Protein 5DEC (pdb70)

GO terms:
  GO:0008728 GTP diphosphokinase activity (F, EXP)

Structure (mmCIF, N/CA/C/O backbone):
data_5DEC
#
_entry.id   5DEC
#
_cell.length_a   78.130
_cell.length_b   77.690
_cell.length_c   81.610
_cell.angle_alpha   90.00
_cell.angle_beta   90.40
_cell.angle_gamma   90.00
#
_symmetry.space_group_name_H-M   'P 1 21 1'
#
loop_
_entity.id
_entity.type
_entity.pdbx_description
1 polymer 'GTP pyrophosphokinase YjbM'
2 water water
#
loop_
_atom_site.group_PDB
_atom_site.id
_atom_site.type_symbol
_atom_site.label_atom_id
_atom_site.label_alt_id
_atom_site.label_comp_id
_atom_site.label_asym_id
_atom_site.label_entity_id
_atom_site.label_seq_id
_atom_site.pdbx_PDB_ins_code
_atom_site.Cartn_x
_atom_site.Cartn_y
_atom_site.Cartn_z
_atom_site.occupancy
_atom_site.B_iso_or_equiv
_atom_site.auth_seq_id
_atom_site.auth_comp_id
_atom_site.auth_asym_id
_atom_site.auth_atom_id
_atom_site.pdbx_PDB_model_num
ATOM 1 N N . ASP A 1 10 ? -44.496 31.509 -18.855 1.00 99.41 3 ASP A N 1
ATOM 2 C CA . ASP A 1 10 ? -43.188 31.333 -19.472 1.00 101.52 3 ASP A CA 1
ATOM 3 C C . ASP A 1 10 ? -42.352 30.396 -18.605 1.00 96.60 3 ASP A C 1
ATOM 4 O O . ASP A 1 10 ? -41.400 29.773 -19.067 1.00 95.78 3 ASP A O 1
ATOM 9 N N . ASP A 1 11 ? -42.724 30.307 -17.335 1.00 95.94 4 ASP A N 1
ATOM 10 C CA . ASP A 1 11 ? -42.189 29.300 -16.429 1.00 91.95 4 ASP A CA 1
ATOM 11 C C . ASP A 1 11 ? -42.873 27.955 -16.591 1.00 80.44 4 ASP A C 1
ATOM 12 O O . ASP A 1 11 ? -42.303 26.894 -16.329 1.00 76.28 4 ASP A O 1
ATOM 17 N N . LYS A 1 12 ? -44.089 28.021 -17.103 1.00 79.71 5 LYS A N 1
ATOM 18 C CA . LYS A 1 12 ? -44.858 26.850 -17.475 1.00 76.88 5 LYS A CA 1
ATOM 19 C C . LYS A 1 12 ? -44.201 26.088 -18.622 1.00 77.62 5 LYS A C 1
ATOM 20 O O . LYS A 1 12 ? -44.231 24.860 -18.665 1.00 75.23 5 LYS A O 1
ATOM 26 N N . TRP A 1 13 ? -43.571 26.826 -19.529 1.00 71.07 6 TRP A N 1
ATOM 27 C CA . TRP A 1 13 ? -42.900 26.224 -20.675 1.00 67.43 6 TRP A CA 1
ATOM 28 C C . TRP A 1 13 ? -41.681 25.406 -20.280 1.00 64.23 6 TRP A C 1
ATOM 29 O O . TRP A 1 13 ? -41.521 24.273 -20.730 1.00 64.74 6 TRP A O 1
ATOM 40 N N . GLU A 1 14 ? -40.823 25.971 -19.443 1.00 60.42 7 GLU A N 1
ATOM 41 C CA . GLU A 1 14 ? -39.587 25.288 -19.111 1.00 65.85 7 GLU A CA 1
ATOM 42 C C . GLU A 1 14 ? -39.855 24.087 -18.200 1.00 67.04 7 GLU A C 1
ATOM 43 O O . GLU A 1 14 ? -39.072 23.141 -18.175 1.00 68.45 7 GLU A O 1
ATOM 49 N N . ARG A 1 15 ? -40.962 24.114 -17.463 1.00 59.61 8 ARG A N 1
ATOM 50 C CA . ARG A 1 15 ? -41.359 22.937 -16.697 1.00 56.82 8 ARG A CA 1
ATOM 51 C C . ARG A 1 15 ? -41.924 21.877 -17.634 1.00 51.38 8 ARG A C 1
ATOM 52 O O . ARG A 1 15 ? -41.748 20.678 -17.414 1.00 51.03 8 ARG A O 1
ATOM 60 N N . PHE A 1 16 ? -42.597 22.324 -18.686 1.00 46.40 9 PHE A N 1
ATOM 61 C CA . PHE A 1 16 ? -43.130 21.412 -19.692 1.00 49.12 9 PHE A CA 1
ATOM 62 C C . PHE A 1 16 ? -41.995 20.706 -20.445 1.00 40.92 9 PHE A C 1
ATOM 63 O O . PHE A 1 16 ? -42.128 19.548 -20.833 1.00 40.23 9 PHE A O 1
ATOM 71 N N . LEU A 1 17 ? -40.881 21.398 -20.630 1.00 35.84 10 LEU A N 1
ATOM 72 C CA . LEU A 1 17 ? -39.789 20.860 -21.443 1.00 40.86 10 LEU A CA 1
ATOM 73 C C . LEU A 1 17 ? -38.799 20.011 -20.643 1.00 41.75 10 LEU A C 1
ATOM 74 O O . LEU A 1 17 ? -37.956 19.312 -21.224 1.00 37.10 10 LEU A O 1
ATOM 79 N N . VAL A 1 18 ? -38.884 20.085 -19.317 1.00 38.45 11 VAL A N 1
ATOM 80 C CA . VAL A 1 18 ? -37.979 19.321 -18.453 1.00 33.24 11 VAL A CA 1
ATOM 81 C C . VAL A 1 18 ? -37.922 17.813 -18.785 1.00 26.54 11 VAL A C 1
ATOM 82 O O . VAL A 1 18 ? -36.825 17.278 -18.937 1.00 34.18 11 VAL A O 1
ATOM 86 N N . PRO A 1 19 ? -39.077 17.133 -18.914 1.00 27.55 12 PRO A N 1
ATOM 87 C CA . PRO A 1 19 ? -39.001 15.701 -19.248 1.00 30.15 12 PRO A CA 1
ATOM 88 C C . PRO A 1 19 ? -38.386 15.443 -20.631 1.00 34.49 12 PRO A C 1
ATOM 89 O O . PRO A 1 19 ? -37.738 14.422 -20.858 1.00 29.24 12 PRO A O 1
ATOM 93 N N . TYR A 1 20 ? -38.640 16.348 -21.564 1.00 35.12 13 TYR A N 1
ATOM 94 C CA . TYR A 1 20 ? -38.117 16.171 -22.924 1.00 30.46 13 TYR A CA 1
ATOM 95 C C . TYR A 1 20 ? -36.600 16.277 -22.894 1.00 27.21 13 TYR A C 1
ATOM 96 O O . TYR A 1 20 ? -35.897 15.477 -23.528 1.00 28.57 13 TYR A O 1
ATOM 105 N N . ARG A 1 21 ? -36.082 17.246 -22.136 1.00 32.11 14 ARG A N 1
ATOM 106 C CA . ARG A 1 21 ? -34.632 17.417 -21.995 1.00 31.82 14 ARG A CA 1
ATOM 107 C C . ARG A 1 21 ? -33.967 16.194 -21.364 1.00 29.06 14 ARG A C 1
ATOM 108 O O . ARG A 1 21 ? -32.887 15.768 -21.781 1.00 21.43 14 ARG A O 1
ATOM 116 N N . GLN A 1 22 ? -34.603 15.649 -20.331 1.00 26.21 15 GLN A N 1
ATOM 117 C CA . GLN A 1 22 ? -34.035 14.490 -19.628 1.00 23.36 15 GLN A CA 1
ATOM 118 C C . GLN A 1 22 ? -34.070 13.243 -20.534 1.00 18.91 15 GLN A C 1
ATOM 119 O O . GLN A 1 22 ? -33.123 12.450 -20.543 1.00 20.59 15 GLN A O 1
ATOM 125 N N . ALA A 1 23 ? -35.157 13.070 -21.291 1.00 22.82 16 ALA A N 1
ATOM 126 C CA . ALA A 1 23 ? -35.240 11.948 -22.231 1.00 25.52 16 ALA A CA 1
ATOM 127 C C . ALA A 1 23 ? -34.087 12.007 -23.232 1.00 23.53 16 ALA A C 1
ATOM 128 O O . ALA A 1 23 ? -33.388 11.007 -23.497 1.00 25.11 16 ALA A O 1
ATOM 130 N N . VAL A 1 24 ? -33.871 13.198 -23.776 1.00 24.91 17 VAL A N 1
ATOM 131 C CA . VAL A 1 24 ? -32.754 13.397 -24.685 1.00 24.99 17 VAL A CA 1
ATOM 132 C C . VAL A 1 24 ? -31.407 13.078 -24.056 1.00 23.79 17 VAL A C 1
ATOM 133 O O . VAL A 1 24 ? -30.578 12.389 -24.674 1.00 24.67 17 VAL A O 1
ATOM 137 N N . GLU A 1 25 ? -31.163 13.554 -22.837 1.00 22.59 18 GLU A N 1
ATOM 138 C CA . GLU A 1 25 ? -29.862 13.292 -22.216 1.00 23.43 18 GLU A CA 1
ATOM 139 C C . GLU A 1 25 ? -29.670 11.799 -21.961 1.00 23.71 18 GLU A C 1
ATOM 140 O O . GLU A 1 25 ? -28.566 11.281 -22.083 1.00 24.56 18 GLU A O 1
ATOM 146 N N . GLU A 1 26 ? -30.736 11.103 -21.567 1.00 25.07 19 GLU A N 1
ATOM 147 C CA . GLU A 1 26 ? -30.619 9.662 -21.328 1.00 21.71 19 GLU A CA 1
ATOM 148 C C . GLU A 1 26 ? -30.366 8.904 -22.626 1.00 18.30 19 GLU A C 1
ATOM 149 O O . GLU A 1 26 ? -29.523 8.013 -22.672 1.00 19.73 19 GLU A O 1
ATOM 155 N N . LEU A 1 27 ? -31.093 9.258 -23.675 1.00 21.43 20 LEU A N 1
ATOM 156 C CA . LEU A 1 27 ? -30.919 8.575 -24.962 1.00 24.43 20 LEU A CA 1
ATOM 157 C C . LEU A 1 27 ? -29.549 8.857 -25.574 1.00 21.33 20 LEU A C 1
ATOM 158 O O . LEU A 1 27 ? -28.971 7.980 -26.205 1.00 23.92 20 LEU A O 1
ATOM 163 N N . LYS A 1 28 ? -29.025 10.065 -25.380 1.00 21.71 21 LYS A N 1
ATOM 164 C CA . LYS A 1 28 ? -27.685 10.388 -25.892 1.00 22.00 21 LYS A CA 1
ATOM 165 C C . LYS A 1 28 ? -26.635 9.463 -25.299 1.00 22.05 21 LYS A C 1
ATOM 166 O O . LYS A 1 28 ? -25.817 8.903 -26.024 1.00 23.16 21 LYS A O 1
ATOM 172 N N . VAL A 1 29 ? -26.661 9.279 -23.980 1.00 20.68 22 VAL A N 1
ATOM 173 C CA . VAL A 1 29 ? -25.664 8.421 -23.350 1.00 23.05 22 VAL A CA 1
ATOM 174 C C . VAL A 1 29 ? -25.813 6.958 -23.789 1.00 24.11 22 VAL A C 1
ATOM 175 O O . VAL A 1 29 ? -24.829 6.249 -23.997 1.00 25.44 22 VAL A O 1
ATOM 179 N N . LYS A 1 30 ? -27.051 6.504 -23.919 1.00 22.15 23 LYS A N 1
ATOM 180 C CA . LYS A 1 30 ? -27.307 5.145 -24.419 1.00 19.65 23 LYS A CA 1
ATOM 181 C C . LYS A 1 30 ? -26.737 4.958 -25.837 1.00 22.65 23 LYS A C 1
ATOM 182 O O . LYS A 1 30 ? -25.959 4.043 -26.094 1.00 21.93 23 LYS A O 1
ATOM 188 N N . LEU A 1 31 ? -27.130 5.844 -26.742 1.00 17.95 24 LEU A N 1
ATOM 189 C CA . LEU A 1 31 ? -26.754 5.697 -28.155 1.00 25.54 24 LEU A CA 1
ATOM 190 C C . LEU A 1 31 ? -25.251 5.898 -28.387 1.00 34.49 24 LEU A C 1
ATOM 191 O O . LEU A 1 31 ? -24.657 5.228 -29.228 1.00 28.45 24 LEU A O 1
ATOM 196 N N . LYS A 1 32 ? -24.623 6.776 -27.608 1.00 32.41 25 LYS A N 1
ATOM 197 C CA . LYS A 1 32 ? -23.162 6.931 -27.674 1.00 31.24 25 LYS A CA 1
ATOM 198 C C . LYS A 1 32 ? -22.430 5.691 -27.193 1.00 34.88 25 LYS A C 1
ATOM 199 O O . LYS A 1 32 ? -21.247 5.494 -27.479 1.00 31.32 25 LYS A O 1
ATOM 205 N N . GLY A 1 33 ? -23.127 4.846 -26.444 1.00 29.50 26 GLY A N 1
ATOM 206 C CA . GLY A 1 33 ? -22.536 3.602 -25.994 1.00 30.04 26 GLY A CA 1
ATOM 207 C C . GLY A 1 33 ? -22.307 2.607 -27.121 1.00 37.28 26 GLY A C 1
ATOM 208 O O . GLY A 1 33 ? -21.432 1.753 -27.029 1.00 33.67 26 GLY A O 1
ATOM 209 N N . ILE A 1 34 ? -23.060 2.739 -28.205 1.00 35.00 27 ILE A N 1
ATOM 210 C CA . ILE A 1 34 ? -22.928 1.803 -29.324 1.00 32.31 27 ILE A CA 1
ATOM 211 C C . ILE A 1 34 ? -21.530 1.874 -29.918 1.00 28.47 27 ILE A C 1
ATOM 212 O O . ILE A 1 34 ? -20.862 0.854 -30.054 1.00 39.17 27 ILE A O 1
ATOM 217 N N . ARG A 1 35 ? -21.085 3.092 -30.218 1.00 32.24 28 ARG A N 1
ATOM 218 C CA . ARG A 1 35 ? -19.766 3.316 -30.792 1.00 39.25 28 ARG A CA 1
ATOM 219 C C . ARG A 1 35 ? -18.699 2.788 -29.842 1.00 47.94 28 ARG A C 1
ATOM 220 O O . ARG A 1 35 ? -17.730 2.148 -30.275 1.00 44.33 28 ARG A O 1
ATOM 228 N N . THR A 1 36 ? -18.887 3.060 -28.549 1.00 47.48 29 THR A N 1
ATOM 229 C CA . THR A 1 36 ? -17.982 2.568 -27.509 1.00 44.93 29 THR A CA 1
ATOM 230 C C . THR A 1 36 ? -17.872 1.059 -27.548 1.00 43.51 29 THR A C 1
ATOM 231 O O . THR A 1 36 ? -16.767 0.514 -27.517 1.00 57.42 29 THR A O 1
ATOM 235 N N . LEU A 1 37 ? -19.019 0.386 -27.622 1.00 48.66 30 LEU A N 1
ATOM 236 C CA . LEU A 1 37 ? -19.047 -1.069 -27.746 1.00 52.90 30 LEU A CA 1
ATOM 237 C C . LEU A 1 37 ? -18.177 -1.582 -28.906 1.00 62.20 30 LEU A C 1
ATOM 238 O O . LEU A 1 37 ? -17.695 -2.709 -28.849 1.00 56.61 30 LEU A O 1
ATOM 243 N N . TYR A 1 38 ? -17.958 -0.756 -29.936 1.00 71.34 31 TYR A N 1
ATOM 244 C CA . TYR A 1 38 ? -17.251 -1.201 -31.147 1.00 71.06 31 TYR A CA 1
ATOM 245 C C . TYR A 1 38 ? -15.748 -0.923 -31.187 1.00 73.24 31 TYR A C 1
ATOM 246 O O . TYR A 1 38 ? -15.028 -1.553 -31.954 1.00 69.36 31 TYR A O 1
ATOM 255 N N . GLU A 1 39 ? -15.292 0.058 -30.437 1.00 77.90 32 GLU A N 1
ATOM 256 C CA . GLU A 1 39 ? -13.956 0.574 -30.611 1.00 79.34 32 GLU A CA 1
ATOM 257 C C . GLU A 1 39 ? -12.912 -0.158 -29.815 1.00 85.33 32 GLU A C 1
ATOM 258 O O . GLU A 1 39 ? -11.730 -0.072 -30.134 1.00 91.30 32 GLU A O 1
ATOM 264 N N . ASP A 1 42 ? -9.601 -4.494 -34.581 1.00 100.48 35 ASP A N 1
ATOM 265 C CA . ASP A 1 42 ? -10.650 -3.642 -34.020 1.00 105.55 35 ASP A CA 1
ATOM 266 C C . ASP A 1 42 ? -11.654 -3.292 -35.083 1.00 107.44 35 ASP A C 1
ATOM 267 O O . ASP A 1 42 ? -11.327 -3.274 -36.264 1.00 109.16 35 ASP A O 1
ATOM 272 N N . ASP A 1 43 ? -12.882 -3.009 -34.680 1.00 105.49 36 ASP A N 1
ATOM 273 C CA . ASP A 1 43 ? -13.941 -2.929 -35.660 1.00 100.40 36 ASP A CA 1
ATOM 274 C C . ASP A 1 43 ? -14.513 -1.545 -35.984 1.00 88.14 36 ASP A C 1
ATOM 275 O O . ASP A 1 43 ? -14.188 -0.533 -35.379 1.00 92.90 36 ASP A O 1
ATOM 280 N N . HIS A 1 44 ? -15.395 -1.568 -36.953 1.00 62.78 37 HIS A N 1
ATOM 281 C CA . HIS A 1 44 ? -16.026 -0.396 -37.572 1.00 49.70 37 HIS A CA 1
ATOM 282 C C . HIS A 1 44 ? -17.357 -0.104 -36.925 1.00 37.40 37 HIS A C 1
ATOM 283 O O . HIS A 1 44 ? -18.290 -0.828 -37.048 1.00 36.00 37 HIS A O 1
ATOM 290 N N . SER A 1 45 ? -17.425 1.036 -36.310 1.00 34.11 38 SER A N 1
ATOM 291 C CA . SER A 1 45 ? -18.673 1.480 -35.695 1.00 35.68 38 SER A CA 1
ATOM 292 C C . SER A 1 45 ? -19.670 1.992 -36.722 1.00 35.31 38 SER A C 1
ATOM 293 O O . SER A 1 45 ? -19.329 2.810 -37.577 1.00 37.37 38 SER A O 1
ATOM 296 N N . PRO A 1 46 ? -20.920 1.515 -36.643 1.00 33.61 39 PRO A N 1
ATOM 297 C CA . PRO A 1 46 ? -21.937 2.010 -37.571 1.00 32.24 39 PRO A CA 1
ATOM 298 C C . PRO A 1 46 ? -22.402 3.406 -37.193 1.00 29.73 39 PRO A C 1
ATOM 299 O O . PRO A 1 46 ? -23.158 4.019 -37.936 1.00 30.76 39 PRO A O 1
ATOM 303 N N . ILE A 1 47 ? -21.949 3.901 -36.049 1.00 26.31 40 ILE A N 1
ATOM 304 C CA . ILE A 1 47 ? -22.293 5.247 -35.637 1.00 31.68 40 ILE A CA 1
ATOM 305 C C . ILE A 1 47 ? -21.037 6.088 -35.506 1.00 30.55 40 ILE A C 1
ATOM 306 O O . ILE A 1 47 ? -20.074 5.694 -34.835 1.00 28.59 40 ILE A O 1
ATOM 311 N N . GLU A 1 48 ? -21.058 7.250 -36.155 1.00 26.82 41 GLU A N 1
ATOM 312 C CA . GLU A 1 48 ? -19.943 8.192 -36.071 1.00 31.65 41 GLU A CA 1
ATOM 313 C C . GLU A 1 48 ? -20.144 9.165 -34.894 1.00 25.56 41 GLU A C 1
ATOM 314 O O . GLU A 1 48 ? -19.274 9.291 -34.037 1.00 32.81 41 GLU A O 1
ATOM 320 N N . PHE A 1 49 ? -21.292 9.834 -34.844 1.00 24.60 42 PHE A N 1
ATOM 321 C CA . PHE A 1 49 ? -21.654 10.576 -33.633 1.00 30.07 42 PHE A CA 1
ATOM 322 C C . PHE A 1 49 ? -23.144 10.806 -33.492 1.00 33.59 42 PHE A C 1
ATOM 323 O O . PHE A 1 49 ? -23.941 10.515 -34.404 1.00 25.09 42 PHE A O 1
ATOM 331 N N . VAL A 1 50 ? -23.501 11.342 -32.322 1.00 27.52 43 VAL A N 1
ATOM 332 C CA . VAL A 1 50 ? -24.879 11.480 -31.891 1.00 25.38 43 VAL A CA 1
ATOM 333 C C . VAL A 1 50 ? -25.102 12.864 -31.358 1.00 23.71 43 VAL A C 1
ATOM 334 O O . VAL A 1 50 ? -24.319 13.323 -30.537 1.00 33.06 43 VAL A O 1
ATOM 338 N N . THR A 1 51 ? -26.143 13.538 -31.835 1.00 25.18 44 THR A N 1
ATOM 339 C CA . THR A 1 51 ? -26.521 14.816 -31.261 1.00 31.43 44 THR A CA 1
ATOM 340 C C . THR A 1 51 ? -27.966 14.731 -30.826 1.00 28.87 44 THR A C 1
ATOM 341 O O . THR A 1 51 ? -28.710 13.864 -31.288 1.00 28.58 44 THR A O 1
ATOM 345 N N . GLY A 1 52 ? -28.368 15.645 -29.948 1.00 29.30 45 GLY A N 1
ATOM 346 C CA . GLY A 1 52 ? -29.743 15.705 -29.497 1.00 31.47 45 GLY A CA 1
ATOM 347 C C . GLY A 1 52 ? -30.115 17.120 -29.094 1.00 33.50 45 GLY A C 1
ATOM 348 O O . GLY A 1 52 ? -29.256 17.893 -28.661 1.00 37.32 45 GLY A O 1
ATOM 349 N N . ARG A 1 53 ? -31.394 17.444 -29.230 1.00 29.66 46 ARG A N 1
ATOM 350 C CA . ARG A 1 53 ? -31.879 18.809 -29.049 1.00 37.99 46 ARG A CA 1
ATOM 351 C C . ARG A 1 53 ? -33.342 18.852 -28.637 1.00 33.06 46 ARG A C 1
ATOM 352 O O . ARG A 1 53 ? -34.154 18.090 -29.156 1.00 30.21 46 ARG A O 1
ATOM 360 N N . VAL A 1 54 ? -33.696 19.741 -27.708 1.00 28.99 47 VAL A N 1
ATOM 361 C CA . VAL A 1 54 ? -35.107 20.040 -27.508 1.00 29.96 47 VAL A CA 1
ATOM 362 C C . VAL A 1 54 ? -35.453 21.327 -28.256 1.00 30.60 47 VAL A C 1
ATOM 363 O O . VAL A 1 54 ? -34.726 22.313 -28.174 1.00 34.49 47 VAL A O 1
ATOM 367 N N . LYS A 1 55 ? -36.551 21.296 -29.002 1.00 34.06 48 LYS A N 1
ATOM 368 C CA . LYS A 1 55 ? -36.969 22.441 -29.797 1.00 43.21 48 LYS A CA 1
ATOM 369 C C . LYS A 1 55 ? -37.315 23.622 -28.898 1.00 49.26 48 LYS A C 1
ATOM 370 O O . LYS A 1 55 ? -38.088 23.479 -27.955 1.00 43.46 48 LYS A O 1
ATOM 376 N N . PRO A 1 56 ? -36.754 24.801 -29.199 1.00 56.02 49 PRO A N 1
ATOM 377 C CA . PRO A 1 56 ? -37.066 26.019 -28.438 1.00 53.25 49 PRO A CA 1
ATOM 378 C C . PRO A 1 56 ? -38.556 26.360 -28.501 1.00 45.00 49 PRO A C 1
ATOM 379 O O . PRO A 1 56 ? -39.203 26.026 -29.490 1.00 45.73 49 PRO A O 1
ATOM 383 N N . VAL A 1 57 ? -39.088 26.979 -27.449 1.00 47.35 50 VAL A N 1
ATOM 384 C CA . VAL A 1 57 ? -40.509 27.334 -27.386 1.00 52.04 50 VAL A CA 1
ATOM 385 C C . VAL A 1 57 ? -40.940 28.097 -28.632 1.00 58.81 50 VAL A C 1
ATOM 386 O O . VAL A 1 57 ? -42.021 27.862 -29.184 1.00 58.99 50 VAL A O 1
ATOM 390 N N . ALA A 1 58 ? -40.082 29.013 -29.064 1.00 62.83 51 ALA A N 1
ATOM 391 C CA . ALA A 1 58 ? -40.337 29.798 -30.261 1.00 65.98 51 ALA A CA 1
ATOM 392 C C . ALA A 1 58 ? -40.624 28.887 -31.444 1.00 66.55 51 ALA A C 1
ATOM 393 O O . ALA A 1 58 ? -41.621 29.060 -32.145 1.00 68.77 51 ALA A O 1
ATOM 395 N N . SER A 1 59 ? -39.766 27.894 -31.644 1.00 58.47 52 SER A N 1
ATOM 396 C CA . SER A 1 59 ? -39.893 27.021 -32.798 1.00 56.69 52 SER A CA 1
ATOM 397 C C . SER A 1 59 ? -41.083 26.074 -32.647 1.00 56.28 52 SER A C 1
ATOM 398 O O . SER A 1 59 ? -41.723 25.712 -33.635 1.00 56.71 52 SER A O 1
ATOM 401 N N . ILE A 1 60 ? -41.404 25.712 -31.406 1.00 53.19 53 ILE A N 1
ATOM 402 C CA . ILE A 1 60 ? -42.571 24.876 -31.126 1.00 49.86 53 ILE A CA 1
ATOM 403 C C . ILE A 1 60 ? -43.855 25.604 -31.506 1.00 54.35 53 ILE A C 1
ATOM 404 O O . ILE A 1 60 ? -44.707 25.065 -32.217 1.00 56.61 53 ILE A O 1
ATOM 409 N N . LEU A 1 61 ? -43.987 26.831 -31.016 1.00 55.40 54 LEU A N 1
ATOM 410 C CA . LEU A 1 61 ? -45.152 27.663 -31.310 1.00 57.05 54 LEU A CA 1
ATOM 411 C C . LEU A 1 61 ? -45.321 27.905 -32.807 1.00 53.85 54 LEU A C 1
ATOM 412 O O . LEU A 1 61 ? -46.411 27.748 -33.352 1.00 56.43 54 LEU A O 1
ATOM 417 N N . GLU A 1 62 ? -44.243 28.302 -33.469 1.00 56.04 55 GLU A N 1
ATOM 418 C CA . GLU A 1 62 ? -44.313 28.600 -34.895 1.00 66.64 55 GLU A CA 1
ATOM 419 C C . GLU A 1 62 ? -44.734 27.387 -35.731 1.00 63.69 55 GLU A C 1
ATOM 420 O O . GLU A 1 62 ? -45.549 27.520 -36.645 1.00 56.02 55 GLU A O 1
ATOM 426 N N . LYS A 1 63 ? -44.206 26.207 -35.417 1.00 62.75 56 LYS A N 1
ATOM 427 C CA . LYS A 1 63 ? -44.646 25.006 -36.123 1.00 67.54 56 LYS A CA 1
ATOM 428 C C . LYS A 1 63 ? -46.089 24.671 -35.739 1.00 68.70 56 LYS A C 1
ATOM 429 O O . LYS A 1 63 ? -46.855 24.137 -36.544 1.00 72.79 56 LYS A O 1
ATOM 435 N N . ALA A 1 64 ? -46.469 25.034 -34.518 1.00 63.62 57 ALA A N 1
ATOM 436 C CA . ALA A 1 64 ? -47.818 24.781 -34.035 1.00 63.78 57 ALA A CA 1
ATOM 437 C C . ALA A 1 64 ? -48.807 25.622 -34.823 1.00 68.86 57 ALA A C 1
ATOM 438 O O . ALA A 1 64 ? -49.952 25.222 -35.038 1.00 65.56 57 ALA A O 1
ATOM 440 N N . ARG A 1 65 ? -48.344 26.781 -35.277 1.00 75.39 58 ARG A N 1
ATOM 441 C CA . ARG A 1 65 ? -49.210 27.706 -35.987 1.00 82.96 58 ARG A CA 1
ATOM 442 C C . ARG A 1 65 ? -49.215 27.403 -37.486 1.00 82.20 58 ARG A C 1
ATOM 443 O O . ARG A 1 65 ? -50.139 27.804 -38.191 1.00 82.64 58 ARG A O 1
ATOM 451 N N . ARG A 1 66 ? -48.249 26.616 -37.965 1.00 82.90 59 ARG A N 1
ATOM 452 C CA . ARG A 1 66 ? -48.223 26.293 -39.391 1.00 84.08 59 ARG A CA 1
ATOM 453 C C . ARG A 1 66 ? -48.995 25.023 -39.650 1.00 83.50 59 ARG A C 1
ATOM 454 O O . ARG A 1 66 ? -49.511 24.808 -40.744 1.00 90.92 59 ARG A O 1
ATOM 462 N N . LYS A 1 67 ? -49.078 24.173 -38.638 1.00 76.43 60 LYS A N 1
ATOM 463 C CA . LYS A 1 67 ? -49.896 22.984 -38.773 1.00 81.34 60 LYS A CA 1
ATOM 464 C C . LYS A 1 67 ? -51.012 23.014 -37.752 1.00 86.85 60 LYS A C 1
ATOM 465 O O . LYS A 1 67 ? -51.511 21.974 -37.312 1.00 90.94 60 LYS A O 1
ATOM 471 N N . SER A 1 68 ? -51.389 24.238 -37.396 1.00 87.10 61 SER A N 1
ATOM 472 C CA . SER A 1 68 ? -52.631 24.533 -36.695 1.00 91.15 61 SER A CA 1
ATOM 473 C C . SER A 1 68 ? -52.885 23.629 -35.486 1.00 89.74 61 SER A C 1
ATOM 474 O O . SER A 1 68 ? -53.876 22.896 -35.449 1.00 91.89 61 SER A O 1
ATOM 477 N N . ILE A 1 69 ? -51.977 23.662 -34.515 1.00 85.41 62 ILE A N 1
ATOM 478 C CA . ILE A 1 69 ? -52.063 22.777 -33.359 1.00 78.64 62 ILE A CA 1
ATOM 479 C C . ILE A 1 69 ? -52.494 23.588 -32.155 1.00 81.08 62 ILE A C 1
ATOM 480 O O . ILE A 1 69 ? -51.781 24.491 -31.726 1.00 80.91 62 ILE A O 1
ATOM 485 N N . PRO A 1 70 ? -53.686 23.281 -31.622 1.00 85.97 63 PRO A N 1
ATOM 486 C CA . PRO A 1 70 ? -54.135 23.839 -30.344 1.00 89.04 63 PRO A CA 1
ATOM 487 C C . PRO A 1 70 ? -53.127 23.553 -29.232 1.00 88.41 63 PRO A C 1
ATOM 488 O O . PRO A 1 70 ? -52.595 22.448 -29.126 1.00 89.79 63 PRO A O 1
ATOM 492 N N . LEU A 1 71 ? -52.865 24.574 -28.422 1.00 85.16 64 LEU A N 1
ATOM 493 C CA . LEU A 1 71 ? -51.814 24.531 -27.413 1.00 82.76 64 LEU A CA 1
ATOM 494 C C . LEU A 1 71 ? -52.037 23.449 -26.369 1.00 80.66 64 LEU A C 1
ATOM 495 O O . LEU A 1 71 ? -51.116 23.059 -25.649 1.00 77.70 64 LEU A O 1
ATOM 500 N N . HIS A 1 72 ? -53.259 22.940 -26.316 1.00 83.92 65 HIS A N 1
ATOM 501 C CA . HIS A 1 72 ? -53.581 21.827 -25.444 1.00 87.13 65 HIS A CA 1
ATOM 502 C C . HIS A 1 72 ? -53.230 20.514 -26.135 1.00 84.11 65 HIS A C 1
ATOM 503 O O . HIS A 1 72 ? -53.248 19.466 -25.518 1.00 80.17 65 HIS A O 1
ATOM 510 N N . GLU A 1 73 ? -52.884 20.578 -27.414 1.00 84.30 66 GLU A N 1
ATOM 511 C CA . GLU A 1 73 ? -52.516 19.378 -28.144 1.00 83.98 66 GLU A CA 1
ATOM 512 C C . GLU A 1 73 ? -51.060 19.352 -28.613 1.00 74.44 66 GLU A C 1
ATOM 513 O O . GLU A 1 73 ? -50.705 18.483 -29.416 1.00 68.11 66 GLU A O 1
ATOM 519 N N . ILE A 1 74 ? -50.205 20.214 -28.064 1.00 68.61 67 ILE A N 1
ATOM 520 C CA . ILE A 1 74 ? -48.825 20.276 -28.540 1.00 64.20 67 ILE A CA 1
ATOM 521 C C . ILE A 1 74 ? -48.039 19.015 -28.228 1.00 59.29 67 ILE A C 1
ATOM 522 O O . ILE A 1 74 ? -47.129 18.649 -28.954 1.00 57.06 67 ILE A O 1
ATOM 527 N N . GLU A 1 75 ? -48.391 18.356 -27.134 1.00 61.18 68 GLU A N 1
ATOM 528 C CA . GLU A 1 75 ? -47.650 17.191 -26.665 1.00 62.36 68 GLU A CA 1
ATOM 529 C C . GLU A 1 75 ? -47.760 16.007 -27.627 1.00 61.47 68 GLU A C 1
ATOM 530 O O . GLU A 1 75 ? -47.107 14.980 -27.445 1.00 68.26 68 GLU A O 1
ATOM 536 N N . THR A 1 76 ? -48.579 16.159 -28.658 1.00 61.23 69 THR A N 1
ATOM 537 C CA . THR A 1 76 ? -48.722 15.133 -29.677 1.00 61.10 69 THR A CA 1
ATOM 538 C C . THR A 1 76 ? -47.618 15.298 -30.716 1.00 58.24 69 THR A C 1
ATOM 539 O O . THR A 1 76 ? -47.345 14.388 -31.505 1.00 60.35 69 THR A O 1
ATOM 543 N N . MET A 1 77 ? -46.991 16.471 -30.709 1.00 50.82 70 MET A N 1
ATOM 544 C CA . MET A 1 77 ? -45.893 16.781 -31.616 1.00 52.34 70 MET A CA 1
ATOM 545 C C . MET A 1 77 ? -44.733 15.814 -31.402 1.00 56.09 70 MET A C 1
ATOM 546 O O . MET A 1 77 ? -44.304 15.591 -30.267 1.00 59.86 70 MET A O 1
ATOM 551 N N . GLN A 1 78 ? -44.231 15.237 -32.491 1.00 47.72 71 GLN A N 1
ATOM 552 C CA . GLN A 1 78 ? -43.263 14.144 -32.396 1.00 44.59 71 GLN A CA 1
ATOM 553 C C . GLN A 1 78 ? -41.812 14.576 -32.219 1.00 39.58 71 GLN A C 1
ATOM 554 O O . GLN A 1 78 ? -40.982 13.772 -31.800 1.00 38.63 71 GLN A O 1
ATOM 560 N N . ASP A 1 79 ? -41.498 15.836 -32.496 1.00 42.32 72 ASP A N 1
ATOM 561 C CA . ASP A 1 79 ? -40.090 16.225 -32.529 1.00 42.43 72 ASP A CA 1
ATOM 562 C C . ASP A 1 79 ? -39.765 17.380 -31.592 1.00 43.63 72 ASP A C 1
ATOM 563 O O . ASP A 1 79 ? -38.805 18.121 -31.808 1.00 35.40 72 ASP A O 1
ATOM 568 N N . ILE A 1 80 ? -40.549 17.515 -30.531 1.00 43.78 73 ILE A N 1
ATOM 569 C CA . ILE A 1 80 ? -40.164 18.419 -29.464 1.00 38.61 73 ILE A CA 1
ATOM 570 C C . ILE A 1 80 ? -38.822 17.953 -28.942 1.00 33.86 73 ILE A C 1
ATOM 571 O O . ILE A 1 80 ? -37.902 18.752 -28.719 1.00 40.23 73 ILE A O 1
ATOM 576 N N . ALA A 1 81 ? -38.704 16.644 -28.751 1.00 34.12 74 ALA A N 1
ATOM 577 C CA . ALA A 1 81 ? -37.406 16.040 -28.438 1.00 30.60 74 ALA A CA 1
ATOM 578 C C . ALA A 1 81 ? -36.867 15.368 -29.694 1.00 33.63 74 ALA A C 1
ATOM 579 O O . ALA A 1 81 ? -37.612 14.681 -30.385 1.00 30.25 74 ALA A O 1
ATOM 581 N N . GLY A 1 82 ? -35.587 15.566 -29.993 1.00 36.50 75 GLY A N 1
ATOM 582 C CA . GLY A 1 82 ? -35.013 14.962 -31.184 1.00 35.05 75 GLY A CA 1
ATOM 583 C C . GLY A 1 82 ? -33.574 14.522 -31.013 1.00 31.02 75 GLY A C 1
ATOM 584 O O . GLY A 1 82 ? -32.781 15.177 -30.325 1.00 31.98 75 GLY A O 1
ATOM 585 N N . LEU A 1 83 ? -33.227 13.401 -31.636 1.00 22.94 76 LEU A N 1
ATOM 586 C CA . LEU A 1 83 ? -31.828 13.012 -31.720 1.00 23.61 76 LEU A CA 1
ATOM 587 C C . LEU A 1 83 ? -31.411 12.852 -33.198 1.00 23.34 76 LEU A C 1
ATOM 588 O O . LEU A 1 83 ? -32.238 12.612 -34.074 1.00 29.19 76 LEU A O 1
ATOM 593 N N . ARG A 1 84 ? -30.122 13.005 -33.455 1.00 29.06 77 ARG A N 1
ATOM 594 C CA . ARG A 1 84 ? -29.599 12.740 -34.782 1.00 34.39 77 ARG A CA 1
ATOM 595 C C . ARG A 1 84 ? -28.405 11.835 -34.665 1.00 22.28 77 ARG A C 1
ATOM 596 O O . ARG A 1 84 ? -27.485 12.076 -33.900 1.00 29.84 77 ARG A O 1
ATOM 604 N N . ILE A 1 85 ? -28.445 10.784 -35.455 1.00 21.52 78 ILE A N 1
ATOM 605 C CA . ILE A 1 85 ? -27.383 9.813 -35.509 1.00 20.37 78 ILE A CA 1
ATOM 606 C C . ILE A 1 85 ? -26.712 9.931 -36.874 1.00 25.19 78 ILE A C 1
ATOM 607 O O . ILE A 1 85 ? -27.361 9.750 -37.900 1.00 26.14 78 ILE A O 1
ATOM 612 N N . MET A 1 86 ? -25.417 10.209 -36.885 1.00 24.65 79 MET A N 1
ATOM 613 C CA . MET A 1 86 ? -24.684 10.345 -38.143 1.00 24.37 79 MET A CA 1
ATOM 614 C C . MET A 1 86 ? -23.814 9.113 -38.403 1.00 20.65 79 MET A C 1
ATOM 615 O O . MET A 1 86 ? -23.108 8.657 -37.512 1.00 27.89 79 MET A O 1
ATOM 620 N N . CYS A 1 87 ? -23.888 8.567 -39.617 1.00 24.38 80 CYS A N 1
ATOM 621 C CA . CYS A 1 87 ? -23.120 7.366 -39.993 1.00 20.16 80 CYS A CA 1
ATOM 622 C C . CYS A 1 87 ? -22.164 7.671 -41.147 1.00 24.01 80 CYS A C 1
ATOM 623 O O . CYS A 1 87 ? -22.458 8.541 -41.958 1.00 23.46 80 CYS A O 1
ATOM 626 N N . GLN A 1 88 ? -21.056 6.937 -41.238 1.00 22.05 81 GLN A N 1
ATOM 627 C CA . GLN A 1 88 ? -20.116 7.099 -42.362 1.00 29.02 81 GLN A CA 1
ATOM 628 C C . GLN A 1 88 ? -20.669 6.623 -43.693 1.00 32.93 81 GLN A C 1
ATOM 629 O O . GLN A 1 88 ? -20.460 7.269 -44.722 1.00 32.67 81 GLN A O 1
ATOM 635 N N . PHE A 1 89 ? -21.329 5.462 -43.680 1.00 29.64 82 PHE A N 1
ATOM 636 C CA . PHE A 1 89 ? -21.780 4.797 -44.897 1.00 27.28 82 PHE A CA 1
ATOM 637 C C . PHE A 1 89 ? -23.284 4.606 -44.947 1.00 26.32 82 PHE A C 1
ATOM 638 O O . PHE A 1 89 ? -23.932 4.420 -43.921 1.00 29.33 82 PHE A O 1
ATOM 646 N N . VAL A 1 90 ? -23.826 4.624 -46.159 1.00 26.17 83 VAL A N 1
ATOM 647 C CA . VAL A 1 90 ? -25.253 4.386 -46.381 1.00 27.05 83 VAL A CA 1
ATOM 648 C C . VAL A 1 90 ? -25.712 3.054 -45.746 1.00 35.15 83 VAL A C 1
ATOM 649 O O . VAL A 1 90 ? -26.778 2.981 -45.137 1.00 32.71 83 VAL A O 1
ATOM 653 N N . ASP A 1 91 ? -24.882 2.020 -45.852 1.00 28.52 84 ASP A N 1
ATOM 654 C CA . ASP A 1 91 ? -25.232 0.712 -45.291 1.00 35.68 84 ASP A CA 1
ATOM 655 C C . ASP A 1 91 ? -25.244 0.708 -43.763 1.00 32.91 84 ASP A C 1
ATOM 656 O O . ASP A 1 91 ? -25.914 -0.120 -43.161 1.00 33.43 84 ASP A O 1
ATOM 661 N N . ASP A 1 92 ? -24.534 1.640 -43.132 1.00 25.14 85 ASP A N 1
ATOM 662 C CA . ASP A 1 92 ? -24.567 1.736 -41.668 1.00 29.62 85 ASP A CA 1
ATOM 663 C C . ASP A 1 92 ? -25.959 2.099 -41.171 1.00 32.79 85 ASP A C 1
ATOM 664 O O . ASP A 1 92 ? -26.324 1.804 -40.039 1.00 36.10 85 ASP A O 1
ATOM 669 N N . ILE A 1 93 ? -26.713 2.795 -42.003 1.00 30.40 86 ILE A N 1
ATOM 670 C CA . ILE A 1 93 ? -28.010 3.294 -41.578 1.00 28.89 86 ILE A CA 1
ATOM 671 C C . ILE A 1 93 ? -28.967 2.126 -41.284 1.00 33.27 86 ILE A C 1
ATOM 672 O O . ILE A 1 93 ? -29.687 2.150 -40.290 1.00 23.79 86 ILE A O 1
ATOM 677 N N . GLN A 1 94 ? -28.965 1.114 -42.151 1.00 30.25 87 GLN A N 1
ATOM 678 C CA . GLN A 1 94 ? -29.793 -0.076 -41.947 1.00 30.22 87 GLN A CA 1
ATOM 679 C C . GLN A 1 94 ? -29.365 -0.826 -40.681 1.00 29.19 87 GLN A C 1
ATOM 680 O O . GLN A 1 94 ? -30.194 -1.357 -39.940 1.00 29.73 87 GLN A O 1
ATOM 686 N N . ILE A 1 95 ? -28.061 -0.863 -40.432 1.00 27.53 88 ILE A N 1
ATOM 687 C CA . ILE A 1 95 ? -27.546 -1.526 -39.247 1.00 27.96 88 ILE A CA 1
ATOM 688 C C . ILE A 1 95 ? -28.038 -0.805 -37.987 1.00 30.40 88 ILE A C 1
ATOM 689 O O . ILE A 1 95 ? -28.480 -1.445 -37.025 1.00 24.35 88 ILE A O 1
ATOM 694 N N . VAL A 1 96 ? -27.984 0.525 -38.005 1.00 25.51 89 VAL A N 1
ATOM 695 C CA . VAL A 1 96 ? -28.426 1.310 -36.841 1.00 22.72 89 VAL A CA 1
ATOM 696 C C . VAL A 1 96 ? -29.932 1.170 -36.646 1.00 26.69 89 VAL A C 1
ATOM 697 O O . VAL A 1 96 ? -30.405 1.019 -35.520 1.00 25.18 89 VAL A O 1
ATOM 701 N N . LYS A 1 97 ? -30.671 1.234 -37.747 1.00 24.16 90 LYS A N 1
ATOM 702 C CA . LYS A 1 97 ? -32.109 1.043 -37.711 1.00 26.96 90 LYS A CA 1
ATOM 703 C C . LYS A 1 97 ? -32.461 -0.277 -37.009 1.00 30.61 90 LYS A C 1
ATOM 704 O O . LYS A 1 97 ? -33.337 -0.317 -36.131 1.00 27.28 90 LYS A O 1
ATOM 710 N N . GLU A 1 98 ? -31.773 -1.351 -37.395 1.00 21.83 91 GLU A N 1
ATOM 711 C CA . GLU A 1 98 ? -32.051 -2.664 -36.811 1.00 22.01 91 GLU A CA 1
ATOM 712 C C . GLU A 1 98 ? -31.712 -2.726 -35.332 1.00 30.57 91 GLU A C 1
ATOM 713 O O . GLU A 1 98 ? -32.418 -3.384 -34.568 1.00 29.42 91 GLU A O 1
ATOM 719 N N . MET A 1 99 ? -30.639 -2.046 -34.928 1.00 25.24 92 MET A N 1
ATOM 720 C CA . MET A 1 99 ? -30.277 -1.956 -33.528 1.00 25.72 92 MET A CA 1
ATOM 721 C C . MET A 1 99 ? -31.389 -1.290 -32.744 1.00 26.49 92 MET A C 1
ATOM 722 O O . MET A 1 99 ? -31.761 -1.777 -31.676 1.00 27.70 92 MET A O 1
ATOM 727 N N . LEU A 1 100 ? -31.922 -0.191 -33.283 1.00 19.37 93 LEU A N 1
ATOM 728 C CA . LEU A 1 100 ? -32.956 0.569 -32.572 1.00 22.06 93 LEU A CA 1
ATOM 729 C C . LEU A 1 100 ? -34.240 -0.231 -32.463 1.00 23.23 93 LEU A C 1
ATOM 730 O O . LEU A 1 100 ? -34.922 -0.168 -31.439 1.00 24.62 93 LEU A O 1
ATOM 735 N N . PHE A 1 101 ? -34.597 -0.940 -33.527 1.00 23.15 94 PHE A N 1
ATOM 736 C CA . PHE A 1 101 ? -35.829 -1.737 -33.476 1.00 24.88 94 PHE A CA 1
ATOM 737 C C . PHE A 1 101 ? -35.716 -2.886 -32.471 1.00 27.63 94 PHE A C 1
ATOM 738 O O . PHE A 1 101 ? -36.729 -3.373 -31.953 1.00 25.51 94 PHE A O 1
ATOM 746 N N . ALA A 1 102 ? -34.489 -3.327 -32.196 1.00 24.46 95 ALA A N 1
ATOM 747 C CA . ALA A 1 102 ? -34.271 -4.431 -31.262 1.00 27.64 95 ALA A CA 1
ATOM 748 C C . ALA A 1 102 ? -34.172 -4.024 -29.779 1.00 27.65 95 ALA A C 1
ATOM 749 O O . ALA A 1 102 ? -34.243 -4.883 -28.891 1.00 26.36 95 ALA A O 1
ATOM 751 N N . ARG A 1 103 ? -34.015 -2.735 -29.494 1.00 24.37 96 ARG A N 1
ATOM 752 C CA . ARG A 1 103 ? -33.830 -2.301 -28.110 1.00 29.95 96 ARG A CA 1
ATOM 753 C C . ARG A 1 103 ? -35.112 -2.422 -27.313 1.00 30.62 96 ARG A C 1
ATOM 754 O O . ARG A 1 103 ? -36.193 -2.121 -27.818 1.00 28.90 96 ARG A O 1
ATOM 762 N N . LYS A 1 104 ? -34.978 -2.819 -26.052 1.00 27.56 97 LYS A N 1
ATOM 763 C CA . LYS A 1 104 ? -36.144 -3.011 -25.192 1.00 30.73 97 LYS A CA 1
ATOM 764 C C . LYS A 1 104 ? -36.339 -1.889 -24.164 1.00 36.35 97 LYS A C 1
ATOM 765 O O . LYS A 1 104 ? -37.238 -1.967 -23.321 1.00 32.82 97 LYS A O 1
ATOM 771 N N . ASP A 1 105 ? -35.512 -0.845 -24.219 1.00 27.94 98 ASP A N 1
ATOM 772 C CA . ASP A 1 105 ? -35.681 0.263 -23.276 1.00 27.83 98 ASP A CA 1
ATOM 773 C C . ASP A 1 105 ? -36.528 1.390 -23.877 1.00 27.73 98 ASP A C 1
ATOM 774 O O . ASP A 1 105 ? -36.660 2.461 -23.286 1.00 25.82 98 ASP A O 1
ATOM 779 N N . PHE A 1 106 ? -37.093 1.149 -25.059 1.00 25.24 99 PHE A N 1
ATOM 780 C CA . PHE A 1 106 ? -38.154 2.001 -25.577 1.00 26.19 99 PHE A CA 1
ATOM 781 C C . PHE A 1 106 ? -38.941 1.233 -26.638 1.00 24.15 99 PHE A C 1
ATOM 782 O O . PHE A 1 106 ? -38.614 0.092 -26.955 1.00 27.68 99 PHE A O 1
ATOM 790 N N . THR A 1 107 ? -39.973 1.858 -27.189 1.00 23.43 100 THR A N 1
ATOM 791 C CA . THR A 1 107 ? -40.707 1.241 -28.293 1.00 30.25 100 THR A CA 1
ATOM 792 C C . THR A 1 107 ? -40.764 2.181 -29.487 1.00 33.45 100 THR A C 1
ATOM 793 O O . THR A 1 107 ? -40.910 3.396 -29.340 1.00 34.34 100 THR A O 1
ATOM 797 N N . VAL A 1 108 ? -40.603 1.608 -30.669 1.00 29.01 101 VAL A N 1
ATOM 798 C CA . VAL A 1 108 ? -40.694 2.385 -31.902 1.00 34.70 101 VAL A CA 1
ATOM 799 C C . VAL A 1 108 ? -42.146 2.554 -32.322 1.00 40.06 101 VAL A C 1
ATOM 800 O O . VAL A 1 108 ? -42.875 1.569 -32.392 1.00 44.12 101 VAL A O 1
ATOM 804 N N . VAL A 1 109 ? -42.598 3.782 -32.560 1.00 34.65 102 VAL A N 1
ATOM 805 C CA . VAL A 1 109 ? -44.009 3.931 -32.905 1.00 41.37 102 VAL A CA 1
ATOM 806 C C . VAL A 1 109 ? -44.258 4.465 -34.311 1.00 37.16 102 VAL A C 1
ATOM 807 O O . VAL A 1 109 ? -45.376 4.384 -34.804 1.00 41.37 102 VAL A O 1
ATOM 811 N N . ASP A 1 110 ? -43.226 4.976 -34.970 1.00 40.77 103 ASP A N 1
ATOM 812 C CA . ASP A 1 110 ? -43.379 5.491 -36.337 1.00 48.44 103 ASP A CA 1
ATOM 813 C C . ASP A 1 110 ? -42.030 5.570 -37.031 1.00 45.61 103 ASP A C 1
ATOM 814 O O . ASP A 1 110 ? -40.995 5.543 -36.376 1.00 36.23 103 ASP A O 1
ATOM 819 N N . GLN A 1 111 ? -42.041 5.633 -38.358 1.00 39.46 104 GLN A N 1
ATOM 820 C CA . GLN A 1 111 ? -40.803 5.770 -39.116 1.00 40.44 104 GLN A CA 1
ATOM 821 C C . GLN A 1 111 ? -41.070 6.297 -40.515 1.00 47.10 104 GLN A C 1
ATOM 822 O O . GLN A 1 111 ? -42.183 6.163 -41.024 1.00 46.28 104 GLN A O 1
ATOM 828 N N . ARG A 1 112 ? -40.062 6.906 -41.135 1.00 50.43 105 ARG A N 1
ATOM 829 C CA . ARG A 1 112 ? -40.184 7.279 -42.542 1.00 49.53 105 ARG A CA 1
ATOM 830 C C . ARG A 1 112 ? -38.803 7.421 -43.195 1.00 45.06 105 ARG A C 1
ATOM 831 O O . ARG A 1 112 ? -37.893 8.007 -42.619 1.00 38.80 105 ARG A O 1
ATOM 839 N N . ASP A 1 113 ? -38.679 6.911 -44.418 1.00 44.42 106 ASP A N 1
ATOM 840 C CA . ASP A 1 113 ? -37.393 6.740 -45.090 1.00 49.53 106 ASP A CA 1
ATOM 841 C C . ASP A 1 113 ? -37.254 7.627 -46.329 1.00 53.83 106 ASP A C 1
ATOM 842 O O . ASP A 1 113 ? -37.716 7.259 -47.408 1.00 50.36 106 ASP A O 1
ATOM 847 N N . TYR A 1 114 ? -36.591 8.776 -46.189 1.00 59.45 107 TYR A N 1
ATOM 848 C CA . TYR A 1 114 ? -36.332 9.634 -47.349 1.00 66.02 107 TYR A CA 1
ATOM 849 C C . TYR A 1 114 ? -35.018 9.287 -48.038 1.00 68.52 107 TYR A C 1
ATOM 850 O O . TYR A 1 114 ? -34.558 10.025 -48.904 1.00 74.30 107 TYR A O 1
ATOM 859 N N . ILE A 1 115 ? -34.423 8.160 -47.670 1.00 66.64 108 ILE A N 1
ATOM 860 C CA . ILE A 1 115 ? -33.221 7.683 -48.345 1.00 72.44 108 ILE A CA 1
ATOM 861 C C . ILE A 1 115 ? -33.624 6.824 -49.540 1.00 81.12 108 ILE A C 1
ATOM 862 O O . ILE A 1 115 ? -33.027 6.916 -50.615 1.00 77.01 108 ILE A O 1
ATOM 867 N N . ALA A 1 116 ? -34.634 5.984 -49.337 1.00 91.12 109 ALA A N 1
ATOM 868 C CA . ALA A 1 116 ? -35.188 5.161 -50.406 1.00 101.67 109 ALA A CA 1
ATOM 869 C C . ALA A 1 116 ? -35.755 6.035 -51.524 1.00 104.88 109 ALA A C 1
ATOM 870 O O . ALA A 1 116 ? -35.070 6.346 -52.499 1.00 106.37 109 ALA A O 1
ATOM 872 N N . GLY A 1 122 ? -33.918 17.116 -52.827 1.00 47.14 115 GLY A N 1
ATOM 873 C CA . GLY A 1 122 ? -32.745 16.270 -52.685 1.00 49.90 115 GLY A CA 1
ATOM 874 C C . GLY A 1 122 ? -32.513 15.829 -51.245 1.00 56.90 115 GLY A C 1
ATOM 875 O O . GLY A 1 122 ? -31.474 15.243 -50.923 1.00 45.18 115 GLY A O 1
ATOM 876 N N . TYR A 1 123 ? -33.491 16.101 -50.379 1.00 61.25 116 TYR A N 1
ATOM 877 C CA . TYR A 1 123 ? -33.379 15.777 -48.955 1.00 56.39 116 TYR A CA 1
ATOM 878 C C . TYR A 1 123 ? -33.291 14.270 -48.733 1.00 54.91 116 TYR A C 1
ATOM 879 O O . TYR A 1 123 ? -34.148 13.508 -49.189 1.00 51.72 116 TYR A O 1
ATOM 888 N N . ARG A 1 124 ? -32.236 13.855 -48.037 1.00 45.50 117 ARG A N 1
ATOM 889 C CA . ARG A 1 124 ? -32.009 12.452 -47.700 1.00 49.64 117 ARG A CA 1
ATOM 890 C C . ARG A 1 124 ? -31.851 12.303 -46.186 1.00 50.55 117 ARG A C 1
ATOM 891 O O . ARG A 1 124 ? -31.018 12.988 -45.581 1.00 50.30 117 ARG A O 1
ATOM 899 N N . SER A 1 125 ? -32.653 11.415 -45.589 1.00 39.05 118 SER A N 1
ATOM 900 C CA . SER A 1 125 ? -32.629 11.154 -44.150 1.00 34.78 118 SER A CA 1
ATOM 901 C C . SER A 1 125 ? -33.595 10.019 -43.800 1.00 43.94 118 SER A C 1
ATOM 902 O O . SER A 1 125 ? -34.642 9.880 -44.427 1.00 47.86 118 SER A O 1
ATOM 905 N N . TYR A 1 126 ? -33.233 9.191 -42.824 1.00 40.60 119 TYR A N 1
ATOM 906 C CA . TYR A 1 126 ? -34.170 8.206 -42.283 1.00 31.89 119 TYR A CA 1
ATOM 907 C C . TYR A 1 126 ? -34.718 8.710 -40.941 1.00 32.85 119 TYR A C 1
ATOM 908 O O . TYR A 1 126 ? -33.950 9.133 -40.087 1.00 33.41 119 TYR A O 1
ATOM 917 N N . HIS A 1 127 ? -36.036 8.666 -40.758 1.00 32.53 120 HIS A N 1
ATOM 918 C CA . HIS A 1 127 ? -36.647 9.125 -39.509 1.00 35.19 120 HIS A CA 1
ATOM 919 C C . HIS A 1 127 ? -37.316 7.981 -38.798 1.00 31.12 120 HIS A C 1
ATOM 920 O O . HIS A 1 127 ? -37.984 7.176 -39.429 1.00 33.32 120 HIS A O 1
ATOM 927 N N . LEU A 1 128 ? -37.179 7.923 -37.480 1.00 35.05 121 LEU A N 1
ATOM 928 C CA . LEU A 1 128 ? -38.108 7.097 -36.717 1.00 39.61 121 LEU A CA 1
ATOM 929 C C . LEU A 1 128 ? -38.525 7.832 -35.465 1.00 32.25 121 LEU A C 1
ATOM 930 O O . LEU A 1 128 ? -37.913 8.820 -35.071 1.00 36.08 121 LEU A O 1
ATOM 935 N N . VAL A 1 129 ? -39.619 7.386 -34.876 1.00 28.52 122 VAL A N 1
ATOM 936 C CA . VAL A 1 129 ? -40.105 8.011 -33.661 1.00 24.08 122 VAL A CA 1
ATOM 937 C C . VAL A 1 129 ? -40.245 6.943 -32.579 1.00 27.13 122 VAL A C 1
ATOM 938 O O . VAL A 1 129 ? -40.829 5.880 -32.817 1.00 28.83 122 VAL A O 1
ATOM 942 N N . VAL A 1 130 ? -39.703 7.220 -31.398 1.00 26.66 123 VAL A N 1
ATOM 943 C CA . VAL A 1 130 ? -39.814 6.275 -30.290 1.00 28.90 123 VAL A CA 1
ATOM 944 C C . VAL A 1 130 ? -40.603 6.852 -29.139 1.00 28.31 123 VAL A C 1
ATOM 945 O O . VAL A 1 130 ? -40.721 8.078 -28.973 1.00 27.31 123 VAL A O 1
ATOM 949 N N . LEU A 1 131 ? -41.173 5.944 -28.357 1.00 27.43 124 LEU A N 1
ATOM 950 C CA . LEU A 1 131 ? -41.847 6.306 -27.138 1.00 28.42 124 LEU A CA 1
ATOM 951 C C . LEU A 1 131 ? -40.985 5.884 -25.959 1.00 25.13 124 LEU A C 1
ATOM 952 O O . LEU A 1 131 ? -40.841 4.689 -25.715 1.00 27.09 124 LEU A O 1
ATOM 957 N N . TYR A 1 132 ? -40.443 6.857 -25.238 1.00 25.35 125 TYR A N 1
ATOM 958 C CA . TYR A 1 132 ? -39.459 6.604 -24.187 1.00 25.68 125 TYR A CA 1
ATOM 959 C C . TYR A 1 132 ? -40.105 6.693 -22.816 1.00 26.54 125 TYR A C 1
ATOM 960 O O . TYR A 1 132 ? -40.666 7.727 -22.471 1.00 27.11 125 TYR A O 1
ATOM 969 N N . PRO A 1 133 ? -40.032 5.609 -22.037 1.00 30.55 126 PRO A N 1
ATOM 970 C CA . PRO A 1 133 ? -40.689 5.560 -20.725 1.00 31.17 126 PRO A CA 1
ATOM 971 C C . PRO A 1 133 ? -39.865 6.248 -19.642 1.00 31.59 126 PRO A C 1
ATOM 972 O O . PRO A 1 133 ? -39.212 5.570 -18.841 1.00 36.47 126 PRO A O 1
ATOM 976 N N . LEU A 1 134 ? -39.904 7.576 -19.611 1.00 25.70 127 LEU A N 1
ATOM 977 C CA . LEU A 1 134 ? -39.106 8.356 -18.667 1.00 28.02 127 LEU A CA 1
ATOM 978 C C . LEU A 1 134 ? -39.539 8.172 -17.216 1.00 29.96 127 LEU A C 1
ATOM 979 O O . LEU A 1 134 ? -40.710 8.368 -16.894 1.00 28.61 127 LEU A O 1
ATOM 984 N N . GLN A 1 135 ? -38.606 7.804 -16.338 1.00 26.24 128 GLN A N 1
ATOM 985 C CA . GLN A 1 135 ? -38.904 7.720 -14.909 1.00 31.15 128 GLN A CA 1
ATOM 986 C C . GLN A 1 135 ? -38.796 9.114 -14.302 1.00 36.80 128 GLN A C 1
ATOM 987 O O . GLN A 1 135 ? -37.749 9.759 -14.399 1.00 35.98 128 GLN A O 1
ATOM 993 N N . THR A 1 136 ? -39.886 9.588 -13.700 1.00 30.12 129 THR A N 1
ATOM 994 C CA . THR A 1 136 ? -39.903 10.916 -13.097 1.00 34.74 129 THR A CA 1
ATOM 995 C C . THR A 1 136 ? -40.086 10.786 -11.594 1.00 37.67 129 THR A C 1
ATOM 996 O O . THR A 1 136 ? -40.200 9.675 -11.074 1.00 41.24 129 THR A O 1
ATOM 1000 N N . VAL A 1 137 ? -40.136 11.916 -10.898 1.00 43.72 130 VAL A N 1
ATOM 1001 C CA . VAL A 1 137 ? -40.354 11.899 -9.453 1.00 50.05 130 VAL A CA 1
ATOM 1002 C C . VAL A 1 137 ? -41.758 11.386 -9.093 1.00 51.23 130 VAL A C 1
ATOM 1003 O O . VAL A 1 137 ? -41.936 10.658 -8.115 1.00 56.06 130 VAL A O 1
ATOM 1007 N N . SER A 1 138 ? -42.739 11.738 -9.918 1.00 48.38 131 SER A N 1
ATOM 1008 C CA . SER A 1 138 ? -44.136 11.400 -9.668 1.00 53.58 131 SER A CA 1
ATOM 1009 C C . SER A 1 138 ? -44.586 10.156 -10.430 1.00 60.64 131 SER A C 1
ATOM 1010 O O . SER A 1 138 ? -45.782 9.878 -10.525 1.00 66.44 131 SER A O 1
ATOM 1013 N N . GLY A 1 139 ? -43.630 9.415 -10.980 1.00 49.08 132 GLY A N 1
ATOM 1014 C CA . GLY A 1 139 ? -43.949 8.207 -11.712 1.00 50.20 132 GLY A CA 1
ATOM 1015 C C . GLY A 1 139 ? -43.390 8.232 -13.116 1.00 48.91 132 GLY A C 1
ATOM 1016 O O . GLY A 1 139 ? -42.364 8.854 -13.371 1.00 55.76 132 GLY A O 1
ATOM 1017 N N . GLU A 1 140 ? -44.089 7.578 -14.032 1.00 39.27 133 GLU A N 1
ATOM 1018 C CA . GLU A 1 140 ? -43.641 7.466 -15.417 1.00 42.31 133 GLU A CA 1
ATOM 1019 C C . GLU A 1 140 ? -44.250 8.510 -16.324 1.00 40.10 133 GLU A C 1
ATOM 1020 O O . GLU A 1 140 ? -45.403 8.892 -16.156 1.00 41.09 133 GLU A O 1
ATOM 1026 N N . LYS A 1 141 ? -43.471 8.952 -17.300 1.00 35.50 134 LYS A N 1
ATOM 1027 C CA . LYS A 1 141 ? -44.002 9.782 -18.364 1.00 43.45 134 LYS A CA 1
ATOM 1028 C C . LYS A 1 141 ? -43.460 9.239 -19.686 1.00 33.48 134 LYS A C 1
ATOM 1029 O O . LYS A 1 141 ? -42.251 9.131 -19.873 1.00 37.48 134 LYS A O 1
ATOM 1035 N N . HIS A 1 142 ? -44.351 8.844 -20.583 1.00 30.37 135 HIS A N 1
ATOM 1036 C CA . HIS A 1 142 ? -43.918 8.354 -21.876 1.00 31.45 135 HIS A CA 1
ATOM 1037 C C . HIS A 1 142 ? -43.762 9.539 -22.823 1.00 37.14 135 HIS A C 1
ATOM 1038 O O . HIS A 1 142 ? -44.717 10.256 -23.094 1.00 37.27 135 HIS A O 1
ATOM 1045 N N . VAL A 1 143 ? -42.553 9.759 -23.323 1.00 29.58 136 VAL A N 1
ATOM 1046 C CA . VAL A 1 143 ? -42.355 10.909 -24.185 1.00 33.54 136 VAL A CA 1
ATOM 1047 C C . VAL A 1 143 ? -41.920 10.500 -25.595 1.00 34.20 136 VAL A C 1
ATOM 1048 O O . VAL A 1 143 ? -41.094 9.598 -25.782 1.00 27.37 136 VAL A O 1
ATOM 1052 N N . LEU A 1 144 ? -42.465 11.200 -26.584 1.00 24.65 137 LEU A N 1
ATOM 1053 C CA . LEU A 1 144 ? -42.114 10.942 -27.974 1.00 29.60 137 LEU A CA 1
ATOM 1054 C C . LEU A 1 144 ? -40.778 11.592 -28.283 1.00 30.07 137 LEU A C 1
ATOM 1055 O O . LEU A 1 144 ? -40.543 12.746 -27.925 1.00 30.36 137 LEU A O 1
ATOM 1060 N N . VAL A 1 145 ? -39.891 10.843 -28.934 1.00 27.54 138 VAL A N 1
ATOM 1061 C CA . VAL A 1 145 ? -38.591 11.372 -29.298 1.00 26.25 138 VAL A CA 1
ATOM 1062 C C . VAL A 1 145 ? -38.320 11.009 -30.752 1.00 31.27 138 VAL A C 1
ATOM 1063 O O . VAL A 1 145 ? -38.407 9.837 -31.116 1.00 28.80 138 VAL A O 1
ATOM 1067 N N . GLU A 1 146 ? -38.027 11.996 -31.590 1.00 28.31 139 GLU A N 1
ATOM 1068 C CA . GLU A 1 146 ? -37.702 11.693 -33.000 1.00 30.58 139 GLU A CA 1
ATOM 1069 C C . GLU A 1 146 ? -36.227 11.353 -33.148 1.00 27.40 139 GLU A C 1
ATOM 1070 O O . GLU A 1 146 ? -35.374 12.039 -32.603 1.00 30.43 139 GLU A O 1
ATOM 1076 N N . ILE A 1 147 ? -35.912 10.277 -33.853 1.00 26.05 140 ILE A N 1
ATOM 1077 C CA . ILE A 1 147 ? -34.501 9.951 -34.081 1.00 21.09 140 ILE A CA 1
ATOM 1078 C C . ILE A 1 147 ? -34.287 9.927 -35.590 1.00 29.94 140 ILE A C 1
ATOM 1079 O O . ILE A 1 147 ? -34.969 9.177 -36.292 1.00 30.74 140 ILE A O 1
ATOM 1084 N N . GLN A 1 148 ? -33.392 10.779 -36.087 1.00 26.72 141 GLN A N 1
ATOM 1085 C CA . GLN A 1 148 ? -33.050 10.764 -37.513 1.00 33.25 141 GLN A CA 1
ATOM 1086 C C . GLN A 1 148 ? -31.711 10.097 -37.710 1.00 25.84 141 GLN A C 1
ATOM 1087 O O . GLN A 1 148 ? -30.798 10.256 -36.910 1.00 28.32 141 GLN A O 1
ATOM 1093 N N . ILE A 1 149 ? -31.605 9.312 -38.770 1.00 25.92 142 ILE A N 1
ATOM 1094 C CA . ILE A 1 149 ? -30.350 8.654 -39.069 1.00 22.10 142 ILE A CA 1
ATOM 1095 C C . ILE A 1 149 ? -29.917 9.156 -40.451 1.00 24.98 142 ILE A C 1
ATOM 1096 O O . ILE A 1 149 ? -30.701 9.104 -41.409 1.00 26.53 142 ILE A O 1
ATOM 1101 N N . ARG A 1 150 ? -28.692 9.657 -40.525 1.00 25.89 143 ARG A N 1
ATOM 1102 C CA . ARG A 1 150 ? -28.180 10.309 -41.726 1.00 30.92 143 ARG A CA 1
ATOM 1103 C C . ARG A 1 150 ? -26.725 9.969 -42.002 1.00 28.36 143 ARG A C 1
ATOM 1104 O O . ARG A 1 150 ? -25.955 9.806 -41.072 1.00 26.29 143 ARG A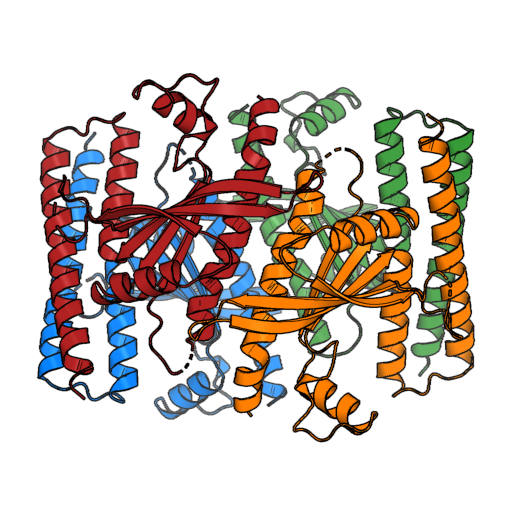 O 1
ATOM 1112 N N . THR A 1 151 ? -26.308 9.945 -43.272 1.00 23.11 144 THR A N 1
ATOM 1113 C CA . THR A 1 151 ? -24.861 9.976 -43.529 1.00 25.71 144 THR A CA 1
ATOM 1114 C C . THR A 1 151 ? -24.327 11.365 -43.241 1.00 22.90 144 THR A C 1
ATOM 1115 O O . THR A 1 151 ? -25.086 12.332 -43.145 1.00 21.93 144 THR A O 1
ATOM 1119 N N . LEU A 1 152 ? -23.017 11.464 -43.078 1.00 22.27 145 LEU A N 1
ATOM 1120 C CA . LEU A 1 152 ? -22.363 12.735 -42.885 1.00 22.95 145 LEU A CA 1
ATOM 1121 C C . LEU A 1 152 ? -22.674 13.706 -44.043 1.00 28.00 145 LEU A C 1
ATOM 1122 O O . LEU A 1 152 ? -22.938 14.897 -43.840 1.00 20.70 145 LEU A O 1
ATOM 1127 N N . ALA A 1 153 ? -22.624 13.188 -45.264 1.00 22.60 146 ALA A N 1
ATOM 1128 C CA . ALA A 1 153 ? -22.853 14.048 -46.424 1.00 24.12 146 ALA A CA 1
ATOM 1129 C C . ALA A 1 153 ? -24.305 14.515 -46.470 1.00 26.71 146 ALA A C 1
ATOM 1130 O O . ALA A 1 153 ? -24.576 15.682 -46.763 1.00 26.66 146 ALA A O 1
ATOM 1132 N N . MET A 1 154 ? -25.237 13.610 -46.163 1.00 26.26 147 MET A N 1
ATOM 1133 C CA . MET A 1 154 ? -26.660 13.960 -46.025 1.00 28.41 147 MET A CA 1
ATOM 1134 C C . MET A 1 154 ? -26.903 15.046 -44.984 1.00 24.03 147 MET A C 1
ATOM 1135 O O . MET A 1 154 ? -27.657 15.989 -45.230 1.00 20.91 147 MET A O 1
ATOM 1140 N N . ASN A 1 155 ? -26.294 14.905 -43.806 1.00 19.31 148 ASN A N 1
ATOM 1141 C CA . ASN A 1 155 ? -26.500 15.856 -42.722 1.00 23.01 148 ASN A CA 1
ATOM 1142 C C . ASN A 1 155 ? -25.955 17.238 -43.105 1.00 22.68 148 ASN A C 1
ATOM 1143 O O . ASN A 1 155 ? -26.555 18.279 -42.809 1.00 21.10 148 ASN A O 1
ATOM 1148 N N . PHE A 1 156 ? -24.811 17.228 -43.768 1.00 22.62 149 PHE A N 1
ATOM 1149 C CA . PHE A 1 156 ? -24.189 18.468 -44.243 1.00 27.36 149 PHE A CA 1
ATOM 1150 C C . PHE A 1 156 ? -25.128 19.211 -45.180 1.00 24.83 149 PHE A C 1
ATOM 1151 O O . PHE A 1 156 ? -25.409 20.399 -44.977 1.00 23.98 149 PHE A O 1
ATOM 1159 N N . TRP A 1 157 ? -25.592 18.514 -46.220 1.00 20.63 150 TRP A N 1
ATOM 1160 C CA . TRP A 1 157 ? -26.528 19.143 -47.164 1.00 22.17 150 TRP A CA 1
ATOM 1161 C C . TRP A 1 157 ? -27.792 19.621 -46.448 1.00 22.21 150 TRP A C 1
ATOM 1162 O O . TRP A 1 157 ? -28.243 20.751 -46.669 1.00 24.65 150 TRP A O 1
ATOM 1173 N N . ALA A 1 158 ? -28.384 18.772 -45.602 1.00 21.51 151 ALA A N 1
ATOM 1174 C CA . ALA A 1 158 ? -29.615 19.150 -44.922 1.00 24.01 151 ALA A CA 1
ATOM 1175 C C . ALA A 1 158 ? -29.416 20.351 -44.007 1.00 22.03 151 ALA A C 1
ATOM 1176 O O . ALA A 1 158 ? -30.302 21.194 -43.910 1.00 22.21 151 ALA A O 1
ATOM 1178 N N . THR A 1 159 ? -28.254 20.451 -43.360 1.00 20.01 152 THR A N 1
ATOM 1179 C CA . THR A 1 159 ? -27.972 21.589 -42.482 1.00 24.40 152 THR A CA 1
ATOM 1180 C C . THR A 1 159 ? -27.932 22.901 -43.285 1.00 24.69 152 THR A C 1
ATOM 1181 O O . THR A 1 159 ? -28.482 23.937 -42.879 1.00 21.56 152 THR A O 1
ATOM 1185 N N . ILE A 1 160 ? -27.304 22.850 -44.445 1.00 18.65 153 ILE A N 1
ATOM 1186 C CA . ILE A 1 160 ? -27.241 24.029 -45.308 1.00 18.20 153 ILE A CA 1
ATOM 1187 C C . ILE A 1 160 ? -28.612 24.389 -45.838 1.00 19.34 153 ILE A C 1
ATOM 1188 O O . ILE A 1 160 ? -28.987 25.564 -45.873 1.00 25.11 153 ILE A O 1
ATOM 1193 N N . GLU A 1 161 ? -29.368 23.381 -46.273 1.00 21.24 154 GLU A N 1
ATOM 1194 C CA . GLU A 1 161 ? -30.700 23.643 -46.805 1.00 21.12 154 GLU A CA 1
ATOM 1195 C C . GLU A 1 161 ? -31.565 24.320 -45.741 1.00 27.03 154 GLU A C 1
ATOM 1196 O O . GLU A 1 161 ? -32.343 25.235 -46.029 1.00 24.64 154 GLU A O 1
ATOM 1202 N N . HIS A 1 162 ? -31.466 23.841 -44.510 1.00 24.78 155 HIS A N 1
ATOM 1203 C CA . HIS A 1 162 ? -32.257 24.413 -43.415 1.00 25.61 155 HIS A CA 1
ATOM 1204 C C . HIS A 1 162 ? -31.880 25.872 -43.151 1.00 21.87 155 HIS A C 1
ATOM 1205 O O . HIS A 1 162 ? -32.755 26.723 -42.955 1.00 27.85 155 HIS A O 1
ATOM 1212 N N . SER A 1 163 ? -30.583 26.164 -43.146 1.00 24.50 156 SER A N 1
ATOM 1213 C CA . SER A 1 163 ? -30.094 27.528 -42.925 1.00 27.35 156 SER A CA 1
ATOM 1214 C C . SER A 1 163 ? -30.561 28.513 -43.987 1.00 32.25 156 SER A C 1
ATOM 1215 O O . SER A 1 163 ? -30.940 29.647 -43.676 1.00 26.44 156 SER A O 1
ATOM 1218 N N . LEU A 1 164 ? -30.513 28.090 -45.250 1.00 26.00 157 LEU A N 1
ATOM 1219 C CA . LEU A 1 164 ? -30.900 28.972 -46.347 1.00 22.50 157 LEU A CA 1
ATOM 1220 C C . LEU A 1 164 ? -32.382 29.274 -46.326 1.00 23.57 157 LEU A C 1
ATOM 1221 O O . LEU A 1 164 ? -32.843 30.393 -46.605 1.00 28.12 157 LEU A O 1
ATOM 1226 N N . ASN A 1 165 ? -33.140 28.238 -46.019 1.00 26.92 158 ASN A N 1
ATOM 1227 C CA . ASN A 1 165 ? -34.575 28.363 -45.932 1.00 31.51 158 ASN A CA 1
ATOM 1228 C C . ASN A 1 165 ? -34.977 29.290 -44.778 1.00 36.97 158 ASN A C 1
ATOM 1229 O O . ASN A 1 165 ? -35.944 30.067 -44.917 1.00 33.03 158 ASN A O 1
ATOM 1234 N N . TYR A 1 166 ? -34.171 29.307 -43.715 1.00 37.56 159 TYR A N 1
ATOM 1235 C CA . TYR A 1 166 ? -34.350 30.287 -42.646 1.00 35.93 159 TYR A CA 1
ATOM 1236 C C . TYR A 1 166 ? -33.925 31.689 -43.118 1.00 33.54 159 TYR A C 1
ATOM 1237 O O . TYR A 1 166 ? -34.664 32.657 -42.960 1.00 37.00 159 TYR A O 1
ATOM 1246 N N . LYS A 1 167 ? -32.736 31.814 -43.694 1.00 29.57 160 LYS A N 1
ATOM 1247 C CA . LYS A 1 167 ? -32.282 33.126 -44.172 1.00 32.52 160 LYS A CA 1
ATOM 1248 C C . LYS A 1 167 ? -33.234 33.773 -45.191 1.00 40.58 160 LYS A C 1
ATOM 1249 O O . LYS A 1 167 ? -33.397 34.997 -45.208 1.00 37.86 160 LYS A O 1
ATOM 1255 N N . TYR A 1 168 ? -33.858 32.952 -46.035 1.00 26.02 161 TYR A N 1
ATOM 1256 C CA . TYR A 1 168 ? -34.727 33.464 -47.088 1.00 31.68 161 TYR A CA 1
ATOM 1257 C C . TYR A 1 168 ? -36.198 33.312 -46.754 1.00 27.20 161 TYR A C 1
ATOM 1258 O O . TYR A 1 168 ? -37.046 33.440 -47.631 1.00 28.83 161 TYR A O 1
ATOM 1267 N N . SER A 1 169 ? -36.488 33.030 -45.490 1.00 31.98 162 SER A N 1
ATOM 1268 C CA . SER A 1 169 ? -37.862 32.883 -45.009 1.00 37.72 162 SER A CA 1
ATOM 1269 C C . SER A 1 169 ? -38.690 31.984 -45.925 1.00 39.57 162 SER A C 1
ATOM 1270 O O . SER A 1 169 ? -39.849 32.278 -46.243 1.00 41.64 162 SER A O 1
ATOM 1273 N N . GLY A 1 170 ? -38.086 30.904 -46.393 1.00 37.40 163 GLY A N 1
ATOM 1274 C CA . GLY A 1 170 ? -38.848 29.938 -47.149 1.00 34.23 163 GLY A CA 1
ATOM 1275 C C . GLY A 1 170 ? -38.934 30.196 -48.624 1.00 33.05 163 GLY A C 1
ATOM 1276 O O . GLY A 1 170 ? -39.542 29.413 -49.353 1.00 37.97 163 GLY A O 1
ATOM 1277 N N . ASN A 1 171 ? -38.293 31.266 -49.079 1.00 28.61 164 ASN A N 1
ATOM 1278 C CA . ASN A 1 171 ? -38.362 31.606 -50.488 1.00 30.75 164 ASN A CA 1
ATOM 1279 C C . ASN A 1 171 ? -36.968 31.806 -51.040 1.00 29.27 164 ASN A C 1
ATOM 1280 O O . ASN A 1 171 ? -36.496 32.914 -51.250 1.00 27.58 164 ASN A O 1
ATOM 1285 N N . ILE A 1 172 ? -36.330 30.683 -51.335 1.00 29.12 165 ILE A N 1
ATOM 1286 C CA . ILE A 1 172 ? -34.987 30.701 -51.854 1.00 25.45 165 ILE A CA 1
ATOM 1287 C C . ILE A 1 172 ? -34.995 31.086 -53.322 1.00 24.63 165 ILE A C 1
ATOM 1288 O O . ILE A 1 172 ? -35.745 30.508 -54.103 1.00 32.43 165 ILE A O 1
ATOM 1293 N N . PRO A 1 173 ? -34.139 32.046 -53.711 1.00 28.78 166 PRO A N 1
ATOM 1294 C CA . PRO A 1 173 ? -34.054 32.498 -55.104 1.00 30.97 166 PRO A CA 1
ATOM 1295 C C . PRO A 1 173 ? -33.598 31.372 -56.017 1.00 34.89 166 PRO A C 1
ATOM 1296 O O . PRO A 1 173 ? -32.858 30.476 -55.583 1.00 24.98 166 PRO A O 1
ATOM 1300 N N . GLU A 1 174 ? -33.998 31.433 -57.279 1.00 30.60 167 GLU A N 1
ATOM 1301 C CA . GLU A 1 174 ? -33.761 30.324 -58.192 1.00 33.90 167 GLU A CA 1
ATOM 1302 C C . GLU A 1 174 ? -32.287 30.058 -58.383 1.00 32.82 167 GLU A C 1
ATOM 1303 O O . GLU A 1 174 ? -31.865 28.913 -58.535 1.00 31.57 167 GLU A O 1
ATOM 1309 N N . LYS A 1 175 ? -31.495 31.112 -58.318 1.00 32.78 168 LYS A N 1
ATOM 1310 C CA . LYS A 1 175 ? -30.066 30.970 -58.499 1.00 34.17 168 LYS A CA 1
ATOM 1311 C C . LYS A 1 175 ? -29.417 30.180 -57.348 1.00 35.24 168 LYS A C 1
ATOM 1312 O O . LYS A 1 175 ? -28.513 29.385 -57.590 1.00 28.53 168 LYS A O 1
ATOM 1318 N N . VAL A 1 176 ? -29.958 30.291 -56.136 1.00 26.05 169 VAL A N 1
ATOM 1319 C CA . VAL A 1 176 ? -29.452 29.528 -54.993 1.00 21.63 169 VAL A CA 1
ATOM 1320 C C . VAL A 1 176 ? -30.061 28.140 -54.992 1.00 29.09 169 VAL A C 1
ATOM 1321 O O . VAL A 1 176 ? -29.397 27.144 -54.686 1.00 28.01 169 VAL A O 1
ATOM 1325 N N . LYS A 1 177 ? -31.330 28.068 -55.366 1.00 25.14 170 LYS A N 1
ATOM 1326 C CA . LYS A 1 177 ? -32.023 26.789 -55.409 1.00 27.66 170 LYS A CA 1
ATOM 1327 C C . LYS A 1 177 ? -31.410 25.779 -56.411 1.00 28.75 170 LYS A C 1
ATOM 1328 O O . LYS A 1 177 ? -31.322 24.577 -56.121 1.00 24.81 170 LYS A O 1
ATOM 1334 N N . LEU A 1 178 ? -30.972 26.260 -57.570 1.00 25.36 171 LEU A N 1
ATOM 1335 C CA . LEU A 1 178 ? -30.296 25.387 -58.539 1.00 26.58 171 LEU A CA 1
ATOM 1336 C C . LEU A 1 178 ? -28.982 24.823 -57.954 1.00 23.51 171 LEU A C 1
ATOM 1337 O O . LEU A 1 178 ? -28.646 23.645 -58.122 1.00 24.22 171 LEU A O 1
ATOM 1342 N N . ARG A 1 179 ? -28.210 25.677 -57.311 1.00 22.51 172 ARG A N 1
ATOM 1343 C CA . ARG A 1 179 ? -26.960 25.215 -56.730 1.00 25.71 172 ARG A CA 1
ATOM 1344 C C . ARG A 1 179 ? -27.180 24.228 -55.581 1.00 29.35 172 ARG A C 1
ATOM 1345 O O . ARG A 1 179 ? -26.411 23.277 -55.414 1.00 21.91 172 ARG A O 1
ATOM 1353 N N . LEU A 1 180 ? -28.232 24.451 -54.802 1.00 21.40 173 LEU A N 1
ATOM 1354 C CA . LEU A 1 180 ? -28.572 23.560 -53.689 1.00 26.19 173 LEU A CA 1
ATOM 1355 C C . LEU A 1 180 ? -28.935 22.184 -54.217 1.00 18.69 173 LEU A C 1
ATOM 1356 O O . LEU A 1 180 ? -28.568 21.150 -53.648 1.00 17.68 173 LEU A O 1
ATOM 1361 N N . GLN A 1 181 ? -29.654 22.178 -55.345 1.00 19.31 174 GLN A N 1
ATOM 1362 C CA . GLN A 1 181 ? -30.004 20.924 -55.987 1.00 23.80 174 GLN A CA 1
ATOM 1363 C C . GLN A 1 181 ? -28.771 20.188 -56.515 1.00 27.60 174 GLN A C 1
ATOM 1364 O O . GLN A 1 181 ? -28.637 18.978 -56.324 1.00 23.76 174 GLN A O 1
ATOM 1370 N N . ARG A 1 182 ? -27.865 20.911 -57.163 1.00 21.65 175 ARG A N 1
ATOM 1371 C CA . ARG A 1 182 ? -26.634 20.285 -57.649 1.00 20.72 175 ARG A CA 1
ATOM 1372 C C . ARG A 1 182 ? -25.799 19.784 -56.471 1.00 20.96 175 ARG A C 1
ATOM 1373 O O . ARG A 1 182 ? -25.155 18.754 -56.568 1.00 19.95 175 ARG A O 1
ATOM 1381 N N . ALA A 1 183 ? -25.809 20.536 -55.372 1.00 19.10 176 ALA A N 1
ATOM 1382 C CA . ALA A 1 183 ? -25.069 20.123 -54.184 1.00 23.28 176 ALA A CA 1
ATOM 1383 C C . ALA A 1 183 ? -25.607 18.820 -53.611 1.00 22.77 176 ALA A C 1
ATOM 1384 O O . ALA A 1 183 ? -24.818 17.975 -53.152 1.00 20.63 176 ALA A O 1
ATOM 1386 N N . SER A 1 184 ? -26.932 18.643 -53.605 1.00 18.22 177 SER A N 1
ATOM 1387 C CA . SER A 1 184 ? -27.493 17.385 -53.099 1.00 18.75 177 SER A CA 1
ATOM 1388 C C . SER A 1 184 ? -27.088 16.239 -54.009 1.00 20.61 177 SER A C 1
ATOM 1389 O O . SER A 1 184 ? -26.854 15.125 -53.560 1.00 19.88 177 SER A O 1
ATOM 1392 N N . GLU A 1 185 ? -27.007 16.499 -55.313 1.00 21.36 178 GLU A N 1
ATOM 1393 C CA . GLU A 1 185 ? -26.563 15.441 -56.221 1.00 20.91 178 GLU A CA 1
ATOM 1394 C C . GLU A 1 185 ? -25.072 15.118 -55.972 1.00 22.95 178 GLU A C 1
ATOM 1395 O O . GLU A 1 185 ? -24.655 13.972 -56.030 1.00 25.05 178 GLU A O 1
ATOM 1401 N N . ALA A 1 186 ? -24.260 16.135 -55.707 1.00 22.97 179 ALA A N 1
ATOM 1402 C CA . ALA A 1 186 ? -22.853 15.883 -55.388 1.00 19.03 179 ALA A CA 1
ATOM 1403 C C . ALA A 1 186 ? -22.702 15.078 -54.092 1.00 21.18 179 ALA A C 1
ATOM 1404 O O . ALA A 1 186 ? -21.861 14.177 -54.004 1.00 22.65 179 ALA A O 1
ATOM 1406 N N . ALA A 1 187 ? -23.506 15.418 -53.087 1.00 19.85 180 ALA A N 1
ATOM 1407 C CA . ALA A 1 187 ? -23.494 14.683 -51.817 1.00 20.07 180 ALA A CA 1
ATOM 1408 C C . ALA A 1 187 ? -23.887 13.224 -52.036 1.00 22.88 180 ALA A C 1
ATOM 1409 O O . ALA A 1 187 ? -23.293 12.308 -51.476 1.00 23.25 180 ALA A O 1
ATOM 1411 N N . SER A 1 188 ? -24.912 13.012 -52.846 1.00 23.11 181 SER A N 1
ATOM 1412 C CA . SER A 1 188 ? -25.331 11.673 -53.183 1.00 26.17 181 SER A CA 1
ATOM 1413 C C . SER A 1 188 ? -24.205 10.893 -53.928 1.00 33.03 181 SER A C 1
ATOM 1414 O O . SER A 1 188 ? -24.002 9.713 -53.673 1.00 28.66 181 SER A O 1
ATOM 1417 N N . ARG A 1 189 ? -23.489 11.533 -54.856 1.00 28.29 182 ARG A N 1
ATOM 1418 C CA . ARG A 1 189 ? -22.387 10.837 -55.552 1.00 30.63 182 ARG A CA 1
ATOM 1419 C C . ARG A 1 189 ? -21.207 10.541 -54.614 1.00 27.63 182 ARG A C 1
ATOM 1420 O O . ARG A 1 189 ? -20.523 9.527 -54.765 1.00 28.80 182 ARG A O 1
ATOM 1428 N N . LEU A 1 190 ? -20.952 11.442 -53.673 1.00 22.14 183 LEU A N 1
ATOM 1429 C CA . LEU A 1 190 ? -19.921 11.213 -52.672 1.00 25.99 183 LEU A CA 1
ATOM 1430 C C . LEU A 1 190 ? -20.270 9.963 -51.865 1.00 30.54 183 LEU A C 1
ATOM 1431 O O . LEU A 1 190 ? -19.416 9.096 -51.630 1.00 32.86 183 LEU A O 1
ATOM 1436 N N . ASP A 1 191 ? -21.527 9.857 -51.450 1.00 24.49 184 ASP A N 1
ATOM 1437 C CA . ASP A 1 191 ? -21.939 8.679 -50.703 1.00 28.43 184 ASP A CA 1
ATOM 1438 C C . ASP A 1 191 ? -21.770 7.406 -51.560 1.00 29.67 184 ASP A C 1
ATOM 1439 O O . ASP A 1 191 ? -21.353 6.367 -51.054 1.00 30.12 184 ASP A O 1
ATOM 1444 N N . GLU A 1 192 ? -22.071 7.498 -52.855 1.00 34.04 185 GLU A N 1
ATOM 1445 C CA . GLU A 1 192 ? -21.937 6.350 -53.762 1.00 29.27 185 GLU A CA 1
ATOM 1446 C C . GLU A 1 192 ? -20.500 5.845 -53.889 1.00 33.66 185 GLU A C 1
ATOM 1447 O O . GLU A 1 192 ? -20.240 4.642 -53.865 1.00 42.17 185 GLU A O 1
ATOM 1453 N N . GLU A 1 193 ? -19.551 6.750 -54.046 1.00 29.10 186 GLU A N 1
ATOM 1454 C CA . GLU A 1 193 ? -18.170 6.307 -54.145 1.00 43.83 186 GLU A CA 1
ATOM 1455 C C . GLU A 1 193 ? -17.715 5.695 -52.819 1.00 38.38 186 GLU A C 1
ATOM 1456 O O . GLU A 1 193 ? -16.936 4.740 -52.800 1.00 35.11 186 GLU A O 1
ATOM 1462 N N . MET A 1 194 ? -18.201 6.250 -51.714 1.00 26.59 187 MET A N 1
ATOM 1463 C CA . MET A 1 194 ? -17.886 5.704 -50.391 1.00 30.39 187 MET A CA 1
ATOM 1464 C C . MET A 1 194 ? -18.458 4.286 -50.235 1.00 34.69 187 MET A C 1
ATOM 1465 O O . MET A 1 194 ? -17.812 3.387 -49.688 1.00 32.72 187 MET A O 1
ATOM 1470 N N . SER A 1 195 ? -19.670 4.083 -50.730 1.00 26.77 188 SER A N 1
ATOM 1471 C CA . SER A 1 195 ? -20.293 2.776 -50.662 1.00 31.50 188 SER A CA 1
ATOM 1472 C C . SER A 1 195 ? -19.488 1.714 -51.430 1.00 41.59 188 SER A C 1
ATOM 1473 O O . SER A 1 195 ? -19.430 0.549 -51.031 1.00 33.40 188 SER A O 1
ATOM 1476 N N . GLU A 1 196 ? -18.921 2.120 -52.560 1.00 33.16 189 GLU A N 1
ATOM 1477 C CA . GLU A 1 196 ? -18.093 1.243 -53.378 1.00 37.15 189 GLU A CA 1
ATOM 1478 C C . GLU A 1 196 ? -16.801 0.862 -52.678 1.00 36.99 189 GLU A C 1
ATOM 1479 O O . GLU A 1 196 ? -16.322 -0.269 -52.805 1.00 40.00 189 GLU A O 1
ATOM 1485 N N . ILE A 1 197 ? -16.210 1.817 -51.972 1.00 30.51 190 ILE A N 1
ATOM 1486 C CA . ILE A 1 197 ? -15.049 1.513 -51.145 1.00 37.68 190 ILE A CA 1
ATOM 1487 C C . ILE A 1 197 ? -15.424 0.431 -50.119 1.00 46.86 190 ILE A C 1
ATOM 1488 O O . ILE A 1 197 ? -14.723 -0.576 -49.979 1.00 41.99 190 ILE A O 1
ATOM 1493 N N . ARG A 1 198 ? -16.554 0.624 -49.438 1.00 44.68 191 ARG A N 1
ATOM 1494 C CA . ARG A 1 198 ? -17.024 -0.329 -48.423 1.00 49.33 191 ARG A CA 1
ATOM 1495 C C . ARG A 1 198 ? -17.324 -1.710 -49.015 1.00 54.35 191 ARG A C 1
ATOM 1496 O O . ARG A 1 198 ? -16.933 -2.738 -48.451 1.00 52.00 191 ARG A O 1
ATOM 1504 N N . GLY A 1 199 ? -17.996 -1.720 -50.164 1.00 50.29 192 GLY A N 1
ATOM 1505 C CA . GLY A 1 199 ? -18.412 -2.955 -50.809 1.00 50.58 192 GLY A CA 1
ATOM 1506 C C . GLY A 1 199 ? -17.243 -3.825 -51.217 1.00 57.93 192 GLY A C 1
ATOM 1507 O O . GLY A 1 199 ? -17.331 -5.048 -51.216 1.00 59.31 192 GLY A O 1
ATOM 1508 N N . GLU A 1 200 ? -16.151 -3.184 -51.596 1.00 56.09 193 GLU A N 1
ATOM 1509 C CA . GLU A 1 200 ? -14.949 -3.894 -51.987 1.00 59.20 193 GLU A CA 1
ATOM 1510 C C . GLU A 1 200 ? -14.153 -4.486 -50.815 1.00 61.12 193 GLU A C 1
ATOM 1511 O O . GLU A 1 200 ? -13.720 -5.629 -50.882 1.00 62.22 193 GLU A O 1
ATOM 1517 N N . VAL A 1 201 ? -13.954 -3.691 -49.760 1.00 54.02 194 VAL A N 1
ATOM 1518 C CA . VAL A 1 201 ? -13.217 -4.106 -48.567 1.00 59.47 194 VAL A CA 1
ATOM 1519 C C . VAL A 1 201 ? -13.909 -5.314 -47.960 1.00 69.14 194 VAL A C 1
ATOM 1520 O O . VAL A 1 201 ? -13.291 -6.348 -47.642 1.00 72.01 194 VAL A O 1
ATOM 1524 N N . GLN A 1 202 ? -15.221 -5.170 -47.861 1.00 73.86 195 GLN A N 1
ATOM 1525 C CA . GLN A 1 202 ? -16.121 -6.184 -47.362 1.00 79.51 195 GLN A CA 1
ATOM 1526 C C . GLN A 1 202 ? -16.065 -7.469 -48.140 1.00 84.89 195 GLN A C 1
ATOM 1527 O O . GLN A 1 202 ? -16.287 -8.543 -47.606 1.00 88.87 195 GLN A O 1
ATOM 1533 N N . GLU A 1 203 ? -15.763 -7.348 -49.417 1.00 86.34 196 GLU A N 1
ATOM 1534 C CA . GLU A 1 203 ? -15.530 -8.514 -50.238 1.00 84.12 196 GLU A CA 1
ATOM 1535 C C . GLU A 1 203 ? -14.102 -8.985 -50.002 1.00 83.97 196 GLU A C 1
ATOM 1536 O O . GLU A 1 203 ? -13.290 -9.005 -50.918 1.00 78.83 196 GLU A O 1
ATOM 1542 N N . ALA A 1 204 ? -13.800 -9.332 -48.754 1.00 89.73 197 ALA A N 1
ATOM 1543 C CA . ALA A 1 204 ? -12.458 -9.719 -48.341 1.00 87.72 197 ALA A CA 1
ATOM 1544 C C . ALA A 1 204 ? -12.180 -11.196 -48.609 1.00 91.94 197 ALA A C 1
ATOM 1545 O O . ALA A 1 204 ? -12.864 -12.079 -48.084 1.00 96.01 197 ALA A O 1
ATOM 1547 N N . ASP B 1 10 ? -33.535 42.096 -24.042 1.00 92.94 3 ASP B N 1
ATOM 1548 C CA . ASP B 1 10 ? -33.209 41.142 -22.988 1.00 98.45 3 ASP B CA 1
ATOM 1549 C C . ASP B 1 10 ? -32.141 40.143 -23.405 1.00 101.84 3 ASP B C 1
ATOM 1550 O O . ASP B 1 10 ? -31.475 39.556 -22.557 1.00 100.11 3 ASP B O 1
ATOM 1555 N N . ASP B 1 11 ? -31.993 39.922 -24.705 1.00 106.52 4 ASP B N 1
ATOM 1556 C CA . ASP B 1 11 ? -30.837 39.180 -25.197 1.00 112.53 4 ASP B CA 1
ATOM 1557 C C . ASP B 1 11 ? -29.616 40.092 -25.329 1.00 107.97 4 ASP B C 1
ATOM 1558 O O . ASP B 1 11 ? -28.526 39.632 -25.673 1.00 111.30 4 ASP B O 1
ATOM 1563 N N . LYS B 1 12 ? -29.817 41.392 -25.114 1.00 99.35 5 LYS B N 1
ATOM 1564 C CA . LYS B 1 12 ? -28.682 42.287 -24.931 1.00 86.09 5 LYS B CA 1
ATOM 1565 C C . LYS B 1 12 ? -27.951 41.787 -23.687 1.00 82.16 5 LYS B C 1
ATOM 1566 O O . LYS B 1 12 ? -26.728 41.870 -23.596 1.00 78.49 5 LYS B O 1
ATOM 1572 N N . TRP B 1 13 ? -28.722 41.261 -22.735 1.00 83.36 6 TRP B N 1
ATOM 1573 C CA . TRP B 1 13 ? -28.175 40.660 -21.519 1.00 83.90 6 TRP B CA 1
ATOM 1574 C C . TRP B 1 13 ? -27.397 39.405 -21.848 1.00 78.50 6 TRP B C 1
ATOM 1575 O O . TRP B 1 13 ? -26.275 39.218 -21.384 1.00 75.88 6 TRP B O 1
ATOM 1586 N N . GLU B 1 14 ? -28.007 38.546 -22.655 1.00 72.33 7 GLU B N 1
ATOM 1587 C CA . GLU B 1 14 ? -27.421 37.256 -22.959 1.00 72.63 7 GLU B CA 1
ATOM 1588 C C . GLU B 1 14 ? -26.185 37.445 -23.822 1.00 65.04 7 GLU B C 1
ATOM 1589 O O . GLU B 1 14 ? -25.250 36.651 -23.759 1.00 60.10 7 GLU B O 1
ATOM 1595 N N . ARG B 1 15 ? -26.159 38.536 -24.580 1.00 59.26 8 ARG B N 1
ATOM 1596 C CA . ARG B 1 15 ? -24.978 38.890 -25.347 1.00 61.64 8 ARG B CA 1
ATOM 1597 C C . ARG B 1 15 ? -23.901 39.466 -24.414 1.00 55.29 8 ARG B C 1
ATOM 1598 O O . ARG B 1 15 ? -22.712 39.236 -24.624 1.00 53.17 8 ARG B O 1
ATOM 1606 N N . PHE B 1 16 ? -24.324 40.183 -23.374 1.00 53.24 9 PHE B N 1
ATOM 1607 C CA . PHE B 1 16 ? -23.412 40.728 -22.358 1.00 48.87 9 PHE B CA 1
ATOM 1608 C C . PHE B 1 16 ? -22.733 39.623 -21.539 1.00 43.35 9 PHE B C 1
ATOM 1609 O O . PHE B 1 16 ? -21.600 39.770 -21.093 1.00 41.93 9 PHE B O 1
ATOM 1617 N N . LEU B 1 17 ? -23.443 38.528 -21.326 1.00 36.05 10 LEU B N 1
ATOM 1618 C CA . LEU B 1 17 ? -22.963 37.474 -20.443 1.00 39.42 10 LEU B CA 1
ATOM 1619 C C . LEU B 1 17 ? -22.115 36.424 -21.153 1.00 38.15 10 LEU B C 1
ATOM 1620 O O . LEU B 1 17 ? -21.443 35.619 -20.500 1.00 32.39 10 LEU B O 1
ATOM 1625 N N . VAL B 1 18 ? -22.153 36.430 -22.484 1.00 37.68 11 VAL B N 1
ATOM 1626 C CA . VAL B 1 18 ? -21.409 35.447 -23.276 1.00 37.06 11 VAL B CA 1
ATOM 1627 C C . VAL B 1 18 ? -19.921 35.365 -22.880 1.00 31.52 11 VAL B C 1
ATOM 1628 O O . VAL B 1 18 ? -19.420 34.267 -22.621 1.00 34.12 11 VAL B O 1
ATOM 1632 N N . PRO B 1 19 ? -19.218 36.511 -22.795 1.00 30.45 12 PRO B N 1
ATOM 1633 C CA . PRO B 1 19 ? -17.807 36.392 -22.394 1.00 34.39 12 PRO B CA 1
ATOM 1634 C C . PRO B 1 19 ? -17.625 35.832 -20.983 1.00 36.19 12 PRO B C 1
ATOM 1635 O O . PRO B 1 19 ? -16.636 35.142 -20.728 1.00 28.06 12 PRO B O 1
ATOM 1639 N N . TYR B 1 20 ? -18.544 36.160 -20.079 1.00 27.53 13 TYR B N 1
ATOM 1640 C CA . TYR B 1 20 ? -18.451 35.671 -18.706 1.00 28.95 13 TYR B CA 1
ATOM 1641 C C . TYR B 1 20 ? -18.599 34.164 -18.678 1.00 30.50 13 TYR B C 1
ATOM 1642 O O . TYR B 1 20 ? -17.862 33.471 -17.967 1.00 25.71 13 TYR B O 1
ATOM 1651 N N . ARG B 1 21 ? -19.562 33.646 -19.437 1.00 27.02 14 ARG B N 1
ATOM 1652 C CA . ARG B 1 21 ? -19.744 32.198 -19.524 1.00 30.30 14 ARG B CA 1
ATOM 1653 C C . ARG B 1 21 ? -18.535 31.481 -20.104 1.00 29.16 14 ARG B C 1
ATOM 1654 O O . ARG B 1 21 ? -18.164 30.394 -19.644 1.00 23.99 14 ARG B O 1
ATOM 1662 N N . GLN B 1 22 ? -17.940 32.067 -21.136 1.00 25.41 15 GLN B 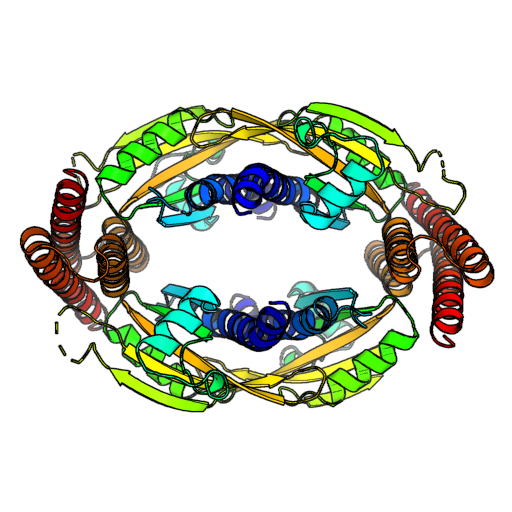N 1
ATOM 1663 C CA . GLN B 1 22 ? -16.778 31.453 -21.770 1.00 28.38 15 GLN B CA 1
ATOM 1664 C C . GLN B 1 22 ? -15.565 31.501 -20.813 1.00 19.25 15 GLN B C 1
ATOM 1665 O O . GLN B 1 22 ? -14.809 30.542 -20.705 1.00 25.05 15 GLN B O 1
ATOM 1671 N N . ALA B 1 23 ? -15.396 32.598 -20.095 1.00 19.15 16 ALA B N 1
ATOM 1672 C CA . ALA B 1 23 ? -14.307 32.658 -19.111 1.00 21.47 16 ALA B CA 1
ATOM 1673 C C . ALA B 1 23 ? -14.445 31.550 -18.067 1.00 28.11 16 ALA B C 1
ATOM 1674 O O . ALA B 1 23 ? -13.472 30.866 -17.718 1.00 26.56 16 ALA B O 1
ATOM 1676 N N . VAL B 1 24 ? -15.660 31.379 -17.561 1.00 24.37 17 VAL B N 1
ATOM 1677 C CA . VAL B 1 24 ? -15.933 30.301 -16.603 1.00 19.99 17 VAL B CA 1
ATOM 1678 C C . VAL B 1 24 ? -15.632 28.921 -17.181 1.00 22.08 17 VAL B C 1
ATOM 1679 O O . VAL B 1 24 ? -14.978 28.103 -16.529 1.00 23.50 17 VAL B O 1
ATOM 1683 N N . GLU B 1 25 ? -16.068 28.638 -18.411 1.00 23.84 18 GLU B N 1
ATOM 1684 C CA . GLU B 1 25 ? -15.781 27.307 -18.974 1.00 24.29 18 GLU B CA 1
ATOM 1685 C C . GLU B 1 25 ? -14.277 27.063 -19.177 1.00 21.52 18 GLU B C 1
ATOM 1686 O O . GLU B 1 25 ? -13.777 25.924 -19.024 1.00 22.35 18 GLU B O 1
ATOM 1692 N N . GLU B 1 26 ? -13.553 28.104 -19.576 1.00 21.91 19 GLU B N 1
ATOM 1693 C CA . GLU B 1 26 ? -12.109 27.952 -19.777 1.00 21.03 19 GLU B CA 1
ATOM 1694 C C . GLU B 1 26 ? -11.412 27.701 -18.447 1.00 24.84 19 GLU B C 1
ATOM 1695 O O . GLU B 1 26 ? -10.582 26.815 -18.337 1.00 24.25 19 GLU B O 1
ATOM 1701 N N . LEU B 1 27 ? -11.773 28.473 -17.432 1.00 22.41 20 LEU B N 1
ATOM 1702 C CA . LEU B 1 27 ? -11.179 28.318 -16.115 1.00 24.26 20 LEU B CA 1
ATOM 1703 C C . LEU B 1 27 ? -11.570 27.003 -15.452 1.00 22.69 20 LEU B C 1
ATOM 1704 O O . LEU B 1 27 ? -10.780 26.433 -14.707 1.00 23.48 20 LEU B O 1
ATOM 1709 N N . LYS B 1 28 ? -12.782 26.511 -15.705 1.00 22.94 21 LYS B N 1
ATOM 1710 C CA . LYS B 1 28 ? -13.150 25.194 -15.165 1.00 24.97 21 LYS B CA 1
ATOM 1711 C C . LYS B 1 28 ? -12.229 24.093 -15.659 1.00 30.46 21 LYS B C 1
ATOM 1712 O O . LYS B 1 28 ? -11.746 23.280 -14.871 1.00 24.49 21 LYS B O 1
ATOM 1718 N N . VAL B 1 29 ? -11.983 24.050 -16.966 1.00 20.85 22 VAL B N 1
ATOM 1719 C CA . VAL B 1 29 ? -11.141 22.991 -17.499 1.00 14.87 22 VAL B CA 1
ATOM 1720 C C . VAL B 1 29 ? -9.702 23.133 -16.998 1.00 19.43 22 VAL B C 1
ATOM 1721 O O . VAL B 1 29 ? -9.016 22.132 -16.706 1.00 23.24 22 VAL B O 1
ATOM 1725 N N . LYS B 1 30 ? -9.243 24.380 -16.915 1.00 23.46 23 LYS B N 1
ATOM 1726 C CA . LYS B 1 30 ? -7.903 24.648 -16.393 1.00 23.83 23 LYS B CA 1
ATOM 1727 C C . LYS B 1 30 ? -7.765 24.148 -14.957 1.00 24.99 23 LYS B C 1
ATOM 1728 O O . LYS B 1 30 ? -6.874 23.382 -14.644 1.00 24.38 23 LYS B O 1
ATOM 1734 N N . LEU B 1 31 ? -8.662 24.579 -14.089 1.00 21.07 24 LEU B N 1
ATOM 1735 C CA . LEU B 1 31 ? -8.535 24.241 -12.664 1.00 23.63 24 LEU B CA 1
ATOM 1736 C C . LEU B 1 31 ? -8.760 22.749 -12.377 1.00 31.68 24 LEU B C 1
ATOM 1737 O O . LEU B 1 31 ? -8.130 22.164 -11.468 1.00 26.21 24 LEU B O 1
ATOM 1742 N N . LYS B 1 32 ? -9.635 22.117 -13.156 1.00 24.82 25 LYS B N 1
ATOM 1743 C CA . LYS B 1 32 ? -9.830 20.674 -13.030 1.00 29.54 25 LYS B CA 1
ATOM 1744 C C . LYS B 1 32 ? -8.589 19.900 -13.433 1.00 32.11 25 LYS B C 1
ATOM 1745 O O . LYS B 1 32 ? -8.422 18.753 -13.044 1.00 33.55 25 LYS B O 1
ATOM 1751 N N . GLY B 1 33 ? -7.708 20.534 -14.196 1.00 25.06 26 GLY B N 1
ATOM 1752 C CA . GLY B 1 33 ? -6.454 19.910 -14.589 1.00 29.47 26 GLY B CA 1
ATOM 1753 C C . GLY B 1 33 ? -5.484 19.727 -13.435 1.00 33.87 26 GLY B C 1
ATOM 1754 O O . GLY B 1 33 ? -4.574 18.908 -13.502 1.00 32.86 26 GLY B O 1
ATOM 1755 N N . ILE B 1 34 ? -5.657 20.520 -12.385 1.00 31.46 27 ILE B N 1
ATOM 1756 C CA . ILE B 1 34 ? -4.783 20.443 -11.220 1.00 34.87 27 ILE B CA 1
ATOM 1757 C C . ILE B 1 34 ? -4.917 19.075 -10.569 1.00 30.40 27 ILE B C 1
ATOM 1758 O O . ILE B 1 34 ? -3.921 18.402 -10.314 1.00 34.93 27 ILE B O 1
ATOM 1763 N N . ARG B 1 35 ? -6.155 18.652 -10.316 1.00 33.03 28 ARG B N 1
ATOM 1764 C CA . ARG B 1 35 ? -6.398 17.347 -9.700 1.00 37.60 28 ARG B CA 1
ATOM 1765 C C . ARG B 1 35 ? -5.866 16.218 -10.579 1.00 48.60 28 ARG B C 1
ATOM 1766 O O . ARG B 1 35 ? -5.249 15.276 -10.081 1.00 44.16 28 ARG B O 1
ATOM 1774 N N . THR B 1 36 ? -6.108 16.310 -11.886 1.00 47.56 29 THR B N 1
ATOM 1775 C CA . THR B 1 36 ? -5.608 15.292 -12.812 1.00 51.19 29 THR B CA 1
ATOM 1776 C C . THR B 1 36 ? -4.092 15.112 -12.725 1.00 45.47 29 THR B C 1
ATOM 1777 O O . THR B 1 36 ? -3.604 13.986 -12.621 1.00 54.16 29 THR B O 1
ATOM 1781 N N . LEU B 1 37 ? -3.359 16.225 -12.756 1.00 48.27 30 LEU B N 1
ATOM 1782 C CA . LEU B 1 37 ? -1.899 16.218 -12.615 1.00 55.24 30 LEU B CA 1
ATOM 1783 C C . LEU B 1 37 ? -1.393 15.474 -11.370 1.00 61.35 30 LEU B C 1
ATOM 1784 O O . LEU B 1 37 ? -0.251 15.018 -11.346 1.00 57.03 30 LEU B O 1
ATOM 1789 N N . TYR B 1 38 ? -2.241 15.367 -10.346 1.00 69.66 31 TYR B N 1
ATOM 1790 C CA . TYR B 1 38 ? -1.870 14.793 -9.046 1.00 70.78 31 TYR B CA 1
ATOM 1791 C C . TYR B 1 38 ? -2.148 13.287 -8.937 1.00 87.00 31 TYR B C 1
ATOM 1792 O O . TYR B 1 38 ? -1.671 12.629 -8.011 1.00 83.92 31 TYR B O 1
ATOM 1801 N N . GLU B 1 39 ? -2.919 12.747 -9.879 1.00 103.25 32 GLU B N 1
ATOM 1802 C CA . GLU B 1 39 ? -3.299 11.333 -9.855 1.00 100.76 32 GLU B CA 1
ATOM 1803 C C . GLU B 1 39 ? -2.348 10.457 -10.662 1.00 102.15 32 GLU B C 1
ATOM 1804 O O . GLU B 1 39 ? -1.906 9.412 -10.187 1.00 102.04 32 GLU B O 1
ATOM 1810 N N . ASP B 1 43 ? -0.430 11.141 -5.605 1.00 121.02 36 ASP B N 1
ATOM 1811 C CA . ASP B 1 43 ? -0.480 11.532 -4.199 1.00 116.27 36 ASP B CA 1
ATOM 1812 C C . ASP B 1 43 ? -1.835 12.156 -3.866 1.00 107.06 36 ASP B C 1
ATOM 1813 O O . ASP B 1 43 ? -2.850 11.835 -4.488 1.00 108.51 36 ASP B O 1
ATOM 1818 N N . HIS B 1 44 ? -1.848 13.041 -2.873 1.00 79.50 37 HIS B N 1
ATOM 1819 C CA . HIS B 1 44 ? -3.081 13.701 -2.459 1.00 58.40 37 HIS B CA 1
ATOM 1820 C C . HIS B 1 44 ? -3.305 14.971 -3.265 1.00 45.63 37 HIS B C 1
ATOM 1821 O O . HIS B 1 44 ? -2.516 15.911 -3.186 1.00 40.24 37 HIS B O 1
ATOM 1828 N N . SER B 1 45 ? -4.396 15.019 -4.017 1.00 35.62 38 SER B N 1
ATOM 1829 C CA . SER B 1 45 ? -4.740 16.253 -4.724 1.00 33.19 38 SER B CA 1
ATOM 1830 C C . SER B 1 45 ? -5.274 17.301 -3.743 1.00 34.50 38 SER B C 1
ATOM 1831 O O . SER B 1 45 ? -6.090 16.986 -2.882 1.00 36.70 38 SER B O 1
ATOM 1834 N N . PRO B 1 46 ? -4.790 18.544 -3.847 1.00 31.94 39 PRO B N 1
ATOM 1835 C CA . PRO B 1 46 ? -5.305 19.629 -2.999 1.00 33.44 39 PRO B CA 1
ATOM 1836 C C . PRO B 1 46 ? -6.696 20.114 -3.436 1.00 27.02 39 PRO B C 1
ATOM 1837 O O . PRO B 1 46 ? -7.313 20.940 -2.749 1.00 31.92 39 PRO B O 1
ATOM 1841 N N . ILE B 1 47 ? -7.181 19.602 -4.557 1.00 26.42 40 ILE B N 1
ATOM 1842 C CA . ILE B 1 47 ? -8.509 19.940 -5.051 1.00 26.11 40 ILE B CA 1
ATOM 1843 C C . ILE B 1 47 ? -9.374 18.697 -5.160 1.00 32.23 40 ILE B C 1
ATOM 1844 O O . ILE B 1 47 ? -8.994 17.701 -5.773 1.00 32.45 40 ILE B O 1
ATOM 1849 N N . GLU B 1 48 ? -10.551 18.753 -4.565 1.00 25.39 41 GLU B N 1
ATOM 1850 C CA . GLU B 1 48 ? -11.455 17.627 -4.645 1.00 26.53 41 GLU B CA 1
ATOM 1851 C C . GLU B 1 48 ? -12.376 17.802 -5.876 1.00 27.28 41 GLU B C 1
ATOM 1852 O O . GLU B 1 48 ? -12.475 16.907 -6.708 1.00 30.40 41 GLU B O 1
ATOM 1858 N N . PHE B 1 49 ? -13.041 18.947 -6.002 1.00 26.24 42 PHE B N 1
ATOM 1859 C CA . PHE B 1 49 ? -13.721 19.247 -7.258 1.00 30.55 42 PHE B CA 1
ATOM 1860 C C . PHE B 1 49 ? -13.912 20.749 -7.462 1.00 30.32 42 PHE B C 1
ATOM 1861 O O . PHE B 1 49 ? -13.609 21.561 -6.583 1.00 25.03 42 PHE B O 1
ATOM 1869 N N . VAL B 1 50 ? -14.375 21.107 -8.658 1.00 22.44 43 VAL B N 1
ATOM 1870 C CA . VAL B 1 50 ? -14.460 22.492 -9.098 1.00 26.88 43 VAL B CA 1
ATO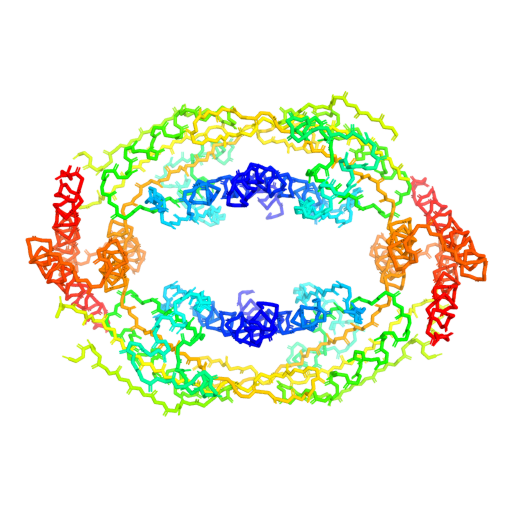M 1871 C C . VAL B 1 50 ? -15.818 22.764 -9.722 1.00 24.80 43 VAL B C 1
ATOM 1872 O O . VAL B 1 50 ? -16.250 21.999 -10.561 1.00 25.94 43 VAL B O 1
ATOM 1876 N N . THR B 1 51 ? -16.493 23.829 -9.302 1.00 27.88 44 THR B N 1
ATOM 1877 C CA . THR B 1 51 ? -17.732 24.231 -9.958 1.00 28.49 44 THR B CA 1
ATOM 1878 C C . THR B 1 51 ? -17.615 25.663 -10.434 1.00 29.69 44 THR B C 1
ATOM 1879 O O . THR B 1 51 ? -16.784 26.427 -9.935 1.00 24.08 44 THR B O 1
ATOM 1883 N N . GLY B 1 52 ? -18.486 26.042 -11.361 1.00 24.94 45 GLY B N 1
ATOM 1884 C CA . GLY B 1 52 ? -18.502 27.401 -11.858 1.00 24.89 45 GLY B CA 1
ATOM 1885 C C . GLY B 1 52 ? -19.891 27.805 -12.305 1.00 29.55 45 GLY B C 1
ATOM 1886 O O . GLY B 1 52 ? -20.708 26.968 -12.691 1.00 34.15 45 GLY B O 1
ATOM 1887 N N . ARG B 1 53 ? -20.156 29.097 -12.238 1.00 29.22 46 ARG B N 1
ATOM 1888 C CA . ARG B 1 53 ? -21.491 29.621 -12.456 1.00 41.67 46 ARG B CA 1
ATOM 1889 C C . ARG B 1 53 ? -21.423 31.083 -12.889 1.00 31.27 46 ARG B C 1
ATOM 1890 O O . ARG B 1 53 ? -20.629 31.865 -12.345 1.00 31.73 46 ARG B O 1
ATOM 1898 N N . VAL B 1 54 ? -22.248 31.458 -13.869 1.00 33.81 47 VAL B N 1
ATOM 1899 C CA . VAL B 1 54 ? -22.486 32.869 -14.164 1.00 31.63 47 VAL B CA 1
ATOM 1900 C C . VAL B 1 54 ? -23.796 33.296 -13.510 1.00 38.76 47 VAL B C 1
ATOM 1901 O O . VAL B 1 54 ? -24.804 32.605 -13.626 1.00 35.03 47 VAL B O 1
ATOM 1905 N N . LYS B 1 55 ? -23.771 34.442 -12.840 1.00 38.03 48 LYS B N 1
ATOM 1906 C CA . LYS B 1 55 ? -24.925 34.935 -12.099 1.00 43.56 48 LYS B CA 1
ATOM 1907 C C . LYS B 1 55 ? -26.143 35.167 -12.995 1.00 48.27 48 LYS B C 1
ATOM 1908 O O . LYS B 1 55 ? -26.030 35.792 -14.046 1.00 48.53 48 LYS B O 1
ATOM 1914 N N . PRO B 1 56 ? -27.311 34.641 -12.591 1.00 52.04 49 PRO B N 1
ATOM 1915 C CA . PRO B 1 56 ? -28.531 34.903 -13.362 1.00 54.79 49 PRO B CA 1
ATOM 1916 C C . PRO B 1 56 ? -28.839 36.402 -13.391 1.00 46.73 49 PRO B C 1
ATOM 1917 O O . PRO B 1 56 ? -28.521 37.114 -12.440 1.00 44.93 49 PRO B O 1
ATOM 1921 N N . VAL B 1 57 ? -29.430 36.862 -14.486 1.00 51.38 50 VAL B N 1
ATOM 1922 C CA . VAL B 1 57 ? -29.730 38.272 -14.695 1.00 58.49 50 VAL B CA 1
ATOM 1923 C C . VAL B 1 57 ? -30.495 38.897 -13.522 1.00 62.97 50 VAL B C 1
ATOM 1924 O O . VAL B 1 57 ? -30.181 40.006 -13.084 1.00 63.28 50 VAL B O 1
ATOM 1928 N N . ALA B 1 58 ? -31.492 38.175 -13.021 1.00 60.23 51 ALA B N 1
ATOM 1929 C CA . ALA B 1 58 ? -32.271 38.609 -11.865 1.00 68.01 51 ALA B CA 1
ATOM 1930 C C . ALA B 1 58 ? -31.362 38.883 -10.672 1.00 69.49 51 ALA B C 1
ATOM 1931 O O . ALA B 1 58 ? -31.499 39.898 -9.981 1.00 68.81 51 ALA B O 1
ATOM 1933 N N . SER B 1 59 ? -30.442 37.957 -10.424 1.00 56.45 52 SER B N 1
ATOM 1934 C CA . SER B 1 59 ? -29.575 38.056 -9.265 1.00 51.84 52 SER B CA 1
ATOM 1935 C C . SER B 1 59 ? -28.554 39.173 -9.454 1.00 54.03 52 SER B C 1
ATOM 1936 O O . SER B 1 59 ? -28.123 39.784 -8.480 1.00 62.43 52 SER B O 1
ATOM 1939 N N . ILE B 1 60 ? -28.173 39.442 -10.704 1.00 55.51 53 ILE B N 1
ATOM 1940 C CA . ILE B 1 60 ? -27.289 40.568 -11.003 1.00 57.54 53 ILE B CA 1
ATOM 1941 C C . ILE B 1 60 ? -28.008 41.878 -10.695 1.00 65.76 53 ILE B C 1
ATOM 1942 O O . ILE B 1 60 ? -27.468 42.741 -10.001 1.00 63.46 53 ILE B O 1
ATOM 1947 N N . LEU B 1 61 ? -29.219 42.022 -11.233 1.00 69.40 54 LEU B N 1
ATOM 1948 C CA . LEU B 1 61 ? -30.046 43.209 -10.997 1.00 72.32 54 LEU B CA 1
ATOM 1949 C C . LEU B 1 61 ? -30.340 43.412 -9.508 1.00 74.65 54 LEU B C 1
ATOM 1950 O O . LEU B 1 61 ? -30.169 44.515 -8.988 1.00 73.55 54 LEU B O 1
ATOM 1955 N N . GLU B 1 62 ? -30.766 42.350 -8.826 1.00 81.80 55 GLU B N 1
ATOM 1956 C CA . GLU B 1 62 ? -31.079 42.437 -7.397 1.00 88.45 55 GLU B CA 1
ATOM 1957 C C . GLU B 1 62 ? -29.927 42.927 -6.541 1.00 85.16 55 GLU B C 1
ATOM 1958 O O . GLU B 1 62 ? -30.096 43.810 -5.697 1.00 86.45 55 GLU B O 1
ATOM 1964 N N . LYS B 1 63 ? -28.746 42.379 -6.782 1.00 78.65 56 LYS B N 1
ATOM 1965 C CA . LYS B 1 63 ? -27.582 42.807 -6.036 1.00 77.66 56 LYS B CA 1
ATOM 1966 C C . LYS B 1 63 ? -27.148 44.219 -6.430 1.00 80.87 56 LYS B C 1
ATOM 1967 O O . LYS B 1 63 ? -26.641 44.974 -5.600 1.00 84.04 56 LYS B O 1
ATOM 1973 N N . ALA B 1 64 ? -27.391 44.582 -7.686 1.00 80.74 57 ALA B N 1
ATOM 1974 C CA . ALA B 1 64 ? -27.022 45.900 -8.192 1.00 84.98 57 ALA B CA 1
ATOM 1975 C C . ALA B 1 64 ? -27.880 46.978 -7.549 1.00 92.96 57 ALA B C 1
ATOM 1976 O O . ALA B 1 64 ? -27.433 48.102 -7.318 1.00 91.24 57 ALA B O 1
ATOM 1978 N N . ARG B 1 65 ? -29.114 46.614 -7.230 1.00 99.60 58 ARG B N 1
ATOM 1979 C CA . ARG B 1 65 ? -30.052 47.565 -6.663 1.00 103.46 58 ARG B CA 1
ATOM 1980 C C . ARG B 1 65 ? -29.907 47.565 -5.131 1.00 101.63 58 ARG B C 1
ATOM 1981 O O . ARG B 1 65 ? -30.293 48.521 -4.447 1.00 104.94 58 ARG B O 1
ATOM 1989 N N . ARG B 1 66 ? -29.248 46.537 -4.604 1.00 99.83 59 ARG B N 1
ATOM 1990 C CA . ARG B 1 66 ? -29.026 46.412 -3.162 1.00 102.21 59 ARG B CA 1
ATOM 1991 C C . ARG B 1 66 ? -27.707 47.072 -2.710 1.00 108.18 59 ARG B C 1
ATOM 1992 O O . ARG B 1 66 ? -27.581 47.557 -1.567 1.00 109.89 59 ARG B O 1
ATOM 2000 N N . LYS B 1 67 ? -26.753 47.110 -3.644 1.00 110.36 60 LYS B N 1
ATOM 2001 C CA . LYS B 1 67 ? -25.451 47.797 -3.493 1.00 115.23 60 LYS B CA 1
ATOM 2002 C C . LYS B 1 67 ? -25.186 48.958 -4.464 1.00 117.12 60 LYS B C 1
ATOM 2003 O O . LYS B 1 67 ? -24.101 48.993 -5.061 1.00 118.44 60 LYS B O 1
ATOM 2009 N N . SER B 1 68 ? -26.144 49.874 -4.643 1.00 118.38 61 SER B N 1
ATOM 2010 C CA . SER B 1 68 ? -25.825 51.111 -5.335 1.00 119.81 61 SER B CA 1
ATOM 2011 C C . SER B 1 68 ? -25.225 50.954 -6.728 1.00 119.90 61 SER B C 1
ATOM 2012 O O . SER B 1 68 ? -24.188 51.586 -7.021 1.00 126.63 61 SER B O 1
ATOM 2015 N N . ILE B 1 69 ? -25.832 50.142 -7.590 1.00 113.04 62 ILE B N 1
ATOM 2016 C CA . ILE B 1 69 ? -25.223 50.012 -8.890 1.00 105.54 62 ILE B CA 1
ATOM 2017 C C . ILE B 1 69 ? -26.164 50.453 -9.986 1.00 101.14 62 ILE B C 1
ATOM 2018 O O . ILE B 1 69 ? -27.111 49.738 -10.321 1.00 100.43 62 ILE B O 1
ATOM 2023 N N . PRO B 1 70 ? -25.903 51.639 -10.541 1.00 100.07 63 PRO B N 1
ATOM 2024 C CA . PRO B 1 70 ? -26.441 51.991 -11.848 1.00 99.51 63 PRO B CA 1
ATOM 2025 C C . PRO B 1 70 ? -25.949 50.980 -12.857 1.00 97.08 63 PRO B C 1
ATOM 2026 O O . PRO B 1 70 ? -24.830 50.483 -12.836 1.00 99.67 63 PRO B O 1
ATOM 2030 N N . LEU B 1 71 ? -26.887 50.628 -13.709 1.00 97.81 64 LEU B N 1
ATOM 2031 C CA . LEU B 1 71 ? -26.768 49.581 -14.697 1.00 94.08 64 LEU B CA 1
ATOM 2032 C C . LEU B 1 71 ? -25.674 49.786 -15.745 1.00 97.14 64 LEU B C 1
ATOM 2033 O O . LEU B 1 71 ? -25.374 48.867 -16.504 1.00 96.03 64 LEU B O 1
ATOM 2038 N N . HIS B 1 72 ? -25.082 50.975 -15.804 1.00 96.17 65 HIS B N 1
ATOM 2039 C CA . HIS B 1 72 ? -23.954 51.176 -16.717 1.00 96.61 65 HIS B CA 1
ATOM 2040 C C . HIS B 1 72 ? -22.570 50.780 -16.168 1.00 88.14 65 HIS B C 1
ATOM 2041 O O . HIS B 1 72 ? -21.602 50.743 -16.937 1.00 84.86 65 HIS B O 1
ATOM 2048 N N . GLU B 1 73 ? -22.445 50.514 -14.864 1.00 85.87 66 GLU B N 1
ATOM 2049 C CA . GLU B 1 73 ? -21.141 50.070 -14.343 1.00 88.77 66 GLU B CA 1
ATOM 2050 C C . GLU B 1 73 ? -21.263 48.671 -13.716 1.00 75.56 66 GLU B C 1
ATOM 2051 O O . GLU B 1 73 ? -20.464 48.308 -12.847 1.00 69.81 66 GLU B O 1
ATOM 2057 N N . ILE B 1 74 ? -22.268 47.894 -14.128 1.00 69.95 67 ILE B N 1
ATOM 2058 C CA . ILE B 1 74 ? -22.457 46.557 -13.558 1.00 65.90 67 ILE B CA 1
ATOM 2059 C C . ILE B 1 74 ? -21.193 45.757 -13.847 1.00 62.07 67 ILE B C 1
ATOM 2060 O O . ILE B 1 74 ? -20.833 44.856 -13.099 1.00 59.24 67 ILE B O 1
ATOM 2065 N N . GLU B 1 75 ? -20.490 46.144 -14.904 1.00 62.50 68 GLU B N 1
ATOM 2066 C CA . GLU B 1 75 ? -19.290 45.460 -15.343 1.00 64.44 68 GLU B CA 1
ATOM 2067 C C . GLU B 1 75 ? -18.198 45.556 -14.273 1.00 67.51 68 GLU B C 1
ATOM 2068 O O . GLU B 1 75 ? -17.141 44.942 -14.401 1.00 73.49 68 GLU B O 1
ATOM 2074 N N . THR B 1 76 ? -18.463 46.334 -13.225 1.00 60.65 69 THR B N 1
ATOM 2075 C CA . THR B 1 76 ? -17.552 46.482 -12.094 1.00 60.97 69 THR B CA 1
ATOM 2076 C C . THR B 1 76 ? -17.780 45.379 -11.078 1.00 54.87 69 THR B C 1
ATOM 2077 O O . THR B 1 76 ? -16.940 45.137 -10.212 1.00 56.38 69 THR B O 1
ATOM 2081 N N . MET B 1 77 ? -18.937 44.729 -11.179 1.00 53.50 70 MET B N 1
ATOM 2082 C CA . MET B 1 77 ? -19.290 43.632 -10.286 1.00 50.43 70 MET B CA 1
ATOM 2083 C C . MET B 1 77 ? -18.275 42.501 -10.429 1.00 56.82 70 MET B C 1
ATOM 2084 O O . MET B 1 77 ? -17.968 42.051 -11.538 1.00 61.01 70 MET B O 1
ATOM 2089 N N . GLN B 1 78 ? -17.749 42.056 -9.296 1.00 47.11 71 GLN B N 1
ATOM 2090 C CA . GLN B 1 78 ? -16.633 41.126 -9.290 1.00 40.65 71 GLN B CA 1
ATOM 2091 C C . GLN B 1 78 ? -17.050 39.667 -9.418 1.00 42.03 71 GLN B C 1
ATOM 2092 O O . GLN B 1 78 ? -16.206 38.805 -9.657 1.00 44.12 71 GLN B O 1
ATOM 2098 N N . ASP B 1 79 ? -18.335 39.382 -9.233 1.00 41.22 72 ASP B N 1
ATOM 2099 C CA . ASP B 1 79 ? -18.771 37.990 -9.151 1.00 42.94 72 ASP B CA 1
ATOM 2100 C C . ASP B 1 79 ? -19.888 37.638 -10.126 1.00 42.64 72 ASP B C 1
ATOM 2101 O O . ASP B 1 79 ? -20.649 36.700 -9.895 1.00 40.34 72 ASP B O 1
ATOM 2106 N N . ILE B 1 80 ? -19.963 38.361 -11.234 1.00 38.28 73 ILE B N 1
ATOM 2107 C CA . ILE B 1 80 ? -20.851 37.965 -12.306 1.00 34.85 73 ILE B CA 1
ATOM 2108 C C . ILE B 1 80 ? -20.435 36.572 -12.751 1.00 38.19 73 ILE B C 1
ATOM 2109 O O . ILE B 1 80 ? -21.277 35.678 -12.927 1.00 37.60 73 ILE B O 1
ATOM 2114 N N . ALA B 1 81 ? -19.126 36.382 -12.898 1.00 31.70 74 ALA B N 1
ATOM 2115 C CA . ALA B 1 81 ? -18.566 35.058 -13.139 1.00 30.24 74 ALA B CA 1
ATOM 2116 C C . ALA B 1 81 ? -17.948 34.536 -11.847 1.00 29.42 74 ALA B C 1
ATOM 2117 O O . ALA B 1 81 ? -17.224 35.271 -11.157 1.00 28.73 74 ALA B O 1
ATOM 2119 N N . GLY B 1 82 ? -18.224 33.283 -11.503 1.00 28.29 75 GLY B N 1
ATOM 2120 C CA . GLY B 1 82 ? -17.673 32.737 -10.266 1.00 30.38 75 GLY B CA 1
ATOM 2121 C C . GLY B 1 82 ? -17.274 31.279 -10.372 1.00 28.69 75 GLY B C 1
ATOM 2122 O O . GLY B 1 82 ? -17.939 30.486 -11.039 1.00 29.63 75 GLY B O 1
ATOM 2123 N N . LEU B 1 83 ? -16.183 30.909 -9.706 1.00 22.11 76 LEU B N 1
ATOM 2124 C CA . LEU B 1 83 ? -15.842 29.500 -9.575 1.00 27.08 76 LEU B CA 1
ATOM 2125 C C . LEU B 1 83 ? -15.716 29.145 -8.113 1.00 26.05 76 LEU B C 1
ATOM 2126 O O . LEU B 1 83 ? -15.481 30.013 -7.263 1.00 28.40 76 LEU B O 1
ATOM 2131 N N . ARG B 1 84 ? -15.894 27.870 -7.808 1.00 27.94 77 ARG B N 1
ATOM 2132 C CA . ARG B 1 84 ? -15.659 27.422 -6.443 1.00 28.63 77 ARG B CA 1
ATOM 2133 C C . ARG B 1 84 ? -14.765 26.223 -6.488 1.00 27.37 77 ARG B C 1
ATOM 2134 O O . ARG B 1 84 ? -15.011 25.275 -7.253 1.00 26.43 77 ARG B O 1
ATOM 2142 N N . ILE B 1 85 ? -13.720 26.275 -5.673 1.00 22.68 78 ILE B N 1
ATOM 2143 C CA . ILE B 1 85 ? -12.772 25.182 -5.597 1.00 19.92 78 ILE B CA 1
ATOM 2144 C C . ILE B 1 85 ? -12.960 24.551 -4.217 1.00 25.16 78 ILE B C 1
ATOM 2145 O O . ILE B 1 85 ? -12.819 25.237 -3.209 1.00 24.80 78 ILE B O 1
ATOM 2150 N N . MET B 1 86 ? -13.282 23.257 -4.180 1.00 22.41 79 MET B N 1
ATOM 2151 C CA . MET B 1 86 ? -13.515 22.552 -2.913 1.00 26.15 79 MET B CA 1
ATOM 2152 C C . MET B 1 86 ? -12.311 21.675 -2.583 1.00 26.31 79 MET B C 1
ATOM 2153 O O . MET B 1 86 ? -11.840 20.926 -3.436 1.00 27.51 79 MET B O 1
ATOM 2158 N N . CYS B 1 87 ? -11.831 21.779 -1.348 1.00 20.36 80 CYS B N 1
ATOM 2159 C CA . CYS B 1 87 ? -10.664 21.029 -0.893 1.00 25.73 80 CYS B CA 1
ATOM 2160 C C . CYS B 1 87 ? -11.023 20.118 0.278 1.00 37.10 80 CYS B C 1
ATOM 2161 O O . CYS B 1 87 ? -11.899 20.440 1.063 1.00 20.92 80 CYS B O 1
ATOM 2164 N N . GLN B 1 88 ? -10.309 19.009 0.414 1.00 25.98 81 GLN B N 1
ATOM 2165 C CA . GLN B 1 88 ? -10.522 18.076 1.516 1.00 31.70 81 GLN B CA 1
ATOM 2166 C C . GLN B 1 88 ? -10.092 18.635 2.858 1.00 31.26 81 GLN B C 1
ATOM 2167 O O . GLN B 1 88 ? -10.810 18.507 3.848 1.00 27.60 81 GLN B O 1
ATOM 2173 N N . PHE B 1 89 ? -8.914 19.250 2.894 1.00 24.70 82 PHE B N 1
ATOM 2174 C CA . PHE B 1 89 ? -8.331 19.732 4.152 1.00 25.99 82 PHE B CA 1
ATOM 2175 C C . PHE B 1 89 ? -8.118 21.245 4.145 1.00 30.03 82 PHE B C 1
ATOM 2176 O O . PHE B 1 89 ? -7.865 21.848 3.093 1.00 27.03 82 PHE B O 1
ATOM 2184 N N . VAL B 1 90 ? -8.204 21.855 5.322 1.00 29.09 83 VAL B N 1
ATOM 2185 C CA . VAL B 1 90 ? -7.955 23.279 5.465 1.00 29.58 83 VAL B CA 1
ATOM 2186 C C . VAL B 1 90 ? -6.586 23.682 4.897 1.00 40.60 83 VAL B C 1
ATOM 2187 O O . VAL B 1 90 ? -6.465 24.738 4.259 1.00 33.74 83 VAL B O 1
ATOM 2191 N N . ASP B 1 91 ? -5.566 22.840 5.093 1.00 36.36 84 ASP B N 1
ATOM 2192 C CA . ASP B 1 91 ? -4.218 23.176 4.605 1.00 44.17 84 ASP B CA 1
ATOM 2193 C C . ASP B 1 91 ? -4.131 23.118 3.073 1.00 39.17 84 ASP B C 1
ATOM 2194 O O . ASP B 1 91 ? -3.239 23.713 2.466 1.00 37.30 84 ASP B O 1
ATOM 2199 N N . ASP B 1 92 ? -5.061 22.407 2.449 1.00 29.20 85 ASP B N 1
ATOM 2200 C CA . ASP B 1 92 ? -5.123 22.393 0.995 1.00 29.43 85 ASP B CA 1
ATOM 2201 C C . ASP B 1 92 ? -5.422 23.772 0.442 1.00 33.49 85 ASP B C 1
ATOM 2202 O O . ASP B 1 92 ? -5.052 24.075 -0.688 1.00 35.86 85 ASP B O 1
ATOM 2207 N N . ILE B 1 93 ? -6.105 24.600 1.226 1.00 34.09 86 ILE B N 1
ATOM 2208 C CA . ILE B 1 93 ? -6.525 25.909 0.740 1.00 31.32 86 ILE B CA 1
ATOM 2209 C C . ILE B 1 93 ? -5.321 26.817 0.459 1.00 33.27 86 ILE B C 1
ATOM 2210 O O . ILE B 1 93 ? -5.247 27.442 -0.588 1.00 31.51 86 ILE B O 1
ATOM 2215 N N . GLN B 1 94 ? -4.353 26.833 1.368 1.00 35.24 87 GLN B N 1
ATOM 2216 C CA . GLN B 1 94 ? -3.152 27.632 1.179 1.00 34.39 87 GLN B CA 1
ATOM 2217 C C . GLN B 1 94 ? -2.379 27.138 -0.043 1.00 32.12 87 GLN B C 1
ATOM 2218 O O . GLN B 1 94 ? -1.809 27.937 -0.777 1.00 32.75 87 GLN B O 1
ATOM 2224 N N . ILE B 1 95 ? -2.374 25.825 -0.259 1.00 28.01 88 ILE B N 1
ATOM 2225 C CA . ILE B 1 95 ? -1.697 25.244 -1.407 1.00 27.66 88 ILE B CA 1
ATOM 2226 C C . ILE B 1 95 ? -2.341 25.702 -2.715 1.00 35.12 88 ILE B C 1
ATOM 2227 O O . ILE B 1 95 ? -1.645 26.147 -3.625 1.00 25.81 88 ILE B O 1
ATOM 2232 N N . VAL B 1 96 ? -3.670 25.668 -2.781 1.00 27.34 89 VAL B N 1
ATOM 2233 C CA . VAL B 1 96 ? -4.374 26.090 -3.988 1.00 27.00 89 VAL B CA 1
ATOM 2234 C C . VAL B 1 96 ? -4.166 27.584 -4.222 1.00 27.42 89 VAL B C 1
ATOM 2235 O O . VAL B 1 96 ? -3.903 28.022 -5.359 1.00 29.63 89 VAL B O 1
ATOM 2239 N N . LYS B 1 97 ? -4.262 28.358 -3.152 1.00 25.62 90 LYS B N 1
ATOM 2240 C CA . LYS B 1 97 ? -4.005 29.794 -3.217 1.00 29.94 90 LYS B CA 1
ATOM 2241 C C . LYS B 1 97 ? -2.664 30.087 -3.877 1.00 29.04 90 LYS B C 1
ATOM 2242 O O . LYS B 1 97 ? -2.558 30.944 -4.757 1.00 28.08 90 LYS B O 1
ATOM 2248 N N . GLU B 1 98 ? -1.631 29.391 -3.420 1.00 27.05 91 GLU B N 1
ATOM 2249 C CA . GLU B 1 98 ? -0.296 29.616 -3.951 1.00 33.03 91 GLU B CA 1
ATOM 2250 C C . GLU B 1 98 ? -0.182 29.191 -5.395 1.00 30.28 91 GLU B C 1
ATOM 2251 O O . GLU B 1 98 ? 0.504 29.853 -6.182 1.00 27.81 91 GLU B O 1
ATOM 2257 N N . MET B 1 99 ? -0.850 28.102 -5.764 1.00 28.00 92 MET B N 1
ATOM 2258 C CA . MET B 1 99 ? -0.897 27.733 -7.166 1.00 27.51 92 MET B CA 1
ATOM 2259 C C . MET B 1 99 ? -1.530 28.841 -8.000 1.00 30.24 92 MET B C 1
ATOM 2260 O O . MET B 1 99 ? -1.015 29.181 -9.073 1.00 29.97 92 MET B O 1
ATOM 2265 N N . LEU B 1 100 ? -2.637 29.408 -7.520 1.00 24.27 93 LEU B N 1
ATOM 2266 C CA . LEU B 1 100 ? -3.355 30.414 -8.312 1.00 29.31 93 LEU B CA 1
ATOM 2267 C C . LEU B 1 100 ? -2.519 31.687 -8.456 1.00 26.42 93 LEU B C 1
ATOM 2268 O O . LEU B 1 100 ? -2.500 32.313 -9.513 1.00 30.39 93 LEU B O 1
ATOM 2273 N N . PHE B 1 101 ? -1.828 32.062 -7.388 1.00 25.19 94 PHE B N 1
ATOM 2274 C CA . PHE B 1 101 ? -0.989 33.255 -7.431 1.00 27.93 94 PHE B CA 1
ATOM 2275 C C . PHE B 1 101 ? 0.169 33.116 -8.427 1.00 31.39 94 PHE B C 1
ATOM 2276 O O . PHE B 1 101 ? 0.641 34.111 -8.979 1.00 31.76 94 PHE B O 1
ATOM 2284 N N . ALA B 1 102 ? 0.598 31.884 -8.683 1.00 29.89 95 ALA B N 1
ATOM 2285 C CA . ALA B 1 102 ? 1.719 31.618 -9.591 1.00 33.19 95 ALA B CA 1
ATOM 2286 C C . ALA B 1 102 ? 1.323 31.478 -11.064 1.00 35.98 95 ALA B C 1
ATOM 2287 O O . ALA B 1 102 ? 2.181 31.488 -11.945 1.00 31.08 95 ALA B O 1
ATOM 2289 N N . ARG B 1 103 ? 0.034 31.325 -11.345 1.00 28.29 96 ARG B N 1
ATOM 2290 C CA . ARG B 1 103 ? -0.370 31.113 -12.727 1.00 33.61 96 ARG B CA 1
ATOM 2291 C C . ARG B 1 103 ? -0.164 32.384 -13.553 1.00 31.77 96 ARG B C 1
ATOM 2292 O O . ARG B 1 103 ? -0.419 33.496 -13.091 1.00 32.05 96 ARG B O 1
ATOM 2300 N N . LYS B 1 104 ? 0.280 32.209 -14.790 1.00 27.79 97 LYS B N 1
ATOM 2301 C CA . LYS B 1 104 ? 0.511 33.347 -15.659 1.00 31.68 97 LYS B CA 1
ATOM 2302 C C . LYS B 1 104 ? -0.587 33.523 -16.705 1.00 37.10 97 LYS B C 1
ATOM 2303 O O . LYS B 1 104 ? -0.485 34.412 -17.539 1.00 32.70 97 LYS B O 1
ATOM 2309 N N . ASP B 1 105 ? -1.641 32.707 -16.659 1.00 30.64 98 ASP B N 1
ATOM 2310 C CA . ASP B 1 105 ? -2.713 32.855 -17.648 1.00 27.31 98 ASP B CA 1
ATOM 2311 C C . ASP B 1 105 ? -3.848 33.745 -17.139 1.00 33.65 98 ASP B C 1
ATOM 2312 O O . ASP B 1 105 ? -4.878 33.895 -17.798 1.00 33.16 98 ASP B O 1
ATOM 2317 N N . PHE B 1 106 ? -3.636 34.350 -15.974 1.00 28.54 99 PHE B N 1
ATOM 2318 C CA . PHE B 1 106 ? -4.474 35.450 -15.500 1.00 28.49 99 PHE B CA 1
ATOM 2319 C C . PHE B 1 106 ? -3.695 36.214 -14.443 1.00 26.50 99 PHE B C 1
ATOM 2320 O O . PHE B 1 106 ? -2.571 35.841 -14.111 1.00 28.31 99 PHE B O 1
ATOM 2328 N N . THR B 1 107 ? -4.276 37.289 -13.923 1.00 26.35 100 THR B N 1
ATOM 2329 C CA . THR B 1 107 ? -3.663 38.013 -12.825 1.00 27.15 100 THR B CA 1
ATOM 2330 C C . THR B 1 107 ? -4.653 38.185 -11.675 1.00 38.05 100 THR B C 1
ATOM 2331 O O . THR B 1 107 ? -5.829 38.466 -11.890 1.00 37.61 100 THR B O 1
ATOM 2335 N N . VAL B 1 108 ? -4.164 38.013 -10.453 1.00 38.90 101 VAL B N 1
ATOM 2336 C CA . VAL B 1 108 ? -4.984 38.194 -9.265 1.00 37.04 101 VAL B CA 1
ATOM 2337 C C . VAL B 1 108 ? -5.055 39.679 -8.924 1.00 36.80 101 VAL B C 1
ATOM 2338 O O . VAL B 1 108 ? -4.029 40.344 -8.835 1.00 37.00 101 VAL B O 1
ATOM 2342 N N . VAL B 1 109 ? -6.267 40.206 -8.782 1.00 32.21 102 VAL B N 1
ATOM 2343 C CA . VAL B 1 109 ? -6.439 41.640 -8.533 1.00 37.09 102 VAL B CA 1
ATOM 2344 C C . VAL B 1 109 ? -7.044 41.953 -7.174 1.00 39.42 102 VAL B C 1
ATOM 2345 O O . VAL B 1 109 ? -7.048 43.109 -6.751 1.00 39.86 102 VAL B O 1
ATOM 2349 N N . ASP B 1 110 ? -7.563 40.937 -6.490 1.00 35.46 103 ASP B N 1
ATOM 2350 C CA . ASP B 1 110 ? -8.134 41.154 -5.166 1.00 42.78 103 ASP B CA 1
ATOM 2351 C C . ASP B 1 110 ? -8.229 39.835 -4.408 1.00 41.49 103 ASP B C 1
ATOM 2352 O O . ASP B 1 110 ? -8.206 38.756 -5.012 1.00 33.38 103 ASP B O 1
ATOM 2357 N N . GLN B 1 111 ? -8.336 39.926 -3.086 1.00 42.98 104 GLN B N 1
ATOM 2358 C CA . GLN B 1 111 ? -8.516 38.746 -2.252 1.00 40.93 104 GLN B CA 1
ATOM 2359 C C . GLN B 1 111 ? -9.110 39.115 -0.895 1.00 42.47 104 GLN B C 1
ATOM 2360 O O . GLN B 1 111 ? -8.971 40.248 -0.447 1.00 47.20 104 GLN B O 1
ATOM 2366 N N . ARG B 1 112 ? -9.780 38.165 -0.248 1.00 46.23 105 ARG B N 1
ATOM 2367 C CA . ARG B 1 112 ? -10.229 38.384 1.120 1.00 53.67 105 ARG B CA 1
ATOM 2368 C C . ARG B 1 112 ? -10.458 37.038 1.798 1.00 46.19 105 ARG B C 1
ATOM 2369 O O . ARG B 1 112 ? -11.015 36.108 1.203 1.00 38.97 105 ARG B O 1
ATOM 2377 N N . ASP B 1 113 ? -10.044 36.954 3.060 1.00 39.90 106 ASP B N 1
ATOM 2378 C CA . ASP B 1 113 ? -9.957 35.685 3.773 1.00 51.38 106 ASP B CA 1
ATOM 2379 C C . ASP B 1 113 ? -10.963 35.609 4.920 1.00 60.97 106 ASP B C 1
ATOM 2380 O O . ASP B 1 113 ? -10.716 36.134 6.006 1.00 70.30 106 ASP B O 1
ATOM 2385 N N . TYR B 1 114 ? -12.098 34.954 4.679 1.00 58.37 107 TYR B N 1
ATOM 2386 C CA . TYR B 1 114 ? -13.070 34.732 5.748 1.00 61.24 107 TYR B CA 1
ATOM 2387 C C . TYR B 1 114 ? -12.789 33.430 6.501 1.00 62.95 107 TYR B C 1
ATOM 2388 O O . TYR B 1 114 ? -13.604 32.977 7.303 1.00 64.54 107 TYR B O 1
ATOM 2397 N N . ILE B 1 115 ? -11.639 32.825 6.235 1.00 63.39 108 ILE B N 1
ATOM 2398 C CA . ILE B 1 115 ? -11.189 31.659 6.990 1.00 68.03 108 ILE B CA 1
ATOM 2399 C C . ILE B 1 115 ? -10.359 32.128 8.180 1.00 73.91 108 ILE B C 1
ATOM 2400 O O . ILE B 1 115 ? -10.451 31.572 9.274 1.00 72.27 108 ILE B O 1
ATOM 2405 N N . ALA B 1 116 ? -9.547 33.156 7.941 1.00 79.09 109 ALA B N 1
ATOM 2406 C CA . ALA B 1 116 ? -8.685 33.739 8.964 1.00 85.51 109 ALA B CA 1
ATOM 2407 C C . ALA B 1 116 ? -9.481 34.218 10.170 1.00 93.95 109 ALA B C 1
ATOM 2408 O O . ALA B 1 116 ? -9.386 33.632 11.250 1.00 101.54 109 ALA B O 1
ATOM 2410 N N . HIS B 1 118 ? -13.880 34.451 11.056 1.00 104.63 111 HIS B N 1
ATOM 2411 C CA . HIS B 1 118 ? -14.978 34.302 10.105 1.00 108.16 111 HIS B CA 1
ATOM 2412 C C . HIS B 1 118 ? -16.148 35.215 10.460 1.00 106.48 111 HIS B C 1
ATOM 2413 O O . HIS B 1 118 ? -16.120 35.898 11.488 1.00 111.79 111 HIS B O 1
ATOM 2420 N N . LYS B 1 119 ? -17.176 35.214 9.610 1.00 102.93 112 LYS B N 1
ATOM 2421 C CA . LYS B 1 119 ? -18.302 36.144 9.747 1.00 96.96 112 LYS B CA 1
ATOM 2422 C C . LYS B 1 119 ? -19.135 35.817 10.983 1.00 96.47 112 LYS B C 1
ATOM 2423 O O . LYS B 1 119 ? -18.906 34.798 11.628 1.00 91.34 112 LYS B O 1
ATOM 2429 N N . GLU B 1 120 ? -20.078 36.693 11.321 1.00 99.98 113 GLU B N 1
ATOM 2430 C CA . GLU B 1 120 ? -20.853 36.556 12.552 1.00 105.78 113 GLU B CA 1
ATOM 2431 C C . GLU B 1 120 ? -21.659 35.249 12.631 1.00 101.31 113 GLU B C 1
ATOM 2432 O O . GLU B 1 120 ? -21.759 34.655 13.710 1.00 97.04 113 GLU B O 1
ATOM 2438 N N . SER B 1 121 ? -22.216 34.791 11.507 1.00 97.63 114 SER B N 1
ATOM 2439 C CA . SER B 1 121 ? -23.076 33.602 11.517 1.00 93.45 114 SER B CA 1
ATOM 2440 C C . SER B 1 121 ? -22.258 32.318 11.390 1.00 77.01 114 SER B C 1
ATOM 2441 O O . SER B 1 121 ? -22.778 31.230 11.623 1.00 79.56 114 SER B O 1
ATOM 2444 N N . GLY B 1 122 ? -21.005 32.438 10.960 1.00 59.28 115 GLY B N 1
ATOM 2445 C CA . GLY B 1 122 ? -20.177 31.266 10.747 1.00 52.73 115 GLY B CA 1
ATOM 2446 C C . GLY B 1 122 ? -19.701 30.994 9.329 1.00 47.21 115 GLY B C 1
ATOM 2447 O O . GLY B 1 122 ? -19.173 29.912 9.067 1.00 42.92 115 GLY B O 1
ATOM 2448 N N . TYR B 1 123 ? -19.873 31.954 8.420 1.00 48.94 116 TYR B N 1
ATOM 2449 C CA . TYR B 1 123 ? -19.432 31.779 7.025 1.00 48.18 116 TYR B CA 1
ATOM 2450 C C . TYR B 1 123 ? -17.929 31.621 6.979 1.00 45.52 116 TYR B C 1
ATOM 2451 O O . TYR B 1 123 ? -17.199 32.432 7.538 1.00 41.00 116 TYR B O 1
ATOM 2460 N N . ARG B 1 124 ? -17.479 30.545 6.345 1.00 41.33 117 ARG B N 1
ATOM 2461 C CA . ARG B 1 124 ? -16.058 30.280 6.159 1.00 43.76 117 ARG B CA 1
ATOM 2462 C C . ARG B 1 124 ? -15.764 30.075 4.661 1.00 45.81 117 ARG B C 1
ATOM 2463 O O . ARG B 1 124 ? -16.377 29.200 4.032 1.00 32.78 117 ARG B O 1
ATOM 2471 N N . SER B 1 125 ? -14.821 30.850 4.111 1.00 43.09 118 SER B N 1
ATOM 2472 C CA . SER B 1 125 ? -14.441 30.770 2.688 1.00 40.73 118 SER B CA 1
ATOM 2473 C C . SER B 1 125 ? -13.270 31.704 2.376 1.00 46.03 118 SER B C 1
ATOM 2474 O O . SER B 1 125 ? -13.141 32.772 2.974 1.00 46.12 118 SER B O 1
ATOM 2477 N N . TYR B 1 126 ? -12.393 31.294 1.466 1.00 40.69 119 TYR B N 1
ATOM 2478 C CA . TYR B 1 126 ? -11.385 32.223 0.970 1.00 31.44 119 TYR B CA 1
ATOM 2479 C C . TYR B 1 126 ? -11.783 32.743 -0.407 1.00 34.55 119 TYR B C 1
ATOM 2480 O O . TYR B 1 126 ? -12.116 31.953 -1.288 1.00 31.86 119 TYR B O 1
ATOM 2489 N N . HIS B 1 127 ? -11.716 34.056 -0.609 1.00 32.09 120 HIS B N 1
ATOM 2490 C CA . HIS B 1 127 ? -12.072 34.626 -1.899 1.00 33.85 120 HIS B CA 1
ATOM 2491 C C . HIS B 1 127 ? -10.876 35.263 -2.582 1.00 33.81 120 HIS B C 1
ATOM 2492 O O . HIS B 1 127 ? -10.050 35.925 -1.941 1.00 32.74 120 HIS B O 1
ATOM 2499 N N . LEU B 1 128 ? -10.783 35.069 -3.892 1.00 31.29 121 LEU B N 1
ATOM 2500 C CA . LEU B 1 128 ? -9.937 35.955 -4.678 1.00 34.60 121 LEU B CA 1
ATOM 2501 C C . LEU B 1 128 ? -10.628 36.316 -5.988 1.00 32.88 121 LEU B C 1
ATOM 2502 O O . LEU B 1 128 ? -11.567 35.653 -6.417 1.00 33.84 121 LEU B O 1
ATOM 2507 N N . VAL B 1 129 ? -10.165 37.387 -6.610 1.00 29.95 122 VAL B N 1
ATOM 2508 C CA . VAL B 1 129 ? -10.746 37.847 -7.856 1.00 31.25 122 VAL B CA 1
ATOM 2509 C C . VAL B 1 129 ? -9.630 37.917 -8.879 1.00 30.13 122 VAL B C 1
ATOM 2510 O O . VAL B 1 129 ? -8.597 38.505 -8.600 1.00 31.45 122 VAL B O 1
ATOM 2514 N N . VAL B 1 130 ? -9.827 37.325 -10.053 1.00 31.63 123 VAL B N 1
ATOM 2515 C CA . VAL B 1 130 ? -8.797 37.376 -11.084 1.00 32.07 123 VAL B CA 1
ATOM 2516 C C . VAL B 1 130 ? -9.275 38.165 -12.285 1.00 34.61 123 VAL B C 1
ATOM 2517 O O . VAL B 1 130 ? -10.481 38.268 -12.546 1.00 33.17 123 VAL B O 1
ATOM 2521 N N . LEU B 1 131 ? -8.320 38.716 -13.025 1.00 29.79 124 LEU B N 1
ATOM 2522 C CA . LEU B 1 131 ? -8.637 39.360 -14.281 1.00 29.24 124 LEU B CA 1
ATOM 2523 C C . LEU B 1 131 ? -8.214 38.413 -15.406 1.00 30.97 124 LEU B C 1
ATOM 2524 O O . LEU B 1 131 ? -7.020 38.162 -15.601 1.00 30.85 124 LEU B O 1
ATOM 2529 N N . TYR B 1 132 ? -9.196 37.869 -16.124 1.00 28.05 125 TYR B N 1
ATOM 2530 C CA . TYR B 1 132 ? -8.941 36.822 -17.117 1.00 25.43 125 TYR B CA 1
ATOM 2531 C C . TYR B 1 132 ? -8.956 37.421 -18.530 1.00 33.79 125 TYR B C 1
ATOM 2532 O O . TYR B 1 132 ? -9.986 37.966 -18.952 1.00 28.57 125 TYR B O 1
ATOM 2541 N N . PRO B 1 133 ? -7.821 37.313 -19.258 1.00 36.07 126 PRO B N 1
ATOM 2542 C CA . PRO B 1 133 ? -7.651 37.879 -20.607 1.00 34.55 126 PRO B CA 1
ATOM 2543 C C . PRO B 1 133 ? -8.277 36.991 -21.676 1.00 33.14 126 PRO B C 1
ATOM 2544 O O . PRO B 1 133 ? -7.579 36.254 -22.381 1.00 37.18 126 PRO B O 1
ATOM 2548 N N . LEU B 1 134 ? -9.597 37.075 -21.789 1.00 28.19 127 LEU B N 1
ATOM 2549 C CA . LEU B 1 134 ? -10.363 36.266 -22.729 1.00 32.54 127 LEU B CA 1
ATOM 2550 C C . LEU B 1 134 ? -10.106 36.648 -24.193 1.00 33.78 127 LEU B C 1
ATOM 2551 O O . LEU B 1 134 ? -10.211 37.821 -24.572 1.00 33.08 127 LEU B O 1
ATOM 2556 N N . GLN B 1 135 ? -9.739 35.658 -25.004 1.00 32.02 128 GLN B N 1
ATOM 2557 C CA . GLN B 1 135 ? -9.577 35.851 -26.438 1.00 36.23 128 GLN B CA 1
ATOM 2558 C C . GLN B 1 135 ? -10.939 35.759 -27.108 1.00 40.64 128 GLN B C 1
ATOM 2559 O O . GLN B 1 135 ? -11.614 34.738 -26.995 1.00 44.32 128 GLN B O 1
ATOM 2565 N N . THR B 1 136 ? -11.346 36.830 -27.786 1.00 34.03 129 THR B N 1
ATOM 2566 C CA . THR B 1 136 ? -12.648 36.861 -28.450 1.00 37.82 129 THR B CA 1
ATOM 2567 C C . THR B 1 136 ? -12.475 37.010 -29.950 1.00 43.09 129 THR B C 1
ATOM 2568 O O . THR B 1 136 ? -11.355 37.110 -30.451 1.00 44.96 129 THR B O 1
ATOM 2572 N N . VAL B 1 137 ? -13.593 37.059 -30.662 1.00 46.15 130 VAL B N 1
ATOM 2573 C CA . VAL B 1 137 ? -13.545 37.216 -32.113 1.00 56.84 130 VAL B CA 1
ATOM 2574 C C . VAL B 1 137 ? -12.981 38.589 -32.479 1.00 59.56 130 VAL B C 1
ATOM 2575 O O . VAL B 1 137 ? -12.271 38.741 -33.476 1.00 63.95 130 VAL B O 1
ATOM 2579 N N . SER B 1 138 ? -13.272 39.584 -31.649 1.00 63.02 131 SER B N 1
ATOM 2580 C CA . SER B 1 138 ? -12.847 40.949 -31.933 1.00 70.04 131 SER B CA 1
ATOM 2581 C C . SER B 1 138 ? -11.566 41.361 -31.210 1.00 71.14 131 SER B C 1
ATOM 2582 O O . SER B 1 138 ? -11.210 42.538 -31.207 1.00 81.33 131 SER B O 1
ATOM 2585 N N . GLY B 1 139 ? -10.867 40.403 -30.608 1.00 54.58 132 GLY B N 1
ATOM 2586 C CA . GLY B 1 139 ? -9.648 40.713 -29.878 1.00 49.05 132 GLY B CA 1
ATOM 2587 C C . GLY B 1 139 ? -9.727 40.236 -28.437 1.00 50.77 132 GLY B C 1
ATOM 2588 O O . GLY B 1 139 ? -10.352 39.216 -28.151 1.00 57.16 132 GLY B O 1
ATOM 2589 N N . GLU B 1 140 ? -9.086 40.962 -27.528 1.00 39.99 133 GLU B N 1
ATOM 2590 C CA . GLU B 1 140 ? -9.089 40.588 -26.116 1.00 50.04 133 GLU B CA 1
ATOM 2591 C C . GLU B 1 140 ? -10.139 41.329 -25.297 1.00 45.80 133 GLU B C 1
ATOM 2592 O O . GLU B 1 140 ? -10.393 42.511 -25.507 1.00 43.31 133 GLU B O 1
ATOM 2598 N N . LYS B 1 141 ? -10.703 40.630 -24.326 1.00 43.86 134 LYS B N 1
ATOM 2599 C CA . LYS B 1 141 ? -11.569 41.238 -23.325 1.00 41.96 134 LYS B CA 1
ATOM 2600 C C . LYS B 1 141 ? -11.158 40.737 -21.953 1.00 37.58 134 LYS B C 1
ATOM 2601 O O . LYS B 1 141 ? -11.137 39.529 -21.706 1.00 41.69 134 LYS B O 1
ATOM 2607 N N . HIS B 1 142 ? -10.807 41.654 -21.061 1.00 36.56 135 HIS B N 1
ATOM 2608 C CA . HIS B 1 142 ? -10.459 41.256 -19.706 1.00 42.27 135 HIS B CA 1
ATOM 2609 C C . HIS B 1 142 ? -11.720 41.166 -18.848 1.00 42.31 135 HIS B C 1
ATOM 2610 O O . HIS B 1 142 ? -12.469 42.132 -18.731 1.00 42.83 135 HIS B O 1
ATOM 2617 N N . VAL B 1 143 ? -11.987 39.987 -18.293 1.00 34.92 136 VAL B N 1
ATOM 2618 C CA . VAL B 1 143 ? -13.173 39.830 -17.451 1.00 33.04 136 VAL B CA 1
ATOM 2619 C C . VAL B 1 143 ? -12.810 39.437 -16.025 1.00 33.67 136 VAL B C 1
ATOM 2620 O O . VAL B 1 143 ? -11.860 38.682 -15.779 1.00 25.92 136 VAL B O 1
ATOM 2624 N N . LEU B 1 144 ? -13.566 39.997 -15.087 1.00 29.44 137 LEU B N 1
ATOM 2625 C CA . LEU B 1 144 ? -13.402 39.708 -13.672 1.00 27.09 137 LEU B CA 1
ATOM 2626 C C . LEU B 1 144 ? -14.083 38.397 -13.364 1.00 31.39 137 LEU B C 1
ATOM 2627 O O . LEU B 1 144 ? -15.198 38.144 -13.827 1.00 31.44 137 LEU B O 1
ATOM 2632 N N . VAL B 1 145 ? -13.385 37.545 -12.623 1.00 28.72 138 VAL B N 1
ATOM 2633 C CA . VAL B 1 145 ? -13.923 36.258 -12.211 1.00 23.08 138 VAL B CA 1
ATOM 2634 C C . VAL B 1 145 ? -13.618 36.060 -10.740 1.00 29.31 138 VAL B C 1
ATOM 2635 O O . VAL B 1 145 ? -12.453 36.140 -10.335 1.00 29.63 138 VAL B O 1
ATOM 2639 N N . GLU B 1 146 ? -14.646 35.805 -9.941 1.00 28.53 139 GLU B N 1
ATOM 2640 C CA . GLU B 1 146 ? -14.418 35.507 -8.528 1.00 33.62 139 GLU B CA 1
ATOM 2641 C C . GLU B 1 146 ? -14.102 34.024 -8.353 1.00 34.03 139 GLU B C 1
ATOM 2642 O O . GLU B 1 146 ? -14.789 33.168 -8.900 1.00 31.39 139 GLU B O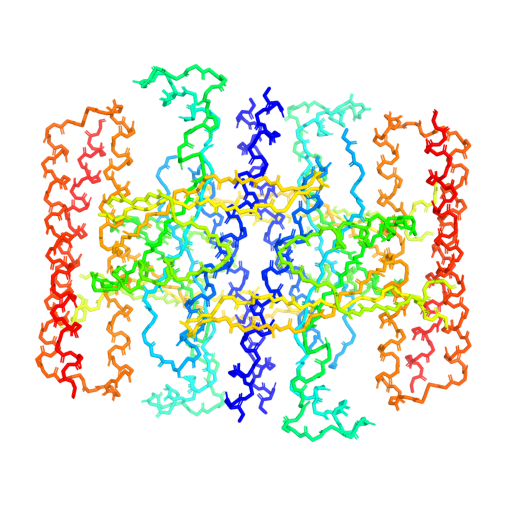 1
ATOM 2648 N N . ILE B 1 147 ? -13.052 33.717 -7.604 1.00 29.73 140 ILE B N 1
ATOM 2649 C CA . ILE B 1 147 ? -12.735 32.326 -7.306 1.00 21.56 140 ILE B CA 1
ATOM 2650 C C . ILE B 1 147 ? -12.788 32.156 -5.785 1.00 28.38 140 ILE B C 1
ATOM 2651 O O . ILE B 1 147 ? -12.068 32.840 -5.066 1.00 31.78 140 ILE B O 1
ATOM 2656 N N . GLN B 1 148 ? -13.657 31.285 -5.293 1.00 27.18 141 GLN B N 1
ATOM 2657 C CA . GLN B 1 148 ? -13.666 30.968 -3.859 1.00 26.23 141 GLN B CA 1
ATOM 2658 C C . GLN B 1 148 ? -13.027 29.614 -3.607 1.00 30.04 141 GLN B C 1
ATOM 2659 O O . GLN B 1 148 ? -13.143 28.710 -4.430 1.00 38.14 141 GLN B O 1
ATOM 2665 N N . ILE B 1 149 ? -12.311 29.488 -2.490 1.00 22.72 142 ILE B N 1
ATOM 2666 C CA . ILE B 1 149 ? -11.705 28.221 -2.121 1.00 21.60 142 ILE B CA 1
ATOM 2667 C C . ILE B 1 149 ? -12.286 27.813 -0.747 1.00 24.01 142 ILE B C 1
ATOM 2668 O O . ILE B 1 149 ? -12.261 28.606 0.182 1.00 26.26 142 ILE B O 1
ATOM 2673 N N . ARG B 1 150 ? -12.807 26.595 -0.645 1.00 23.77 143 ARG B N 1
ATOM 2674 C CA . ARG B 1 150 ? -13.531 26.149 0.547 1.00 29.81 143 ARG B CA 1
ATOM 2675 C C . ARG B 1 150 ? -13.217 24.712 0.849 1.00 25.49 143 ARG B C 1
ATOM 2676 O O . ARG B 1 150 ? -12.992 23.941 -0.069 1.00 27.28 143 ARG B O 1
ATOM 2684 N N . THR B 1 151 ? -13.256 24.313 2.119 1.00 23.68 144 THR B N 1
ATOM 2685 C CA . THR B 1 151 ? -13.288 22.880 2.390 1.00 27.95 144 THR B CA 1
ATOM 2686 C C . THR B 1 151 ? -14.670 22.364 2.043 1.00 22.88 144 THR B C 1
ATOM 2687 O O . THR B 1 151 ? -15.607 23.149 1.875 1.00 23.48 144 THR B O 1
ATOM 2691 N N . LEU B 1 152 ? -14.785 21.045 1.933 1.00 18.41 145 LEU B N 1
ATOM 2692 C CA . LEU B 1 152 ? -16.056 20.387 1.699 1.00 20.75 145 LEU B CA 1
ATOM 2693 C C . LEU B 1 152 ? -17.099 20.780 2.758 1.00 26.38 145 LEU B C 1
ATOM 2694 O O . LEU B 1 152 ? -18.260 21.041 2.434 1.00 24.65 145 LEU B O 1
ATOM 2699 N N . ALA B 1 153 ? -16.678 20.800 4.019 1.00 22.80 146 ALA B N 1
ATOM 2700 C CA . ALA B 1 153 ? -17.571 21.095 5.130 1.00 25.01 146 ALA B CA 1
ATOM 2701 C C . ALA B 1 153 ? -18.028 22.555 5.126 1.00 23.60 146 ALA B C 1
ATOM 2702 O O . ALA B 1 153 ? -19.198 22.845 5.374 1.00 23.06 146 ALA B O 1
ATOM 2704 N N . MET B 1 154 ? -17.097 23.473 4.852 1.00 24.76 147 MET B N 1
ATOM 2705 C CA . MET B 1 154 ? -17.422 24.890 4.626 1.00 23.85 147 MET B CA 1
ATOM 2706 C C . MET B 1 154 ? -18.428 25.054 3.490 1.00 21.33 147 MET B C 1
ATOM 2707 O O . MET B 1 154 ? -19.355 25.860 3.566 1.00 20.81 147 MET B O 1
ATOM 2712 N N . ASN B 1 155 ? -18.192 24.346 2.396 1.00 18.15 148 ASN B N 1
ATOM 2713 C CA . ASN B 1 155 ? -19.065 24.477 1.244 1.00 20.07 148 ASN B CA 1
ATOM 2714 C C . ASN B 1 155 ? -20.466 23.965 1.585 1.00 27.52 148 ASN B C 1
ATOM 2715 O O . ASN B 1 155 ? -21.479 24.551 1.196 1.00 23.00 148 ASN B O 1
ATOM 2720 N N . PHE B 1 156 ? -20.508 22.858 2.312 1.00 20.24 149 PHE B N 1
ATOM 2721 C CA . PHE B 1 156 ? -21.796 22.297 2.736 1.00 23.36 149 PHE B CA 1
ATOM 2722 C C . PHE B 1 156 ? -22.573 23.315 3.581 1.00 25.41 149 PHE B C 1
ATOM 2723 O O . PHE B 1 156 ? -23.742 23.627 3.297 1.00 25.17 149 PHE B O 1
ATOM 2731 N N . TRP B 1 157 ? -21.922 23.828 4.615 1.00 18.44 150 TRP B N 1
ATOM 2732 C CA . TRP B 1 157 ? -22.582 24.823 5.486 1.00 17.52 150 TRP B CA 1
ATOM 2733 C C . TRP B 1 157 ? -23.042 26.053 4.699 1.00 23.69 150 TRP B C 1
ATOM 2734 O O . TRP B 1 157 ? -24.180 26.521 4.867 1.00 24.91 150 TRP B O 1
ATOM 2745 N N . ALA B 1 158 ? -22.172 26.592 3.845 1.00 23.13 151 ALA B N 1
ATOM 2746 C CA . ALA B 1 158 ? -22.523 27.800 3.094 1.00 21.78 151 ALA B CA 1
ATOM 2747 C C . ALA B 1 158 ? -23.696 27.581 2.154 1.00 18.47 151 ALA B C 1
ATOM 2748 O O . ALA B 1 158 ? -24.499 28.500 1.903 1.00 21.96 151 ALA B O 1
ATOM 2750 N N . THR B 1 159 ? -23.784 26.378 1.600 1.00 18.33 152 THR B N 1
ATOM 2751 C CA . THR B 1 159 ? -24.876 26.030 0.696 1.00 22.02 152 THR B CA 1
ATOM 2752 C C . THR B 1 159 ? -26.207 26.024 1.439 1.00 27.29 152 THR B C 1
ATOM 2753 O O . THR B 1 159 ? -27.234 26.501 0.919 1.00 19.67 152 THR B O 1
ATOM 2757 N N . ILE B 1 160 ? -26.196 25.477 2.655 1.00 19.64 153 ILE B N 1
ATOM 2758 C CA . ILE B 1 160 ? -27.398 25.465 3.487 1.00 20.20 153 ILE B CA 1
ATOM 2759 C C . ILE B 1 160 ? -27.790 26.874 3.886 1.00 23.67 153 ILE B C 1
ATOM 2760 O O . ILE B 1 160 ? -28.968 27.255 3.808 1.00 23.42 153 ILE B O 1
ATOM 2765 N N . GLU B 1 161 ? -26.811 27.666 4.322 1.00 20.74 154 GLU B N 1
ATOM 2766 C CA . GLU B 1 161 ? -27.109 29.047 4.679 1.00 25.20 154 GLU B CA 1
ATOM 2767 C C . GLU B 1 161 ? -27.705 29.833 3.506 1.00 26.62 154 GLU B C 1
ATOM 2768 O O . GLU B 1 161 ? -28.616 30.663 3.681 1.00 21.98 154 GLU B O 1
ATOM 2774 N N . HIS B 1 162 ? -27.168 29.603 2.312 1.00 22.84 155 HIS B N 1
ATOM 2775 C CA . HIS B 1 162 ? -27.645 30.324 1.135 1.00 25.08 155 HIS B CA 1
ATOM 2776 C C . HIS B 1 162 ? -29.099 29.967 0.865 1.00 22.91 155 HIS B C 1
ATOM 2777 O O . HIS B 1 162 ? -29.933 30.849 0.642 1.00 26.45 155 HIS B O 1
ATOM 2784 N N . SER B 1 163 ? -29.403 28.671 0.934 1.00 27.67 156 SER B N 1
ATOM 2785 C CA . SER B 1 163 ? -30.765 28.168 0.734 1.00 24.73 156 SER B CA 1
ATOM 2786 C C . SER B 1 163 ? -31.743 28.731 1.764 1.00 26.79 156 SER B C 1
ATOM 2787 O O . SER B 1 163 ? -32.882 29.058 1.438 1.00 25.94 156 SER B O 1
ATOM 2790 N N . LEU B 1 164 ? -31.317 28.800 3.019 1.00 17.55 157 LEU B N 1
ATOM 2791 C CA . LEU B 1 164 ? -32.180 29.352 4.053 1.00 18.52 157 LEU B CA 1
ATOM 2792 C C . LEU B 1 164 ? -32.407 30.831 3.869 1.00 19.65 157 LEU B C 1
ATOM 2793 O O . LEU B 1 164 ? -33.517 31.336 4.083 1.00 25.59 157 LEU B O 1
ATOM 2798 N N . ASN B 1 165 ? -31.367 31.558 3.477 1.00 25.85 158 ASN B N 1
ATOM 2799 C CA . ASN B 1 165 ? -31.551 32.989 3.272 1.00 24.07 158 ASN B CA 1
ATOM 2800 C C . ASN B 1 165 ? -32.504 33.270 2.123 1.00 30.63 158 ASN B C 1
ATOM 2801 O O . ASN B 1 165 ? -33.330 34.191 2.193 1.00 32.99 158 ASN B O 1
ATOM 2806 N N . TYR B 1 166 ? -32.456 32.410 1.113 1.00 28.10 159 TYR B N 1
ATOM 2807 C CA . TYR B 1 166 ? -33.393 32.502 0.000 1.00 28.53 159 TYR B CA 1
ATOM 2808 C C . TYR B 1 166 ? -34.799 32.124 0.448 1.00 30.20 159 TYR B C 1
ATOM 2809 O O . TYR B 1 166 ? -35.734 32.853 0.173 1.00 35.40 159 TYR B O 1
ATOM 2818 N N . LYS B 1 167 ? -34.953 30.981 1.123 1.00 22.63 160 LYS B N 1
ATOM 2819 C CA . LYS B 1 167 ? -36.263 30.564 1.594 1.00 28.71 160 LYS B CA 1
ATOM 2820 C C . LYS B 1 167 ? -36.949 31.602 2.508 1.00 37.12 160 LYS B C 1
ATOM 2821 O O . LYS B 1 167 ? -38.160 31.799 2.428 1.00 31.54 160 LYS B O 1
ATOM 2827 N N . TYR B 1 168 ? -36.167 32.279 3.343 1.00 27.20 161 TYR B N 1
ATOM 2828 C CA . TYR B 1 168 ? -36.715 33.227 4.318 1.00 33.37 161 TYR B CA 1
ATOM 2829 C C . TYR B 1 168 ? -36.523 34.671 3.925 1.00 30.78 161 TYR B C 1
ATOM 2830 O O . TYR B 1 168 ? -36.681 35.565 4.763 1.00 30.22 161 TYR B O 1
ATOM 2839 N N . SER B 1 169 ? -36.193 34.891 2.654 1.00 30.66 162 SER B N 1
ATOM 2840 C CA . SER B 1 169 ? -36.016 36.229 2.105 1.00 36.09 162 SER B CA 1
ATOM 2841 C C . SER B 1 169 ? -35.124 37.110 2.959 1.00 36.35 162 SER B C 1
ATOM 2842 O O . SER B 1 169 ? -35.433 38.289 3.183 1.00 37.04 162 SER B O 1
ATOM 2845 N N . GLY B 1 170 ? -34.043 36.527 3.468 1.00 33.10 163 GLY B N 1
ATOM 2846 C CA . GLY B 1 170 ? -33.035 37.295 4.166 1.00 30.48 163 GLY B CA 1
ATOM 2847 C C . GLY B 1 170 ? -33.332 37.474 5.642 1.00 35.25 163 GLY B C 1
ATOM 2848 O O . GLY B 1 170 ? -32.590 38.154 6.346 1.00 36.01 163 GLY B O 1
ATOM 2849 N N . ASN B 1 171 ? -34.417 36.875 6.121 1.00 28.52 164 ASN B N 1
ATOM 2850 C CA . ASN B 1 171 ? -34.790 37.014 7.538 1.00 26.38 164 ASN B CA 1
ATOM 2851 C C . ASN B 1 171 ? -35.024 35.655 8.147 1.00 31.38 164 ASN B C 1
ATOM 2852 O O . ASN B 1 171 ? -36.157 35.226 8.313 1.00 27.59 164 ASN B O 1
ATOM 2857 N N . ILE B 1 172 ? -33.933 34.980 8.505 1.00 30.16 165 ILE B N 1
ATOM 2858 C CA . ILE B 1 172 ? -34.021 33.655 9.081 1.00 28.81 165 ILE B CA 1
ATOM 2859 C C . ILE B 1 172 ? -34.469 33.798 10.531 1.00 28.73 165 ILE B C 1
ATOM 2860 O O . ILE B 1 172 ? -33.855 34.551 11.279 1.00 30.22 165 ILE B O 1
ATOM 2865 N N . PRO B 1 173 ? -35.503 33.036 10.941 1.00 27.98 166 PRO B N 1
ATOM 2866 C CA . PRO B 1 173 ? -36.027 33.128 12.302 1.00 40.60 166 PRO B CA 1
ATOM 2867 C C . PRO B 1 173 ? -34.953 32.737 13.290 1.00 38.29 166 PRO B C 1
ATOM 2868 O O . PRO B 1 173 ? -34.081 31.937 12.968 1.00 33.02 166 PRO B O 1
ATOM 2872 N N . GLU B 1 174 ? -35.023 33.284 14.491 1.00 32.52 167 GLU B N 1
ATOM 2873 C CA . GLU B 1 174 ? -33.909 33.152 15.407 1.00 36.17 167 GLU B CA 1
ATOM 2874 C C . GLU B 1 174 ? -33.672 31.698 15.801 1.00 29.53 167 GLU B C 1
ATOM 2875 O O . GLU B 1 174 ? -32.529 31.307 15.969 1.00 34.09 167 GLU B O 1
ATOM 2881 N N . LYS B 1 175 ? -34.730 30.884 15.872 1.00 33.64 168 LYS B N 1
ATOM 2882 C CA . LYS B 1 175 ? -34.565 29.488 16.272 1.00 35.06 168 LYS B CA 1
ATOM 2883 C C . LYS B 1 175 ? -33.753 28.732 15.222 1.00 33.47 168 LYS B C 1
ATOM 2884 O O . LYS B 1 175 ? -32.898 27.886 15.537 1.00 31.02 168 LYS B O 1
ATOM 2890 N N . VAL B 1 176 ? -33.957 29.103 13.967 1.00 28.15 169 VAL B N 1
ATOM 2891 C CA . VAL B 1 176 ? -33.232 28.434 12.893 1.00 26.81 169 VAL B CA 1
ATOM 2892 C C . VAL B 1 176 ? -31.834 29.003 12.793 1.00 22.15 169 VAL B C 1
ATOM 2893 O O . VAL B 1 176 ? -30.872 28.268 12.557 1.00 26.28 169 VAL B O 1
ATOM 2897 N N . LYS B 1 177 ? -31.710 30.312 12.969 1.00 21.72 170 LYS B N 1
ATOM 2898 C CA . LYS B 1 177 ? -30.409 30.958 12.924 1.00 29.26 170 LYS B CA 1
ATOM 2899 C C . LYS B 1 177 ? -29.454 30.500 14.024 1.00 27.02 170 LYS B C 1
ATOM 2900 O O . LYS B 1 177 ? -28.259 30.375 13.784 1.00 24.39 170 LYS B O 1
ATOM 2906 N N . LEU B 1 178 ? -29.976 30.264 15.231 1.00 26.27 171 LEU B N 1
ATOM 2907 C CA . LEU B 1 178 ? -29.156 29.727 16.318 1.00 27.94 171 LEU B CA 1
ATOM 2908 C C . LEU B 1 178 ? -28.579 28.360 15.930 1.00 20.97 171 LEU B C 1
ATOM 2909 O O . LEU B 1 178 ? -27.388 28.097 16.113 1.00 27.66 171 LEU B O 1
ATOM 2914 N N . ARG B 1 179 ? -29.422 27.501 15.372 1.00 24.85 172 ARG B N 1
ATOM 2915 C CA . ARG B 1 179 ? -28.987 26.164 14.933 1.00 25.28 172 ARG B CA 1
ATOM 2916 C C . ARG B 1 179 ? -28.010 26.185 13.760 1.00 26.10 172 ARG B C 1
ATOM 2917 O O . ARG B 1 179 ? -27.081 25.363 13.685 1.00 22.91 172 ARG B O 1
ATOM 2925 N N . LEU B 1 180 ? -28.226 27.129 12.846 1.00 24.16 173 LEU B N 1
ATOM 2926 C CA . LEU B 1 180 ? -27.321 27.336 11.716 1.00 20.83 173 LEU B CA 1
ATOM 2927 C C . LEU B 1 180 ? -25.951 27.724 12.223 1.00 24.71 173 LEU B C 1
ATOM 2928 O O . LEU B 1 180 ? -24.936 27.277 11.706 1.00 22.08 173 LEU B O 1
ATOM 2933 N N . GLN B 1 181 ? -25.931 28.563 13.262 1.00 22.53 174 GLN B N 1
ATOM 2934 C CA . GLN B 1 181 ? -24.674 28.948 13.882 1.00 28.91 174 GLN B CA 1
ATOM 2935 C C . GLN B 1 181 ? -24.027 27.731 14.551 1.00 21.05 174 GLN B C 1
ATOM 2936 O O . GLN B 1 181 ? -22.810 27.544 14.456 1.00 24.05 174 GLN B O 1
ATOM 2942 N N . ARG B 1 182 ? -24.820 26.881 15.210 1.00 25.69 175 ARG B N 1
ATOM 2943 C CA . ARG B 1 182 ? -24.234 25.648 15.774 1.00 25.97 175 ARG B CA 1
ATOM 2944 C C . ARG B 1 182 ? -23.670 24.739 14.692 1.00 23.56 175 ARG B C 1
ATOM 2945 O O . ARG B 1 182 ? -22.631 24.077 14.894 1.00 20.86 175 ARG B O 1
ATOM 2953 N N . ALA B 1 183 ? -24.360 24.675 13.556 1.00 24.21 176 ALA B N 1
ATOM 2954 C CA . ALA B 1 183 ? -23.879 23.835 12.463 1.00 19.21 176 ALA B CA 1
ATOM 2955 C C . ALA B 1 183 ? -22.544 24.353 11.947 1.00 23.64 176 ALA B C 1
ATOM 2956 O O . ALA B 1 183 ? -21.674 23.554 11.570 1.00 22.56 176 ALA B O 1
ATOM 2958 N N . SER B 1 184 ? -22.366 25.675 11.915 1.00 21.92 177 SER B N 1
ATOM 2959 C CA . SER B 1 184 ? -21.087 26.213 11.434 1.00 23.78 177 SER B CA 1
ATOM 2960 C C . SER B 1 184 ? -19.935 25.836 12.353 1.00 20.24 177 SER B C 1
ATOM 2961 O O . SER B 1 184 ? -18.822 25.563 11.898 1.00 24.14 177 SER B O 1
ATOM 2964 N N . GLU B 1 185 ? -20.193 25.836 13.656 1.00 22.33 178 GLU B N 1
ATOM 2965 C CA . GLU B 1 185 ? -19.177 25.410 14.616 1.00 22.40 178 GLU B CA 1
ATOM 2966 C C . GLU B 1 185 ? -18.890 23.920 14.479 1.00 19.49 178 GLU B C 1
ATOM 2967 O O . GLU B 1 185 ? -17.744 23.494 14.565 1.00 23.12 178 GLU B O 1
ATOM 2973 N N . ALA B 1 186 ? -19.935 23.124 14.277 1.00 24.20 179 ALA B N 1
ATOM 2974 C CA . ALA B 1 186 ? -19.767 21.702 14.068 1.00 21.57 179 ALA B CA 1
ATOM 2975 C C . ALA B 1 186 ? -18.949 21.420 12.797 1.00 27.93 179 ALA B C 1
ATOM 2976 O O . ALA B 1 186 ? -18.088 20.530 12.798 1.00 22.42 179 ALA B O 1
ATOM 2978 N N . ALA B 1 187 ? -19.217 22.159 11.713 1.00 22.78 180 ALA B N 1
ATOM 2979 C CA . ALA B 1 187 ? -18.421 22.012 10.487 1.00 25.20 180 ALA B CA 1
ATOM 2980 C C . ALA B 1 187 ? -16.958 22.399 10.737 1.00 23.31 180 ALA B C 1
ATOM 2981 O O . ALA B 1 187 ? -16.038 21.763 10.240 1.00 23.04 180 ALA B O 1
ATOM 2983 N N . SER B 1 188 ? -16.761 23.485 11.475 1.00 22.81 181 SER B N 1
ATOM 2984 C CA . SER B 1 188 ? -15.423 23.918 11.847 1.00 28.83 181 SER B CA 1
ATOM 2985 C C . SER B 1 188 ? -14.691 22.853 12.681 1.00 32.98 181 SER B C 1
ATOM 2986 O O . SER B 1 188 ? -13.503 22.565 12.449 1.00 26.69 181 SER B O 1
ATOM 2989 N N . ARG B 1 189 ? -15.394 22.237 13.630 1.00 27.87 182 ARG B N 1
ATOM 2990 C CA . ARG B 1 189 ? -14.739 21.196 14.410 1.00 22.93 182 ARG B CA 1
ATOM 2991 C C . ARG B 1 189 ? -14.386 19.975 13.579 1.00 24.55 182 ARG B C 1
ATOM 2992 O O . ARG B 1 189 ? -13.356 19.357 13.802 1.00 26.97 182 ARG B O 1
ATOM 3000 N N . LEU B 1 190 ? -15.242 19.624 12.628 1.00 23.86 183 LEU B N 1
ATOM 3001 C CA . LEU B 1 190 ? -14.927 18.523 11.734 1.00 19.41 183 LEU B CA 1
ATOM 3002 C C . LEU B 1 190 ? -13.652 18.828 10.962 1.00 20.44 183 LEU B C 1
ATOM 3003 O O . LEU B 1 190 ? -12.786 17.964 10.846 1.00 24.24 183 LEU B O 1
ATOM 3008 N N . ASP B 1 191 ? -13.531 20.048 10.439 1.00 20.92 184 ASP B N 1
ATOM 3009 C CA . ASP B 1 191 ? -12.327 20.418 9.694 1.00 25.77 184 ASP B CA 1
ATOM 3010 C C . ASP B 1 191 ? -11.084 20.343 10.590 1.00 28.33 184 ASP B C 1
ATOM 3011 O O . ASP B 1 191 ? -10.031 19.909 10.141 1.00 27.96 184 ASP B O 1
ATOM 3016 N N . GLU B 1 192 ? -11.217 20.739 11.857 1.00 27.93 185 GLU B N 1
ATOM 3017 C CA . GLU B 1 192 ? -10.098 20.667 12.798 1.00 29.91 185 GLU B CA 1
ATOM 3018 C C . GLU B 1 192 ? -9.632 19.228 13.010 1.00 30.47 185 GLU B C 1
ATOM 3019 O O . GLU B 1 192 ? -8.437 18.951 12.979 1.00 33.88 185 GLU B O 1
ATOM 3025 N N . GLU B 1 193 ? -10.580 18.312 13.203 1.00 27.99 186 GLU B N 1
ATOM 3026 C CA . GLU B 1 193 ? -10.253 16.903 13.399 1.00 30.75 186 GLU B CA 1
ATOM 3027 C C . GLU B 1 193 ? -9.603 16.334 12.143 1.00 30.16 186 GLU B C 1
ATOM 3028 O O . GLU B 1 193 ? -8.686 15.528 12.218 1.00 29.60 186 GLU B O 1
ATOM 3034 N N . MET B 1 194 ? -10.090 16.757 10.984 1.00 29.01 187 MET B N 1
ATOM 3035 C CA . MET B 1 194 ? -9.503 16.343 9.718 1.00 28.66 187 MET B CA 1
ATOM 3036 C C . MET B 1 194 ? -8.070 16.853 9.610 1.00 32.07 187 MET B C 1
ATOM 3037 O O . MET B 1 194 ? -7.167 16.119 9.187 1.00 29.13 187 MET B O 1
ATOM 3042 N N . SER B 1 195 ? -7.855 18.092 10.039 1.00 30.78 188 SER B N 1
ATOM 3043 C CA . SER B 1 195 ? -6.521 18.682 9.985 1.00 34.87 188 SER B CA 1
ATOM 3044 C C . SER B 1 195 ? -5.528 17.887 10.838 1.00 40.89 188 SER B C 1
ATOM 3045 O O . SER B 1 195 ? -4.379 17.680 10.426 1.00 34.56 188 SER B O 1
ATOM 3048 N N . GLU B 1 196 ? -5.982 17.437 12.007 1.00 35.61 189 GLU B N 1
ATOM 3049 C CA . GLU B 1 196 ? -5.150 16.637 12.913 1.00 38.96 189 GLU B CA 1
ATOM 3050 C C . GLU B 1 196 ? -4.783 15.299 12.278 1.00 41.51 189 GLU B C 1
ATOM 3051 O O . GLU B 1 196 ? -3.656 14.824 12.416 1.00 44.66 189 GLU B O 1
ATOM 3057 N N . ILE B 1 197 ? -5.744 14.678 11.600 1.00 32.97 190 ILE B N 1
ATOM 3058 C CA . ILE B 1 197 ? -5.459 13.446 10.863 1.00 32.95 190 ILE B CA 1
ATOM 3059 C C . ILE B 1 197 ? -4.374 13.671 9.821 1.00 38.43 190 ILE B C 1
ATOM 3060 O O . ILE B 1 197 ? -3.400 12.920 9.767 1.00 41.46 190 ILE B O 1
ATOM 3065 N N . ARG B 1 198 ? -4.529 14.724 9.019 1.00 33.95 191 ARG B N 1
ATOM 3066 C CA . ARG B 1 198 ? -3.569 15.032 7.959 1.00 41.97 191 ARG B CA 1
ATOM 3067 C C . ARG B 1 198 ? -2.172 15.303 8.515 1.00 45.73 191 ARG B C 1
ATOM 3068 O O . ARG B 1 198 ? -1.181 14.798 7.995 1.00 51.56 191 ARG B O 1
ATOM 3076 N N . GLY B 1 199 ? -2.102 16.096 9.576 1.00 40.82 192 GLY B N 1
ATOM 3077 C CA . GLY B 1 199 ? -0.829 16.476 10.158 1.00 53.64 192 GLY B CA 1
ATOM 3078 C C . GLY B 1 199 ? -0.102 15.279 10.738 1.00 62.69 192 GLY B C 1
ATOM 3079 O O . GLY B 1 199 ? 1.125 15.175 10.686 1.00 59.90 192 GLY B O 1
ATOM 3080 N N . GLU B 1 200 ? -0.879 14.361 11.290 1.00 60.78 193 GLU B N 1
ATOM 3081 C CA . GLU B 1 200 ? -0.325 13.162 11.891 1.00 65.72 193 GLU B CA 1
ATOM 3082 C C . GLU B 1 200 ? 0.156 12.176 10.838 1.00 60.56 193 GLU B C 1
ATOM 3083 O O . GLU B 1 200 ? 1.137 11.474 11.039 1.00 63.82 193 GLU B O 1
ATOM 3089 N N . VAL B 1 201 ? -0.586 12.041 9.754 1.00 51.68 194 VAL B N 1
ATOM 3090 C CA . VAL B 1 201 ? -0.095 11.222 8.669 1.00 53.50 194 VAL B CA 1
ATOM 3091 C C . VAL B 1 201 ? 1.230 11.825 8.180 1.00 67.06 194 VAL B C 1
ATOM 3092 O O . VAL B 1 201 ? 2.221 11.112 8.007 1.00 72.65 194 VAL B O 1
ATOM 3096 N N . GLN B 1 202 ? 1.246 13.146 7.996 1.00 65.21 195 GLN B N 1
ATOM 3097 C CA . GLN B 1 202 ? 2.431 13.849 7.493 1.00 67.58 195 GLN B CA 1
ATOM 3098 C C . GLN B 1 202 ? 3.645 13.798 8.435 1.00 71.58 195 GLN B C 1
ATOM 3099 O O . GLN B 1 202 ? 4.770 13.994 7.981 1.00 74.71 195 GLN B O 1
ATOM 3105 N N . GLU B 1 203 ? 3.454 13.543 9.728 1.00 76.97 196 GLU B N 1
ATOM 3106 C CA . GLU B 1 203 ? 4.628 13.297 10.574 1.00 82.61 196 GLU B CA 1
ATOM 3107 C C . GLU B 1 203 ? 5.102 11.867 10.245 1.00 84.37 196 GLU B C 1
ATOM 3108 O O . GLU B 1 203 ? 5.220 10.998 11.108 1.00 84.10 196 GLU B O 1
ATOM 3114 N N . ALA B 1 204 ? 5.412 11.653 8.969 1.00 84.81 197 ALA B N 1
ATOM 3115 C CA . ALA B 1 204 ? 5.769 10.343 8.446 1.00 84.48 197 ALA B CA 1
ATOM 3116 C C . ALA B 1 204 ? 7.241 10.037 8.658 1.00 96.25 197 ALA B C 1
ATOM 3117 O O . ALA B 1 204 ? 8.080 10.424 7.846 1.00 104.22 197 ALA B O 1
ATOM 3119 N N . ASP C 1 10 ? -5.870 -9.479 -21.039 1.00 107.42 3 ASP C N 1
ATOM 3120 C CA . ASP C 1 10 ? -6.304 -8.281 -20.322 1.00 110.25 3 ASP C CA 1
ATOM 3121 C C . ASP C 1 10 ? -7.097 -7.321 -21.210 1.00 111.03 3 ASP C C 1
ATOM 3122 O O . ASP C 1 10 ? -7.750 -6.409 -20.714 1.00 113.30 3 ASP C O 1
ATOM 3127 N N . ASP C 1 11 ? -7.027 -7.511 -22.524 1.00 109.31 4 ASP C N 1
ATOM 3128 C CA . ASP C 1 11 ? -7.977 -6.837 -23.394 1.00 107.04 4 ASP C CA 1
ATOM 3129 C C . ASP C 1 11 ? -9.267 -7.636 -23.207 1.00 95.65 4 ASP C C 1
ATOM 3130 O O . ASP C 1 11 ? -10.366 -7.194 -23.578 1.00 90.39 4 ASP C O 1
ATOM 3135 N N . LYS C 1 12 ? -9.095 -8.827 -22.631 1.00 89.92 5 LYS C N 1
ATOM 3136 C CA . LYS C 1 12 ? -10.188 -9.640 -22.128 1.00 87.08 5 LYS C CA 1
ATOM 3137 C C . LYS C 1 12 ? -10.889 -8.909 -20.988 1.00 84.43 5 LYS C C 1
ATOM 3138 O O . LYS C 1 12 ? -12.109 -8.974 -20.841 1.00 86.97 5 LYS C O 1
ATOM 3144 N N . TRP C 1 13 ? -10.093 -8.207 -20.188 1.00 78.48 6 TRP C N 1
ATOM 3145 C CA . TRP C 1 13 ? -10.593 -7.421 -19.066 1.00 76.32 6 TRP C CA 1
ATOM 3146 C C . TRP C 1 13 ? -11.354 -6.188 -19.520 1.00 70.95 6 TRP C C 1
ATOM 3147 O O . TRP C 1 13 ? -12.435 -5.889 -19.014 1.00 67.48 6 TRP C O 1
ATOM 3158 N N . GLU C 1 14 ? -10.769 -5.468 -20.468 1.00 69.58 7 GLU C N 1
ATOM 3159 C CA . GLU C 1 14 ? -11.316 -4.195 -20.899 1.00 71.66 7 GLU C CA 1
ATOM 3160 C C . GLU C 1 14 ? -12.615 -4.438 -21.642 1.00 75.36 7 GLU C C 1
ATOM 3161 O O . GLU C 1 14 ? -13.504 -3.589 -21.645 1.00 77.74 7 GLU C O 1
ATOM 3167 N N . ARG C 1 15 ? -12.723 -5.619 -22.242 1.00 73.25 8 ARG C N 1
ATOM 3168 C CA . ARG C 1 15 ? -13.953 -6.064 -22.887 1.00 67.67 8 ARG C CA 1
ATOM 3169 C C . ARG C 1 15 ? -14.992 -6.541 -21.862 1.00 55.11 8 ARG C C 1
ATOM 3170 O O . ARG C 1 15 ? -16.194 -6.337 -22.037 1.00 52.87 8 ARG C O 1
ATOM 3178 N N . PHE C 1 16 ? -14.520 -7.150 -20.781 1.00 40.16 9 PHE C N 1
ATOM 3179 C CA . PHE C 1 16 ? -15.408 -7.598 -19.708 1.00 42.54 9 PHE C CA 1
ATOM 3180 C C . PHE C 1 16 ? -16.049 -6.398 -18.994 1.00 41.72 9 PHE C C 1
ATOM 3181 O O . PHE C 1 16 ? -17.198 -6.456 -18.576 1.00 42.06 9 PHE C O 1
ATOM 3189 N N . LEU C 1 17 ? -15.306 -5.302 -18.891 1.00 41.02 10 LEU C N 1
ATOM 3190 C CA . LEU C 1 17 ? -15.749 -4.161 -18.101 1.00 42.05 10 LEU C CA 1
ATOM 3191 C C . LEU C 1 17 ? -16.606 -3.189 -18.908 1.00 40.49 10 LEU C C 1
ATOM 3192 O O . LEU C 1 17 ? -17.261 -2.324 -18.335 1.00 36.30 10 LEU C O 1
ATOM 3197 N N . VAL C 1 18 ? -16.601 -3.334 -20.232 1.00 36.35 11 VAL C N 1
ATOM 3198 C CA . VAL C 1 18 ? -17.370 -2.442 -21.103 1.00 37.81 11 VAL C CA 1
ATOM 3199 C C . VAL C 1 18 ? -18.846 -2.318 -20.682 1.00 29.87 11 VAL C C 1
ATOM 3200 O O . VAL C 1 18 ? -19.331 -1.215 -20.540 1.00 32.43 11 VAL C O 1
ATOM 3204 N N . PRO C 1 19 ? -19.551 -3.448 -20.465 1.00 33.89 12 PRO C N 1
ATOM 3205 C CA . PRO C 1 19 ? -20.959 -3.288 -20.076 1.00 37.21 12 PRO C CA 1
ATOM 3206 C C . PRO C 1 19 ? -21.121 -2.595 -18.731 1.00 36.96 12 PRO C C 1
ATOM 3207 O O . PRO C 1 19 ? -22.072 -1.848 -18.529 1.00 29.32 12 PRO C O 1
ATOM 3211 N N . TYR C 1 20 ? -20.195 -2.858 -17.815 1.00 36.73 13 TYR C N 1
ATOM 3212 C CA . TYR C 1 20 ? -20.294 -2.277 -16.481 1.00 28.90 13 TYR C CA 1
ATOM 3213 C C . TYR C 1 20 ? -20.149 -0.783 -16.559 1.00 30.37 13 TYR C C 1
ATOM 3214 O O . TYR C 1 20 ? -20.939 -0.041 -15.960 1.00 31.66 13 TYR C O 1
ATOM 3223 N N . ARG C 1 21 ? -19.163 -0.336 -17.337 1.00 25.36 14 ARG C N 1
ATOM 3224 C CA . ARG C 1 21 ? -18.945 1.088 -17.529 1.00 30.45 14 ARG C CA 1
ATOM 3225 C C . ARG C 1 21 ? -20.153 1.776 -18.164 1.00 30.37 14 ARG C C 1
ATOM 3226 O O . ARG C 1 21 ? -20.522 2.872 -17.761 1.00 25.24 14 ARG C O 1
ATOM 3234 N N . GLN C 1 22 ? -20.759 1.144 -19.163 1.00 28.20 15 GLN C N 1
ATOM 3235 C CA . GLN C 1 22 ? -21.908 1.754 -19.837 1.00 26.37 15 GLN C CA 1
ATOM 3236 C C . GLN C 1 22 ? -23.126 1.835 -18.886 1.00 20.48 15 GLN C C 1
ATOM 3237 O O . GLN C 1 22 ? -23.827 2.845 -18.832 1.00 27.29 15 GLN C O 1
ATOM 3243 N N . ALA C 1 23 ? -23.348 0.782 -18.114 1.00 23.92 16 ALA C N 1
ATOM 3244 C CA . ALA C 1 23 ? -24.424 0.790 -17.133 1.00 28.15 16 ALA C CA 1
ATOM 3245 C C . ALA C 1 23 ? -24.241 1.939 -16.137 1.00 27.82 16 ALA C C 1
ATOM 3246 O O . ALA C 1 23 ? -25.198 2.629 -15.787 1.00 22.93 16 ALA C O 1
ATOM 3248 N N . VAL C 1 24 ? -23.017 2.121 -15.654 1.00 26.98 17 VAL C N 1
ATOM 3249 C CA . VAL C 1 24 ? -22.737 3.249 -14.769 1.00 27.56 17 VAL C CA 1
ATOM 3250 C C . VAL C 1 24 ? -23.011 4.596 -15.440 1.00 26.85 17 VAL C C 1
ATOM 3251 O O . VAL C 1 24 ? -23.635 5.467 -14.827 1.00 23.12 17 VAL C O 1
ATOM 3255 N N . GLU C 1 25 ? -22.565 4.791 -16.683 1.00 23.11 18 GLU C N 1
ATOM 3256 C CA . GLU C 1 25 ? -22.816 6.079 -17.327 1.00 25.23 18 GLU C CA 1
ATOM 3257 C C . GLU C 1 25 ? -24.309 6.304 -17.533 1.00 24.19 18 GLU C C 1
ATOM 3258 O O . GLU C 1 25 ? -24.803 7.421 -17.331 1.00 22.71 18 GLU C O 1
ATOM 3264 N N . GLU C 1 26 ? -25.042 5.253 -17.907 1.00 22.33 19 GLU C N 1
ATOM 3265 C CA . GLU C 1 26 ? -26.486 5.409 -18.112 1.00 19.93 19 GLU C CA 1
ATOM 3266 C C . GLU C 1 26 ? -27.185 5.768 -16.800 1.00 21.40 19 GLU C C 1
ATOM 3267 O O . GLU C 1 26 ? -28.034 6.662 -16.772 1.00 22.30 19 GLU C O 1
ATOM 3273 N N . LEU C 1 27 ? -26.816 5.086 -15.721 1.00 24.83 20 LEU C N 1
ATOM 3274 C CA . LEU C 1 27 ? -27.428 5.332 -14.414 1.00 23.86 20 LEU C CA 1
ATOM 3275 C C . LEU C 1 27 ? -27.049 6.700 -13.861 1.00 22.10 20 LEU C C 1
ATOM 3276 O O . LEU C 1 27 ? -27.851 7.353 -13.204 1.00 23.44 20 LEU C O 1
ATOM 3281 N N . LYS C 1 28 ? -25.823 7.145 -14.125 1.00 20.69 21 LYS C N 1
ATOM 3282 C CA . LYS C 1 28 ? -25.442 8.490 -13.695 1.00 22.88 21 LYS C CA 1
ATOM 3283 C C . LYS C 1 28 ? -26.339 9.563 -14.289 1.00 25.64 21 LYS C C 1
ATOM 3284 O O . LYS C 1 28 ? -26.827 10.447 -13.574 1.00 21.91 21 LYS C O 1
ATOM 3290 N N . VAL C 1 29 ? -26.569 9.512 -15.600 1.00 23.44 22 VAL C N 1
ATOM 3291 C CA . VAL C 1 29 ? -27.378 10.562 -16.212 1.00 17.83 22 VAL C CA 1
ATOM 3292 C C . VAL C 1 29 ? -28.820 10.479 -15.708 1.00 22.64 22 VAL C C 1
ATOM 3293 O O . VAL C 1 29 ? -29.480 11.510 -15.476 1.00 23.26 22 VAL C O 1
ATOM 3297 N N . LYS C 1 30 ? -29.306 9.249 -15.520 1.00 20.17 23 LYS C N 1
ATOM 3298 C CA . LYS C 1 30 ? -30.648 9.050 -14.960 1.00 21.59 23 LYS C CA 1
ATOM 3299 C C . LYS C 1 30 ? -30.781 9.677 -13.571 1.00 26.52 23 LYS C C 1
ATOM 3300 O O . LYS C 1 30 ? -31.689 10.468 -13.323 1.00 23.78 23 LYS C O 1
ATOM 3306 N N . LEU C 1 31 ? -29.877 9.320 -12.666 1.00 20.78 24 LEU C N 1
ATOM 3307 C CA . LEU C 1 31 ? -29.982 9.786 -11.278 1.00 25.69 24 LEU C CA 1
ATOM 3308 C C . LEU C 1 31 ? -29.694 11.272 -11.112 1.00 27.80 24 LEU C C 1
ATOM 3309 O O . LEU C 1 31 ? -30.277 11.936 -10.243 1.00 23.80 24 LEU C O 1
ATOM 3314 N N . LYS C 1 32 ? -28.813 11.815 -11.941 1.00 27.28 25 LYS C N 1
ATOM 3315 C CA . LYS C 1 32 ? -28.569 13.256 -11.896 1.00 29.76 25 LYS C CA 1
ATOM 3316 C C . LYS C 1 32 ? -29.795 14.024 -12.341 1.00 32.46 25 LYS C C 1
ATOM 3317 O O . LYS C 1 32 ? -29.963 15.184 -11.978 1.00 30.06 25 LYS C O 1
ATOM 3323 N N . GLY C 1 33 ? -30.684 13.359 -13.081 1.00 27.11 26 GLY C N 1
ATOM 3324 C CA . GLY C 1 33 ? -31.916 13.983 -13.529 1.00 24.51 26 GLY C CA 1
ATOM 3325 C C . GLY C 1 33 ? -32.916 14.283 -12.428 1.00 29.39 26 GLY C C 1
ATOM 3326 O O . GLY C 1 33 ? -33.794 15.123 -12.580 1.00 27.28 26 GLY C O 1
ATOM 3327 N N . ILE C 1 34 ? -32.803 13.568 -11.323 1.00 28.54 27 ILE C N 1
ATOM 3328 C CA . ILE C 1 34 ? -33.692 13.786 -10.191 1.00 30.16 27 ILE C CA 1
ATOM 3329 C C . ILE C 1 34 ? -33.507 15.190 -9.637 1.00 24.83 27 ILE C C 1
ATOM 3330 O O . ILE C 1 34 ? -34.483 15.895 -9.415 1.00 30.36 27 ILE C O 1
ATOM 3335 N N . ARG C 1 35 ? -32.249 15.584 -9.402 1.00 28.30 28 ARG C N 1
ATOM 3336 C CA . ARG C 1 35 ? -31.979 16.907 -8.847 1.00 37.51 28 ARG C CA 1
ATOM 3337 C C . ARG C 1 35 ? -32.530 17.960 -9.798 1.00 41.70 28 ARG C C 1
ATOM 3338 O O . ARG C 1 35 ? -33.227 18.889 -9.375 1.00 40.44 28 ARG C O 1
ATOM 3346 N N . THR C 1 36 ? -32.273 17.762 -11.089 1.00 38.09 29 THR C N 1
ATOM 3347 C CA . THR C 1 36 ? -32.757 18.677 -12.119 1.00 43.15 29 THR C CA 1
ATOM 3348 C C . THR C 1 36 ? -34.268 18.855 -12.025 1.00 45.79 29 THR C C 1
ATOM 3349 O O . THR C 1 36 ? -34.757 19.981 -11.994 1.00 54.88 29 THR C O 1
ATOM 3353 N N . LEU C 1 37 ? -34.980 17.768 -11.813 1.00 53.21 30 LEU C N 1
ATOM 3354 C CA . LEU C 1 37 ? -36.422 17.785 -11.739 1.00 55.91 30 LEU C CA 1
ATOM 3355 C C . LEU C 1 37 ? -36.905 18.682 -10.617 1.00 63.54 30 LEU C C 1
ATOM 3356 O O . LEU C 1 37 ? -37.903 19.339 -10.745 1.00 59.96 30 LEU C O 1
ATOM 3361 N N . TYR C 1 38 ? -36.213 18.659 -9.493 1.00 68.16 31 TYR C N 1
ATOM 3362 C CA . TYR C 1 38 ? -36.495 19.520 -8.340 1.00 60.80 31 TYR C CA 1
ATOM 3363 C C . TYR C 1 38 ? -36.254 21.013 -8.416 1.00 69.36 31 TYR C C 1
ATOM 3364 O O . TYR C 1 38 ? -36.872 21.753 -7.679 1.00 70.45 31 TYR C O 1
ATOM 3373 N N . GLU C 1 39 ? -35.162 21.364 -9.067 1.00 80.59 32 GLU C N 1
ATOM 3374 C CA . GLU C 1 39 ? -34.541 22.653 -8.878 1.00 92.87 32 GLU C CA 1
ATOM 3375 C C . GLU C 1 39 ?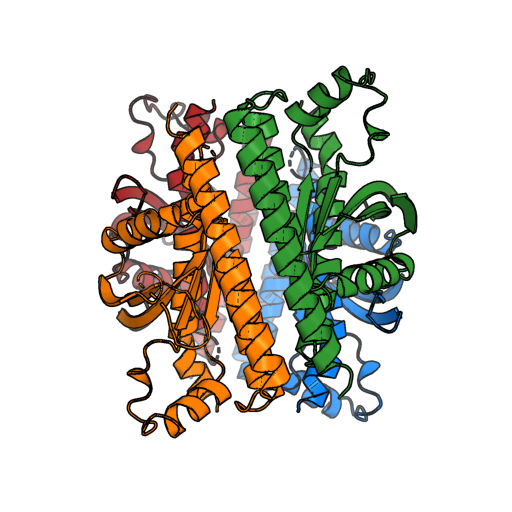 -34.896 23.614 -9.970 1.00 103.72 32 GLU C C 1
ATOM 3376 O O . GLU C 1 39 ? -34.387 24.716 -10.032 1.00 107.35 32 GLU C O 1
ATOM 3382 N N . TYR C 1 40 ? -35.727 23.149 -10.877 1.00 30.00 33 TYR C N 1
ATOM 3383 C CA . TYR C 1 40 ? -36.669 23.972 -11.575 1.00 30.00 33 TYR C CA 1
ATOM 3384 C C . TYR C 1 40 ? -37.722 24.415 -10.607 1.00 30.00 33 TYR C C 1
ATOM 3385 O O . TYR C 1 40 ? -38.249 25.506 -10.714 1.00 30.00 33 TYR C O 1
ATOM 3394 N N . GLU C 1 41 ? -38.025 23.546 -9.658 1.00 100.53 34 GLU C N 1
ATOM 3395 C CA . GLU C 1 41 ? -39.319 23.510 -8.994 1.00 100.88 34 GLU C CA 1
ATOM 3396 C C . GLU C 1 41 ? -39.869 24.674 -8.179 1.00 107.18 34 GLU C C 1
ATOM 3397 O O . GLU C 1 41 ? -41.049 24.924 -8.315 1.00 100.53 34 GLU C O 1
ATOM 3403 N N . ASP C 1 42 ? -39.064 25.392 -7.419 1.00 114.70 35 ASP C N 1
ATOM 3404 C CA . ASP C 1 42 ? -37.757 24.960 -7.027 1.00 114.76 35 ASP C CA 1
ATOM 3405 C C . ASP C 1 42 ? -37.862 24.884 -5.511 1.00 103.92 35 ASP C C 1
ATOM 3406 O O . ASP C 1 42 ? -38.043 25.890 -4.839 1.00 99.93 35 ASP C O 1
ATOM 3411 N N . ASP C 1 43 ? -37.852 23.661 -5.002 1.00 93.69 36 ASP C N 1
ATOM 3412 C CA . ASP C 1 43 ? -37.788 23.389 -3.584 1.00 85.64 36 ASP C CA 1
ATOM 3413 C C . ASP C 1 43 ? -36.515 22.579 -3.288 1.00 75.26 36 ASP C C 1
ATOM 3414 O O . ASP C 1 43 ? -35.503 22.862 -3.882 1.00 75.61 36 ASP C O 1
ATOM 3419 N N . HIS C 1 44 ? -36.539 21.627 -2.372 1.00 61.18 37 HIS C N 1
ATOM 3420 C CA . HIS C 1 44 ? -35.330 20.959 -1.975 1.00 52.27 37 HIS C CA 1
ATOM 3421 C C . HIS C 1 44 ? -35.145 19.610 -2.652 1.00 38.40 37 HIS C C 1
ATOM 3422 O O . HIS C 1 44 ? -35.910 18.713 -2.510 1.00 39.96 37 HIS C O 1
ATOM 3429 N N . SER C 1 45 ? -34.073 19.489 -3.385 1.00 37.88 38 SER C N 1
ATOM 3430 C CA . SER C 1 45 ? -33.705 18.179 -3.942 1.00 28.85 38 SER C CA 1
ATOM 3431 C C . SER C 1 45 ? -33.161 17.228 -2.866 1.00 33.17 38 SER C C 1
ATOM 3432 O O . SER C 1 45 ? -32.269 17.587 -2.103 1.00 35.30 38 SER C O 1
ATOM 3435 N N . PRO C 1 46 ? -33.666 15.987 -2.822 1.00 32.81 39 PRO C N 1
ATOM 3436 C CA . PRO C 1 46 ? -33.125 15.017 -1.866 1.00 33.97 39 PRO C CA 1
ATOM 3437 C C . PRO C 1 46 ? -31.751 14.476 -2.276 1.00 28.92 39 PRO C C 1
ATOM 3438 O O . PRO C 1 46 ? -31.121 13.758 -1.500 1.00 32.41 39 PRO C O 1
ATOM 3442 N N . ILE C 1 47 ? -31.296 14.833 -3.469 1.00 30.63 40 ILE C N 1
ATOM 3443 C CA . ILE C 1 47 ? -29.970 14.442 -3.952 1.00 30.75 40 ILE C CA 1
ATOM 3444 C C . ILE C 1 47 ? -29.099 15.688 -4.181 1.00 30.77 40 ILE C C 1
ATOM 3445 O O . ILE C 1 47 ? -29.529 16.647 -4.813 1.00 31.48 40 ILE C O 1
ATOM 3450 N N . GLU C 1 48 ? -27.900 15.698 -3.606 1.00 23.55 41 GLU C N 1
ATOM 3451 C CA . GLU C 1 48 ? -26.961 16.793 -3.837 1.00 25.61 41 GLU C CA 1
ATOM 3452 C C . GLU C 1 48 ? -26.029 16.457 -5.000 1.00 26.33 41 GLU C C 1
ATOM 3453 O O . GLU C 1 48 ? -25.846 17.273 -5.887 1.00 30.35 41 GLU C O 1
ATOM 3459 N N . PHE C 1 49 ? -25.408 15.278 -4.983 1.00 22.80 42 PHE C N 1
ATOM 3460 C CA . PHE C 1 49 ? -24.743 14.816 -6.200 1.00 33.26 42 PHE C CA 1
ATOM 3461 C C . PHE C 1 49 ? -24.550 13.307 -6.289 1.00 26.96 42 PHE C C 1
ATOM 3462 O O . PHE C 1 49 ? -24.829 12.551 -5.354 1.00 22.33 42 PHE C O 1
ATOM 3470 N N . VAL C 1 50 ? -24.087 12.888 -7.462 1.00 22.40 43 VAL C N 1
ATOM 3471 C CA . VAL C 1 50 ? -24.019 11.480 -7.832 1.00 24.63 43 VAL C CA 1
ATOM 3472 C C . VAL C 1 50 ? -22.660 11.204 -8.444 1.00 27.53 43 VAL C C 1
ATOM 3473 O O . VAL C 1 50 ? -22.226 11.933 -9.335 1.00 29.60 43 VAL C O 1
ATOM 3477 N N . THR C 1 51 ? -21.979 10.179 -7.962 1.00 23.96 44 THR C N 1
ATOM 3478 C CA . THR C 1 51 ? -20.729 9.764 -8.579 1.00 26.34 44 THR C CA 1
ATOM 3479 C C . THR C 1 51 ? -20.855 8.300 -8.945 1.00 28.83 44 THR C C 1
ATOM 3480 O O . THR C 1 51 ? -21.739 7.605 -8.442 1.00 25.36 44 THR C O 1
ATOM 3484 N N . GLY C 1 52 ? -19.990 7.833 -9.837 1.00 29.37 45 GLY C N 1
ATOM 3485 C CA . GLY C 1 52 ? -19.986 6.426 -10.191 1.00 34.65 45 GLY C CA 1
ATOM 3486 C C . GLY C 1 52 ? -18.632 5.975 -10.690 1.00 31.18 45 GLY C C 1
ATOM 3487 O O . GLY C 1 52 ? -17.885 6.766 -11.255 1.00 36.05 45 GLY C O 1
ATOM 3488 N N . ARG C 1 53 ? -18.329 4.701 -10.492 1.00 31.49 46 ARG C N 1
ATOM 3489 C CA . ARG C 1 53 ? -17.013 4.175 -10.812 1.00 41.16 46 ARG C CA 1
ATOM 3490 C C . ARG C 1 53 ? -17.109 2.682 -11.094 1.00 36.50 46 ARG C C 1
ATOM 3491 O O . ARG C 1 53 ? -17.916 1.965 -10.485 1.00 29.89 46 ARG C O 1
ATOM 3499 N N . VAL C 1 54 ? -16.329 2.223 -12.063 1.00 29.85 47 VAL C N 1
ATOM 3500 C CA . VAL C 1 54 ? -16.099 0.794 -12.224 1.00 33.45 47 VAL C CA 1
ATOM 3501 C C . VAL C 1 54 ? -14.778 0.435 -11.566 1.00 35.66 47 VAL C C 1
ATOM 3502 O O . VAL C 1 54 ? -13.779 1.118 -11.747 1.00 40.41 47 VAL C O 1
ATOM 3506 N N . LYS C 1 55 ? -14.791 -0.636 -10.792 1.00 38.69 48 LYS C N 1
ATOM 3507 C CA . LYS C 1 55 ? -13.611 -1.066 -10.065 1.00 52.60 48 LYS C CA 1
ATOM 3508 C C . LYS C 1 55 ? -12.494 -1.437 -11.044 1.00 60.62 48 LYS C C 1
ATOM 3509 O O . LYS C 1 55 ? -12.725 -2.156 -12.019 1.00 56.06 48 LYS C O 1
ATOM 3515 N N . PRO C 1 56 ? -11.281 -0.915 -10.802 1.00 66.52 49 PRO C N 1
ATOM 3516 C CA . PRO C 1 56 ? -10.096 -1.213 -11.616 1.00 65.23 49 PRO C CA 1
ATOM 3517 C C . PRO C 1 56 ? -9.755 -2.702 -11.609 1.00 55.76 49 PRO C C 1
ATOM 3518 O O . PRO C 1 56 ? -10.045 -3.376 -10.626 1.00 52.56 49 PRO C O 1
ATOM 3522 N N . VAL C 1 57 ? -9.167 -3.198 -12.697 1.00 65.49 50 VAL C N 1
ATOM 3523 C CA . VAL C 1 57 ? -8.820 -4.617 -12.822 1.00 68.17 50 VAL C CA 1
ATOM 3524 C C . VAL C 1 57 ? -8.051 -5.138 -11.613 1.00 70.05 50 VAL C C 1
ATOM 3525 O O . VAL C 1 57 ? -8.344 -6.219 -11.096 1.00 69.77 50 VAL C O 1
ATOM 3529 N N . ALA C 1 58 ? -7.077 -4.352 -11.165 1.00 72.30 51 ALA C N 1
ATOM 3530 C CA . ALA C 1 58 ? -6.267 -4.692 -10.000 1.00 77.33 51 ALA C CA 1
ATOM 3531 C C . ALA C 1 58 ? -7.106 -4.945 -8.752 1.00 72.13 51 ALA C C 1
ATOM 3532 O O . ALA C 1 58 ? -6.929 -5.952 -8.076 1.00 67.66 51 ALA C O 1
ATOM 3534 N N . SER C 1 59 ? -8.031 -4.038 -8.457 1.00 66.32 52 SER C N 1
ATOM 3535 C CA . SER C 1 59 ? -8.811 -4.130 -7.229 1.00 63.83 52 SER C CA 1
ATOM 3536 C C . SER C 1 59 ? -9.836 -5.262 -7.263 1.00 62.72 52 SER C C 1
ATOM 3537 O O . SER C 1 59 ? -10.206 -5.795 -6.219 1.00 64.64 52 SER C O 1
ATOM 3540 N N . ILE C 1 60 ? -10.312 -5.616 -8.453 1.00 65.04 53 ILE C N 1
ATOM 3541 C CA . ILE C 1 60 ? -11.233 -6.740 -8.584 1.00 62.50 53 ILE C CA 1
ATOM 3542 C C . ILE C 1 60 ? -10.537 -8.048 -8.215 1.00 68.11 53 ILE C C 1
ATOM 3543 O O . ILE C 1 60 ? -11.039 -8.829 -7.403 1.00 66.10 53 ILE C O 1
ATOM 3548 N N . LEU C 1 61 ? -9.378 -8.273 -8.826 1.00 71.85 54 LEU C N 1
ATOM 3549 C CA . LEU C 1 61 ? -8.583 -9.477 -8.590 1.00 78.77 54 LEU C CA 1
ATOM 3550 C C . LEU C 1 61 ? -8.217 -9.646 -7.125 1.00 88.83 54 LEU C C 1
ATOM 3551 O O . LEU C 1 61 ? -8.363 -10.725 -6.551 1.00 88.64 54 LEU C O 1
ATOM 3556 N N . GLU C 1 62 ? -7.718 -8.567 -6.541 1.00 100.26 55 GLU C N 1
ATOM 3557 C CA . GLU C 1 62 ? -7.291 -8.536 -5.151 1.00 112.68 55 GLU C CA 1
ATOM 3558 C C . GLU C 1 62 ? -8.420 -8.872 -4.181 1.00 109.06 55 GLU C C 1
ATOM 3559 O O . GLU C 1 62 ? -8.233 -9.641 -3.238 1.00 115.67 55 GLU C O 1
ATOM 3565 N N . LYS C 1 63 ? -9.593 -8.295 -4.418 1.00 97.31 56 LYS C N 1
ATOM 3566 C CA . LYS C 1 63 ? -10.753 -8.582 -3.588 1.00 85.62 56 LYS C CA 1
ATOM 3567 C C . LYS C 1 63 ? -11.225 -10.000 -3.879 1.00 83.67 56 LYS C C 1
ATOM 3568 O O . LYS C 1 63 ? -11.783 -10.675 -3.015 1.00 88.19 56 LYS C O 1
ATOM 3574 N N . ALA C 1 64 ? -10.979 -10.453 -5.103 1.00 81.54 57 ALA C N 1
ATOM 3575 C CA . ALA C 1 64 ? -11.361 -11.799 -5.484 1.00 84.48 57 ALA C CA 1
ATOM 3576 C C . ALA C 1 64 ? -10.513 -12.796 -4.710 1.00 96.52 57 ALA C C 1
ATOM 3577 O O . ALA C 1 64 ? -10.976 -13.886 -4.385 1.00 95.71 57 ALA C O 1
ATOM 3579 N N . ARG C 1 65 ? -9.277 -12.419 -4.392 1.00 109.43 58 ARG C N 1
ATOM 3580 C CA . ARG C 1 65 ? -8.385 -13.352 -3.714 1.00 116.11 58 ARG C CA 1
ATOM 3581 C C . ARG C 1 65 ? -8.445 -13.271 -2.174 1.00 119.22 58 ARG C C 1
ATOM 3582 O O . ARG C 1 65 ? -7.980 -14.185 -1.498 1.00 124.34 58 ARG C O 1
ATOM 3590 N N . ARG C 1 66 ? -9.050 -12.224 -1.613 1.00 117.29 59 ARG C N 1
ATOM 3591 C CA . ARG C 1 66 ? -9.161 -12.133 -0.153 1.00 117.11 59 ARG C CA 1
ATOM 3592 C C . ARG C 1 66 ? -10.479 -12.725 0.374 1.00 116.06 59 ARG C C 1
ATOM 3593 O O . ARG C 1 66 ? -10.582 -13.021 1.576 1.00 122.11 59 ARG C O 1
ATOM 3601 N N . LYS C 1 67 ? -11.503 -12.834 -0.472 1.00 107.90 60 LYS C N 1
ATOM 3602 C CA . LYS C 1 67 ? -12.639 -13.645 -0.071 1.00 103.05 60 LYS C CA 1
ATOM 3603 C C . LYS C 1 67 ? -12.745 -14.817 -1.043 1.00 97.39 60 LYS C C 1
ATOM 3604 O O . LYS C 1 67 ? -13.836 -15.290 -1.363 1.00 101.69 60 LYS C O 1
ATOM 3610 N N . SER C 1 68 ? -11.576 -15.268 -1.498 1.00 89.21 61 SER C N 1
ATOM 3611 C CA . SER C 1 68 ? -11.414 -16.535 -2.208 1.00 88.91 61 SER C CA 1
ATOM 3612 C C . SER C 1 68 ? -12.341 -16.752 -3.404 1.00 92.60 61 SER C C 1
ATOM 3613 O O . SER C 1 68 ? -13.115 -17.705 -3.423 1.00 90.85 61 SER C O 1
ATOM 3616 N N . ILE C 1 69 ? -12.271 -15.867 -4.394 1.00 92.88 62 ILE C N 1
ATOM 3617 C CA . ILE C 1 69 ? -13.177 -15.941 -5.534 1.00 91.73 62 ILE C CA 1
ATOM 3618 C C . ILE C 1 69 ? -12.424 -16.355 -6.797 1.00 91.83 62 ILE C C 1
ATOM 3619 O O . ILE C 1 69 ? -11.584 -15.611 -7.301 1.00 88.27 62 ILE C O 1
ATOM 3624 N N . PRO C 1 70 ? -12.732 -17.556 -7.307 1.00 98.39 63 PRO C N 1
ATOM 3625 C CA . PRO C 1 70 ? -12.294 -18.082 -8.610 1.00 97.26 63 PRO C CA 1
ATOM 3626 C C . PRO C 1 70 ? -12.667 -17.175 -9.788 1.00 91.86 63 PRO C C 1
ATOM 3627 O O . PRO C 1 70 ? -13.768 -16.629 -9.847 1.00 86.18 63 PRO C O 1
ATOM 3631 N N . LEU C 1 71 ? -11.723 -17.050 -10.720 1.00 93.11 64 LEU C N 1
ATOM 3632 C CA . LEU C 1 71 ? -11.765 -16.089 -11.820 1.00 92.76 64 LEU C CA 1
ATOM 3633 C C . LEU C 1 71 ? -12.975 -16.184 -12.744 1.00 96.11 64 LEU C C 1
ATOM 3634 O O . LEU C 1 71 ? -13.286 -15.228 -13.469 1.00 98.84 64 LEU C O 1
ATOM 3639 N N . HIS C 1 72 ? -13.649 -17.335 -12.700 1.00 95.78 65 HIS C N 1
ATOM 3640 C CA . HIS C 1 72 ? -14.902 -17.549 -13.422 1.00 94.41 65 HIS C CA 1
ATOM 3641 C C . HIS C 1 72 ? -16.090 -17.131 -12.545 1.00 86.77 65 HIS C C 1
ATOM 3642 O O . HIS C 1 72 ? -17.230 -17.151 -13.004 1.00 77.94 65 HIS C O 1
ATOM 3649 N N . GLU C 1 73 ? -15.840 -16.746 -11.291 1.00 87.64 66 GLU C N 1
ATOM 3650 C CA . GLU C 1 73 ? -16.957 -16.338 -10.437 1.00 88.45 66 GLU C CA 1
ATOM 3651 C C . GLU C 1 73 ? -16.949 -14.836 -10.158 1.00 80.33 66 GLU C C 1
ATOM 3652 O O . GLU C 1 73 ? -17.579 -14.388 -9.197 1.00 79.44 66 GLU C O 1
ATOM 3658 N N . ILE C 1 74 ? -16.186 -14.065 -10.931 1.00 73.95 67 ILE C N 1
ATOM 3659 C CA . ILE C 1 74 ? -16.117 -12.624 -10.679 1.00 71.93 67 ILE C CA 1
ATOM 3660 C C . ILE C 1 74 ? -17.430 -11.909 -10.986 1.00 69.82 67 ILE C C 1
ATOM 3661 O O . ILE C 1 74 ? -17.767 -10.930 -10.328 1.00 69.91 67 ILE C O 1
ATOM 3666 N N . GLU C 1 75 ? -18.178 -12.402 -11.969 1.00 68.81 68 GLU C N 1
ATOM 3667 C CA . GLU C 1 75 ? -19.386 -11.709 -12.404 1.00 74.07 68 GLU C CA 1
ATOM 3668 C C . GLU C 1 75 ? -20.474 -11.731 -11.340 1.00 73.68 68 GLU C C 1
ATOM 3669 O O . GLU C 1 75 ? -21.498 -11.067 -11.479 1.00 80.50 68 GLU C O 1
ATOM 3675 N N . THR C 1 76 ? -20.242 -12.479 -10.270 1.00 67.98 69 THR C N 1
ATOM 3676 C CA . THR C 1 76 ? -21.192 -12.554 -9.172 1.00 66.23 69 THR C CA 1
ATOM 3677 C C . THR C 1 76 ? -20.985 -11.402 -8.202 1.00 66.00 69 THR C C 1
ATOM 3678 O O . THR C 1 76 ? -21.870 -11.069 -7.409 1.00 60.09 69 THR C O 1
ATOM 3682 N N . MET C 1 77 ? -19.807 -10.792 -8.287 1.00 68.84 70 MET C N 1
ATOM 3683 C CA . MET C 1 77 ? -19.437 -9.676 -7.428 1.00 66.20 70 MET C CA 1
ATOM 3684 C C . MET C 1 77 ? -20.404 -8.515 -7.643 1.00 59.94 70 MET C C 1
ATOM 3685 O O . MET C 1 77 ? -20.633 -8.094 -8.774 1.00 62.27 70 MET C O 1
ATOM 3690 N N . GLN C 1 78 ? -20.969 -7.999 -6.558 1.00 51.31 71 GLN C N 1
ATOM 3691 C CA . GLN C 1 78 ? -22.046 -7.017 -6.655 1.00 45.31 71 GLN C CA 1
ATOM 3692 C C . GLN C 1 78 ? -21.541 -5.603 -6.859 1.00 42.28 71 GLN C C 1
ATOM 3693 O O . GLN C 1 78 ? -22.328 -4.701 -7.117 1.00 45.09 71 GLN C O 1
ATOM 3699 N N . ASP C 1 79 ? -20.239 -5.394 -6.704 1.00 45.09 72 ASP C N 1
ATOM 3700 C CA . ASP C 1 79 ? -19.708 -4.037 -6.696 1.00 45.46 72 ASP C CA 1
ATOM 3701 C C . ASP C 1 79 ? -18.602 -3.804 -7.716 1.00 47.01 72 ASP C C 1
ATOM 3702 O O . ASP C 1 79 ? -17.762 -2.926 -7.536 1.00 43.04 72 ASP C O 1
ATOM 3707 N N . ILE C 1 80 ? -18.601 -4.570 -8.798 1.00 42.59 73 ILE C N 1
ATOM 3708 C CA . ILE C 1 80 ? -17.722 -4.229 -9.900 1.00 37.16 73 ILE C CA 1
ATOM 3709 C C . ILE C 1 80 ? -18.113 -2.844 -10.393 1.00 36.47 73 ILE C C 1
ATOM 3710 O O . ILE C 1 80 ? -17.258 -1.979 -10.601 1.00 39.48 73 ILE C O 1
ATOM 3715 N N . ALA C 1 81 ? -19.419 -2.639 -10.556 1.00 33.35 74 ALA C N 1
ATOM 3716 C CA . ALA C 1 81 ? -19.972 -1.324 -10.887 1.00 33.90 74 ALA C CA 1
ATOM 3717 C C . ALA C 1 81 ? -20.599 -0.724 -9.630 1.00 28.82 74 ALA C C 1
ATOM 3718 O O . ALA C 1 81 ? -21.262 -1.430 -8.878 1.00 33.15 74 ALA C O 1
ATOM 3720 N N . GLY C 1 82 ? -20.362 0.558 -9.378 1.00 29.36 75 GLY C N 1
ATOM 3721 C CA . GLY C 1 82 ? -20.927 1.180 -8.190 1.00 27.13 75 GLY C CA 1
ATOM 3722 C C . GLY C 1 82 ? -21.318 2.628 -8.398 1.00 28.40 75 GLY C C 1
ATOM 3723 O O . GLY C 1 82 ? -20.690 3.341 -9.180 1.00 29.15 75 GLY C O 1
ATOM 3724 N N . LEU C 1 83 ? -22.382 3.067 -7.734 1.00 25.80 76 LEU C N 1
ATOM 3725 C CA . LEU C 1 83 ? -22.703 4.489 -7.717 1.00 23.91 76 LEU C CA 1
ATOM 3726 C C . LEU C 1 83 ? -22.789 4.969 -6.279 1.00 26.09 76 LEU C C 1
ATOM 3727 O O . LEU C 1 83 ? -23.065 4.188 -5.381 1.00 28.93 76 LEU C O 1
ATOM 3732 N N . ARG C 1 84 ? -22.559 6.257 -6.071 1.00 25.54 77 ARG C N 1
ATOM 3733 C CA . ARG C 1 84 ? -22.750 6.840 -4.750 1.00 36.04 77 ARG C CA 1
ATOM 3734 C C . ARG C 1 84 ? -23.628 8.065 -4.863 1.00 27.02 77 ARG C C 1
ATOM 3735 O O . ARG C 1 84 ? -23.395 8.923 -5.706 1.00 25.40 77 ARG C O 1
ATOM 3743 N N . ILE C 1 85 ? -24.664 8.113 -4.034 1.00 21.08 78 ILE C N 1
ATOM 3744 C CA . ILE C 1 85 ? -25.589 9.236 -4.017 1.00 22.71 78 ILE C CA 1
ATOM 3745 C C . ILE C 1 85 ? -25.387 9.976 -2.705 1.00 26.72 78 ILE C C 1
ATOM 3746 O O . ILE C 1 85 ? -25.465 9.367 -1.630 1.00 23.65 78 ILE C O 1
ATOM 3751 N N . MET C 1 86 ? -25.095 11.265 -2.793 1.00 23.52 79 MET C N 1
ATOM 3752 C CA . MET C 1 86 ? -24.835 12.061 -1.591 1.00 26.61 79 MET C CA 1
ATOM 3753 C C . MET C 1 86 ? -26.000 12.984 -1.314 1.00 25.96 79 MET C C 1
ATOM 3754 O O . MET C 1 86 ? -26.437 13.684 -2.215 1.00 21.60 79 MET C O 1
ATOM 3759 N N . CYS C 1 87 ? -26.478 13.001 -0.069 1.00 19.52 80 CYS C N 1
ATOM 3760 C CA . CYS C 1 87 ? -27.629 13.827 0.321 1.00 19.54 80 CYS C CA 1
ATOM 3761 C C . CYS C 1 87 ? -27.255 14.866 1.379 1.00 22.91 80 CYS C C 1
ATOM 3762 O O . CYS C 1 87 ? -26.357 14.638 2.155 1.00 20.03 80 CYS C O 1
ATOM 3765 N N . GLN C 1 88 ? -27.960 15.988 1.420 1.00 21.15 81 GLN C N 1
ATOM 3766 C CA . GLN C 1 88 ? -27.697 16.989 2.460 1.00 27.13 81 GLN C CA 1
ATOM 3767 C C . GLN C 1 88 ? -28.112 16.527 3.843 1.00 25.93 81 GLN C C 1
ATOM 3768 O O . GLN C 1 88 ? -27.378 16.707 4.807 1.00 26.14 81 GLN C O 1
ATOM 3774 N N . PHE C 1 89 ? -29.292 15.925 3.942 1.00 20.95 82 PHE C N 1
ATOM 3775 C CA . PHE C 1 89 ? -29.880 15.615 5.242 1.00 24.05 82 PHE C CA 1
ATOM 3776 C C . PHE C 1 89 ? -30.102 14.127 5.410 1.00 26.22 82 PHE C C 1
ATOM 3777 O O . PHE C 1 89 ? -30.382 13.416 4.429 1.00 25.38 82 PHE C O 1
ATOM 3785 N N . VAL C 1 90 ? -29.992 13.654 6.642 1.00 22.72 83 VAL C N 1
ATOM 3786 C CA . VAL C 1 90 ? -30.276 12.249 6.962 1.00 27.31 83 VAL C CA 1
ATOM 3787 C C . VAL C 1 90 ? -31.672 11.852 6.466 1.00 33.80 83 VAL C C 1
ATOM 3788 O O . VAL C 1 90 ? -31.848 10.763 5.908 1.00 28.37 83 VAL C O 1
ATOM 3792 N N . ASP C 1 91 ? -32.643 12.761 6.574 1.00 26.54 84 ASP C N 1
ATOM 3793 C CA . ASP C 1 91 ? -34.018 12.441 6.144 1.00 30.43 84 ASP C CA 1
ATOM 3794 C C . ASP C 1 91 ? -34.135 12.245 4.632 1.00 30.20 84 ASP C C 1
ATOM 3795 O O . ASP C 1 91 ? -35.059 11.587 4.151 1.00 30.29 84 ASP C O 1
ATOM 3800 N N . ASP C 1 92 ? -33.207 12.820 3.881 1.00 25.16 85 ASP C N 1
ATOM 3801 C CA . ASP C 1 92 ? -33.180 12.636 2.421 1.00 32.53 85 ASP C CA 1
ATOM 3802 C C . ASP C 1 92 ? -32.905 11.185 2.003 1.00 32.57 85 ASP C C 1
ATOM 3803 O O . ASP C 1 92 ? -33.280 10.767 0.911 1.00 32.87 85 ASP C O 1
ATOM 3808 N N . ILE C 1 93 ? -32.212 10.436 2.846 1.00 29.01 86 ILE C N 1
ATOM 3809 C CA . ILE C 1 93 ? -31.770 9.092 2.466 1.00 29.64 86 ILE C CA 1
ATOM 3810 C C . ILE C 1 93 ? -32.959 8.160 2.214 1.00 34.35 86 ILE C C 1
ATOM 3811 O O . ILE C 1 93 ? -32.977 7.415 1.238 1.00 28.18 86 ILE C O 1
ATOM 3816 N N . GLN C 1 94 ? -33.943 8.221 3.102 1.00 29.50 87 GLN C N 1
ATOM 3817 C CA . GLN C 1 94 ? -35.166 7.441 2.973 1.00 28.41 87 GLN C CA 1
ATOM 3818 C C . GLN C 1 94 ? -35.957 7.878 1.751 1.00 29.16 87 GLN C C 1
ATOM 3819 O O . GLN C 1 94 ? -36.624 7.065 1.110 1.00 32.74 87 GLN C O 1
ATOM 3825 N N . ILE C 1 95 ? -35.923 9.175 1.465 1.00 26.85 88 ILE C N 1
ATOM 3826 C CA . ILE C 1 95 ? -36.631 9.703 0.304 1.00 29.93 88 ILE C CA 1
ATOM 3827 C C . ILE C 1 95 ? -35.992 9.165 -0.974 1.00 29.61 88 ILE C C 1
ATOM 3828 O O . ILE C 1 95 ? -36.697 8.768 -1.901 1.00 31.06 88 ILE C O 1
ATOM 3833 N N . VAL C 1 96 ? -34.664 9.149 -1.017 1.00 23.27 89 VAL C N 1
ATOM 3834 C CA . VAL C 1 96 ? -33.966 8.614 -2.193 1.00 26.97 89 VAL C CA 1
ATOM 3835 C C . VAL C 1 96 ? -34.189 7.110 -2.307 1.00 24.73 89 VAL C C 1
ATOM 3836 O O . VAL C 1 96 ? -34.435 6.592 -3.393 1.00 26.82 89 VAL C O 1
ATOM 3840 N N . LYS C 1 97 ? -34.093 6.411 -1.185 1.00 23.13 90 LYS C N 1
ATOM 3841 C CA . LYS C 1 97 ? -34.346 4.974 -1.161 1.00 31.47 90 LYS C CA 1
ATOM 3842 C C . LYS C 1 97 ? -35.702 4.648 -1.785 1.00 32.66 90 LYS C C 1
ATOM 3843 O O . LYS C 1 97 ? -35.810 3.760 -2.642 1.00 27.67 90 LYS C O 1
ATOM 3849 N N . GLU C 1 98 ? -36.732 5.373 -1.362 1.00 27.65 91 GLU C N 1
ATOM 3850 C CA . GLU C 1 98 ? -38.078 5.114 -1.867 1.00 27.45 91 GLU C CA 1
ATOM 3851 C C . GLU C 1 98 ? -38.215 5.428 -3.356 1.00 28.54 91 GLU C C 1
ATOM 3852 O O . GLU C 1 98 ? -38.897 4.708 -4.098 1.00 25.66 91 GLU C O 1
ATOM 3858 N N . MET C 1 99 ? -37.553 6.483 -3.817 1.00 21.82 92 MET C N 1
ATOM 3859 C CA . MET C 1 99 ? -37.516 6.771 -5.252 1.00 27.21 92 MET C CA 1
ATOM 3860 C C . MET C 1 99 ? -36.893 5.644 -6.054 1.00 28.45 92 MET C C 1
ATOM 3861 O O . MET C 1 99 ? -37.362 5.318 -7.153 1.00 27.41 92 MET C O 1
ATOM 3866 N N . LEU C 1 100 ? -35.799 5.088 -5.550 1.00 21.56 93 LEU C N 1
ATOM 3867 C CA . LEU C 1 100 ? -35.130 4.031 -6.297 1.00 23.18 93 LEU C CA 1
ATOM 3868 C C . LEU C 1 100 ? -35.985 2.755 -6.354 1.00 25.96 93 LEU C C 1
ATOM 3869 O O . LEU C 1 100 ? -36.029 2.073 -7.388 1.00 26.01 93 LEU C O 1
ATOM 3874 N N . PHE C 1 101 ? -36.646 2.424 -5.246 1.00 25.03 94 PHE C N 1
ATOM 3875 C CA . PHE C 1 101 ? -37.508 1.227 -5.224 1.00 26.54 94 PHE C CA 1
ATOM 3876 C C . PHE C 1 101 ? -38.695 1.379 -6.179 1.00 29.32 94 PHE C C 1
ATOM 3877 O O . PHE C 1 101 ? -39.249 0.385 -6.681 1.00 28.78 94 PHE C O 1
ATOM 3885 N N . ALA C 1 102 ? -39.083 2.617 -6.451 1.00 23.93 95 ALA C N 1
ATOM 3886 C CA . ALA C 1 102 ? -40.212 2.850 -7.340 1.00 27.42 95 ALA C CA 1
ATOM 3887 C C . ALA C 1 102 ? -39.850 2.904 -8.835 1.00 27.77 95 ALA C C 1
ATOM 3888 O O . ALA C 1 102 ? -40.744 2.862 -9.675 1.00 28.98 95 ALA C O 1
ATOM 3890 N N . ARG C 1 103 ? -38.570 3.008 -9.184 1.00 26.56 96 ARG C N 1
ATOM 3891 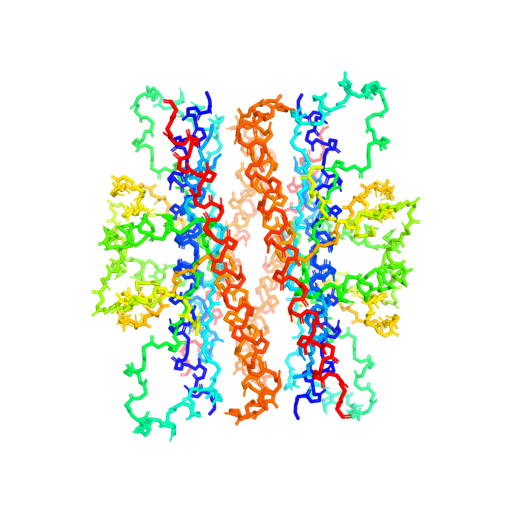C CA . ARG C 1 103 ? -38.211 3.154 -10.600 1.00 26.27 96 ARG C CA 1
ATOM 3892 C C . ARG C 1 103 ? -38.445 1.868 -11.381 1.00 28.06 96 ARG C C 1
ATOM 3893 O O . ARG C 1 103 ? -38.198 0.756 -10.886 1.00 26.23 96 ARG C O 1
ATOM 3901 N N . LYS C 1 104 ? -38.900 2.025 -12.615 1.00 26.50 97 LYS C N 1
ATOM 3902 C CA . LYS C 1 104 ? -39.231 0.871 -13.437 1.00 27.96 97 LYS C CA 1
ATOM 3903 C C . LYS C 1 104 ? -38.177 0.570 -14.481 1.00 30.99 97 LYS C C 1
ATOM 3904 O O . LYS C 1 104 ? -38.355 -0.339 -15.280 1.00 33.37 97 LYS C O 1
ATOM 3910 N N . ASP C 1 105 ? -37.077 1.322 -14.488 1.00 23.33 98 ASP C N 1
ATOM 3911 C CA . ASP C 1 105 ? -36.031 1.038 -15.466 1.00 26.26 98 ASP C CA 1
ATOM 3912 C C . ASP C 1 105 ? -34.921 0.139 -14.901 1.00 27.60 98 ASP C C 1
ATOM 3913 O O . ASP C 1 105 ? -33.901 -0.101 -15.556 1.00 28.91 98 ASP C O 1
ATOM 3918 N N . PHE C 1 106 ? -35.113 -0.353 -13.681 1.00 25.11 99 PHE C N 1
ATOM 3919 C CA . PHE C 1 106 ? -34.260 -1.415 -13.156 1.00 23.99 99 PHE C CA 1
ATOM 3920 C C . PHE C 1 106 ? -35.018 -2.092 -12.013 1.00 28.61 99 PHE C C 1
ATOM 3921 O O . PHE C 1 106 ? -36.158 -1.723 -11.733 1.00 29.73 99 PHE C O 1
ATOM 3929 N N . THR C 1 107 ? -34.403 -3.105 -11.397 1.00 23.16 100 THR C N 1
ATOM 3930 C CA . THR C 1 107 ? -34.957 -3.746 -10.210 1.00 27.21 100 THR C CA 1
ATOM 3931 C C . THR C 1 107 ? -33.955 -3.776 -9.072 1.00 31.26 100 THR C C 1
ATOM 3932 O O . THR C 1 107 ? -32.759 -3.949 -9.296 1.00 37.57 100 THR C O 1
ATOM 3936 N N . VAL C 1 108 ? -34.461 -3.551 -7.864 1.00 33.11 101 VAL C N 1
ATOM 3937 C CA . VAL C 1 108 ? -33.680 -3.660 -6.636 1.00 40.91 101 VAL C CA 1
ATOM 3938 C C . VAL C 1 108 ? -33.666 -5.120 -6.211 1.00 45.94 101 VAL C C 1
ATOM 3939 O O . VAL C 1 108 ? -34.727 -5.718 -6.037 1.00 48.78 101 VAL C O 1
ATOM 3943 N N . VAL C 1 109 ? -32.490 -5.705 -6.031 1.00 46.71 102 VAL C N 1
ATOM 3944 C CA . VAL C 1 109 ? -32.451 -7.123 -5.693 1.00 53.90 102 VAL C CA 1
ATOM 3945 C C . VAL C 1 109 ? -31.893 -7.369 -4.292 1.00 56.42 102 VAL C C 1
ATOM 3946 O O . VAL C 1 109 ? -32.009 -8.473 -3.766 1.00 66.16 102 VAL C O 1
ATOM 3950 N N . ASP C 1 110 ? -31.321 -6.334 -3.685 1.00 48.15 103 ASP C N 1
ATOM 3951 C CA . ASP C 1 110 ? -30.753 -6.422 -2.336 1.00 58.59 103 ASP C CA 1
ATOM 3952 C C . ASP C 1 110 ? -30.601 -5.031 -1.716 1.00 54.85 103 ASP C C 1
ATOM 3953 O O . ASP C 1 110 ? -30.611 -4.028 -2.433 1.00 36.12 103 ASP C O 1
ATOM 3958 N N . GLN C 1 111 ? -30.455 -4.989 -0.388 1.00 55.82 104 GLN C N 1
ATOM 3959 C CA . GLN C 1 111 ? -30.264 -3.750 0.362 1.00 49.89 104 GLN C CA 1
ATOM 3960 C C . GLN C 1 111 ? -29.607 -4.043 1.713 1.00 61.92 104 GLN C C 1
ATOM 3961 O O . GLN C 1 111 ? -29.667 -5.175 2.196 1.00 69.90 104 GLN C O 1
ATOM 3967 N N . ARG C 1 112 ? -28.959 -3.043 2.309 1.00 68.15 105 ARG C N 1
ATOM 3968 C CA . ARG C 1 112 ? -28.432 -3.205 3.664 1.00 76.58 105 ARG C CA 1
ATOM 3969 C C . ARG C 1 112 ? -28.229 -1.862 4.368 1.00 76.10 105 ARG C C 1
ATOM 3970 O O . ARG C 1 112 ? -28.070 -0.826 3.725 1.00 67.92 105 ARG C O 1
ATOM 3978 N N . SER C 1 125 ? -24.019 4.657 6.136 1.00 66.19 118 SER C N 1
ATOM 3979 C CA . SER C 1 125 ? -24.321 4.544 4.721 1.00 61.02 118 SER C CA 1
ATOM 3980 C C . SER C 1 125 ? -25.400 3.477 4.515 1.00 63.61 118 SER C C 1
ATOM 3981 O O . SER C 1 125 ? -25.390 2.444 5.182 1.00 70.93 118 SER C O 1
ATOM 3984 N N . TYR C 1 126 ? -26.328 3.730 3.595 1.00 43.19 119 TYR C N 1
ATOM 3985 C CA . TYR C 1 126 ? -27.299 2.723 3.189 1.00 36.08 119 TYR C CA 1
ATOM 3986 C C . TYR C 1 126 ? -26.900 2.135 1.838 1.00 35.18 119 TYR C C 1
ATOM 3987 O O . TYR C 1 126 ? -26.563 2.906 0.939 1.00 34.47 119 TYR C O 1
ATOM 3996 N N . HIS C 1 127 ? -26.845 0.813 1.673 1.00 31.94 120 HIS C N 1
ATOM 3997 C CA . HIS C 1 127 ? -26.560 0.374 0.302 1.00 43.38 120 HIS C CA 1
ATOM 3998 C C . HIS C 1 127 ? -27.646 -0.532 -0.224 1.00 34.66 120 HIS C C 1
ATOM 3999 O O . HIS C 1 127 ? -28.303 -1.269 0.509 1.00 30.63 120 HIS C O 1
ATOM 4006 N N . LEU C 1 128 ? -27.843 -0.434 -1.526 1.00 31.04 121 LEU C N 1
ATOM 4007 C CA . LEU C 1 128 ? -28.680 -1.374 -2.215 1.00 38.79 121 LEU C CA 1
ATOM 4008 C C . LEU C 1 128 ? -27.984 -1.830 -3.486 1.00 37.43 121 LEU C C 1
ATOM 4009 O O . LEU C 1 128 ? -26.924 -1.322 -3.852 1.00 36.83 121 LEU C O 1
ATOM 4014 N N . VAL C 1 129 ? -28.508 -2.888 -4.079 1.00 33.50 122 VAL C N 1
ATOM 4015 C CA . VAL C 1 129 ? -27.957 -3.397 -5.322 1.00 29.47 122 VAL C CA 1
ATOM 4016 C C . VAL C 1 129 ? -29.078 -3.452 -6.347 1.00 26.29 122 VAL C C 1
ATOM 4017 O O . VAL C 1 129 ? -30.172 -3.909 -6.031 1.00 30.30 122 VAL C O 1
ATOM 4021 N N . VAL C 1 130 ? -28.838 -2.929 -7.546 1.00 29.05 123 VAL C N 1
ATOM 4022 C CA . VAL C 1 130 ? -29.866 -3.028 -8.563 1.00 33.82 123 VAL C CA 1
ATOM 4023 C C . VAL C 1 130 ? -29.383 -3.912 -9.702 1.00 35.05 123 VAL C C 1
ATOM 4024 O O . VAL C 1 130 ? -28.175 -4.031 -9.951 1.00 30.21 123 VAL C O 1
ATOM 4028 N N . LEU C 1 131 ? -30.348 -4.512 -10.390 1.00 27.31 124 LEU C N 1
ATOM 4029 C CA . LEU C 1 131 ? -30.084 -5.272 -11.606 1.00 26.66 124 LEU C CA 1
ATOM 4030 C C . LEU C 1 131 ? -30.533 -4.420 -12.783 1.00 26.88 124 LEU C C 1
ATOM 4031 O O . LEU C 1 131 ? -31.725 -4.120 -12.912 1.00 27.77 124 LEU C O 1
ATOM 4036 N N . TYR C 1 132 ? -29.571 -3.983 -13.587 1.00 20.96 125 TYR C N 1
ATOM 4037 C CA . TYR C 1 132 ? -29.823 -3.040 -14.671 1.00 24.49 125 TYR C CA 1
ATOM 4038 C C . TYR C 1 132 ? -29.864 -3.770 -16.015 1.00 30.62 125 TYR C C 1
ATOM 4039 O O . TYR C 1 132 ? -28.896 -4.443 -16.373 1.00 29.74 125 TYR C O 1
ATOM 4048 N N . PRO C 1 133 ? -30.997 -3.674 -16.737 1.00 34.41 126 PRO C N 1
ATOM 4049 C CA . PRO C 1 133 ? -31.151 -4.382 -18.018 1.00 36.22 126 PRO C CA 1
ATOM 4050 C C . PRO C 1 133 ? -30.490 -3.633 -19.165 1.00 32.83 126 PRO C C 1
ATOM 4051 O O . PRO C 1 133 ? -31.158 -2.962 -19.958 1.00 37.61 126 PRO C O 1
ATOM 4055 N N . LEU C 1 134 ? -29.171 -3.756 -19.250 1.00 26.03 127 LEU C N 1
ATOM 4056 C CA . LEU C 1 134 ? -28.400 -3.055 -20.259 1.00 28.38 127 LEU C CA 1
ATOM 4057 C C . LEU C 1 134 ? -28.671 -3.535 -21.697 1.00 28.82 127 LEU C C 1
ATOM 4058 O O . LEU C 1 134 ? -28.568 -4.719 -22.000 1.00 31.57 127 LEU C O 1
ATOM 4063 N N . GLN C 1 135 ? -29.022 -2.612 -22.584 1.00 25.51 128 GLN C N 1
ATOM 4064 C CA . GLN C 1 135 ? -29.178 -2.962 -24.002 1.00 29.19 128 GLN C CA 1
ATOM 4065 C C . GLN C 1 135 ? -27.807 -2.939 -24.668 1.00 34.34 128 GLN C C 1
ATOM 4066 O O . GLN C 1 135 ? -27.128 -1.906 -24.635 1.00 36.81 128 GLN C O 1
ATOM 4072 N N . THR C 1 136 ? -27.386 -4.074 -25.237 1.00 30.57 129 THR C N 1
ATOM 4073 C CA . THR C 1 136 ? -26.092 -4.153 -25.907 1.00 33.49 129 THR C CA 1
ATOM 4074 C C . THR C 1 136 ? -26.339 -4.427 -27.387 1.00 38.25 129 THR C C 1
ATOM 4075 O O . THR C 1 136 ? -27.477 -4.626 -27.789 1.00 44.01 129 THR C O 1
ATOM 4079 N N . VAL C 1 137 ? -25.287 -4.487 -28.193 1.00 42.06 130 VAL C N 1
ATOM 4080 C CA . VAL C 1 137 ? -25.480 -4.780 -29.614 1.00 53.01 130 VAL C CA 1
ATOM 4081 C C . VAL C 1 137 ? -25.989 -6.206 -29.832 1.00 50.73 130 VAL C C 1
ATOM 4082 O O . VAL C 1 137 ? -26.752 -6.460 -30.760 1.00 60.75 130 VAL C O 1
ATOM 4086 N N . SER C 1 138 ? -25.582 -7.131 -28.970 1.00 52.59 131 SER C N 1
ATOM 4087 C CA . SER C 1 138 ? -25.965 -8.536 -29.136 1.00 58.11 131 SER C CA 1
ATOM 4088 C C . SER C 1 138 ? -27.180 -8.925 -28.295 1.00 58.68 131 SER C C 1
ATOM 4089 O O . SER C 1 138 ? -27.444 -10.108 -28.088 1.00 60.88 131 SER C O 1
ATOM 4092 N N . GLY C 1 139 ? -27.892 -7.928 -27.776 1.00 45.58 132 GLY C N 1
ATOM 4093 C CA . GLY C 1 139 ? -29.077 -8.168 -26.976 1.00 43.60 132 GLY C CA 1
ATOM 4094 C C . GLY C 1 139 ? -28.991 -7.546 -25.593 1.00 44.55 132 GLY C C 1
ATOM 4095 O O . GLY C 1 139 ? -28.344 -6.528 -25.403 1.00 52.61 132 GLY C O 1
ATOM 4096 N N . GLU C 1 140 ? -29.630 -8.177 -24.620 1.00 39.85 133 GLU C N 1
ATOM 4097 C CA . GLU C 1 140 ? -29.648 -7.652 -23.258 1.00 47.20 133 GLU C CA 1
ATOM 4098 C C . GLU C 1 140 ? -28.586 -8.265 -22.375 1.00 46.48 133 GLU C C 1
ATOM 4099 O O . GLU C 1 140 ? -28.241 -9.433 -22.521 1.00 57.58 133 GLU C O 1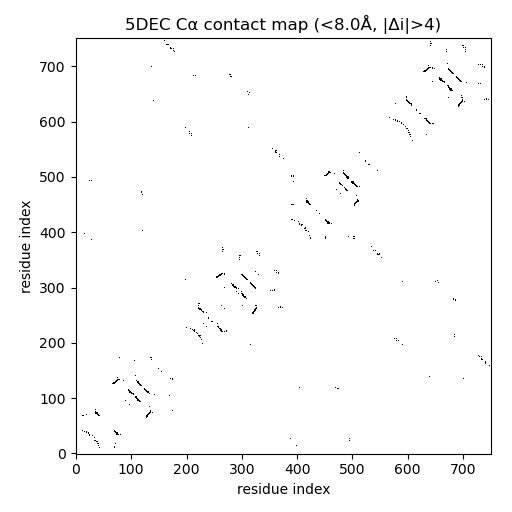
ATOM 4105 N N . LYS C 1 141 ? -28.063 -7.467 -21.453 1.00 35.45 134 LYS C N 1
ATOM 4106 C CA . LYS C 1 141 ? -27.209 -8.017 -20.409 1.00 33.82 134 LYS C CA 1
ATOM 4107 C C . LYS C 1 141 ? -27.638 -7.406 -19.089 1.00 38.40 134 LYS C C 1
ATOM 4108 O O . LYS C 1 141 ? -27.610 -6.190 -18.937 1.00 40.69 134 LYS C O 1
ATOM 4114 N N . HIS C 1 142 ? -28.047 -8.228 -18.135 1.00 35.28 135 HIS C N 1
ATOM 4115 C CA . HIS C 1 142 ? -28.414 -7.677 -16.834 1.00 37.71 135 HIS C CA 1
ATOM 4116 C C . HIS C 1 142 ? -27.154 -7.528 -16.000 1.00 37.88 135 HIS C C 1
ATOM 4117 O O . HIS C 1 142 ? -26.452 -8.505 -15.762 1.00 39.53 135 HIS C O 1
ATOM 4124 N N . VAL C 1 143 ? -26.842 -6.307 -15.579 1.00 29.81 136 VAL C N 1
ATOM 4125 C CA . VAL C 1 143 ? -25.641 -6.116 -14.794 1.00 40.42 136 VAL C CA 1
ATOM 4126 C C . VAL C 1 143 ? -25.978 -5.607 -13.396 1.00 41.12 136 VAL C C 1
ATOM 4127 O O . VAL C 1 143 ? -26.894 -4.793 -13.187 1.00 28.48 136 VAL C O 1
ATOM 4131 N N . LEU C 1 144 ? -25.231 -6.135 -12.437 1.00 36.45 137 LEU C N 1
ATOM 4132 C CA . LEU C 1 144 ? -25.353 -5.743 -11.047 1.00 33.31 137 LEU C CA 1
ATOM 4133 C C . LEU C 1 144 ? -24.611 -4.440 -10.838 1.00 30.55 137 LEU C C 1
ATOM 4134 O O . LEU C 1 144 ? -23.482 -4.257 -11.320 1.00 33.63 137 LEU C O 1
ATOM 4139 N N . VAL C 1 145 ? -25.272 -3.515 -10.158 1.00 32.99 138 VAL C N 1
ATOM 4140 C CA . VAL C 1 145 ? -24.669 -2.243 -9.809 1.00 30.29 138 VAL C CA 1
ATOM 4141 C C . VAL C 1 145 ? -24.991 -1.931 -8.336 1.00 29.99 138 VAL C C 1
ATOM 4142 O O . VAL C 1 145 ? -26.153 -1.932 -7.935 1.00 32.83 138 VAL C O 1
ATOM 4146 N N . GLU C 1 146 ? -23.970 -1.679 -7.529 1.00 27.97 139 GLU C N 1
ATOM 4147 C CA . GLU C 1 146 ? -24.224 -1.305 -6.140 1.00 31.34 139 GLU C CA 1
ATOM 4148 C C . GLU C 1 146 ? -24.476 0.202 -6.053 1.00 30.61 139 GLU C C 1
ATOM 4149 O O . GLU C 1 146 ? -23.809 0.984 -6.723 1.00 32.72 139 GLU C O 1
ATOM 4155 N N . ILE C 1 147 ? -25.497 0.599 -5.296 1.00 35.93 140 ILE C N 1
ATOM 4156 C CA . ILE C 1 147 ? -25.783 2.018 -5.055 1.00 28.01 140 ILE C CA 1
ATOM 4157 C C . ILE C 1 147 ? -25.699 2.290 -3.552 1.00 33.78 140 ILE C C 1
ATOM 4158 O O . ILE C 1 147 ? -26.423 1.677 -2.772 1.00 32.76 140 ILE C O 1
ATOM 4163 N N . GLN C 1 148 ? -24.789 3.178 -3.159 1.00 27.75 141 GLN C N 1
ATOM 4164 C CA . GLN C 1 148 ? -24.658 3.580 -1.771 1.00 33.90 141 GLN C CA 1
ATOM 4165 C C . GLN C 1 148 ? -25.276 4.961 -1.607 1.00 29.99 141 GLN C C 1
ATOM 4166 O O . GLN C 1 148 ? -25.046 5.848 -2.428 1.00 31.15 141 GLN C O 1
ATOM 4172 N N . ILE C 1 149 ? -26.034 5.157 -0.538 1.00 28.04 142 ILE C N 1
ATOM 4173 C CA . ILE C 1 149 ? -26.634 6.459 -0.281 1.00 22.26 142 ILE C CA 1
ATOM 4174 C C . ILE C 1 149 ? -26.070 6.949 1.055 1.00 24.88 142 ILE C C 1
ATOM 4175 O O . ILE C 1 149 ? -26.119 6.220 2.053 1.00 25.79 142 ILE C O 1
ATOM 4180 N N . ARG C 1 150 ? -25.536 8.163 1.067 1.00 24.27 143 ARG C N 1
ATOM 4181 C CA . ARG C 1 150 ? -24.839 8.717 2.243 1.00 27.94 143 ARG C CA 1
ATOM 4182 C C . ARG C 1 150 ? -25.154 10.198 2.400 1.00 27.60 143 ARG C C 1
ATOM 4183 O O . ARG C 1 150 ? -25.356 10.881 1.392 1.00 25.89 143 ARG C O 1
ATOM 4191 N N . THR C 1 151 ? -25.113 10.722 3.625 1.00 21.61 144 THR C N 1
ATOM 4192 C CA . THR C 1 151 ? -25.099 12.172 3.778 1.00 18.30 144 THR C CA 1
ATOM 4193 C C . THR C 1 151 ? -23.735 12.680 3.342 1.00 24.53 144 THR C C 1
ATOM 4194 O O . THR C 1 151 ? -22.749 11.914 3.308 1.00 23.63 144 THR C O 1
ATOM 4198 N N . LEU C 1 152 ? -23.674 13.965 3.010 1.00 19.74 145 LEU C N 1
ATOM 4199 C CA . LEU C 1 152 ? -22.418 14.608 2.661 1.00 22.14 145 LEU C CA 1
ATOM 4200 C C . LEU C 1 152 ? -21.416 14.461 3.788 1.00 24.36 145 LEU C C 1
ATOM 4201 O O . LEU C 1 152 ? -20.251 14.133 3.545 1.00 25.51 145 LEU C O 1
ATOM 4206 N N . ALA C 1 153 ? -21.835 14.704 5.007 1.00 23.01 146 ALA C N 1
ATOM 4207 C CA . ALA C 1 153 ? -20.932 14.643 6.125 1.00 28.27 146 ALA C CA 1
ATOM 4208 C C . ALA C 1 153 ? -20.369 13.229 6.319 1.00 36.54 146 ALA C C 1
ATOM 4209 O O . ALA C 1 153 ? -19.211 13.067 6.531 1.00 32.66 146 ALA C O 1
ATOM 4211 N N . MET C 1 154 ? -21.207 12.217 6.211 1.00 33.90 147 MET C N 1
ATOM 4212 C CA . MET C 1 154 ? -20.724 10.840 6.264 1.00 32.99 147 MET C CA 1
ATOM 4213 C C . MET C 1 154 ? -19.804 10.476 5.122 1.00 34.36 147 MET C C 1
ATOM 4214 O O . MET C 1 154 ? -18.831 9.827 5.326 1.00 45.41 147 MET C O 1
ATOM 4219 N N . ASN C 1 155 ? -20.099 10.940 3.932 1.00 30.00 148 ASN C N 1
ATOM 4220 C CA . ASN C 1 155 ? -19.254 10.664 2.795 1.00 30.00 148 ASN C CA 1
ATOM 4221 C C . ASN C 1 155 ? -17.875 11.234 3.023 1.00 30.00 148 ASN C C 1
ATOM 4222 O O . ASN C 1 155 ? -16.906 10.637 2.623 1.00 30.00 148 ASN C O 1
ATOM 4227 N N . PHE C 1 156 ? -17.804 12.402 3.630 1.00 47.25 149 PHE C N 1
ATOM 4228 C CA . PHE C 1 156 ? -16.521 12.994 3.868 1.00 47.95 149 PHE C CA 1
ATOM 4229 C C . PHE C 1 156 ? -15.658 12.169 4.788 1.00 39.63 149 PHE C C 1
ATOM 4230 O O . PHE C 1 156 ? -14.524 11.962 4.486 1.00 42.28 149 PHE C O 1
ATOM 4238 N N . TRP C 1 157 ? -16.226 11.687 5.873 1.00 24.34 150 TRP C N 1
ATOM 4239 C CA . TRP C 1 157 ? -15.513 10.828 6.796 1.00 33.61 150 TRP C CA 1
ATOM 4240 C C . TRP C 1 157 ? -15.141 9.516 6.137 1.00 32.07 150 TRP C C 1
ATOM 4241 O O . TRP C 1 157 ? -14.047 9.065 6.238 1.00 32.71 150 TRP C O 1
ATOM 4252 N N . ALA C 1 158 ? -16.088 8.949 5.432 1.00 32.61 151 ALA C N 1
ATOM 4253 C CA . ALA C 1 158 ? -15.914 7.635 4.837 1.00 36.83 151 ALA C CA 1
ATOM 4254 C C . ALA C 1 158 ? -14.840 7.622 3.764 1.00 34.30 151 ALA C C 1
ATOM 4255 O O . ALA C 1 158 ? -14.130 6.629 3.611 1.00 39.12 151 ALA C O 1
ATOM 4257 N N . THR C 1 159 ? -14.728 8.712 3.012 1.00 23.95 152 THR C N 1
ATOM 4258 C CA . THR C 1 159 ? -13.679 8.822 1.995 1.00 33.86 152 THR C CA 1
ATOM 4259 C C . THR C 1 159 ? -12.287 8.815 2.658 1.00 32.88 152 THR C C 1
ATOM 4260 O O . THR C 1 159 ? -11.339 8.194 2.157 1.00 30.90 152 THR C O 1
ATOM 4264 N N . ILE C 1 160 ? -12.157 9.517 3.777 1.00 29.88 153 ILE C N 1
ATOM 4265 C CA . ILE C 1 160 ? -10.874 9.576 4.484 1.00 29.56 153 ILE C CA 1
ATOM 4266 C C . ILE C 1 160 ? -10.525 8.225 5.105 1.00 33.32 153 ILE C C 1
ATOM 4267 O O . ILE C 1 160 ? -9.375 7.774 5.034 1.00 31.89 153 ILE C O 1
ATOM 4272 N N . GLU C 1 161 ? -11.510 7.588 5.739 1.00 24.06 154 GLU C N 1
ATOM 4273 C CA . GLU C 1 161 ? -11.282 6.265 6.306 1.00 26.79 154 GLU C CA 1
ATOM 4274 C C . GLU C 1 161 ? -10.818 5.289 5.224 1.00 27.74 154 GLU C C 1
ATOM 4275 O O . GLU C 1 161 ? -9.906 4.480 5.428 1.00 27.89 154 GLU C O 1
ATOM 4281 N N . HIS C 1 162 ? -11.461 5.360 4.067 1.00 27.22 155 HIS C N 1
ATOM 4282 C CA . HIS C 1 162 ? -11.121 4.448 2.979 1.00 35.47 155 HIS C CA 1
ATOM 4283 C C . HIS C 1 162 ? -9.692 4.675 2.515 1.00 32.08 155 HIS C C 1
ATOM 4284 O O . HIS C 1 162 ? -8.940 3.722 2.319 1.00 39.92 155 HIS C O 1
ATOM 4291 N N . SER C 1 163 ? -9.317 5.941 2.353 1.00 33.56 156 SER C N 1
ATOM 4292 C CA . SER C 1 163 ? -7.958 6.286 1.950 1.00 38.65 156 SER C CA 1
ATOM 4293 C C . SER C 1 163 ? -6.926 5.807 2.966 1.00 43.82 156 SER C C 1
ATOM 4294 O O . SER C 1 163 ? -5.923 5.187 2.599 1.00 41.04 156 SER C O 1
ATOM 4297 N N . LEU C 1 164 ? -7.191 6.047 4.246 1.00 35.12 157 LEU C N 1
ATOM 4298 C CA . LEU C 1 164 ? -6.241 5.622 5.276 1.00 37.08 157 LEU C CA 1
ATOM 4299 C C . LEU C 1 164 ? -6.154 4.108 5.298 1.00 36.55 157 LEU C C 1
ATOM 4300 O O . LEU C 1 164 ? -5.067 3.543 5.471 1.00 34.22 157 LEU C O 1
ATOM 4305 N N . ASN C 1 165 ? -7.280 3.438 5.080 1.00 35.73 158 ASN C N 1
ATOM 4306 C CA . ASN C 1 165 ? -7.267 1.981 5.051 1.00 39.76 158 ASN C CA 1
ATOM 4307 C C . ASN C 1 165 ? -6.376 1.478 3.925 1.00 52.72 158 ASN C C 1
ATOM 4308 O O . ASN C 1 165 ? -5.693 0.462 4.070 1.00 48.38 158 ASN C O 1
ATOM 4313 N N . TYR C 1 166 ? -6.351 2.229 2.827 1.00 49.16 159 TYR C N 1
ATOM 4314 C CA . TYR C 1 166 ? -5.460 1.920 1.722 1.00 53.22 159 TYR C CA 1
ATOM 4315 C C . TYR C 1 166 ? -4.014 2.226 2.069 1.00 46.01 159 TYR C C 1
ATOM 4316 O O . TYR C 1 166 ? -3.163 1.359 1.934 1.00 47.84 159 TYR C O 1
ATOM 4325 N N . LYS C 1 167 ? -3.743 3.440 2.553 1.00 45.95 160 LYS C N 1
ATOM 4326 C CA . LYS C 1 167 ? -2.368 3.845 2.848 1.00 50.69 160 LYS C CA 1
ATOM 4327 C C . LYS C 1 167 ? -1.700 2.910 3.854 1.00 49.52 160 LYS C C 1
ATOM 4328 O O . LYS C 1 167 ? -0.506 2.627 3.750 1.00 51.10 160 LYS C O 1
ATOM 4334 N N . TYR C 1 168 ? -2.478 2.412 4.810 1.00 42.13 161 TYR C N 1
ATOM 4335 C CA . TYR C 1 168 ? -1.926 1.567 5.870 1.00 51.07 161 TYR C CA 1
ATOM 4336 C C . TYR C 1 168 ? -2.260 0.098 5.645 1.00 48.42 161 TYR C C 1
ATOM 4337 O O . TYR C 1 168 ? -2.179 -0.708 6.567 1.00 48.55 161 TYR C O 1
ATOM 4346 N N . SER C 1 169 ? -2.652 -0.231 4.416 1.00 42.90 162 SER C N 1
ATOM 4347 C CA . SER C 1 169 ? -2.947 -1.606 4.028 1.00 42.45 162 SER C CA 1
ATOM 4348 C C . SER C 1 169 ? -3.870 -2.336 5.007 1.00 45.35 162 SER C C 1
ATOM 4349 O O . SER C 1 169 ? -3.646 -3.509 5.307 1.00 54.38 162 SER C O 1
ATOM 4352 N N . GLY C 1 170 ? -4.891 -1.649 5.516 1.00 41.18 163 GLY C N 1
ATOM 4353 C CA . GLY C 1 170 ? -5.907 -2.298 6.340 1.00 34.92 163 GLY C CA 1
ATOM 4354 C C . GLY C 1 170 ? -5.624 -2.381 7.835 1.00 38.72 163 GLY C C 1
ATOM 4355 O O . GLY C 1 170 ? -6.403 -2.970 8.596 1.00 42.66 163 GLY C O 1
ATOM 4356 N N . ASN C 1 171 ? -4.495 -1.822 8.257 1.00 39.78 164 ASN C N 1
ATOM 4357 C CA . ASN C 1 171 ? -4.125 -1.809 9.672 1.00 40.01 164 ASN C CA 1
ATOM 4358 C C . ASN C 1 171 ? -3.706 -0.395 10.056 1.00 43.31 164 ASN C C 1
ATOM 4359 O O . ASN C 1 171 ? -2.526 -0.043 10.057 1.00 38.88 164 ASN C O 1
ATOM 4364 N N . ILE C 1 172 ? -4.699 0.425 10.379 1.00 34.59 165 ILE C N 1
ATOM 4365 C CA . ILE C 1 172 ? -4.460 1.812 10.710 1.00 30.94 165 ILE C CA 1
ATOM 4366 C C . ILE C 1 172 ? -3.869 1.903 12.117 1.00 30.19 165 ILE C C 1
ATOM 4367 O O . ILE C 1 172 ? -4.363 1.255 13.036 1.00 34.68 165 ILE C O 1
ATOM 4372 N N . PRO C 1 173 ? -2.790 2.687 12.274 1.00 39.50 166 PRO C N 1
ATOM 4373 C CA . PRO C 1 173 ? -2.109 2.891 13.562 1.00 48.75 166 PRO C CA 1
ATOM 4374 C C . PRO C 1 173 ? -3.023 3.556 14.579 1.00 58.04 166 PRO C C 1
ATOM 4375 O O . PRO C 1 173 ? -3.926 4.317 14.211 1.00 51.62 166 PRO C O 1
ATOM 4379 N N . GLU C 1 174 ? -2.775 3.275 15.853 1.00 62.79 167 GLU C N 1
ATOM 4380 C CA . GLU C 1 174 ? -3.691 3.677 16.904 1.00 52.74 167 GLU C CA 1
ATOM 4381 C C . GLU C 1 174 ? -3.775 5.191 17.062 1.00 52.83 167 GLU C C 1
ATOM 4382 O O . GLU C 1 174 ? -4.807 5.689 17.487 1.00 58.74 167 GLU C O 1
ATOM 4388 N N . LYS C 1 175 ? -2.703 5.929 16.769 1.00 49.96 168 LYS C N 1
ATOM 4389 C CA . LYS C 1 175 ? -2.732 7.390 16.906 1.00 54.18 168 LYS C CA 1
ATOM 4390 C C . LYS C 1 175 ? -3.531 8.051 15.760 1.00 63.64 168 LYS C C 1
ATOM 4391 O O . LYS C 1 175 ? -4.092 9.136 15.935 1.00 60.39 168 LYS C O 1
ATOM 4397 N N . VAL C 1 176 ? -3.608 7.385 14.603 1.00 58.78 169 VAL C N 1
ATOM 4398 C CA . VAL C 1 176 ? -4.435 7.863 13.483 1.00 47.37 169 VAL C CA 1
ATOM 4399 C C . VAL C 1 176 ? -5.914 7.434 13.618 1.00 39.17 169 VAL C C 1
ATOM 4400 O O . VAL C 1 176 ? -6.818 8.226 13.353 1.00 40.01 169 VAL C O 1
ATOM 4404 N N . LYS C 1 177 ? -6.144 6.202 14.079 1.00 30.74 170 LYS C N 1
ATOM 4405 C CA . LYS C 1 177 ? -7.489 5.642 14.275 1.00 42.36 170 LYS C CA 1
ATOM 4406 C C . LYS C 1 177 ? -8.333 6.403 15.328 1.00 45.02 170 LYS C C 1
ATOM 4407 O O . LYS C 1 177 ? -9.555 6.505 15.203 1.00 40.17 170 LYS C O 1
ATOM 4413 N N . LEU C 1 178 ? -7.671 6.886 16.382 1.00 43.56 171 LEU C N 1
ATOM 4414 C CA . LEU C 1 178 ? -8.278 7.756 17.394 1.00 46.33 171 LEU C CA 1
ATOM 4415 C C . LEU C 1 178 ? -8.774 9.028 16.743 1.00 34.84 171 LEU C C 1
ATOM 4416 O O . LEU C 1 178 ? -9.904 9.447 16.974 1.00 36.01 171 LEU C O 1
ATOM 4421 N N . ARG C 1 179 ? -7.920 9.649 15.935 1.00 32.32 172 ARG C N 1
ATOM 4422 C CA . ARG C 1 179 ? -8.305 10.880 15.274 1.00 31.86 172 ARG C CA 1
ATOM 4423 C C . ARG C 1 179 ? -9.399 10.659 14.252 1.00 38.19 172 ARG C C 1
ATOM 4424 O O . ARG C 1 179 ? -10.265 11.511 14.080 1.00 37.55 172 ARG C O 1
ATOM 4432 N N . LEU C 1 180 ? -9.373 9.514 13.583 1.00 37.15 173 LEU C N 1
ATOM 4433 C CA . LEU C 1 180 ? -10.434 9.164 12.646 1.00 35.63 173 LEU C CA 1
ATOM 4434 C C . LEU C 1 180 ? -11.783 8.991 13.391 1.00 34.28 173 LEU C C 1
ATOM 4435 O O . LEU C 1 180 ? -12.852 9.390 12.911 1.00 26.68 173 LEU C O 1
ATOM 4440 N N . GLN C 1 181 ? -11.725 8.403 14.582 1.00 32.37 174 GLN C N 1
ATOM 4441 C CA . GLN C 1 181 ? -12.925 8.236 15.412 1.00 37.48 174 GLN C CA 1
ATOM 4442 C C . GLN C 1 181 ? -13.482 9.587 15.854 1.00 33.17 174 GLN C C 1
ATOM 4443 O O . GLN C 1 181 ? -14.688 9.793 15.862 1.00 37.54 174 GLN C O 1
ATOM 4449 N N . ARG C 1 182 ? -12.587 10.505 16.204 1.00 31.60 175 ARG C N 1
ATOM 4450 C CA . ARG C 1 182 ? -12.953 11.863 16.574 1.00 32.10 175 ARG C CA 1
ATOM 4451 C C . ARG C 1 182 ? -13.612 12.610 15.410 1.00 36.35 175 ARG C C 1
ATOM 4452 O O . ARG C 1 182 ? -14.568 13.365 15.606 1.00 29.10 175 ARG C O 1
ATOM 4460 N N . ALA C 1 183 ? -13.084 12.405 14.201 1.00 25.49 176 ALA C N 1
ATOM 4461 C CA . ALA C 1 183 ? -13.652 12.991 12.992 1.00 26.41 176 ALA C CA 1
ATOM 4462 C C . ALA C 1 183 ? -15.034 12.415 12.741 1.00 24.61 176 ALA C C 1
ATOM 4463 O O . ALA C 1 183 ? -15.931 13.099 12.266 1.00 22.64 176 ALA C O 1
ATOM 4465 N N . SER C 1 184 ? -15.184 11.130 13.023 1.00 27.22 177 SER C N 1
ATOM 4466 C CA . SER C 1 184 ? -16.467 10.467 12.817 1.00 30.80 177 SER C CA 1
ATOM 4467 C C . SER C 1 184 ? -17.538 11.051 13.730 1.00 30.23 177 SER C C 1
ATOM 4468 O O . SER C 1 184 ? -18.687 11.237 13.331 1.00 28.71 177 SER C O 1
ATOM 4471 N N . GLU C 1 185 ? -17.147 11.351 14.961 1.00 35.14 178 GLU C N 1
ATOM 4472 C CA . GLU C 1 185 ? -18.070 11.949 15.916 1.00 37.29 178 GLU C CA 1
ATOM 4473 C C . GLU C 1 185 ? -18.442 13.368 15.518 1.00 24.74 178 GLU C C 1
ATOM 4474 O O . GLU C 1 185 ? -19.598 13.769 15.639 1.00 28.68 178 GLU C O 1
ATOM 4480 N N . ALA C 1 186 ? -17.455 14.132 15.060 1.00 22.38 179 ALA C N 1
ATOM 4481 C CA . ALA C 1 186 ? -17.713 15.486 14.601 1.00 23.68 179 ALA C CA 1
ATOM 4482 C C . ALA C 1 186 ? -18.666 15.480 13.400 1.00 24.62 179 ALA C C 1
ATOM 4483 O O . ALA C 1 186 ? -19.544 16.330 13.305 1.00 21.61 179 ALA C O 1
ATOM 4485 N N . ALA C 1 187 ? -18.479 14.541 12.476 1.00 21.74 180 ALA C N 1
ATOM 4486 C CA . ALA C 1 187 ? -19.389 14.426 11.331 1.00 23.60 180 ALA C CA 1
ATOM 4487 C C . ALA C 1 187 ? -20.797 14.106 11.826 1.00 26.62 180 ALA C C 1
ATOM 4488 O O . ALA C 1 187 ? -21.793 14.591 11.284 1.00 22.22 180 ALA C O 1
ATOM 4490 N N . SER C 1 188 ? -20.880 13.219 12.812 1.00 24.08 181 SER C N 1
ATOM 4491 C CA . SER C 1 188 ? -22.175 12.893 13.398 1.00 28.14 181 SER C CA 1
ATOM 4492 C C . SER C 1 188 ? -22.859 14.112 14.010 1.00 26.19 181 SER C C 1
ATOM 4493 O O . SER C 1 188 ? -24.058 14.301 13.803 1.00 27.55 181 SER C O 1
ATOM 4496 N N . ARG C 1 189 ? -22.104 14.943 14.737 1.00 22.50 182 ARG C N 1
ATOM 4497 C CA . ARG C 1 189 ? -22.666 16.137 15.365 1.00 22.43 182 ARG C CA 1
ATOM 4498 C C . ARG C 1 189 ? -23.154 17.120 14.308 1.00 23.03 182 ARG C C 1
ATOM 4499 O O . ARG C 1 189 ? -24.185 17.768 14.457 1.00 25.07 182 ARG C O 1
ATOM 4507 N N . LEU C 1 190 ? -22.398 17.235 13.227 1.00 20.38 183 LEU C N 1
ATOM 4508 C CA . LEU C 1 190 ? -22.825 18.108 12.132 1.00 16.17 183 LEU C CA 1
ATOM 4509 C C . LEU C 1 190 ? -24.138 17.623 11.513 1.00 19.31 183 LEU C C 1
ATOM 4510 O O . LEU C 1 190 ? -25.064 18.404 11.322 1.00 21.02 183 LEU C O 1
ATOM 4515 N N . ASP C 1 191 ? -24.242 16.328 11.211 1.00 22.99 184 ASP C N 1
ATOM 4516 C CA . ASP C 1 191 ? -25.499 15.816 10.646 1.00 28.59 184 ASP C CA 1
ATOM 4517 C C . ASP C 1 191 ? -26.676 16.046 11.596 1.00 22.54 184 ASP C C 1
ATOM 4518 O O . ASP C 1 191 ? -27.787 16.350 11.158 1.00 23.76 184 ASP C O 1
ATOM 4523 N N . GLU C 1 192 ? -26.434 15.891 12.894 1.00 20.18 185 GLU C N 1
ATOM 4524 C CA . GLU C 1 192 ? -27.484 16.131 13.885 1.00 26.27 185 GLU C CA 1
ATOM 4525 C C . GLU C 1 192 ? -27.982 17.565 13.905 1.00 22.13 185 GLU C C 1
ATOM 4526 O O . GLU C 1 192 ? -29.179 17.777 14.032 1.00 25.02 185 GLU C O 1
ATOM 4532 N N . GLU C 1 193 ? -27.076 18.542 13.837 1.00 20.28 186 GLU C N 1
ATOM 4533 C CA . GLU C 1 193 ? -27.489 19.950 13.781 1.00 22.91 186 GLU C CA 1
ATOM 4534 C C . GLU C 1 193 ? -28.263 20.242 12.482 1.00 25.47 186 GLU C C 1
ATOM 4535 O O . GLU C 1 193 ? -29.284 20.940 12.474 1.00 23.99 186 GLU C O 1
ATOM 4541 N N . MET C 1 194 ? -27.798 19.668 11.376 1.00 22.63 187 MET C N 1
ATOM 4542 C CA . MET C 1 194 ? -28.483 19.883 10.104 1.00 19.62 187 MET C CA 1
ATOM 4543 C C . MET C 1 194 ? -29.892 19.307 10.180 1.00 23.12 187 MET C C 1
ATOM 4544 O O . MET C 1 194 ? -30.853 19.906 9.673 1.00 26.39 187 MET C O 1
ATOM 4549 N N . SER C 1 195 ? -30.010 18.136 10.803 1.00 21.73 188 SER C N 1
ATOM 4550 C CA . SER C 1 195 ? -31.310 17.480 10.947 1.00 24.96 188 SER C CA 1
ATOM 4551 C C . SER C 1 195 ? -32.248 18.349 11.778 1.00 28.37 188 SER C C 1
ATOM 4552 O O . SER C 1 195 ? -33.434 18.438 11.492 1.00 29.09 188 SER C O 1
ATOM 4555 N N . GLU C 1 196 ? -31.711 18.968 12.824 1.00 26.17 189 GLU C N 1
ATOM 4556 C CA . GLU C 1 196 ? -32.515 19.855 13.676 1.00 27.24 189 GLU C CA 1
ATOM 4557 C C . GLU C 1 196 ? -32.940 21.099 12.885 1.00 25.72 189 GLU C C 1
ATOM 4558 O O . GLU C 1 196 ? -34.071 21.575 13.019 1.00 32.53 189 GLU C O 1
ATOM 4564 N N . ILE C 1 197 ? -32.037 21.631 12.065 1.00 26.81 190 ILE C N 1
ATOM 4565 C CA . ILE C 1 197 ? -32.401 22.750 11.194 1.00 25.94 190 ILE C CA 1
ATOM 4566 C C . ILE C 1 197 ? -33.554 22.364 10.278 1.00 33.16 190 ILE C C 1
ATOM 4567 O O . ILE C 1 197 ? -34.542 23.080 10.178 1.00 33.85 190 ILE C O 1
ATOM 4572 N N . ARG C 1 198 ? -33.437 21.209 9.633 1.00 33.79 191 ARG C N 1
ATOM 4573 C CA . ARG C 1 198 ? -34.477 20.736 8.733 1.00 33.12 191 ARG C CA 1
ATOM 4574 C C . ARG C 1 198 ? -35.796 20.532 9.504 1.00 43.68 191 ARG C C 1
ATOM 4575 O O . ARG C 1 198 ? -36.868 20.912 9.025 1.00 43.62 191 ARG C O 1
ATOM 4583 N N . GLY C 1 199 ? -35.722 19.967 10.706 1.00 41.41 192 GLY C N 1
ATOM 4584 C CA . GLY C 1 199 ? -36.926 19.707 11.476 1.00 44.46 192 GLY C CA 1
ATOM 4585 C C . GLY C 1 199 ? -37.683 20.979 11.837 1.00 49.85 192 GLY C C 1
ATOM 4586 O O . GLY C 1 199 ? -38.918 21.009 11.811 1.00 51.16 192 GLY C O 1
ATOM 4587 N N . GLU C 1 200 ? -36.946 22.054 12.101 1.00 45.87 193 GLU C N 1
ATOM 4588 C CA . GLU C 1 200 ? -37.567 23.328 12.462 1.00 53.72 193 GLU C CA 1
ATOM 4589 C C . GLU C 1 200 ? -38.248 23.978 11.262 1.00 60.27 193 GLU C C 1
ATOM 4590 O O . GLU C 1 200 ? -39.358 24.498 11.374 1.00 66.48 193 GLU C O 1
ATOM 4596 N N . VAL C 1 201 ? -37.574 23.949 10.116 1.00 54.94 194 VAL C N 1
ATOM 4597 C CA . VAL C 1 201 ? -38.125 24.497 8.885 1.00 61.24 194 VAL C CA 1
ATOM 4598 C C . VAL C 1 201 ? -39.439 23.842 8.436 1.00 83.49 194 VAL C C 1
ATOM 4599 O O . VAL C 1 201 ? -40.405 24.538 8.110 1.00 87.92 194 VAL C O 1
ATOM 4603 N N . GLN C 1 202 ? -39.482 22.510 8.443 1.00 87.79 195 GLN C N 1
ATOM 4604 C CA . GLN C 1 202 ? -40.652 21.782 7.947 1.00 89.06 195 GLN C CA 1
ATOM 4605 C C . GLN C 1 202 ? -41.932 21.994 8.744 1.00 86.63 195 GLN C C 1
ATOM 4606 O O . GLN C 1 202 ? -43.028 21.899 8.190 1.00 92.31 195 GLN C O 1
ATOM 4612 N N . GLU C 1 203 ? -41.819 22.275 10.034 1.00 82.10 196 GLU C N 1
ATOM 4613 C CA . GLU C 1 203 ? -43.016 22.620 10.782 1.00 85.89 196 GLU C CA 1
ATOM 4614 C C . GLU C 1 203 ? -43.330 24.091 10.516 1.00 88.87 196 GLU C C 1
ATOM 4615 O O . GLU C 1 203 ? -43.343 24.907 11.434 1.00 88.72 196 GLU C O 1
ATOM 4621 N N . ALA C 1 204 ? -43.561 24.417 9.246 1.00 92.36 197 ALA C N 1
ATOM 4622 C CA . ALA C 1 204 ? -43.792 25.790 8.806 1.00 91.34 197 ALA C CA 1
ATOM 4623 C C . ALA C 1 204 ? -45.255 26.193 8.964 1.00 97.75 197 ALA C C 1
ATOM 4624 O O . ALA C 1 204 ? -46.159 25.383 8.755 1.00 100.31 197 ALA C O 1
ATOM 4626 N N . ASP D 1 10 ? 6.025 2.185 -18.544 1.00 121.73 3 ASP D N 1
ATOM 4627 C CA . ASP D 1 10 ? 4.790 2.548 -19.237 1.00 121.64 3 ASP D CA 1
ATOM 4628 C C . ASP D 1 10 ? 3.943 3.546 -18.449 1.00 116.24 3 ASP D C 1
ATOM 4629 O O . ASP D 1 10 ? 3.070 4.205 -19.017 1.00 120.50 3 ASP D O 1
ATOM 4634 N N . ASP D 1 11 ? 4.171 3.641 -17.142 1.00 109.77 4 ASP D N 1
ATOM 4635 C CA . ASP D 1 11 ? 3.546 4.701 -16.363 1.00 101.28 4 ASP D CA 1
ATOM 4636 C C . ASP D 1 11 ? 4.366 5.977 -16.597 1.00 91.12 4 ASP D C 1
ATOM 4637 O O . ASP D 1 11 ? 3.861 7.085 -16.426 1.00 93.92 4 ASP D O 1
ATOM 4642 N N . LYS D 1 12 ? 5.613 5.835 -17.048 1.00 81.88 5 LYS D N 1
ATOM 4643 C CA . LYS D 1 12 ? 6.368 7.018 -17.460 1.00 79.53 5 LYS D CA 1
ATOM 4644 C C . LYS D 1 12 ? 5.709 7.630 -18.696 1.00 76.29 5 LYS D C 1
ATOM 4645 O O . LYS D 1 12 ? 5.777 8.840 -18.914 1.00 73.27 5 LYS D O 1
ATOM 4651 N N . TRP D 1 13 ? 5.090 6.782 -19.512 1.00 73.13 6 TRP D N 1
ATOM 4652 C CA . TRP D 1 13 ? 4.423 7.249 -20.715 1.00 72.14 6 TRP D CA 1
ATOM 4653 C C . TRP D 1 13 ? 3.241 8.136 -20.372 1.00 64.33 6 TRP D C 1
ATOM 4654 O O . TRP D 1 13 ? 3.111 9.235 -20.906 1.00 64.91 6 TRP D O 1
ATOM 4665 N N . GLU D 1 14 ? 2.388 7.668 -19.471 1.00 58.89 7 GLU D N 1
ATOM 4666 C CA . GLU D 1 14 ? 1.184 8.414 -19.147 1.00 66.26 7 GLU D CA 1
ATOM 4667 C C . GLU D 1 14 ? 1.479 9.668 -18.326 1.00 63.40 7 GLU D C 1
ATOM 4668 O O . GLU D 1 14 ? 0.719 10.630 -18.383 1.00 63.76 7 GLU D O 1
ATOM 4674 N N . ARG D 1 15 ? 2.589 9.682 -17.595 1.00 58.25 8 ARG D N 1
ATOM 4675 C CA . ARG D 1 15 ? 3.011 10.912 -16.928 1.00 61.57 8 ARG D CA 1
ATOM 4676 C C . ARG D 1 15 ? 3.559 11.877 -17.969 1.00 54.05 8 ARG D C 1
ATOM 4677 O O . ARG D 1 15 ? 3.434 13.095 -17.840 1.00 49.90 8 ARG D O 1
ATOM 4685 N N . PHE D 1 16 ? 4.183 11.316 -18.997 1.00 42.77 9 PHE D N 1
ATOM 4686 C CA . PHE D 1 16 ? 4.697 12.113 -20.095 1.00 44.89 9 PHE D CA 1
ATOM 4687 C C . PHE D 1 16 ? 3.563 12.768 -20.899 1.00 47.15 9 PHE D C 1
ATOM 4688 O O . PHE D 1 16 ? 3.686 13.900 -21.360 1.00 43.75 9 PHE D O 1
ATOM 4696 N N . LEU D 1 17 ? 2.444 12.065 -21.026 1.00 40.30 10 LEU D N 1
ATOM 4697 C CA . LEU D 1 17 ? 1.353 12.516 -21.889 1.00 41.24 10 LEU D CA 1
ATOM 4698 C C . LEU D 1 17 ? 0.354 13.421 -21.183 1.00 43.85 10 LEU D C 1
ATOM 4699 O O . LEU D 1 17 ? -0.456 14.075 -21.843 1.00 42.09 10 LEU D O 1
ATOM 4704 N N . VAL D 1 18 ? 0.415 13.463 -19.852 1.00 33.54 11 VAL D N 1
ATOM 4705 C CA . VAL D 1 18 ? -0.500 14.290 -19.063 1.00 37.96 11 VAL D CA 1
ATOM 4706 C C . VAL D 1 18 ? -0.559 15.753 -19.519 1.00 32.14 11 VAL D C 1
ATOM 4707 O O . VAL D 1 18 ? -1.655 16.266 -19.736 1.00 33.85 11 VAL D O 1
ATOM 4711 N N . PRO D 1 19 ? 0.598 16.420 -19.698 1.00 33.81 12 PRO D N 1
ATOM 4712 C CA . PRO D 1 19 ? 0.487 17.819 -20.137 1.00 33.59 12 PRO D CA 1
ATOM 4713 C C . PRO D 1 19 ? -0.153 17.953 -21.518 1.00 37.03 12 PRO D C 1
ATOM 4714 O O . PRO D 1 19 ? -0.844 18.930 -21.798 1.00 33.08 12 PRO D O 1
ATOM 4718 N N . TYR D 1 20 ? 0.117 16.982 -22.380 1.00 31.80 13 TYR D N 1
ATOM 4719 C CA . TYR D 1 20 ? -0.422 17.006 -23.733 1.00 29.68 13 TYR D CA 1
ATOM 4720 C C . TYR D 1 20 ? -1.935 16.874 -23.698 1.00 29.42 13 TYR D C 1
ATOM 4721 O O . TYR D 1 20 ? -2.643 17.575 -24.425 1.00 29.22 13 TYR D O 1
ATOM 4730 N N . ARG D 1 21 ? -2.431 15.976 -22.852 1.00 27.25 14 ARG D N 1
ATOM 4731 C CA . ARG D 1 21 ? -3.868 15.792 -22.692 1.00 28.35 14 ARG D CA 1
ATOM 4732 C C . ARG D 1 21 ? -4.534 17.070 -22.171 1.00 29.80 14 ARG D C 1
ATOM 4733 O O . ARG D 1 21 ? -5.611 17.471 -22.630 1.00 27.01 14 ARG D O 1
ATOM 4741 N N . GLN D 1 22 ? -3.890 17.704 -21.200 1.00 25.20 15 GLN D N 1
ATOM 4742 C CA . GLN D 1 22 ? -4.455 18.909 -20.603 1.00 30.97 15 GLN D CA 1
ATOM 4743 C C . GLN D 1 22 ? -4.450 20.047 -21.613 1.00 24.97 15 GLN D C 1
ATOM 4744 O O . GLN D 1 22 ? -5.410 20.816 -21.680 1.00 31.80 15 GLN D O 1
ATOM 4750 N N . ALA D 1 23 ? -3.375 20.158 -22.397 1.00 24.00 16 ALA D N 1
ATOM 4751 C CA . ALA D 1 23 ? -3.326 21.188 -23.434 1.00 31.59 16 ALA D CA 1
ATOM 4752 C C . ALA D 1 23 ? -4.480 21.020 -24.422 1.00 26.25 16 ALA D C 1
ATOM 4753 O O . ALA D 1 23 ? -5.158 21.983 -24.782 1.00 24.95 16 ALA D O 1
ATOM 4755 N N . VAL D 1 24 ? -4.697 19.785 -24.862 1.00 29.28 17 VAL D N 1
ATOM 4756 C CA . VAL D 1 24 ? -5.815 19.507 -25.758 1.00 28.91 17 VAL D CA 1
ATOM 4757 C C . VAL D 1 24 ? -7.162 19.890 -25.125 1.00 28.98 17 VAL D C 1
ATOM 4758 O O . VAL D 1 24 ? -7.974 20.539 -25.774 1.00 25.28 17 VAL D O 1
ATOM 4762 N N . GLU D 1 25 ? -7.398 19.516 -23.865 1.00 27.04 18 GLU D N 1
ATOM 4763 C CA . GLU D 1 25 ? -8.685 19.839 -23.228 1.00 27.66 18 GLU D CA 1
ATOM 4764 C C . GLU D 1 25 ? -8.908 21.344 -23.094 1.00 25.37 18 GLU D C 1
ATOM 4765 O O . GLU D 1 25 ? -10.034 21.830 -23.292 1.00 22.07 18 GLU D O 1
ATOM 4771 N N . GLU D 1 26 ? -7.848 22.085 -22.759 1.00 20.79 19 GLU D N 1
ATOM 4772 C CA . GLU D 1 26 ? -7.982 23.534 -22.616 1.00 26.35 19 GLU D CA 1
ATOM 4773 C C . GLU D 1 26 ? -8.259 24.179 -23.977 1.00 24.12 19 GLU D C 1
ATOM 4774 O O . GLU D 1 26 ? -9.121 25.041 -24.088 1.00 22.06 19 GLU D O 1
ATOM 4780 N N . LEU D 1 27 ? -7.534 23.760 -25.005 1.00 22.05 20 LEU D N 1
ATOM 4781 C CA . LEU D 1 27 ? -7.723 24.312 -26.356 1.00 26.59 20 LEU D CA 1
ATOM 4782 C C . LEU D 1 27 ? -9.081 23.932 -26.951 1.00 26.30 20 LEU D C 1
ATOM 4783 O O . LEU D 1 27 ? -9.677 24.726 -27.686 1.00 23.42 20 LEU D O 1
ATOM 4788 N N . LYS D 1 28 ? -9.585 22.742 -26.628 1.00 24.74 21 LYS D N 1
ATOM 4789 C CA . LYS D 1 28 ? -10.936 22.365 -27.069 1.00 24.55 21 LYS D CA 1
ATOM 4790 C C . LYS D 1 28 ? -11.986 23.338 -26.561 1.00 28.05 21 LYS D C 1
ATOM 4791 O O . LYS D 1 28 ? -12.852 23.772 -27.315 1.00 24.57 21 LYS D O 1
ATOM 4797 N N . VAL D 1 29 ? -11.938 23.666 -25.280 1.00 22.86 22 VAL D N 1
ATOM 4798 C CA . VAL D 1 29 ? -12.950 24.559 -24.737 1.00 21.58 22 VAL D CA 1
ATOM 4799 C C . VAL D 1 29 ? -12.787 25.953 -25.319 1.00 23.46 22 VAL D C 1
ATOM 4800 O O . VAL D 1 29 ? -13.774 26.638 -25.619 1.00 21.53 22 VAL D O 1
ATOM 4804 N N . LYS D 1 30 ? -11.539 26.376 -25.493 1.00 21.60 23 LYS D N 1
ATOM 4805 C CA . LYS D 1 30 ? -11.268 27.673 -26.114 1.00 23.42 23 LYS D CA 1
ATOM 4806 C C . LYS D 1 30 ? -11.837 27.753 -27.536 1.00 25.81 23 LYS D C 1
ATOM 4807 O O . LYS D 1 30 ? -12.583 28.677 -27.878 1.00 27.37 23 LYS D O 1
ATOM 4813 N N . LEU D 1 31 ? -11.484 26.785 -28.367 1.00 21.64 24 LEU D N 1
ATOM 4814 C CA . LEU D 1 31 ? -11.912 26.842 -29.761 1.00 31.08 24 LEU D CA 1
ATOM 4815 C C . LEU D 1 31 ? -13.407 26.635 -29.928 1.00 32.15 24 LEU D C 1
ATOM 4816 O O . LEU D 1 31 ? -14.016 27.236 -30.818 1.00 24.99 24 LEU D O 1
ATOM 4821 N N . LYS D 1 32 ? -14.013 25.808 -29.074 1.00 26.09 25 LYS D N 1
ATOM 4822 C CA . LYS D 1 32 ? -15.462 25.642 -29.115 1.00 22.45 25 LYS D CA 1
ATOM 4823 C C . LYS D 1 32 ? -16.184 26.919 -28.702 1.00 35.26 25 LYS D C 1
ATOM 4824 O O . LYS D 1 32 ? -17.359 27.089 -29.020 1.00 34.43 25 LYS D O 1
ATOM 4830 N N . GLY D 1 33 ? -15.489 27.815 -27.998 1.00 24.48 26 GLY D N 1
ATOM 4831 C CA . GLY D 1 33 ? -16.074 29.090 -27.622 1.00 26.14 26 GLY D CA 1
ATOM 4832 C C . GLY D 1 33 ? -16.284 30.010 -28.818 1.00 30.66 26 GLY D C 1
ATOM 4833 O O . GLY D 1 33 ? -17.125 30.896 -28.795 1.00 30.23 26 GLY D O 1
ATOM 4834 N N . ILE D 1 34 ? -15.525 29.797 -29.881 1.00 32.33 27 ILE D N 1
ATOM 4835 C CA . ILE D 1 34 ? -15.667 30.643 -31.061 1.00 29.14 27 ILE D CA 1
ATOM 4836 C C . ILE D 1 34 ? -17.068 30.533 -31.651 1.00 29.11 27 ILE D C 1
ATOM 4837 O O . ILE D 1 34 ? -17.687 31.545 -31.970 1.00 38.77 27 ILE D O 1
ATOM 4842 N N . ARG D 1 35 ? -17.549 29.308 -31.824 1.00 28.46 28 ARG D N 1
ATOM 4843 C CA . ARG D 1 35 ? -18.875 29.096 -32.407 1.00 36.47 28 ARG D CA 1
ATOM 4844 C C . ARG D 1 35 ? -19.936 29.745 -31.529 1.00 45.93 28 ARG D C 1
ATOM 4845 O O . ARG D 1 35 ? -20.815 30.464 -32.018 1.00 47.58 28 ARG D O 1
ATOM 4853 N N . THR D 1 36 ? -19.812 29.517 -30.226 1.00 44.62 29 THR D N 1
ATOM 4854 C CA . THR D 1 36 ? -20.728 30.089 -29.253 1.00 50.42 29 THR D CA 1
ATOM 4855 C C . THR D 1 36 ? -20.794 31.594 -29.411 1.00 44.61 29 THR D C 1
ATOM 4856 O O . THR D 1 36 ? -21.876 32.167 -29.486 1.00 55.38 29 THR D O 1
ATOM 4860 N N . LEU D 1 37 ? -19.623 32.218 -29.503 1.00 49.95 30 LEU D N 1
ATOM 4861 C CA . LEU D 1 37 ? -19.502 33.662 -29.678 1.00 55.35 30 LEU D CA 1
ATOM 4862 C C . LEU D 1 37 ? -20.316 34.168 -30.877 1.00 65.37 30 LEU D C 1
ATOM 4863 O O . LEU D 1 37 ? -20.696 35.338 -30.921 1.00 63.36 30 LEU D O 1
ATOM 4868 N N . TYR D 1 38 ? -20.474 33.305 -31.870 1.00 71.38 31 TYR D N 1
ATOM 4869 C CA . TYR D 1 38 ? -21.119 33.663 -33.116 1.00 72.81 31 TYR D CA 1
ATOM 4870 C C . TYR D 1 38 ? -22.597 33.482 -33.141 1.00 76.78 31 TYR D C 1
ATOM 4871 O O . TYR D 1 38 ? -23.258 34.126 -33.918 1.00 76.78 31 TYR D O 1
ATOM 4880 N N . GLU D 1 39 ? -23.128 32.595 -32.314 1.00 82.01 32 GLU D N 1
ATOM 4881 C CA . GLU D 1 39 ? -24.560 32.384 -32.316 1.00 88.95 32 GLU D CA 1
ATOM 4882 C C . GLU D 1 39 ? -25.209 33.376 -31.374 1.00 88.62 32 GLU D C 1
ATOM 4883 O O . GLU D 1 39 ? -25.408 34.528 -31.738 1.00 87.95 32 GLU D O 1
ATOM 4889 N N . ASP D 1 42 ? -28.460 34.794 -35.882 1.00 110.46 35 ASP D N 1
ATOM 4890 C CA . ASP D 1 42 ? -27.490 35.603 -35.171 1.00 113.81 35 ASP D CA 1
ATOM 4891 C C . ASP D 1 42 ? -26.326 35.859 -36.131 1.00 111.78 35 ASP D C 1
ATOM 4892 O O . ASP D 1 42 ? -26.128 36.982 -36.555 1.00 119.42 35 ASP D O 1
ATOM 4897 N N . ASP D 1 43 ? -25.561 34.825 -36.474 1.00 100.33 36 ASP D N 1
ATOM 4898 C CA . ASP D 1 43 ? -24.561 34.910 -37.530 1.00 85.85 36 ASP D CA 1
ATOM 4899 C C . ASP D 1 43 ? -24.065 33.517 -37.944 1.00 76.42 36 ASP D C 1
ATOM 4900 O O . ASP D 1 43 ? -24.325 32.554 -37.266 1.00 72.95 36 ASP D O 1
ATOM 4905 N N . HIS D 1 44 ? -23.354 33.430 -39.056 1.00 64.18 37 HIS D N 1
ATOM 4906 C CA . HIS D 1 44 ? -22.724 32.192 -39.461 1.00 48.00 37 HIS D CA 1
ATOM 4907 C C . HIS D 1 44 ? -21.402 32.026 -38.764 1.00 36.96 37 HIS D C 1
ATOM 4908 O O . HIS D 1 44 ? -20.519 32.813 -38.911 1.00 41.45 37 HIS D O 1
ATOM 4915 N N . SER D 1 45 ? -21.297 30.945 -38.030 1.00 33.53 38 SER D N 1
ATOM 4916 C CA . SER D 1 45 ? -20.046 30.537 -37.413 1.00 29.21 38 SER D CA 1
ATOM 4917 C C . SER D 1 45 ? -19.122 29.896 -38.442 1.00 35.54 38 SER D C 1
ATOM 4918 O O . SER D 1 45 ? -19.529 28.986 -39.172 1.00 34.42 38 SER D O 1
ATOM 4921 N N . PRO D 1 46 ? -17.859 30.341 -38.483 1.00 31.21 39 PRO D N 1
ATOM 4922 C CA . PRO D 1 46 ? -16.872 29.755 -39.398 1.00 34.02 39 PRO D CA 1
ATOM 4923 C C . PRO D 1 46 ? -16.407 28.385 -38.907 1.00 32.11 39 PRO D C 1
ATOM 4924 O O . PRO D 1 46 ? -15.655 27.707 -39.607 1.00 34.67 39 PRO D O 1
ATOM 4928 N N . ILE D 1 47 ? -16.843 27.997 -37.712 1.00 23.87 40 ILE D N 1
ATOM 4929 C CA . ILE D 1 47 ? -16.490 26.691 -37.166 1.00 32.49 40 ILE D CA 1
ATOM 4930 C C . ILE D 1 47 ? -17.734 25.863 -36.915 1.00 30.08 40 ILE D C 1
ATOM 4931 O O . ILE D 1 47 ? -18.672 26.324 -36.267 1.00 29.81 40 ILE D O 1
ATOM 4936 N N . GLU D 1 48 ? -17.744 24.641 -37.432 1.00 23.62 41 GLU D N 1
ATOM 4937 C CA . GLU D 1 48 ? -18.880 23.745 -37.203 1.00 28.04 41 GLU D CA 1
ATOM 4938 C C . GLU D 1 48 ? -18.661 22.880 -35.967 1.00 28.11 41 GLU D C 1
ATOM 4939 O O . GLU D 1 48 ? -19.517 22.820 -35.080 1.00 33.99 41 GLU D O 1
ATOM 4945 N N . PHE D 1 49 ? -17.519 22.204 -35.894 1.00 28.01 42 PHE D N 1
ATOM 4946 C CA . PHE D 1 49 ? -17.155 21.591 -34.620 1.00 37.82 42 PHE D CA 1
ATOM 4947 C C . PHE D 1 49 ? -15.650 21.368 -34.466 1.00 31.15 42 PHE D C 1
ATOM 4948 O O . PHE D 1 49 ? -14.867 21.575 -35.394 1.00 26.15 42 PHE D O 1
ATOM 4956 N N . VAL D 1 50 ? -15.271 20.959 -33.261 1.00 25.95 43 VAL D N 1
ATOM 4957 C CA . VAL D 1 50 ? -13.871 20.846 -32.851 1.00 28.39 43 VAL D CA 1
ATOM 4958 C C . VAL D 1 50 ? -13.658 19.514 -32.160 1.00 31.77 43 VAL D C 1
ATOM 4959 O O . VAL D 1 50 ? -14.441 19.137 -31.301 1.00 31.37 43 VAL D O 1
ATOM 4963 N N . THR D 1 51 ? -12.636 18.781 -32.570 1.00 30.93 44 THR D N 1
ATOM 4964 C CA . THR D 1 51 ? -12.234 17.577 -31.859 1.00 30.60 44 THR D CA 1
ATOM 4965 C C . THR D 1 51 ? -10.765 17.677 -31.496 1.00 34.94 44 THR D C 1
ATOM 4966 O O . THR D 1 51 ? -10.026 18.485 -32.057 1.00 30.39 44 THR D O 1
ATOM 4970 N N . GLY D 1 52 ? -10.336 16.833 -30.574 1.00 30.49 45 GLY D N 1
ATOM 4971 C CA . GLY D 1 52 ? -8.947 16.813 -30.164 1.00 29.70 45 GLY D CA 1
ATOM 4972 C C . GLY D 1 52 ? -8.565 15.419 -29.722 1.00 36.01 45 GLY D C 1
ATOM 4973 O O . GLY D 1 52 ? -9.416 14.630 -29.282 1.00 32.57 45 GLY D O 1
ATOM 4974 N N . ARG D 1 53 ? -7.282 15.116 -29.849 1.00 35.92 46 ARG D N 1
ATOM 4975 C CA . ARG D 1 53 ? -6.781 13.773 -29.649 1.00 42.10 46 ARG D CA 1
ATOM 4976 C C . ARG D 1 53 ? -5.322 13.845 -29.223 1.00 37.42 46 ARG D C 1
ATOM 4977 O O . ARG D 1 53 ? -4.558 14.633 -29.783 1.00 35.68 46 ARG D O 1
ATOM 4985 N N . VAL D 1 54 ? -4.935 13.042 -28.234 1.00 32.30 47 VAL D N 1
ATOM 4986 C CA . VAL D 1 54 ? -3.514 12.788 -27.984 1.00 36.02 47 VAL D CA 1
ATOM 4987 C C . VAL D 1 54 ? -3.172 11.438 -28.629 1.00 42.60 47 VAL D C 1
ATOM 4988 O O . VAL D 1 54 ? -3.939 10.479 -28.537 1.00 44.59 47 VAL D O 1
ATOM 4992 N N . LYS D 1 55 ? -2.056 11.386 -29.337 1.00 38.65 48 LYS D N 1
ATOM 4993 C CA . LYS D 1 55 ? -1.659 10.173 -30.045 1.00 53.28 48 LYS D CA 1
ATOM 4994 C C . LYS D 1 55 ? -1.375 9.017 -29.081 1.00 55.41 48 LYS D C 1
ATOM 4995 O O . LYS D 1 55 ? -0.719 9.205 -28.056 1.00 50.46 48 LYS D O 1
ATOM 5001 N N . PRO D 1 56 ? -1.901 7.820 -29.394 1.00 59.75 49 PRO D N 1
ATOM 5002 C CA . PRO D 1 56 ? -1.640 6.629 -28.573 1.00 59.90 49 PRO D CA 1
ATOM 5003 C C . PRO D 1 56 ? -0.145 6.314 -28.490 1.00 49.40 49 PRO D C 1
ATOM 5004 O O . PRO D 1 56 ? 0.584 6.635 -29.429 1.00 46.58 49 PRO D O 1
ATOM 5008 N N . VAL D 1 57 ? 0.300 5.728 -27.380 1.00 55.26 50 VAL D N 1
ATOM 5009 C CA . VAL D 1 57 ? 1.715 5.404 -27.189 1.00 59.75 50 VAL D CA 1
ATOM 5010 C C . VAL D 1 57 ? 2.290 4.622 -28.371 1.00 63.29 50 VAL D C 1
ATOM 5011 O O . VAL D 1 57 ? 3.386 4.911 -28.861 1.00 60.62 50 VAL D O 1
ATOM 5015 N N . ALA D 1 58 ? 1.531 3.632 -28.823 1.00 69.57 51 ALA D N 1
ATOM 5016 C CA . ALA D 1 58 ? 1.914 2.826 -29.971 1.00 80.52 51 ALA D CA 1
ATOM 5017 C C . ALA D 1 58 ? 2.176 3.693 -31.198 1.00 82.48 51 ALA D C 1
ATOM 5018 O O . ALA D 1 58 ? 3.201 3.545 -31.864 1.00 85.72 51 ALA D O 1
ATOM 5020 N N . SER D 1 59 ? 1.258 4.612 -31.483 1.00 73.88 52 SER D N 1
ATOM 5021 C CA . SER D 1 59 ? 1.355 5.401 -32.703 1.00 66.12 52 SER D CA 1
ATOM 5022 C C . SER D 1 59 ? 2.489 6.424 -32.655 1.00 67.20 52 SER D C 1
ATOM 5023 O O . SER D 1 59 ? 3.077 6.743 -33.692 1.00 65.36 52 SER D O 1
ATOM 5026 N N . ILE D 1 60 ? 2.801 6.926 -31.460 1.00 65.54 53 ILE D N 1
ATOM 5027 C CA . ILE D 1 60 ? 3.938 7.826 -31.295 1.00 59.84 53 ILE D CA 1
ATOM 5028 C C . ILE D 1 60 ? 5.218 7.069 -31.566 1.00 72.89 53 ILE D C 1
ATOM 5029 O O . ILE D 1 60 ? 6.038 7.480 -32.382 1.00 76.42 53 ILE D O 1
ATOM 5034 N N . LEU D 1 61 ? 5.365 5.945 -30.875 1.00 73.73 54 LEU D N 1
ATOM 5035 C CA . LEU D 1 61 ? 6.532 5.100 -31.043 1.00 78.52 54 LEU D CA 1
ATOM 5036 C C . LEU D 1 61 ? 6.718 4.646 -32.472 1.00 83.94 54 LEU D C 1
ATOM 5037 O O . LEU D 1 61 ? 7.830 4.680 -32.985 1.00 84.15 54 LEU D O 1
ATOM 5042 N N . GLU D 1 62 ? 5.655 4.163 -33.105 1.00 91.76 55 GLU D N 1
ATOM 5043 C CA . GLU D 1 62 ? 5.824 3.672 -34.464 1.00 100.12 55 GLU D CA 1
ATOM 5044 C C . GLU D 1 62 ? 6.296 4.836 -35.324 1.00 93.67 55 GLU D C 1
ATOM 5045 O O . GLU D 1 62 ? 7.348 4.750 -35.923 1.00 98.32 55 GLU D O 1
ATOM 5051 N N . LYS D 1 63 ? 5.633 5.983 -35.225 1.00 87.60 56 LYS D N 1
ATOM 5052 C CA . LYS D 1 63 ? 6.066 7.169 -35.972 1.00 82.23 56 LYS D CA 1
ATOM 5053 C C . LYS D 1 63 ? 7.433 7.657 -35.439 1.00 91.99 56 LYS D C 1
ATOM 5054 O O . LYS D 1 63 ? 8.220 8.255 -36.197 1.00 84.61 56 LYS D O 1
ATOM 5060 N N . ALA D 1 64 ? 7.775 7.287 -34.199 1.00 102.91 57 ALA D N 1
ATOM 5061 C CA . ALA D 1 64 ? 9.006 7.779 -33.559 1.00 110.85 57 ALA D CA 1
ATOM 5062 C C . ALA D 1 64 ? 10.286 7.424 -34.302 1.00 115.05 57 ALA D C 1
ATOM 5063 O O . ALA D 1 64 ? 11.235 8.150 -34.133 1.00 118.84 57 ALA D O 1
ATOM 5065 N N . ARG D 1 65 ? 10.368 6.310 -35.040 1.00 116.23 58 ARG D N 1
ATOM 5066 C CA . ARG D 1 65 ? 11.324 6.303 -36.167 1.00 116.83 58 ARG D CA 1
ATOM 5067 C C . ARG D 1 65 ? 11.131 5.166 -37.191 1.00 118.47 58 ARG D C 1
ATOM 5068 O O . ARG D 1 65 ? 11.920 4.244 -37.390 1.00 116.84 58 ARG D O 1
ATOM 5076 N N . ARG D 1 66 ? 9.985 5.279 -37.833 1.00 114.94 59 ARG D N 1
ATOM 5077 C CA . ARG D 1 66 ? 9.860 4.896 -39.213 1.00 115.70 59 ARG D CA 1
ATOM 5078 C C . ARG D 1 66 ? 10.199 6.246 -39.840 1.00 110.49 59 ARG D C 1
ATOM 5079 O O . ARG D 1 66 ? 10.447 6.365 -41.027 1.00 117.22 59 ARG D O 1
ATOM 5087 N N . LYS D 1 67 ? 10.180 7.271 -38.986 1.00 100.56 60 LYS D N 1
ATOM 5088 C CA . LYS D 1 67 ? 10.597 8.635 -39.323 1.00 96.60 60 LYS D CA 1
ATOM 5089 C C . LYS D 1 67 ? 11.843 9.224 -38.555 1.00 97.31 60 LYS D C 1
ATOM 5090 O O . LYS D 1 67 ? 11.994 10.434 -38.422 1.00 101.24 60 LYS D O 1
ATOM 5096 N N . SER D 1 68 ? 12.791 8.372 -38.178 1.00 89.34 61 SER D N 1
ATOM 5097 C CA . SER D 1 68 ? 14.111 8.777 -37.643 1.00 85.92 61 SER D CA 1
ATOM 5098 C C . SER D 1 68 ? 14.176 9.770 -36.456 1.00 91.50 61 SER D C 1
ATOM 5099 O O . SER D 1 68 ? 14.869 10.789 -36.542 1.00 86.00 61 SER D O 1
ATOM 5102 N N . ILE D 1 69 ? 13.440 9.488 -35.377 1.00 97.47 62 ILE D N 1
ATOM 5103 C CA . ILE D 1 69 ? 13.456 10.298 -34.147 1.00 99.29 62 ILE D CA 1
ATOM 5104 C C . ILE D 1 69 ? 13.895 9.469 -32.929 1.00 97.83 62 ILE D C 1
ATOM 5105 O O . ILE D 1 69 ? 13.244 8.496 -32.569 1.00 94.96 62 ILE D O 1
ATOM 5110 N N . PRO D 1 70 ? 15.024 9.821 -32.313 1.00 96.96 63 PRO D N 1
ATOM 5111 C CA . PRO D 1 70 ? 15.394 9.239 -31.012 1.00 98.53 63 PRO D CA 1
ATOM 5112 C C . PRO D 1 70 ? 14.380 9.506 -29.885 1.00 96.19 63 PRO D C 1
ATOM 5113 O O . PRO D 1 70 ? 13.945 10.654 -29.767 1.00 94.15 63 PRO D O 1
ATOM 5117 N N . LEU D 1 71 ? 14.035 8.505 -29.067 1.00 98.37 64 LEU D N 1
ATOM 5118 C CA . LEU D 1 71 ? 13.075 8.731 -27.973 1.00 100.17 64 LEU D CA 1
ATOM 5119 C C . LEU D 1 71 ? 13.606 9.743 -26.970 1.00 97.73 64 LEU D C 1
ATOM 5120 O O . LEU D 1 71 ? 12.872 10.207 -26.093 1.00 100.23 64 LEU D O 1
ATOM 5125 N N . HIS D 1 72 ? 14.873 10.100 -27.116 1.00 94.96 65 HIS D N 1
ATOM 5126 C CA . HIS D 1 72 ? 15.457 11.119 -26.279 1.00 93.53 65 HIS D CA 1
ATOM 5127 C C . HIS D 1 72 ? 14.780 12.437 -26.628 1.00 83.11 65 HIS D C 1
ATOM 5128 O O . HIS D 1 72 ? 14.449 13.231 -25.749 1.00 81.21 65 HIS D O 1
ATOM 5135 N N . GLU D 1 73 ? 14.515 12.634 -27.914 1.00 72.64 66 GLU D N 1
ATOM 5136 C CA . GLU D 1 73 ? 13.871 13.857 -28.381 1.00 74.04 66 GLU D CA 1
ATOM 5137 C C . GLU D 1 73 ? 12.473 13.668 -29.004 1.00 72.00 66 GLU D C 1
ATOM 5138 O O . GLU D 1 73 ? 12.167 14.161 -30.092 1.00 64.79 66 GLU D O 1
ATOM 5144 N N . ILE D 1 74 ? 11.627 12.943 -28.285 1.00 71.55 67 ILE D N 1
ATOM 5145 C CA . ILE D 1 74 ? 10.254 12.718 -28.704 1.00 74.53 67 ILE D CA 1
ATOM 5146 C C . ILE D 1 74 ? 9.441 14.000 -28.735 1.00 72.27 67 ILE D C 1
ATOM 5147 O O . ILE D 1 74 ? 8.569 14.171 -29.581 1.00 65.34 67 ILE D O 1
ATOM 5152 N N . GLU D 1 75 ? 9.766 14.918 -27.833 1.00 69.92 68 GLU D N 1
ATOM 5153 C CA . GLU D 1 75 ? 8.985 16.132 -27.648 1.00 73.88 68 GLU D CA 1
ATOM 5154 C C . GLU D 1 75 ? 9.089 17.122 -28.808 1.00 68.67 68 GLU D C 1
ATOM 5155 O O . GLU D 1 75 ? 8.379 18.125 -28.839 1.00 72.97 68 GLU D O 1
ATOM 5161 N N . THR D 1 76 ? 9.942 16.835 -29.783 1.00 55.36 69 THR D N 1
ATOM 5162 C CA . THR D 1 76 ? 10.055 17.728 -30.929 1.00 51.16 69 THR D CA 1
ATOM 5163 C C . THR D 1 76 ? 8.927 17.400 -31.896 1.00 46.26 69 THR D C 1
ATOM 5164 O O . THR D 1 76 ? 8.643 18.171 -32.806 1.00 53.31 69 THR D O 1
ATOM 5168 N N . MET D 1 77 ? 8.301 16.242 -31.693 1.00 44.85 70 MET D N 1
ATOM 5169 C CA . MET D 1 77 ? 7.169 15.807 -32.509 1.00 46.29 70 MET D CA 1
ATOM 5170 C C . MET D 1 77 ? 6.034 16.804 -32.388 1.00 50.11 70 MET D C 1
ATOM 5171 O O . MET D 1 77 ? 5.626 17.165 -31.285 1.00 51.14 70 MET D O 1
ATOM 5176 N N . GLN D 1 78 ? 5.522 17.239 -33.529 1.00 45.32 71 GLN D N 1
ATOM 5177 C CA . GLN D 1 78 ? 4.583 18.345 -33.559 1.00 44.29 71 GLN D CA 1
ATOM 5178 C C . GLN D 1 78 ? 3.148 17.933 -33.313 1.00 38.09 71 GLN D C 1
ATOM 5179 O O . GLN D 1 78 ? 2.298 18.781 -33.056 1.00 39.17 71 GLN D O 1
ATOM 5185 N N . ASP D 1 79 ? 2.868 16.638 -33.398 1.00 46.29 72 ASP D N 1
ATOM 5186 C CA . ASP D 1 79 ? 1.480 16.182 -33.357 1.00 44.63 72 ASP D CA 1
ATOM 5187 C C . ASP D 1 79 ? 1.180 15.114 -32.313 1.00 50.12 72 ASP D C 1
ATOM 5188 O O . ASP D 1 79 ? 0.278 14.304 -32.508 1.00 51.61 72 ASP D O 1
ATOM 5193 N N . ILE D 1 80 ? 1.927 15.090 -31.216 1.00 44.06 73 ILE D N 1
ATOM 5194 C CA . ILE D 1 80 ? 1.529 14.249 -30.090 1.00 37.38 73 ILE D CA 1
ATOM 5195 C C . ILE D 1 80 ? 0.163 14.707 -29.607 1.00 40.18 73 ILE D C 1
ATOM 5196 O O . ILE D 1 80 ? -0.723 13.901 -29.331 1.00 42.93 73 ILE D O 1
ATOM 5201 N N . ALA D 1 81 ? 0.014 16.022 -29.502 1.00 32.51 74 ALA D N 1
ATOM 5202 C CA . ALA D 1 81 ? -1.278 16.640 -29.244 1.00 29.99 74 ALA D CA 1
ATOM 5203 C C . ALA D 1 81 ? -1.808 17.162 -30.574 1.00 30.47 74 ALA D C 1
ATOM 5204 O O . ALA D 1 81 ? -1.051 17.726 -31.376 1.00 33.02 74 ALA D O 1
ATOM 5206 N N . GLY D 1 82 ? -3.093 16.939 -30.837 1.00 29.36 75 GLY D N 1
ATOM 5207 C CA . GLY D 1 82 ? -3.672 17.383 -32.095 1.00 31.06 75 GLY D CA 1
ATOM 5208 C C . GLY D 1 82 ? -5.091 17.856 -31.918 1.00 33.70 75 GLY D C 1
ATOM 5209 O O . GLY D 1 82 ? -5.831 17.310 -31.084 1.00 32.06 75 GLY D O 1
ATOM 5210 N N . LEU D 1 83 ? -5.467 18.896 -32.664 1.00 28.28 76 LEU D N 1
ATOM 5211 C CA . LEU D 1 83 ? -6.857 19.326 -32.699 1.00 26.49 76 LEU D CA 1
ATOM 5212 C C . LEU D 1 83 ? -7.318 19.354 -34.144 1.00 25.12 76 LEU D C 1
ATOM 5213 O O . LEU D 1 83 ? -6.512 19.515 -35.055 1.00 27.49 76 LEU D O 1
ATOM 5218 N N . ARG D 1 84 ? -8.617 19.207 -34.351 1.00 30.40 77 ARG D N 1
ATOM 5219 C CA . ARG D 1 84 ? -9.162 19.333 -35.693 1.00 39.41 77 ARG D CA 1
ATOM 5220 C C . ARG D 1 84 ? -10.339 20.272 -35.651 1.00 31.03 77 ARG D C 1
ATOM 5221 O O . ARG D 1 84 ? -11.210 20.131 -34.813 1.00 29.28 77 ARG D O 1
ATOM 5229 N N . ILE D 1 85 ? -10.330 21.254 -36.541 1.00 24.70 78 ILE D N 1
ATOM 5230 C CA . ILE D 1 85 ? -11.393 22.228 -36.620 1.00 25.37 78 ILE D CA 1
ATOM 5231 C C . ILE D 1 85 ? -12.125 22.001 -37.941 1.00 26.41 78 ILE D C 1
ATOM 5232 O O . ILE D 1 85 ? -11.516 22.063 -38.999 1.00 28.00 78 ILE D O 1
ATOM 5237 N N . MET D 1 86 ? -13.423 21.741 -37.858 1.00 26.28 79 MET D N 1
ATOM 5238 C CA . MET D 1 86 ? -14.229 21.468 -39.040 1.00 29.45 79 MET D CA 1
ATOM 5239 C C . MET D 1 86 ? -15.131 22.644 -39.392 1.00 22.47 79 MET D C 1
ATOM 5240 O O . MET D 1 86 ? -15.837 23.164 -38.533 1.00 25.36 79 MET D O 1
ATOM 5245 N N . CYS D 1 87 ? -15.097 23.034 -40.668 1.00 25.12 80 CYS D N 1
ATOM 5246 C CA . CYS D 1 87 ? -15.835 24.180 -41.190 1.00 25.51 80 CYS D CA 1
ATOM 5247 C C . CYS D 1 87 ? -16.821 23.774 -42.281 1.00 22.41 80 CYS D C 1
ATOM 5248 O O . CYS D 1 87 ? -16.545 22.858 -43.044 1.00 22.56 80 CYS D O 1
ATOM 5251 N N . GLN D 1 88 ? -17.920 24.505 -42.406 1.00 22.14 81 GLN D N 1
ATOM 5252 C CA . GLN D 1 88 ? -18.889 24.206 -43.471 1.00 22.18 81 GLN D CA 1
ATOM 5253 C C . GLN D 1 88 ? -18.349 24.543 -44.834 1.00 27.15 81 GLN D C 1
ATOM 5254 O O . GLN D 1 88 ? -18.512 23.762 -45.772 1.00 28.14 81 GLN D O 1
ATOM 5260 N N . PHE D 1 89 ? -17.696 25.701 -44.952 1.00 23.40 82 PHE D N 1
ATOM 5261 C CA . PHE D 1 89 ? -17.259 26.206 -46.262 1.00 20.78 82 PHE D CA 1
ATOM 5262 C C . PHE D 1 89 ? -15.756 26.380 -46.375 1.00 31.84 82 PHE D C 1
ATOM 5263 O O . PHE D 1 89 ? -15.087 26.675 -45.378 1.00 26.03 82 PHE D O 1
ATOM 5271 N N . VAL D 1 90 ? -15.230 26.199 -47.588 1.00 24.12 83 VAL D N 1
ATOM 5272 C CA . VAL D 1 90 ? -13.819 26.409 -47.843 1.00 29.40 83 VAL D CA 1
ATOM 5273 C C . VAL D 1 90 ? -13.386 27.804 -47.417 1.00 33.66 83 VAL D C 1
ATOM 5274 O O . VAL D 1 90 ? -12.309 27.970 -46.836 1.00 29.87 83 VAL D O 1
ATOM 5278 N N . ASP D 1 91 ? -14.243 28.796 -47.648 1.00 24.25 84 ASP D N 1
ATOM 5279 C CA . ASP D 1 91 ? -13.890 30.169 -47.286 1.00 34.76 84 ASP D CA 1
ATOM 5280 C C . ASP D 1 91 ? -13.792 30.369 -45.770 1.00 30.66 84 ASP D C 1
ATOM 5281 O O . ASP D 1 91 ? -13.116 31.295 -45.311 1.00 32.11 84 ASP D O 1
ATOM 5286 N N . ASP D 1 92 ? -14.448 29.511 -44.991 1.00 29.58 85 ASP D N 1
ATOM 5287 C CA . ASP D 1 92 ? -14.337 29.589 -43.526 1.00 25.94 85 ASP D CA 1
ATOM 5288 C C . ASP D 1 92 ? -12.919 29.298 -43.029 1.00 32.31 85 ASP D C 1
ATOM 5289 O O . ASP D 1 92 ? -12.515 29.794 -41.983 1.00 33.61 85 ASP D O 1
ATOM 5294 N N . ILE D 1 93 ? -12.180 28.476 -43.766 1.00 31.85 86 ILE D N 1
ATOM 5295 C CA . ILE D 1 93 ? -10.868 28.007 -43.314 1.00 30.94 86 ILE D CA 1
ATOM 5296 C C . ILE D 1 93 ? -9.917 29.187 -43.159 1.00 38.63 86 ILE D C 1
ATOM 5297 O O . ILE D 1 93 ? -9.148 29.269 -42.192 1.00 31.61 86 ILE D O 1
ATOM 5302 N N . GLN D 1 94 ? -9.975 30.093 -44.130 1.00 30.05 87 GLN D N 1
ATOM 5303 C CA . GLN D 1 94 ? -9.169 31.299 -44.100 1.00 32.61 87 GLN D CA 1
ATOM 5304 C C . GLN D 1 94 ? -9.571 32.171 -42.916 1.00 32.84 87 GLN D C 1
ATOM 5305 O O . GLN D 1 94 ? -8.728 32.798 -42.287 1.00 29.56 87 GLN D O 1
ATOM 5311 N N . ILE D 1 95 ? -10.866 32.217 -42.618 1.00 27.83 88 ILE D N 1
ATOM 5312 C CA . ILE D 1 95 ? -11.352 33.026 -41.503 1.00 28.96 88 ILE D CA 1
ATOM 5313 C C . ILE D 1 95 ? -10.830 32.471 -40.179 1.00 33.44 88 ILE D C 1
ATOM 5314 O O . ILE D 1 95 ? -10.410 33.225 -39.297 1.00 29.15 88 ILE D O 1
ATOM 5319 N N . VAL D 1 96 ? -10.871 31.150 -40.038 1.00 28.69 89 VAL D N 1
ATOM 5320 C CA . VAL D 1 96 ? -10.416 30.515 -38.800 1.00 28.05 89 VAL D CA 1
ATOM 5321 C C . VAL D 1 96 ? -8.907 30.686 -38.666 1.00 26.07 89 VAL D C 1
ATOM 5322 O O . VAL D 1 96 ? -8.412 30.967 -37.579 1.00 30.01 89 VAL D O 1
ATOM 5326 N N . LYS D 1 97 ? -8.195 30.498 -39.776 1.00 24.28 90 LYS D N 1
ATOM 5327 C CA . LYS D 1 97 ? -6.751 30.683 -39.802 1.00 35.89 90 LYS D CA 1
ATOM 5328 C C . LYS D 1 97 ? -6.377 32.065 -39.265 1.00 33.93 90 LYS D C 1
ATOM 5329 O O . LYS D 1 97 ? -5.566 32.184 -38.337 1.00 30.75 90 LYS D O 1
ATOM 5335 N N . GLU D 1 98 ? -7.032 33.096 -39.789 1.00 35.17 91 GLU D N 1
ATOM 5336 C CA . GLU D 1 98 ? -6.756 34.461 -39.365 1.00 35.87 91 GLU D CA 1
ATOM 5337 C C . GLU D 1 98 ? -7.125 34.682 -37.898 1.00 33.45 91 GLU D C 1
ATOM 5338 O O . GLU D 1 98 ? -6.425 35.410 -37.186 1.00 29.84 91 GLU D O 1
ATOM 5344 N N . MET D 1 99 ? -8.211 34.065 -37.434 1.00 29.32 92 MET D N 1
ATOM 5345 C CA . MET D 1 99 ? -8.563 34.133 -36.016 1.00 27.36 92 MET D CA 1
ATOM 5346 C C . MET D 1 99 ? -7.480 33.514 -35.135 1.00 31.24 92 MET D C 1
ATOM 5347 O O . MET D 1 99 ? -7.153 34.055 -34.079 1.00 31.54 92 MET D O 1
ATOM 5352 N N . LEU D 1 100 ? -6.955 32.365 -35.549 1.00 24.66 93 LEU D N 1
ATOM 5353 C CA . LEU D 1 100 ? -5.966 31.667 -34.742 1.00 28.01 93 LEU D CA 1
ATOM 5354 C C . LEU D 1 100 ? -4.649 32.459 -34.691 1.00 29.34 93 LEU D C 1
ATOM 5355 O O . LEU D 1 100 ? -4.012 32.533 -33.639 1.00 27.86 93 LEU D O 1
ATOM 5360 N N . PHE D 1 101 ? -4.249 33.057 -35.810 1.00 25.78 94 PHE D N 1
ATOM 5361 C CA . PHE D 1 101 ? -3.008 33.848 -35.838 1.00 26.29 94 PHE D CA 1
ATOM 5362 C C . PHE D 1 101 ? -3.117 35.073 -34.939 1.00 31.61 94 PHE D C 1
ATOM 5363 O O . PHE D 1 101 ? -2.107 35.588 -34.444 1.00 29.65 94 PHE D O 1
ATOM 5371 N N . ALA D 1 102 ? -4.336 35.543 -34.713 1.00 27.53 95 ALA D N 1
ATOM 5372 C CA . ALA D 1 102 ? -4.538 36.729 -33.883 1.00 31.10 95 ALA D CA 1
ATOM 5373 C C . ALA D 1 102 ? -4.636 36.445 -32.375 1.00 31.90 95 ALA D C 1
ATOM 5374 O O . ALA D 1 102 ? -4.599 37.374 -31.584 1.00 29.24 95 ALA D O 1
ATOM 5376 N N . ARG D 1 103 ? -4.786 35.184 -31.977 1.00 25.11 96 ARG D N 1
ATOM 5377 C CA . ARG D 1 103 ? -4.945 34.858 -30.553 1.00 32.48 96 ARG D CA 1
ATOM 5378 C C . ARG D 1 103 ? -3.659 35.063 -29.762 1.00 29.20 96 ARG D C 1
ATOM 5379 O O . ARG D 1 103 ? -2.562 34.799 -30.252 1.00 28.30 96 ARG D O 1
ATOM 5387 N N . LYS D 1 104 ? -3.793 35.519 -28.523 1.00 30.71 97 LYS D N 1
ATOM 5388 C CA . LYS D 1 104 ? -2.609 35.776 -27.699 1.00 29.20 97 LYS D CA 1
ATOM 5389 C C . LYS D 1 104 ? -2.369 34.727 -26.607 1.00 32.65 97 LYS D C 1
ATOM 5390 O O . LYS D 1 104 ? -1.427 34.851 -25.818 1.00 29.41 97 LYS D O 1
ATOM 5396 N N . ASP D 1 105 ? -3.189 33.678 -26.574 1.00 26.40 98 ASP D N 1
ATOM 5397 C CA . ASP D 1 105 ? -3.025 32.643 -25.537 1.00 24.49 98 ASP D CA 1
ATOM 5398 C C . ASP D 1 105 ? -2.173 31.461 -26.001 1.00 28.45 98 ASP D C 1
ATOM 5399 O O . ASP D 1 105 ? -2.081 30.426 -25.332 1.00 29.18 98 ASP D O 1
ATOM 5404 N N . PHE D 1 106 ? -1.570 31.612 -27.170 1.00 25.95 99 PHE D N 1
ATOM 5405 C CA . PHE D 1 106 ? -0.516 30.720 -27.623 1.00 22.18 99 PHE D CA 1
ATOM 5406 C C . PHE D 1 106 ? 0.243 31.455 -28.722 1.00 28.53 99 PHE D C 1
ATOM 5407 O O . PHE D 1 106 ? -0.132 32.571 -29.086 1.00 29.04 99 PHE D O 1
ATOM 5415 N N . THR D 1 107 ? 1.286 30.833 -29.263 1.00 23.51 100 THR D N 1
ATOM 5416 C CA . THR D 1 107 ? 1.973 31.391 -30.424 1.00 33.45 100 THR D CA 1
ATOM 5417 C C . THR D 1 107 ? 2.063 30.377 -31.573 1.00 37.58 100 THR D C 1
ATOM 5418 O O . THR D 1 107 ? 2.307 29.196 -31.331 1.00 36.90 100 THR D O 1
ATOM 5422 N N . VAL D 1 108 ? 1.873 30.836 -32.814 1.00 34.64 101 VAL D N 1
ATOM 5423 C CA . VAL D 1 108 ? 1.981 29.956 -33.983 1.00 31.62 101 VAL D CA 1
ATOM 5424 C C . VAL D 1 108 ? 3.441 29.766 -34.396 1.00 38.32 101 VAL D C 1
ATOM 5425 O O . VAL D 1 108 ? 4.175 30.742 -34.574 1.00 38.70 101 VAL D O 1
ATOM 5429 N N . VAL D 1 109 ? 3.885 28.516 -34.510 1.00 32.99 102 VAL D N 1
ATOM 5430 C CA . VAL D 1 109 ? 5.299 28.273 -34.811 1.00 39.21 102 VAL D CA 1
ATOM 5431 C C . VAL D 1 109 ? 5.562 27.601 -36.156 1.00 39.41 102 VAL D C 1
ATOM 5432 O O . VAL D 1 109 ? 6.701 27.528 -36.600 1.00 42.13 102 VAL D O 1
ATOM 5436 N N . ASP D 1 110 ? 4.521 27.089 -36.800 1.00 39.60 103 ASP D N 1
ATOM 5437 C CA . ASP D 1 110 ? 4.682 26.460 -38.111 1.00 41.91 103 ASP D CA 1
ATOM 5438 C C . ASP D 1 110 ? 3.315 26.334 -38.771 1.00 40.51 103 ASP D C 1
ATOM 5439 O O . ASP D 1 110 ? 2.289 26.420 -38.101 1.00 32.24 103 ASP D O 1
ATOM 5444 N N . GLN D 1 111 ? 3.308 26.118 -40.082 1.00 41.88 104 GLN D N 1
ATOM 5445 C CA . GLN D 1 111 ? 2.069 25.912 -40.816 1.00 47.24 104 GLN D CA 1
ATOM 5446 C C . GLN D 1 111 ? 2.365 25.208 -42.147 1.00 56.85 104 GLN D C 1
ATOM 5447 O O . GLN D 1 111 ? 3.473 25.344 -42.687 1.00 53.90 104 GLN D O 1
ATOM 5453 N N . ARG D 1 112 ? 1.371 24.503 -42.691 1.00 57.21 105 ARG D N 1
ATOM 5454 C CA . ARG D 1 112 ? 1.498 23.874 -44.013 1.00 62.49 105 ARG D CA 1
ATOM 5455 C C . ARG D 1 112 ? 0.094 23.767 -44.653 1.00 59.95 105 ARG D C 1
ATOM 5456 O O . ARG D 1 112 ? -0.893 23.428 -43.992 1.00 53.79 105 ARG D O 1
ATOM 5464 N N . ASP D 1 113 ? 0.011 24.131 -45.932 1.00 64.43 106 ASP D N 1
ATOM 5465 C CA . ASP D 1 113 ? -1.270 24.338 -46.609 1.00 66.23 106 ASP D CA 1
ATOM 5466 C C . ASP D 1 113 ? -1.564 23.377 -47.770 1.00 85.22 106 ASP D C 1
ATOM 5467 O O . ASP D 1 113 ? -1.082 23.590 -48.889 1.00 76.24 106 ASP D O 1
ATOM 5472 N N . TYR D 1 114 ? -2.349 22.327 -47.489 1.00 102.19 107 TYR D N 1
ATOM 5473 C CA . TYR D 1 114 ? -2.935 21.449 -48.537 1.00 111.68 107 TYR D CA 1
ATOM 5474 C C . TYR D 1 114 ? -4.307 21.820 -49.028 1.00 118.13 107 TYR D C 1
ATOM 5475 O O . TYR D 1 114 ? -5.022 20.985 -49.621 1.00 120.30 107 TYR D O 1
ATOM 5484 N N . ILE D 1 115 ? -4.687 23.057 -48.779 1.00 99.96 108 ILE D N 1
ATOM 5485 C CA . ILE D 1 115 ? -5.901 23.468 -49.394 1.00 87.43 108 ILE D CA 1
ATOM 5486 C C . ILE D 1 115 ? -5.494 23.882 -50.814 1.00 98.62 108 ILE D C 1
ATOM 5487 O O . ILE D 1 115 ? -6.147 23.513 -51.801 1.00 102.15 108 ILE D O 1
ATOM 5492 N N . ALA D 1 116 ? -4.389 24.619 -50.895 1.00 98.59 109 ALA D N 1
ATOM 5493 C CA . ALA D 1 116 ? -3.811 25.053 -52.156 1.00 94.94 109 ALA D CA 1
ATOM 5494 C C . ALA D 1 116 ? -3.413 23.867 -53.029 1.00 90.20 109 ALA D C 1
ATOM 5495 O O . ALA D 1 116 ? -3.881 23.741 -54.159 1.00 89.54 109 ALA D O 1
ATOM 5497 N N . SER D 1 121 ? -2.609 11.981 -53.182 1.00 81.24 114 SER D N 1
ATOM 5498 C CA . SER D 1 121 ? -3.584 11.091 -52.559 1.00 75.82 114 SER D CA 1
ATOM 5499 C C . SER D 1 121 ? -5.012 11.618 -52.687 1.00 69.00 114 SER D C 1
ATOM 5500 O O . SER D 1 121 ? -5.962 10.838 -52.788 1.00 68.21 114 SER D O 1
ATOM 5503 N N . GLY D 1 122 ? -5.145 12.943 -52.675 1.00 59.01 115 GLY D N 1
ATOM 5504 C CA . GLY D 1 122 ? -6.434 13.615 -52.689 1.00 49.35 115 GLY D CA 1
ATOM 5505 C C . GLY D 1 122 ? -6.683 14.282 -51.346 1.00 51.30 115 GLY D C 1
ATOM 5506 O O . GLY D 1 122 ? -7.759 14.833 -51.075 1.00 49.49 115 GLY D O 1
ATOM 5507 N N . TYR D 1 123 ? -5.665 14.226 -50.494 1.00 55.09 116 TYR D N 1
ATOM 5508 C CA . TYR D 1 123 ? -5.739 14.802 -49.158 1.00 56.90 116 TYR D CA 1
ATOM 5509 C C . TYR D 1 123 ? -5.818 16.324 -49.180 1.00 56.55 116 TYR D C 1
ATOM 5510 O O . TYR D 1 123 ? -4.980 16.985 -49.790 1.00 50.19 116 TYR D O 1
ATOM 5519 N N . ARG D 1 124 ? -6.844 16.872 -48.534 1.00 57.06 117 ARG D N 1
ATOM 5520 C CA . ARG D 1 124 ? -6.955 18.317 -48.354 1.00 56.57 117 ARG D CA 1
ATOM 5521 C C . ARG D 1 124 ? -7.089 18.642 -46.871 1.00 56.21 117 ARG D C 1
ATOM 5522 O O . ARG D 1 124 ? -7.925 18.049 -46.172 1.00 50.35 117 ARG D O 1
ATOM 5530 N N . SER D 1 125 ? -6.256 19.574 -46.408 1.00 48.41 118 SER D N 1
ATOM 5531 C CA . SER D 1 125 ? -6.275 20.051 -45.033 1.00 49.87 118 SER D CA 1
ATOM 5532 C C . SER D 1 125 ? -5.286 21.197 -44.870 1.00 52.44 118 SER D C 1
ATOM 5533 O O . SER D 1 125 ? -4.243 21.212 -45.509 1.00 56.37 118 SER D O 1
ATOM 5536 N N . TYR D 1 126 ? -5.628 22.169 -44.034 1.00 41.42 119 TYR D N 1
ATOM 5537 C CA . TYR D 1 126 ? -4.661 23.188 -43.652 1.00 42.42 119 TYR D CA 1
ATOM 5538 C C . TYR D 1 126 ? -4.121 22.853 -42.267 1.00 36.27 119 TYR D C 1
ATOM 5539 O O . TYR D 1 126 ? -4.883 22.534 -41.370 1.00 33.57 119 TYR D O 1
ATOM 5548 N N . HIS D 1 127 ? -2.807 22.906 -42.101 1.00 34.20 120 HIS D N 1
ATOM 5549 C CA . HIS D 1 127 ? -2.209 22.595 -40.805 1.00 37.57 120 HIS D CA 1
ATOM 5550 C C . HIS D 1 127 ? -1.532 23.815 -40.220 1.00 39.26 120 HIS D C 1
ATOM 5551 O O . HIS D 1 127 ? -0.885 24.574 -40.933 1.00 36.58 120 HIS D O 1
ATOM 5558 N N . LEU D 1 128 ? -1.657 23.996 -38.916 1.00 39.46 121 LEU D N 1
ATOM 5559 C CA . LEU D 1 128 ? -0.735 24.885 -38.248 1.00 40.62 121 LEU D CA 1
ATOM 5560 C C . LEU D 1 128 ? -0.314 24.243 -36.937 1.00 38.40 121 LEU D C 1
ATOM 5561 O O . LEU D 1 128 ? -0.979 23.344 -36.422 1.00 36.61 121 LEU D O 1
ATOM 5566 N N . VAL D 1 129 ? 0.808 24.703 -36.408 1.00 33.47 122 VAL D N 1
ATOM 5567 C CA . VAL D 1 129 ? 1.326 24.162 -35.178 1.00 25.51 122 VAL D CA 1
ATOM 5568 C C . VAL D 1 129 ? 1.496 25.318 -34.204 1.00 31.58 122 VAL D C 1
ATOM 5569 O O . VAL D 1 129 ? 2.104 26.335 -34.554 1.00 32.88 122 VAL D O 1
ATOM 5573 N N . VAL D 1 130 ? 0.963 25.175 -32.998 1.00 28.79 123 VAL D N 1
ATOM 5574 C CA . VAL D 1 130 ? 1.106 26.232 -31.995 1.00 32.64 123 VAL D CA 1
ATOM 5575 C C . VAL D 1 130 ? 1.914 25.731 -30.829 1.00 33.88 123 VAL D C 1
ATOM 5576 O O . VAL D 1 130 ? 2.012 24.521 -30.601 1.00 29.53 123 VAL D O 1
ATOM 5580 N N . LEU D 1 131 ? 2.512 26.677 -30.114 1.00 33.55 124 LEU D N 1
ATOM 5581 C CA . LEU D 1 131 ? 3.183 26.404 -28.854 1.00 30.28 124 LEU D CA 1
ATOM 5582 C C . LEU D 1 131 ? 2.297 26.926 -27.732 1.00 32.57 124 LEU D C 1
ATOM 5583 O O . LEU D 1 131 ? 2.091 28.144 -27.618 1.00 30.31 124 LEU D O 1
ATOM 5588 N N . TYR D 1 132 ? 1.759 26.008 -26.928 1.00 26.06 125 TYR D N 1
ATOM 5589 C CA . TYR D 1 132 ? 0.781 26.333 -25.894 1.00 27.94 125 TYR D CA 1
ATOM 5590 C C . TYR D 1 132 ? 1.457 26.370 -24.516 1.00 32.60 125 TYR D C 1
ATOM 5591 O O . TYR D 1 132 ? 2.002 25.354 -24.073 1.00 29.83 125 TYR D O 1
ATOM 5600 N N . PRO D 1 133 ? 1.404 27.527 -23.831 1.00 32.07 126 PRO D N 1
ATOM 5601 C CA . PRO D 1 133 ? 2.076 27.714 -22.537 1.00 36.32 126 PRO D CA 1
ATOM 5602 C C . PRO D 1 133 ? 1.258 27.134 -21.383 1.00 41.36 126 PRO D C 1
ATOM 5603 O O . PRO D 1 133 ? 0.536 27.859 -20.689 1.00 39.82 126 PRO D O 1
ATOM 5607 N N . LEU D 1 134 ? 1.344 25.824 -21.203 1.00 28.35 127 LEU D N 1
ATOM 5608 C CA . LEU D 1 134 ? 0.567 25.145 -20.170 1.00 29.73 127 LEU D CA 1
ATOM 5609 C C . LEU D 1 134 ? 1.028 25.507 -18.750 1.00 33.67 127 LEU D C 1
ATOM 5610 O O . LEU D 1 134 ? 2.225 25.438 -18.449 1.00 30.12 127 LEU D O 1
ATOM 5615 N N . GLN D 1 135 ? 0.101 25.955 -17.900 1.00 29.13 128 GLN D N 1
ATOM 5616 C CA . GLN D 1 135 ? 0.426 26.222 -16.498 1.00 32.35 128 GLN D CA 1
ATOM 5617 C C . GLN D 1 135 ? 0.331 24.910 -15.731 1.00 38.85 128 GLN D C 1
ATOM 5618 O O . GLN D 1 135 ? -0.727 24.276 -15.693 1.00 42.23 128 GLN D O 1
ATOM 5624 N N . THR D 1 136 ? 1.432 24.494 -15.130 1.00 31.96 129 THR D N 1
ATOM 5625 C CA . THR D 1 136 ? 1.450 23.244 -14.392 1.00 41.46 129 THR D CA 1
ATOM 5626 C C . THR D 1 136 ? 1.719 23.549 -12.934 1.00 40.89 129 THR D C 1
ATOM 5627 O O . THR D 1 136 ? 1.933 24.701 -12.575 1.00 49.13 129 THR D O 1
ATOM 5631 N N . VAL D 1 137 ? 1.732 22.518 -12.100 1.00 48.20 130 VAL D N 1
ATOM 5632 C CA . VAL D 1 137 ? 2.029 22.710 -10.686 1.00 58.94 130 VAL D CA 1
ATOM 5633 C C . VAL D 1 137 ? 3.487 23.152 -10.510 1.00 67.41 130 VAL D C 1
ATOM 5634 O O . VAL D 1 137 ? 3.820 23.854 -9.556 1.00 70.06 130 VAL D O 1
ATOM 5638 N N . SER D 1 138 ? 4.354 22.725 -11.425 1.00 74.14 131 SER D N 1
ATOM 5639 C CA . SER D 1 138 ? 5.779 23.026 -11.326 1.00 75.38 131 SER D CA 1
ATOM 5640 C C . SER D 1 138 ? 6.169 24.256 -12.135 1.00 66.91 131 SER D C 1
ATOM 5641 O O . SER D 1 138 ? 7.358 24.516 -12.329 1.00 75.40 131 SER D O 1
ATOM 5644 N N . GLY D 1 139 ? 5.181 25.003 -12.618 1.00 49.36 132 GLY D N 1
ATOM 5645 C CA . GLY D 1 139 ? 5.471 26.184 -13.407 1.00 50.37 132 GLY D CA 1
ATOM 5646 C C . GLY D 1 139 ? 4.839 26.059 -14.779 1.00 55.72 132 GLY D C 1
ATOM 5647 O O . GLY D 1 139 ? 3.744 25.519 -14.921 1.00 63.18 132 GLY D O 1
ATOM 5648 N N . GLU D 1 140 ? 5.520 26.591 -15.786 1.00 49.50 133 GLU D N 1
ATOM 5649 C CA . GLU D 1 140 ? 5.046 26.530 -17.165 1.00 50.44 133 GLU D CA 1
ATOM 5650 C C . GLU D 1 140 ? 5.674 25.392 -17.963 1.00 53.52 133 GLU D C 1
ATOM 5651 O O . GLU D 1 140 ? 6.853 25.067 -17.800 1.00 52.05 133 GLU D O 1
ATOM 5657 N N . LYS D 1 141 ? 4.888 24.819 -18.862 1.00 42.15 134 LYS D N 1
ATOM 5658 C CA . LYS D 1 141 ? 5.419 23.889 -19.837 1.00 43.92 134 LYS D CA 1
ATOM 5659 C C . LYS D 1 141 ? 4.869 24.260 -21.203 1.00 37.37 134 LYS D C 1
ATOM 5660 O O . LYS D 1 141 ? 3.647 24.277 -21.414 1.00 39.51 134 LYS D O 1
ATOM 5666 N N . HIS D 1 142 ? 5.758 24.576 -22.130 1.00 33.96 135 HIS D N 1
ATOM 5667 C CA . HIS D 1 142 ? 5.315 24.892 -23.483 1.00 35.79 135 HIS D CA 1
ATOM 5668 C C . HIS D 1 142 ? 5.183 23.619 -24.306 1.00 41.95 135 HIS D C 1
ATOM 5669 O O . HIS D 1 142 ? 6.159 22.888 -24.499 1.00 44.94 135 HIS D O 1
ATOM 5676 N N . VAL D 1 143 ? 3.975 23.337 -24.783 1.00 31.87 136 VAL D N 1
ATOM 5677 C CA . VAL D 1 143 ? 3.799 22.139 -25.570 1.00 33.37 136 VAL D CA 1
ATOM 5678 C C . VAL D 1 143 ? 3.327 22.476 -26.974 1.00 36.42 136 VAL D C 1
ATOM 5679 O O . VAL D 1 143 ? 2.534 23.409 -27.196 1.00 30.07 136 VAL D O 1
ATOM 5683 N N . LEU D 1 144 ? 3.841 21.694 -27.913 1.00 26.59 137 LEU D N 1
ATOM 5684 C CA . LEU D 1 144 ? 3.462 21.780 -29.314 1.00 31.38 137 LEU D CA 1
ATOM 5685 C C . LEU D 1 144 ? 2.126 21.099 -29.507 1.00 33.05 137 LEU D C 1
ATOM 5686 O O . LEU D 1 144 ? 1.897 19.989 -29.007 1.00 30.08 137 LEU D O 1
ATOM 5691 N N . VAL D 1 145 ? 1.232 21.790 -30.201 1.00 27.96 138 VAL D N 1
ATOM 5692 C CA . VAL D 1 145 ? -0.085 21.255 -30.526 1.00 30.44 138 VAL D CA 1
ATOM 5693 C C . VAL D 1 145 ? -0.365 21.525 -31.998 1.00 31.51 138 VAL D C 1
ATOM 5694 O O . VAL D 1 145 ? -0.284 22.675 -32.451 1.00 28.79 138 VAL D O 1
ATOM 5698 N N . GLU D 1 146 ? -0.654 20.468 -32.753 1.00 28.78 139 GLU D N 1
ATOM 5699 C CA . GLU D 1 146 ? -1.008 20.627 -34.162 1.00 32.14 139 GLU D CA 1
ATOM 5700 C C . GLU D 1 146 ? -2.500 20.919 -34.302 1.00 38.10 139 GLU D C 1
ATOM 5701 O O . GLU D 1 146 ? -3.332 20.226 -33.719 1.00 35.70 139 GLU D O 1
ATOM 5707 N N . ILE D 1 147 ? -2.835 21.942 -35.080 1.00 31.99 140 ILE D N 1
ATOM 5708 C CA . ILE D 1 147 ? -4.227 22.263 -35.342 1.00 29.95 140 ILE D CA 1
ATOM 5709 C C . ILE D 1 147 ? -4.480 22.149 -36.839 1.00 35.63 140 ILE D C 1
ATOM 5710 O O . ILE D 1 147 ? -3.878 22.874 -37.631 1.00 36.45 140 ILE D O 1
ATOM 5715 N N . GLN D 1 148 ? -5.375 21.249 -37.223 1.00 28.00 141 GLN D N 1
ATOM 5716 C CA . GLN D 1 148 ? -5.755 21.127 -38.626 1.00 35.46 141 GLN D CA 1
ATOM 5717 C C . GLN D 1 148 ? -7.108 21.766 -38.843 1.00 34.10 141 GLN D C 1
ATOM 5718 O O . GLN D 1 148 ? -8.003 21.666 -37.994 1.00 34.10 141 GLN D O 1
ATOM 5724 N N . ILE D 1 149 ? -7.255 22.441 -39.973 1.00 31.71 142 ILE D N 1
ATOM 5725 C CA . ILE D 1 149 ? -8.525 23.061 -40.307 1.00 26.88 142 ILE D CA 1
ATOM 5726 C C . ILE D 1 149 ? -8.992 22.417 -41.618 1.00 24.15 142 ILE D C 1
ATOM 5727 O O . ILE D 1 149 ? -8.229 22.358 -42.573 1.00 26.98 142 ILE D O 1
ATOM 5732 N N . ARG D 1 150 ? -10.227 21.915 -41.638 1.00 24.75 143 ARG D N 1
ATOM 5733 C CA . ARG D 1 150 ? -10.743 21.118 -42.764 1.00 35.55 143 ARG D CA 1
ATOM 5734 C C . ARG D 1 150 ? -12.192 21.447 -43.024 1.00 25.25 143 ARG D C 1
ATOM 5735 O O . ARG D 1 150 ? -12.899 21.768 -42.083 1.00 23.65 143 ARG D O 1
ATOM 5743 N N . THR D 1 151 ? -12.676 21.325 -44.260 1.00 25.69 144 THR D N 1
ATOM 5744 C CA . THR D 1 151 ? -14.143 21.314 -44.406 1.00 25.30 144 THR D CA 1
ATOM 5745 C C . THR D 1 151 ? -14.669 19.980 -43.910 1.00 24.75 144 THR D C 1
ATOM 5746 O O . THR D 1 151 ? -13.922 18.995 -43.839 1.00 26.78 144 THR D O 1
ATOM 5750 N N . LEU D 1 152 ? -15.969 19.936 -43.629 1.00 19.85 145 LEU D N 1
ATOM 5751 C CA . LEU D 1 152 ? -16.628 18.713 -43.231 1.00 19.15 145 LEU D CA 1
ATOM 5752 C C . LEU D 1 152 ? -16.373 17.608 -44.263 1.00 26.54 145 LEU D C 1
ATOM 5753 O O . LEU D 1 152 ? -16.047 16.468 -43.908 1.00 23.53 145 LEU D O 1
ATOM 5758 N N . ALA D 1 153 ? -16.489 17.961 -45.537 1.00 22.61 146 ALA D N 1
ATOM 5759 C CA . ALA D 1 153 ? -16.349 16.969 -46.613 1.00 31.89 146 ALA D CA 1
ATOM 5760 C C . ALA D 1 153 ? -14.905 16.451 -46.711 1.00 35.68 146 ALA D C 1
ATOM 5761 O O . ALA D 1 153 ? -14.679 15.241 -46.823 1.00 31.48 146 ALA D O 1
ATOM 5763 N N . MET D 1 154 ? -13.938 17.367 -46.618 1.00 33.50 147 MET D N 1
ATOM 5764 C CA . MET D 1 154 ? -12.520 17.004 -46.480 1.00 31.49 147 MET D CA 1
ATOM 5765 C C . MET D 1 154 ? -12.293 16.089 -45.268 1.00 27.47 147 MET D C 1
ATOM 5766 O O . MET D 1 154 ? -11.562 15.099 -45.346 1.00 33.99 147 MET D O 1
ATOM 5771 N N . ASN D 1 155 ? -12.893 16.429 -44.136 1.00 25.45 148 ASN D N 1
ATOM 5772 C CA . ASN D 1 155 ? -12.647 15.658 -42.918 1.00 32.71 148 ASN D CA 1
ATOM 5773 C C . ASN D 1 155 ? -13.181 14.240 -43.043 1.00 40.11 148 ASN D C 1
ATOM 5774 O O . ASN D 1 155 ? -12.567 13.285 -42.548 1.00 34.65 148 ASN D O 1
ATOM 5779 N N . PHE D 1 156 ? -14.336 14.117 -43.691 1.00 31.40 149 PHE D N 1
ATOM 5780 C CA . PHE D 1 156 ? -14.943 12.809 -43.958 1.00 35.86 149 PHE D CA 1
ATOM 5781 C C . PHE D 1 156 ? -13.982 11.917 -44.727 1.00 37.10 149 PHE D C 1
ATOM 5782 O O . PHE D 1 156 ? -13.678 10.794 -44.310 1.00 32.45 149 PHE D O 1
ATOM 5790 N N . TRP D 1 157 ? -13.512 12.429 -45.855 1.00 32.66 150 TRP D N 1
ATOM 5791 C CA . TRP D 1 157 ? -12.562 11.697 -46.699 1.00 35.68 150 TRP D CA 1
ATOM 5792 C C . TRP D 1 157 ? -11.277 11.321 -45.930 1.00 37.07 150 TRP D C 1
ATOM 5793 O O . TRP D 1 157 ? -10.830 10.172 -45.945 1.00 38.18 150 TRP D O 1
ATOM 5804 N N . ALA D 1 158 ? -10.688 12.290 -45.243 1.00 39.85 151 ALA D N 1
ATOM 5805 C CA . ALA D 1 158 ? -9.454 12.041 -44.498 1.00 45.23 151 ALA D CA 1
ATOM 5806 C C . ALA D 1 158 ? -9.656 11.013 -43.368 1.00 38.22 151 ALA D C 1
ATOM 5807 O O . ALA D 1 158 ? -8.760 10.231 -43.047 1.00 31.30 151 ALA D O 1
ATOM 5809 N N . THR D 1 159 ? -10.832 11.027 -42.750 1.00 36.28 152 THR D N 1
ATOM 5810 C CA . THR D 1 159 ? -11.128 10.070 -41.691 1.00 36.11 152 THR D CA 1
ATOM 5811 C C . THR D 1 159 ? -11.121 8.670 -42.262 1.00 38.72 152 THR D C 1
ATOM 5812 O O . THR D 1 159 ? -10.609 7.723 -41.652 1.00 35.39 152 THR D O 1
ATOM 5816 N N . ILE D 1 160 ? -11.686 8.542 -43.453 1.00 30.56 153 ILE D N 1
ATOM 5817 C CA . ILE D 1 160 ? -11.718 7.249 -44.095 1.00 25.92 153 ILE D CA 1
ATOM 5818 C C . ILE D 1 160 ? -10.347 6.764 -44.496 1.00 28.26 153 ILE D C 1
ATOM 5819 O O . ILE D 1 160 ? -10.004 5.611 -44.247 1.00 36.49 153 ILE D O 1
ATOM 5824 N N . GLU D 1 161 ? -9.558 7.632 -45.128 1.00 28.95 154 GLU D N 1
ATOM 5825 C CA . GLU D 1 161 ? -8.216 7.243 -45.563 1.00 20.95 154 GLU D CA 1
ATOM 5826 C C . GLU D 1 161 ? -7.383 6.804 -44.346 1.00 25.24 154 GLU D C 1
ATOM 5827 O O . GLU D 1 161 ? -6.620 5.838 -44.404 1.00 30.39 154 GLU D O 1
ATOM 5833 N N . HIS D 1 162 ? -7.525 7.528 -43.244 1.00 25.51 155 HIS D N 1
ATOM 5834 C CA . HIS D 1 162 ? -6.746 7.214 -42.057 1.00 33.95 155 HIS D CA 1
ATOM 5835 C C . HIS D 1 162 ? -7.119 5.832 -41.544 1.00 32.98 155 HIS D C 1
ATOM 5836 O O . HIS D 1 162 ? -6.247 5.042 -41.191 1.00 35.28 155 HIS D O 1
ATOM 5843 N N . SER D 1 163 ? -8.419 5.541 -41.517 1.00 33.50 156 SER D N 1
ATOM 5844 C CA . SER D 1 163 ? -8.897 4.227 -41.096 1.00 39.65 156 SER D CA 1
ATOM 5845 C C . SER D 1 163 ? -8.364 3.127 -42.012 1.00 38.27 156 SER D C 1
ATOM 5846 O O . SER D 1 163 ? -7.951 2.064 -41.536 1.00 35.81 156 SER D O 1
ATOM 5849 N N . LEU D 1 164 ? -8.386 3.380 -43.321 1.00 28.05 157 LEU D N 1
ATOM 5850 C CA . LEU D 1 164 ? -7.868 2.406 -44.296 1.00 28.76 157 LEU D CA 1
ATOM 5851 C C . LEU D 1 164 ? -6.349 2.230 -44.178 1.00 39.60 157 LEU D C 1
ATOM 5852 O O . LEU D 1 164 ? -5.809 1.124 -44.368 1.00 39.00 157 LEU D O 1
ATOM 5857 N N . ASN D 1 165 ? -5.651 3.332 -43.911 1.00 40.09 158 ASN D N 1
ATOM 5858 C CA . ASN D 1 165 ? -4.200 3.264 -43.729 1.00 39.05 158 ASN D CA 1
ATOM 5859 C C . ASN D 1 165 ? -3.843 2.439 -42.502 1.00 44.74 158 ASN D C 1
ATOM 5860 O O . ASN D 1 165 ? -2.821 1.748 -42.479 1.00 53.96 158 ASN D O 1
ATOM 5865 N N . TYR D 1 166 ? -4.709 2.487 -41.496 1.00 41.44 159 TYR D N 1
ATOM 5866 C CA . TYR D 1 166 ? -4.552 1.644 -40.315 1.00 43.81 159 TYR D CA 1
ATOM 5867 C C . TYR D 1 166 ? -4.854 0.176 -40.636 1.00 38.88 159 TYR D C 1
ATOM 5868 O O . TYR D 1 166 ? -4.091 -0.708 -40.250 1.00 41.24 159 TYR D O 1
ATOM 5877 N N . LYS D 1 167 ? -5.973 -0.074 -41.319 1.00 41.63 160 LYS D N 1
ATOM 5878 C CA . LYS D 1 167 ? -6.370 -1.431 -41.698 1.00 45.73 160 LYS D CA 1
ATOM 5879 C C . LYS D 1 167 ? -5.308 -2.143 -42.524 1.00 48.04 160 LYS D C 1
ATOM 5880 O O . LYS D 1 167 ? -5.049 -3.333 -42.328 1.00 50.92 160 LYS D O 1
ATOM 5886 N N . TYR D 1 168 ? -4.675 -1.397 -43.423 1.00 34.91 161 TYR D N 1
ATOM 5887 C CA . TYR D 1 168 ? -3.719 -1.973 -44.361 1.00 46.74 161 TYR D CA 1
ATOM 5888 C C . TYR D 1 168 ? -2.265 -1.648 -43.988 1.00 40.23 161 TYR D C 1
ATOM 5889 O O . TYR D 1 168 ? -1.379 -1.670 -44.846 1.00 39.86 161 TYR D O 1
ATOM 5898 N N . SER D 1 169 ? -2.047 -1.289 -42.722 1.00 41.50 162 SER D N 1
ATOM 5899 C CA . SER D 1 169 ? -0.715 -1.003 -42.199 1.00 47.11 162 SER D CA 1
ATOM 5900 C C . SER D 1 169 ? 0.097 -0.027 -43.063 1.00 47.80 162 SER D C 1
ATOM 5901 O O . SER D 1 169 ? 1.288 -0.239 -43.304 1.00 46.97 162 SER D O 1
ATOM 5904 N N . GLY D 1 170 ? -0.555 1.024 -43.546 1.00 44.80 163 GLY D N 1
ATOM 5905 C CA . GLY D 1 170 ? 0.141 2.103 -44.234 1.00 36.39 163 GLY D CA 1
ATOM 5906 C C . GLY D 1 170 ? 0.348 1.987 -45.736 1.00 42.50 163 GLY D C 1
ATOM 5907 O O . GLY D 1 170 ? 0.991 2.852 -46.346 1.00 45.89 163 GLY D O 1
ATOM 5908 N N . ASN D 1 171 ? -0.110 0.901 -46.344 1.00 46.57 164 ASN D N 1
ATOM 5909 C CA . ASN D 1 171 ? -0.097 0.848 -47.809 1.00 51.86 164 ASN D CA 1
ATOM 5910 C C . ASN D 1 171 ? -1.418 0.253 -48.322 1.00 47.61 164 ASN D C 1
ATOM 5911 O O . ASN D 1 171 ? -1.658 -0.956 -48.289 1.00 41.82 164 ASN D O 1
ATOM 5916 N N . ILE D 1 172 ? -2.314 1.147 -48.717 1.00 49.49 165 ILE D N 1
ATOM 5917 C CA . ILE D 1 172 ? -3.630 0.776 -49.214 1.00 51.48 165 ILE D CA 1
ATOM 5918 C C . ILE D 1 172 ? -3.431 0.093 -50.561 1.00 42.38 165 ILE D C 1
ATOM 5919 O O . ILE D 1 172 ? -2.655 0.577 -51.375 1.00 45.98 165 ILE D O 1
ATOM 5924 N N . PRO D 1 173 ? -4.083 -1.055 -50.791 1.00 43.09 166 PRO D N 1
ATOM 5925 C CA . PRO D 1 173 ? -3.895 -1.639 -52.130 1.00 36.65 166 PRO D CA 1
ATOM 5926 C C . PRO D 1 173 ? -4.484 -0.711 -53.198 1.00 47.95 166 PRO D C 1
ATOM 5927 O O . PRO D 1 173 ? -5.454 -0.018 -52.894 1.00 34.02 166 PRO D O 1
ATOM 5931 N N . GLU D 1 174 ? -3.939 -0.688 -54.414 1.00 50.44 167 GLU D N 1
ATOM 5932 C CA . GLU D 1 174 ? -4.393 0.317 -55.384 1.00 55.78 167 GLU D CA 1
ATOM 5933 C C . GLU D 1 174 ? -5.832 0.198 -55.863 1.00 47.19 167 GLU D C 1
ATOM 5934 O O . GLU D 1 174 ? -6.414 1.207 -56.237 1.00 60.01 167 GLU D O 1
ATOM 5940 N N . LYS D 1 175 ? -6.425 -0.989 -55.882 1.00 45.30 168 LYS D N 1
ATOM 5941 C CA . LYS D 1 175 ? -7.808 -1.040 -56.344 1.00 55.36 168 LYS D CA 1
ATOM 5942 C C . LYS D 1 175 ? -8.701 -0.310 -55.341 1.00 60.34 168 LYS D C 1
ATOM 5943 O O . LYS D 1 175 ? -9.760 0.214 -55.709 1.00 52.09 168 LYS D O 1
ATOM 5949 N N . VAL D 1 176 ? -8.276 -0.268 -54.080 1.00 50.42 169 VAL D N 1
ATOM 5950 C CA . VAL D 1 176 ? -8.971 0.523 -53.063 1.00 45.67 169 VAL D CA 1
ATOM 5951 C C . VAL D 1 176 ? -8.476 1.975 -53.115 1.00 38.40 169 VAL D C 1
ATOM 5952 O O . VAL D 1 176 ? -9.261 2.912 -52.997 1.00 45.63 169 VAL D O 1
ATOM 5956 N N . LYS D 1 177 ? -7.181 2.167 -53.339 1.00 46.82 170 LYS D N 1
ATOM 5957 C CA . LYS D 1 177 ? -6.613 3.519 -53.389 1.00 48.42 170 LYS D CA 1
ATOM 5958 C C . LYS D 1 177 ? -7.160 4.365 -54.556 1.00 53.05 170 LYS D C 1
ATOM 5959 O O . LYS D 1 177 ? -7.321 5.591 -54.425 1.00 42.54 170 LYS D O 1
ATOM 5965 N N . LEU D 1 178 ? -7.424 3.716 -55.694 1.00 45.36 171 LEU D N 1
ATOM 5966 C CA . LEU D 1 178 ? -8.013 4.391 -56.855 1.00 47.10 171 LEU D CA 1
ATOM 5967 C C . LEU D 1 178 ? -9.375 5.004 -56.498 1.00 38.87 171 LEU D C 1
ATOM 5968 O O . LEU D 1 178 ? -9.642 6.150 -56.830 1.00 34.38 171 LEU D O 1
ATOM 5973 N N . ARG D 1 179 ? -10.219 4.231 -55.815 1.00 41.80 172 ARG D N 1
ATOM 5974 C CA . ARG D 1 179 ? -11.568 4.671 -55.449 1.00 44.70 172 ARG D CA 1
ATOM 5975 C C . ARG D 1 179 ? -11.527 5.801 -54.428 1.00 40.00 172 ARG D C 1
ATOM 5976 O O . ARG D 1 179 ? -12.342 6.711 -54.440 1.00 32.27 172 ARG D O 1
ATOM 5984 N N . LEU D 1 180 ? -10.549 5.712 -53.537 1.00 34.57 173 LEU D N 1
ATOM 5985 C CA . LEU D 1 180 ? -10.309 6.710 -52.511 1.00 39.12 173 LEU D CA 1
ATOM 5986 C C . LEU D 1 180 ? -9.974 8.045 -53.193 1.00 34.77 173 LEU D C 1
ATOM 5987 O O . LEU D 1 180 ? -10.382 9.119 -52.727 1.00 40.24 173 LEU D O 1
ATOM 5992 N N . GLN D 1 181 ? -9.234 7.979 -54.301 1.00 32.72 174 GLN D N 1
ATOM 5993 C CA . GLN D 1 181 ? -8.955 9.175 -55.094 1.00 38.18 174 GLN D CA 1
ATOM 5994 C C . GLN D 1 181 ? -10.225 9.706 -55.782 1.00 42.96 174 GLN D C 1
ATOM 5995 O O . GLN D 1 181 ? -10.456 10.912 -55.800 1.00 38.45 174 GLN D O 1
ATOM 6001 N N . ARG D 1 182 ? -11.047 8.809 -56.335 1.00 35.78 175 ARG D N 1
ATOM 6002 C CA . ARG D 1 182 ? -12.319 9.227 -56.916 1.00 39.22 175 ARG D CA 1
ATOM 6003 C C . ARG D 1 182 ? -13.144 9.867 -55.782 1.00 45.36 175 ARG D C 1
ATOM 6004 O O . ARG D 1 182 ? -13.814 10.883 -55.987 1.00 44.27 175 ARG D O 1
ATOM 6012 N N . ALA D 1 183 ? -13.079 9.300 -54.578 1.00 27.41 176 ALA D N 1
ATOM 6013 C CA . ALA D 1 183 ? -13.875 9.886 -53.470 1.00 29.20 176 ALA D CA 1
ATOM 6014 C C . ALA D 1 183 ? -13.406 11.295 -53.084 1.00 39.54 176 ALA D C 1
ATOM 6015 O O . ALA D 1 183 ? -14.219 12.165 -52.725 1.00 35.64 176 ALA D O 1
ATOM 6017 N N . SER D 1 184 ? -12.095 11.514 -53.117 1.00 36.25 177 SER D N 1
ATOM 6018 C CA . SER D 1 184 ? -11.554 12.829 -52.793 1.00 37.09 177 SER D CA 1
ATOM 6019 C C . SER D 1 184 ? -12.040 13.841 -53.811 1.00 32.11 177 SER D C 1
ATOM 6020 O O . SER D 1 184 ? -12.370 14.988 -53.469 1.00 32.05 177 SER D O 1
ATOM 6023 N N . GLU D 1 185 ? -12.101 13.411 -55.064 1.00 33.75 178 GLU D N 1
ATOM 6024 C CA . GLU D 1 185 ? -12.645 14.283 -56.103 1.00 41.70 178 GLU D CA 1
ATOM 6025 C C . GLU D 1 185 ? -14.139 14.570 -55.923 1.00 40.84 178 GLU D C 1
ATOM 6026 O O . GLU D 1 185 ? -14.588 15.693 -56.187 1.00 34.33 178 GLU D O 1
ATOM 6032 N N . ALA D 1 186 ? -14.911 13.578 -55.496 1.00 35.08 179 ALA D N 1
ATOM 6033 C CA . ALA D 1 186 ? -16.345 13.810 -55.202 1.00 36.92 179 ALA D CA 1
ATOM 6034 C C . ALA D 1 186 ? -16.574 14.805 -54.038 1.00 29.23 179 ALA D C 1
ATOM 6035 O O . ALA D 1 186 ? -17.494 15.626 -54.067 1.00 26.81 179 ALA D O 1
ATOM 6037 N N . ALA D 1 187 ? -15.774 14.677 -52.988 1.00 33.09 180 ALA D N 1
ATOM 6038 C CA . ALA D 1 187 ? -15.866 15.608 -51.874 1.00 30.94 180 ALA D CA 1
ATOM 6039 C C . ALA D 1 187 ? -15.531 17.039 -52.335 1.00 26.07 180 ALA D C 1
ATOM 6040 O O . ALA D 1 187 ? -16.226 18.001 -52.000 1.00 25.09 180 ALA D O 1
ATOM 6042 N N . SER D 1 188 ? -14.474 17.156 -53.130 1.00 26.76 181 SER D N 1
ATOM 6043 C CA . SER D 1 188 ? -14.038 18.449 -53.653 1.00 33.22 181 SER D CA 1
ATOM 6044 C C . SER D 1 188 ? -15.150 19.137 -54.443 1.00 32.89 181 SER D C 1
ATOM 6045 O O . SER D 1 188 ? -15.368 20.344 -54.328 1.00 36.50 181 SER D O 1
ATOM 6048 N N . ARG D 1 189 ? -15.864 18.359 -55.245 1.00 35.10 182 ARG D N 1
ATOM 6049 C CA . ARG D 1 189 ? -16.967 18.910 -56.031 1.00 31.07 182 ARG D CA 1
ATOM 6050 C C . ARG D 1 189 ? -18.150 19.381 -55.167 1.00 29.86 182 ARG D C 1
ATOM 6051 O O . ARG D 1 189 ? -18.827 20.369 -55.487 1.00 24.32 182 ARG D O 1
ATOM 6059 N N . LEU D 1 190 ? -18.422 18.665 -54.082 1.00 23.51 183 LEU D N 1
ATOM 6060 C CA . LEU D 1 190 ? -19.451 19.092 -53.154 1.00 22.38 183 LEU D CA 1
ATOM 6061 C C . LEU D 1 190 ? -19.061 20.444 -52.523 1.00 23.69 183 LEU D C 1
ATOM 6062 O O . LEU D 1 190 ? -19.896 21.348 -52.361 1.00 19.81 183 LEU D O 1
ATOM 6067 N N . ASP D 1 191 ? -17.802 20.553 -52.120 1.00 22.89 184 ASP D N 1
ATOM 6068 C CA . ASP D 1 191 ? -17.302 21.793 -51.521 1.00 27.58 184 ASP D CA 1
ATOM 6069 C C . ASP D 1 191 ? -17.382 22.951 -52.522 1.00 30.51 184 ASP D C 1
ATOM 6070 O O . ASP D 1 191 ? -17.729 24.082 -52.141 1.00 26.63 184 ASP D O 1
ATOM 6075 N N . GLU D 1 192 ? -17.089 22.671 -53.797 1.00 22.56 185 GLU D N 1
ATOM 6076 C CA . GLU D 1 192 ? -17.179 23.719 -54.828 1.00 29.20 185 GLU D CA 1
ATOM 6077 C C . GLU D 1 192 ? -18.595 24.266 -54.969 1.00 27.55 185 GLU D C 1
ATOM 6078 O O . GLU D 1 192 ? -18.768 25.475 -55.036 1.00 30.79 185 GLU D O 1
ATOM 6084 N N . GLU D 1 193 ? -19.617 23.407 -55.002 1.00 26.91 186 GLU D N 1
ATOM 6085 C CA . GLU D 1 193 ? -20.985 23.928 -55.066 1.00 23.56 186 GLU D CA 1
ATOM 6086 C C . GLU D 1 193 ? -21.385 24.705 -53.826 1.00 25.86 186 GLU D C 1
ATOM 6087 O O . GLU D 1 193 ? -22.112 25.690 -53.915 1.00 26.79 186 GLU D O 1
ATOM 6093 N N . MET D 1 194 ? -20.956 24.239 -52.660 1.00 26.85 187 MET D N 1
ATOM 6094 C CA . MET D 1 194 ? -21.253 24.964 -51.431 1.00 25.67 187 MET D CA 1
ATOM 6095 C C . MET D 1 194 ? -20.590 26.344 -51.442 1.00 27.72 187 MET D C 1
ATOM 6096 O O . MET D 1 194 ? -21.181 27.346 -50.979 1.00 25.20 187 MET D O 1
ATOM 6101 N N . SER D 1 195 ? -19.353 26.392 -51.932 1.00 24.27 188 SER D N 1
ATOM 6102 C CA . SER D 1 195 ? -18.627 27.663 -52.022 1.00 28.15 188 SER D CA 1
ATOM 6103 C C . SER D 1 195 ? -19.363 28.655 -52.925 1.00 34.99 188 SER D C 1
ATOM 6104 O O . SER D 1 195 ? -19.438 29.854 -52.635 1.00 31.51 188 SER D O 1
ATOM 6107 N N . GLU D 1 196 ? -19.887 28.153 -54.036 1.00 27.99 189 GLU D N 1
ATOM 6108 C CA . GLU D 1 196 ? -20.650 29.008 -54.934 1.00 29.61 189 GLU D CA 1
ATOM 6109 C C . GLU D 1 196 ? -21.928 29.496 -54.238 1.00 39.88 189 GLU D C 1
ATOM 6110 O O . GLU D 1 196 ? -22.316 30.650 -54.393 1.00 49.97 189 GLU D O 1
ATOM 6116 N N . ILE D 1 197 ? -22.579 28.618 -53.473 1.00 34.21 190 ILE D N 1
ATOM 6117 C CA . ILE D 1 197 ? -23.739 29.028 -52.679 1.00 28.35 190 ILE D CA 1
ATOM 6118 C C . ILE D 1 197 ? -23.390 30.155 -51.692 1.00 42.16 190 ILE D C 1
ATOM 6119 O O . ILE D 1 197 ? -24.112 31.154 -51.586 1.00 39.63 190 ILE D O 1
ATOM 6124 N N . ARG D 1 198 ? -22.291 29.989 -50.963 1.00 34.95 191 ARG D N 1
ATOM 6125 C CA . ARG D 1 198 ? -21.870 30.990 -49.986 1.00 39.47 191 ARG D CA 1
ATOM 6126 C C . ARG D 1 198 ? -21.545 32.275 -50.744 1.00 47.17 191 ARG D C 1
ATOM 6127 O O . ARG D 1 198 ? -21.978 33.367 -50.384 1.00 49.25 191 ARG D O 1
ATOM 6135 N N . GLY D 1 199 ? -20.825 32.103 -51.843 1.00 45.47 192 GLY D N 1
ATOM 6136 C CA . GLY D 1 199 ? -20.353 33.201 -52.661 1.00 52.36 192 GLY D CA 1
ATOM 6137 C C . GLY D 1 199 ? -21.510 33.986 -53.233 1.00 64.92 192 GLY D C 1
ATOM 6138 O O . GLY D 1 199 ? -21.377 35.160 -53.543 1.00 73.54 192 GLY D O 1
ATOM 6139 N N . GLU D 1 200 ? -22.622 33.313 -53.480 1.00 64.50 193 GLU D N 1
ATOM 6140 C CA . GLU D 1 200 ? -23.816 33.967 -54.002 1.00 67.35 193 GLU D CA 1
ATOM 6141 C C . GLU D 1 200 ? -24.665 34.714 -52.955 1.00 66.99 193 GLU D C 1
ATOM 6142 O O . GLU D 1 200 ? -25.099 35.848 -53.185 1.00 77.24 193 GLU D O 1
ATOM 6148 N N . VAL D 1 201 ? -24.892 34.069 -51.814 1.00 50.67 194 VAL D N 1
ATOM 6149 C CA . VAL D 1 201 ? -25.659 34.654 -50.725 1.00 54.81 194 VAL D CA 1
ATOM 6150 C C . VAL D 1 201 ? -25.037 35.971 -50.237 1.00 68.99 194 VAL D C 1
ATOM 6151 O O . VAL D 1 201 ? -25.742 36.958 -50.020 1.00 73.08 194 VAL D O 1
ATOM 6155 N N . GLN D 1 202 ? -23.714 35.983 -50.085 1.00 74.85 195 GLN D N 1
ATOM 6156 C CA . GLN D 1 202 ? -22.987 37.156 -49.582 1.00 80.32 195 GLN D CA 1
ATOM 6157 C C . GLN D 1 202 ? -23.125 38.390 -50.478 1.00 85.46 195 GLN D C 1
ATOM 6158 O O . GLN D 1 202 ? -22.975 39.522 -50.021 1.00 90.99 195 GLN D O 1
ATOM 6164 N N . GLU D 1 203 ? -23.406 38.168 -51.757 1.00 86.90 196 GLU D N 1
ATOM 6165 C CA . GLU D 1 203 ? -23.666 39.262 -52.686 1.00 96.79 196 GLU D CA 1
ATOM 6166 C C . GLU D 1 203 ? -25.058 39.814 -52.411 1.00 102.56 196 GLU D C 1
ATOM 6167 O O . GLU D 1 203 ? -25.933 39.808 -53.277 1.00 106.74 196 GLU D O 1
ATOM 6173 N N . ALA D 1 204 ? -25.247 40.288 -51.182 1.00 99.81 197 ALA D N 1
ATOM 6174 C CA . ALA D 1 204 ? -26.533 40.783 -50.718 1.00 98.52 197 ALA D CA 1
ATOM 6175 C C . ALA D 1 204 ? -26.733 42.239 -51.126 1.00 106.70 197 ALA D C 1
ATOM 6176 O O . ALA D 1 204 ? -25.789 43.031 -51.123 1.00 111.28 197 ALA D O 1
#

Secondary structure (DSSP, 8-state):
-HHHHHHHHHHHHHHHHHHHHHHHHHHHH-----S--EEEEEEPPHHHHHHHHHHTT--GGGGGG-TTSEEEEEEESSHHHHHHHHHHHHH-SSSEEEEEEES------EEEEEEEEEEETTEEEEEEEEEEEEEHHHHHHHHHHHHHHHHTTT---HHHHHHHHHHHHHHHHHHHHHHHHHHHHH--/-HHHHHHHHHHHHHHHHHHHHHHHHHHHH----S-SEEEEEEPPHHHHHHHHHHTT--TTSGGG-TTSEEEEEEESSHHHHHHHHHHHHH-SSSEEEEEEES----TT----EEEEEEEEEEETTEEEEEEEEEEEEEHHHHHHHHHHHHHHHHTTT---HHHHHHHHHHHHHHHHHHHHHHHHHHHHH--/-HHHHHHHHHHHHHHHHHHHHHHHHHHHHHTTTS--S-SEEEEEEPPHHHHHHHHHHTT--TTSGGG-TTSEEEEEEESSHHHHHHHHHHHHH-SSSEEEEE--EEEEEEEEEEETTEEEEEEEEEEEEEHHHHHHHHHHHHHHHHTTT---HHHHHHHHHHHHHHHHHHHHHHHHHHHHH--/-HHHHHHHHHHHHHHHHHHHHHHHHHHHH-----S--EEEEEEPPHHHHHHHHTTTT--GGGGGG-TTSEEEEEEESSHHHHHHHHHHHHH-SSSEEEEEEES-------EEEEEEEEEEETTEEEEEEEEEEEEEHHHHHHHHHHHHHHHHTTT---HHHHHHHHHHHHHHHHHHHHHHHHHHHHT--

Foldseek 3Di:
DVVVVVVCVLLVVLQVVVQVVVVVQQVVCVVDDGQFDHKDKDADDPVRLVVVCVVVVPDPVGSQVPQASIEMETEGAAPVSQVVVVVVVCPDDQWHWDAWDAQCCLQGKTKTKIFGFDQDPVGTDTGIYMYIYYYPLNVVLVVVVVVQCVVVVNDHDPVVVVVSVVSSVVSVVVNVVVVVVVVVVVVD/DCVVVVVCVLLVVLQVVVQVVVQVQQVVVCVFGQFDHKDKDADDPVRLVVVCVVPVHDPVVSQVPQASIEMETEGAAPVSQVVVVVVVCPDPQWHWDAWDFCQVDDPLQQGKTKTKIFGFDQDPVGTDTGIYMYIYYYPLNVVLVVVVVVQCVVVVNDRDVVVSVVSSVSSVVSVVVNVVVNVVVVVVVVD/DVVVVVVCVQLVVLQVVVQVVVVVQCVVDVVVDDDGQFPHKDWDADDPVVLVVVCPVVVHDPVRSQVDQASIEMETEGAAPVSQVVVVVVVCPDDQWHWDAWDCGKTKIFGFDQDPVGTDTGIYMYNYYYPLVVVLVVVVVVQCVVVVNDHDPVVVVVSVVSVVVSVVVNVVSNVV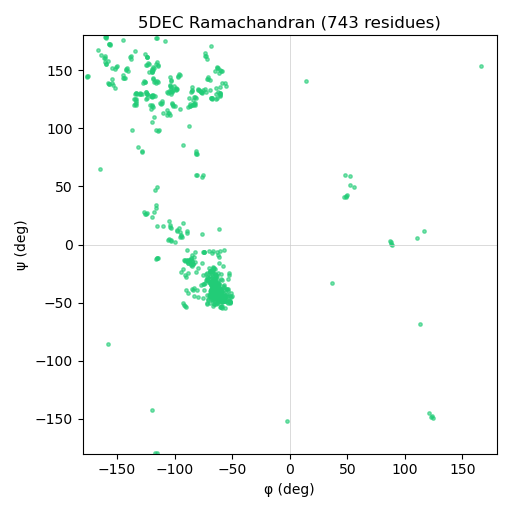VVVVVVD/DVVVVVVCVLLVVLQVVVQVVVQVQQVVCDVHDGQFDHKDKDADDPVVLVVCCPVPDHDPVPSQVDQASIEMETEGAAPVSQVVVVVVVCPDDQWHWDAWDAQCVLLQGKTKTKIFGFDQDPVGTDTGIYMYIYYYPLNVVLVVVVVVQCVVVVNDRPVVVSVVSNVSSVVSVVVNVVVNVVVVVVVVD

Radius of gyration: 27.97 Å; Cα contacts (8 Å, |Δi|>4): 1214; chains: 4; bounding box: 70×70×76 Å

CATH classification: 3.30.460.10 (+1 more: 1.10.287.860)

B-factor: mean 48.79, std 24.91, range [14.87, 178.13]

InterPro domains:
  IPR007685 RelA/SpoT [PF04607] (45-163)
  IPR007685 RelA/SpoT [SM00954] (45-165)
  IPR007685 RelA/SpoT [cd05399] (27-153)
  IPR043519 Nucleotidyltransferase superfamily [G3DSA:3.30.460.10] (1-147)
  IPR043519 Nucleotidyltransferase superfamily [SSF81301] (5-198)
  IPR052366 GTP Pyrophosphokinase [PTHR47837] (4-210)

Sequence (751 aa):
DDKWERFLVPYRQAVEELKVKLKGIRTLYEDDHSPIEFVTGRVKPVASILEKARRKSIPLHEIETMQDIAGLRIMCQFVDDIQIVKEMLFARKDFTVVDQRDYIAGYRSYHLVVLYPLQTVSGEKHVLVEIQIRTLAMNFWATIEHSLNYKYSGNIPEKVKLRLQRASEAASRLDEEMSEIRGEVQEADDKWERFLVPYRQAVEELKVKLKGIRTLYEDHSPIEFVTGRVKPVASILEKARRKSIPLHEIETMQDIAGLRIMCQFVDDIQIVKEMLFARKDFTVVDQRDYIAHKESGYRSYHLVVLYPLQTVSGEKHVLVEIQIRTLAMNFWATIEHSLNYKYSGNIPEKVKLRLQRASEAASRLDEEMSEIRGEVQEADDKWERFLVPYRQAVEELKVKLKGIRTLYEYEDDHSPIEFVTGRVKPVASILEKARRKSIPLHEIETMQDIAGLRIMCQFVDDIQIVKEMLFARKDFTVVDQRSYHLVVLYPLQTVSGEKHVLVEIQIRTLAMNFWATIEHSLNYKYSGNIPEKVKLRLQRASEAASRLDEEMSEIRGEVQEADDKWERFLVPYRQAVEELKVKLKGIRTLYEDDHSPIEFVTGRVKPVASILEKARRKSIPLHEIETMQDIAGLRIMCQFVDDIQIVKEMLFARKDFTVVDQRDYIASGYRSYHLVVLYPLQTVSGEKHVLVEIQIRTLAMNFWATIEHSLNYKYSGNIPEKVKLRLQRASEAASRLDEEMSEIRGEVQEA

Organism: Bacillus subtilis (strain 168) (NCBI:txid224308)

Nearest PDB structures (foldseek):
  5dec-assembly1_B  TM=1.005E+00  e=6.038E-41  Bacillus subtilis subsp. subtilis str. 168
  5dec-assembly1_D  TM=9.917E-01  e=3.782E-38  Bacillus subtilis subsp. subtilis str. 168
  5dec-assembly1_A  TM=9.961E-01  e=3.862E-37  Bacillus subtilis subsp. subtilis str. 168
  3l9d-assembly2_B  TM=9.446E-01  e=5.944E-26  Streptococcus mutans UA159
  3l9d-assembly1_A  TM=9.482E-01  e=4.076E-25  Streptococcus mutans UA159

Solvent-accessible surface area: 37968 Å² total; per-residue (Å²): 138,112,134,35,45,144,55,1,12,17,9,96,18,0,4,72,5,0,41,33,9,0,93,3,7,76,78,48,55,115,138,104,81,8,4,0,35,72,10,61,24,148,18,20,63,36,69,41,0,68,105,44,4,197,149,112,90,49,78,106,170,86,15,94,86,16,69,31,0,0,16,2,95,0,2,0,13,19,45,65,1,10,82,62,0,44,99,26,1,90,71,24,157,26,8,83,40,77,69,87,140,60,91,46,121,61,73,38,0,4,24,0,6,0,50,4,40,1,15,32,69,116,36,74,85,97,4,37,0,30,0,16,0,6,0,34,5,2,28,7,16,5,36,5,44,131,56,12,53,177,113,47,104,53,117,15,58,124,128,5,93,94,68,10,74,117,0,5,59,3,0,34,122,1,2,96,30,1,29,86,3,49,30,50,34,114,153,132,152,108,155,47,70,162,45,1,35,15,8,86,15,0,3,73,5,0,41,31,10,0,94,4,9,80,72,49,49,158,142,69,8,4,1,42,73,8,59,23,153,23,41,65,40,67,41,0,59,98,55,2,162,155,105,96,42,68,120,154,49,14,104,90,16,73,24,0,0,16,1,99,0,2,0,14,16,51,85,0,8,81,59,0,33,100,28,0,94,72,24,157,27,5,83,43,77,66,92,154,61,55,48,106,116,64,147,18,1,26,20,0,2,30,0,7,0,53,5,39,1,12,30,68,115,38,78,87,98,3,37,0,28,0,10,0,8,0,38,5,2,26,11,3,5,37,5,15,135,62,12,56,174,106,45,105,57,114,10,58,110,134,4,78,111,74,3,48,142,0,3,71,1,0,30,113,1,2,100,22,0,40,86,2,30,39,24,31,116,111,130,132,112,104,12,94,159,48,2,37,16,12,84,15,0,4,75,4,0,38,32,11,0,96,4,10,75,58,28,28,82,98,92,86,102,55,9,3,1,35,72,9,61,26,140,27,18,61,41,62,41,0,63,98,58,3,186,162,127,94,54,80,105,157,82,8,93,97,18,71,40,1,0,17,1,78,0,2,0,12,16,71,73,0,28,81,67,0,39,103,27,1,94,69,24,151,25,9,81,37,81,70,95,220,84,28,53,0,7,0,51,3,39,1,14,31,73,111,37,78,85,97,5,37,0,34,0,25,0,22,4,28,4,46,23,9,51,20,36,6,54,123,57,10,52,184,145,60,104,57,118,13,55,135,105,7,90,89,57,8,88,106,0,28,82,12,0,31,98,1,9,90,35,0,36,96,2,28,35,60,24,106,164,121,148,88,126,25,105,185,41,1,37,16,1,110,17,0,4,76,6,0,42,32,10,0,92,2,7,84,77,47,43,104,132,105,75,8,3,1,41,68,8,61,26,111,22,18,63,47,65,32,0,68,113,62,4,161,164,133,93,24,60,96,178,79,14,73,88,12,71,31,0,0,15,2,73,0,2,0,15,15,41,66,0,8,80,60,0,42,102,28,1,92,72,26,153,24,8,83,45,74,69,92,132,65,96,44,123,93,21,55,48,0,3,19,0,6,0,53,4,39,1,16,34,69,110,38,77,65,91,1,35,0,27,0,14,0,7,0,34,5,5,22,8,5,5,33,6,38,106,59,11,64,163,120,63,107,48,113,10,59,110,162,10,81,97,65,5,72,116,0,9,90,4,2,21,101,1,2,102,45,1,29,84,2,35,31,25,24,108,148,125